Protein AF-A0A4T0JJ24-F1 (afdb_monomer_lite)

pLDDT: mean 75.22, std 18.47, range [22.98, 96.81]

Sequence (1014 aa):
MSVESTKVLVIGPPSTSIHALFDKIAALTSKHNFNLTLVAGDLFESANDDEIDAVINGSLNPPIDVYYTLGRQPPHASLLDKLDNGGGAIAQRVFMLAKSSVLTTRSGLRIGAFGGVHDTSTLVEGDQHDNNSPAITQTTLNSFTEFFDPRRNTSDSSSLAAARAHAKSLSNANLDILLTHSWPSSITLLSNKPLPNLAAHPPAHSWGSSAVTSAVSYSTPKYVFSGGQRVFWEREPFVSPNGLSTRFISLGQFGNTQKQRSFYAFSITPRGHSKEDVPPASTSSPLPALTQVQKRSAEEEGKESGNSYIFAQQASAYDEGSKRGKKNKRHQGEISQDECWFCLSNPRVTKHLIVSIGEECYITLPKGQLIDPATSAVPGGGHVLIIPISHYPNLFSLPADIAQRVQSELLDWRDALARCYAKYNSSLVSYELGRYWSRGGHAHIQAVPIPNELISALGAHLTNEGAAQGVEWESDPQKALDELEDGQSYLRVDLPNGGKFVHLIRPAPFNQQFARLALASFLDIPQRADWRNCTLPDEQETDIANDFRNAFKHFEGGKKEIEIVNAIYGEGTATKDNGNIRLRTSISVDSGITLRTRLDNQSVKLNVGQLPPTSVTFTLDGSSSPTPMLSHIEAVAGTAGNKAELERLIREESEEGEGELLRTMYVLHAYPPASIQVEDTHALATLAATLRAYNRTHAATVFAESSYDCPICLRRRKGVHGAEMPCGCAVCAACLRDMTELHVREGSLDSLICPSPTCTLPIPDATILEVSGERVHQRVVYLRQKKAAEDDPRTVYCPLCHTPVARPPENALVGDSESDEGAQRLRVCPQCSFAFCCYCRRTYHGPVAACPVSTTLHYVRAYAHALEQSNSRDQLALESRYGRKYLQRLLADFLESEASRRTIENTAQACPHCAVRTEKSSGCNHMSCRCGTHFCFLCGGRLVPSNPYPHFNTPGTYCFQKLFDGLLQNQDGAQVEQDNPYNDIAYHNGFDDDDVLGLDLQLAIMQIAHEHMQ

Organism: Wallemia ichthyophaga (NCBI:txid245174)

InterPro domains:
  IPR002867 IBR domain [PF01485] (783-851)
  IPR002867 IBR domain [PF01485] (900-941)
  IPR002867 IBR domain [SM00647] (778-851)
  IPR002867 IBR domain [SM00647] (884-959)
  IPR006767 Cwf19-like protein, C-terminal domain-2 [PF04676] (484-556)
  IPR006768 Cwf19-like, C-terminal domain-1 [PF04677] (329-457)
  IPR013083 Zinc finger, RING/FYVE/PHD-type [G3DSA:3.30.40.10] (704-793)
  IPR036265 HIT-like superfamily [G3DSA:3.30.428.10] (311-464)
  IPR036265 HIT-like superfamily [SSF54197] (337-453)
  IPR040194 Cwf19-like protein [PTHR12072] (11-555)
  IPR044066 TRIAD supradomain [PS51873] (706-963)
  IPR047548 E3 ubiquitin-protein ligase RNF14, Rcat domain [cd20354] (896-962)

Radius of gyration: 50.72 Å; chains: 1; bounding box: 137×88×148 Å

Structure (mmCIF, N/CA/C/O backbone):
data_AF-A0A4T0JJ24-F1
#
_entry.id   AF-A0A4T0JJ24-F1
#
loop_
_atom_site.group_PDB
_atom_site.id
_atom_site.type_symbol
_atom_site.label_atom_id
_atom_site.label_alt_id
_atom_site.label_comp_id
_atom_site.label_asym_id
_atom_site.label_entity_id
_atom_site.label_seq_id
_atom_site.pdbx_PDB_ins_code
_atom_site.Cartn_x
_atom_site.Cartn_y
_atom_site.Cartn_z
_atom_site.occupancy
_atom_site.B_iso_or_equiv
_atom_site.auth_seq_id
_atom_site.auth_comp_id
_atom_site.auth_asym_id
_atom_site.auth_atom_id
_atom_site.pdbx_PDB_model_num
ATOM 1 N N . MET A 1 1 ? 3.044 -45.769 11.714 1.00 37.22 1 MET A N 1
ATOM 2 C CA . MET A 1 1 ? 4.159 -45.231 12.522 1.00 37.22 1 MET A CA 1
ATOM 3 C C . MET A 1 1 ? 3.525 -44.439 13.648 1.00 37.22 1 MET A C 1
ATOM 5 O O . MET A 1 1 ? 2.647 -43.638 13.351 1.00 37.22 1 MET A O 1
ATOM 9 N N . SER A 1 2 ? 3.842 -44.743 14.907 1.00 38.69 2 SER A N 1
ATOM 10 C CA . SER A 1 2 ? 3.343 -43.989 16.064 1.00 38.69 2 SER A CA 1
ATOM 11 C C . SER A 1 2 ? 3.730 -42.519 15.909 1.00 38.69 2 SER A C 1
ATOM 13 O O . SER A 1 2 ? 4.895 -42.223 15.662 1.00 38.69 2 SER A O 1
ATOM 15 N N . VAL A 1 3 ? 2.752 -41.616 15.970 1.00 53.78 3 VAL A N 1
ATOM 16 C CA . VAL A 1 3 ? 2.980 -40.176 15.810 1.00 53.78 3 VAL A CA 1
ATOM 17 C C . VAL A 1 3 ? 3.652 -39.671 17.086 1.00 53.78 3 VAL A C 1
ATOM 19 O O . VAL A 1 3 ? 3.013 -39.586 18.131 1.00 53.78 3 VAL A O 1
ATOM 22 N N . GLU A 1 4 ? 4.954 -39.407 17.024 1.00 64.62 4 GLU A N 1
ATOM 23 C CA . GLU A 1 4 ? 5.710 -38.866 18.153 1.00 64.62 4 GLU A CA 1
ATOM 24 C C . GLU A 1 4 ? 5.451 -37.360 18.289 1.00 64.62 4 GLU A C 1
ATOM 26 O O . GLU A 1 4 ? 5.604 -36.593 17.336 1.00 64.62 4 GLU A O 1
ATOM 31 N N . SER A 1 5 ? 5.063 -36.921 19.490 1.00 81.94 5 SER A N 1
ATOM 32 C CA . SER A 1 5 ? 4.958 -35.499 19.821 1.00 81.94 5 SER A CA 1
ATOM 33 C C . SER A 1 5 ? 6.333 -34.836 19.712 1.00 81.94 5 SER A C 1
ATOM 35 O O . SER A 1 5 ? 7.286 -35.300 20.340 1.00 81.94 5 SER A O 1
ATOM 37 N N . THR A 1 6 ? 6.442 -33.733 18.973 1.00 89.69 6 THR A N 1
ATOM 38 C CA . THR A 1 6 ? 7.700 -32.984 18.829 1.00 89.69 6 THR A CA 1
ATOM 39 C C . THR A 1 6 ? 7.820 -31.952 19.949 1.00 89.69 6 THR A C 1
ATOM 41 O O . THR A 1 6 ? 6.909 -31.149 20.150 1.00 89.69 6 THR A O 1
ATOM 44 N N . LYS A 1 7 ? 8.938 -31.942 20.679 1.00 93.44 7 LYS A N 1
ATOM 45 C CA . LYS A 1 7 ? 9.249 -30.941 21.709 1.00 93.44 7 LYS A CA 1
ATOM 46 C C . LYS A 1 7 ? 9.960 -29.746 21.083 1.00 93.44 7 LYS A C 1
ATOM 48 O O . LYS A 1 7 ? 11.057 -29.895 20.545 1.00 93.44 7 LYS A O 1
ATOM 53 N N . VAL A 1 8 ? 9.360 -28.568 21.198 1.00 95.50 8 VAL A N 1
ATOM 54 C CA . VAL A 1 8 ? 9.841 -27.323 20.590 1.00 95.50 8 VAL A CA 1
ATOM 55 C C . VAL A 1 8 ? 10.181 -26.313 21.682 1.00 95.50 8 VAL A C 1
ATOM 57 O O . VAL A 1 8 ? 9.404 -26.106 22.620 1.00 95.50 8 VAL A O 1
ATOM 60 N N . LEU A 1 9 ? 11.348 -25.684 21.549 1.00 96.62 9 LEU A N 1
ATOM 61 C CA . LEU A 1 9 ? 11.759 -24.527 22.339 1.00 96.62 9 LEU A CA 1
ATOM 62 C C . LEU A 1 9 ? 11.671 -23.278 21.460 1.00 96.62 9 LEU A C 1
ATOM 64 O O . LEU A 1 9 ? 12.249 -23.260 20.383 1.00 96.62 9 LEU A O 1
ATOM 68 N N . VAL A 1 10 ? 10.971 -22.238 21.899 1.00 96.69 10 VAL A N 1
ATOM 69 C CA . VAL A 1 10 ? 10.909 -20.946 21.198 1.00 96.69 10 VAL A CA 1
ATOM 70 C C . VAL A 1 10 ? 11.520 -19.879 22.085 1.00 96.69 10 VAL A C 1
ATOM 72 O O . VAL A 1 10 ? 11.209 -19.830 23.274 1.00 96.69 10 VAL A O 1
ATOM 75 N N . ILE A 1 11 ? 12.388 -19.039 21.537 1.00 95.06 11 ILE A N 1
ATOM 76 C CA . ILE A 1 11 ? 13.093 -17.982 22.266 1.00 95.06 11 ILE A CA 1
ATOM 77 C C . ILE A 1 11 ? 12.857 -16.643 21.554 1.00 95.06 11 ILE A C 1
ATOM 79 O O . ILE A 1 11 ? 12.764 -16.586 20.327 1.00 95.06 11 ILE A O 1
ATOM 83 N N . GLY A 1 12 ? 12.707 -15.566 22.323 1.00 92.00 12 GLY A N 1
ATOM 84 C CA . GLY A 1 12 ? 12.718 -14.204 21.792 1.00 92.00 12 GLY A CA 1
ATOM 85 C C . GLY A 1 12 ? 14.111 -13.794 21.288 1.00 92.00 12 GLY A C 1
ATOM 86 O O . GLY A 1 12 ? 15.093 -14.491 21.554 1.00 92.00 12 GLY A O 1
ATOM 87 N N . PRO A 1 13 ? 14.226 -12.662 20.577 1.00 90.38 13 PRO A N 1
ATOM 88 C CA . PRO A 1 13 ? 15.515 -12.174 20.085 1.00 90.38 13 PRO A CA 1
ATOM 89 C C . PRO A 1 13 ? 16.497 -11.925 21.252 1.00 90.38 13 PRO A C 1
ATOM 91 O O . PRO A 1 13 ? 16.058 -11.481 22.321 1.00 90.38 13 PRO A O 1
ATOM 94 N N . PRO A 1 14 ? 17.800 -12.232 21.110 1.00 89.44 14 PRO A N 1
ATOM 95 C CA . PRO A 1 14 ? 18.796 -12.021 22.157 1.00 89.44 14 PRO A CA 1
ATOM 96 C C . PRO A 1 14 ? 19.181 -10.545 22.330 1.00 89.44 14 PRO A C 1
ATOM 98 O O . PRO A 1 14 ? 19.337 -9.808 21.364 1.00 89.44 14 PRO A O 1
ATOM 101 N N . SER A 1 15 ? 19.356 -10.123 23.586 1.00 81.88 15 SER A N 1
ATOM 102 C CA . SER A 1 15 ? 19.934 -8.831 23.997 1.00 81.88 15 SER A CA 1
ATOM 103 C C . SER A 1 15 ? 21.387 -8.952 24.468 1.00 81.88 15 SER A C 1
ATOM 105 O O . SER A 1 15 ? 21.961 -7.987 24.965 1.00 81.88 15 SER A O 1
ATOM 107 N N . THR A 1 16 ? 21.937 -10.165 24.450 1.00 76.38 16 THR A N 1
ATOM 108 C CA . THR A 1 16 ? 23.265 -10.534 24.962 1.00 76.38 16 THR A CA 1
ATOM 109 C C . THR A 1 16 ? 23.987 -11.389 23.923 1.00 76.38 16 THR A C 1
ATOM 111 O O . THR A 1 16 ? 23.383 -11.750 22.914 1.00 76.38 16 THR A O 1
ATOM 114 N N . SER A 1 17 ? 25.236 -11.774 24.197 1.00 86.31 17 SER A N 1
ATOM 115 C CA . SER A 1 17 ? 26.031 -12.627 23.306 1.00 86.31 17 SER A CA 1
ATOM 116 C C . SER A 1 17 ? 25.329 -13.919 22.885 1.00 86.31 17 SER A C 1
ATOM 118 O O . SER A 1 17 ? 24.562 -14.526 23.649 1.00 86.31 17 SER A O 1
ATOM 120 N N . ILE A 1 18 ? 25.659 -14.390 21.681 1.00 90.00 18 ILE A N 1
ATOM 121 C CA . ILE A 1 18 ? 25.167 -15.667 21.141 1.00 90.00 18 ILE A CA 1
ATOM 122 C C . ILE A 1 18 ? 25.679 -16.837 21.972 1.00 90.00 18 ILE A C 1
ATOM 124 O O . ILE A 1 18 ? 24.953 -17.810 22.183 1.00 90.00 18 ILE A O 1
ATOM 128 N N . HIS A 1 19 ? 26.887 -16.718 22.521 1.00 89.69 19 HIS A N 1
ATOM 129 C CA . HIS A 1 19 ? 27.443 -17.716 23.427 1.00 89.69 19 HIS A CA 1
ATOM 130 C C . HIS A 1 19 ? 26.507 -17.981 24.617 1.00 89.69 19 HIS A C 1
ATOM 132 O O . HIS A 1 19 ? 26.142 -19.125 24.887 1.00 89.69 19 HIS A O 1
ATOM 138 N N . ALA A 1 20 ? 26.028 -16.920 25.277 1.00 90.31 20 ALA A N 1
ATOM 139 C CA . ALA A 1 20 ? 25.113 -17.043 26.411 1.00 90.31 20 ALA A CA 1
ATOM 140 C C . ALA A 1 20 ? 23.760 -17.660 26.011 1.00 90.31 20 ALA A C 1
ATOM 142 O O . ALA A 1 20 ? 23.150 -18.403 26.790 1.00 90.31 20 ALA A O 1
ATOM 143 N N . LEU A 1 21 ? 23.286 -17.376 24.794 1.00 92.75 21 LEU A N 1
ATOM 144 C CA . LEU A 1 21 ? 22.078 -17.988 24.247 1.00 92.75 21 LEU A CA 1
ATOM 145 C C . LEU A 1 21 ? 22.271 -19.496 24.028 1.00 92.75 21 LEU A C 1
ATOM 147 O O . LEU A 1 21 ? 21.438 -20.286 24.478 1.00 92.75 21 LEU A O 1
ATOM 151 N N . PHE A 1 22 ? 23.362 -19.915 23.386 1.00 94.06 22 PHE A N 1
ATOM 152 C CA . PHE A 1 22 ? 23.638 -21.330 23.116 1.00 94.06 22 PHE A CA 1
ATOM 153 C C . PHE A 1 22 ? 23.883 -22.129 24.398 1.00 94.06 22 PHE A C 1
ATOM 155 O O . PHE A 1 22 ? 23.339 -23.229 24.529 1.00 94.06 22 PHE A O 1
ATOM 162 N N . ASP A 1 23 ? 24.562 -21.550 25.391 1.00 93.00 23 ASP A N 1
ATOM 163 C CA . ASP A 1 23 ? 24.699 -22.139 26.728 1.00 93.00 23 ASP A CA 1
ATOM 164 C C . ASP A 1 23 ? 23.334 -22.356 27.386 1.00 93.00 23 ASP A C 1
ATOM 166 O O . ASP A 1 23 ? 23.056 -23.410 27.975 1.00 93.00 23 ASP A O 1
ATOM 170 N N . LYS A 1 24 ? 22.424 -21.382 27.250 1.00 91.94 24 LYS A N 1
ATOM 171 C CA . LYS A 1 24 ? 21.064 -21.523 27.767 1.00 91.94 24 LYS A CA 1
ATOM 172 C C . LYS A 1 24 ? 20.296 -22.622 27.042 1.00 91.94 24 LYS A C 1
ATOM 174 O O . LYS A 1 24 ? 19.626 -23.418 27.708 1.00 91.94 24 LYS A O 1
ATOM 179 N N . ILE A 1 25 ? 20.384 -22.685 25.713 1.00 94.31 25 ILE A N 1
ATOM 180 C CA . ILE A 1 25 ? 19.747 -23.744 24.920 1.00 94.31 25 ILE A CA 1
ATOM 181 C C . ILE A 1 25 ? 20.304 -25.107 25.349 1.00 94.31 25 ILE A C 1
ATOM 183 O O . ILE A 1 25 ? 19.522 -26.039 25.535 1.00 94.31 25 ILE A O 1
ATOM 187 N N . ALA A 1 26 ? 21.608 -25.231 25.609 1.00 94.06 26 ALA A N 1
ATOM 188 C CA . ALA A 1 26 ? 22.232 -26.472 26.076 1.00 94.06 26 ALA A CA 1
ATOM 189 C C . ALA A 1 26 ? 21.733 -26.879 27.467 1.00 94.06 26 ALA A C 1
ATOM 191 O O . ALA A 1 26 ? 21.340 -28.030 27.691 1.00 94.06 26 ALA A O 1
ATOM 192 N N . ALA A 1 27 ? 21.645 -25.922 28.390 1.00 93.25 27 ALA A N 1
ATOM 193 C CA . ALA A 1 27 ? 21.122 -26.152 29.732 1.00 93.25 27 ALA A CA 1
ATOM 194 C C . ALA A 1 27 ? 19.633 -26.546 29.736 1.00 93.25 27 ALA A C 1
ATOM 196 O O . ALA A 1 27 ? 19.208 -27.357 30.558 1.00 93.25 27 ALA A O 1
ATOM 197 N N . LEU A 1 28 ? 18.820 -25.986 28.836 1.00 92.12 28 LEU A N 1
ATOM 198 C CA . LEU A 1 28 ? 17.398 -26.325 28.714 1.00 92.12 28 LEU A CA 1
ATOM 199 C C . LEU A 1 28 ? 17.190 -27.664 28.000 1.00 92.12 28 LEU A C 1
ATOM 201 O O . LEU A 1 28 ? 16.366 -28.476 28.425 1.00 92.12 28 LEU A O 1
ATOM 205 N N . THR A 1 29 ? 17.964 -27.919 26.949 1.00 91.56 29 THR A N 1
ATOM 206 C CA . THR A 1 29 ? 17.871 -29.144 26.148 1.00 91.56 29 THR A CA 1
ATOM 207 C C . THR A 1 29 ? 18.346 -30.360 26.927 1.00 91.56 29 THR A C 1
ATOM 209 O O . THR A 1 29 ? 17.674 -31.384 26.887 1.00 91.56 29 THR A O 1
ATOM 212 N N . SER A 1 30 ? 19.418 -30.248 27.714 1.00 92.06 30 SER A N 1
ATOM 213 C CA . SER A 1 30 ? 19.869 -31.344 28.586 1.00 92.06 30 SER A CA 1
ATOM 214 C C . SER A 1 30 ? 18.815 -31.758 29.622 1.00 92.06 30 SER A C 1
ATOM 216 O O . SER A 1 30 ? 18.739 -32.929 29.982 1.00 92.06 30 SER A O 1
ATOM 218 N N . LYS A 1 31 ? 17.960 -30.825 30.066 1.00 91.19 31 LYS A N 1
ATOM 219 C CA . LYS A 1 31 ? 16.884 -31.094 31.034 1.00 91.19 31 LYS A CA 1
ATOM 220 C C . LYS A 1 31 ? 15.607 -31.645 30.405 1.00 91.19 31 LYS A C 1
ATOM 222 O O . LYS A 1 31 ? 14.959 -32.500 31.000 1.00 91.19 31 LYS A O 1
ATOM 227 N N . HIS A 1 32 ? 15.208 -31.133 29.241 1.00 89.25 32 HIS A N 1
ATOM 228 C CA . HIS A 1 32 ? 13.874 -31.392 28.680 1.00 89.25 32 HIS A CA 1
ATOM 229 C C . HIS A 1 32 ? 13.875 -32.174 27.358 1.00 89.25 32 HIS A C 1
ATOM 231 O O . HIS A 1 32 ? 12.816 -32.671 26.955 1.00 89.25 32 HIS A O 1
ATOM 237 N N . ASN A 1 33 ? 15.047 -32.344 26.739 1.00 91.19 33 ASN A N 1
ATOM 238 C CA . ASN A 1 33 ? 15.284 -33.052 25.482 1.00 91.19 33 ASN A CA 1
ATOM 239 C C . ASN A 1 33 ? 14.443 -32.500 24.313 1.00 91.19 33 ASN A C 1
ATOM 241 O O . ASN A 1 33 ? 13.546 -33.176 23.810 1.00 91.19 33 ASN A O 1
ATOM 245 N N . PHE A 1 34 ? 14.681 -31.237 23.939 1.00 93.50 34 PHE A N 1
ATOM 246 C CA . PHE A 1 34 ? 14.006 -30.580 22.810 1.00 93.50 34 PHE A CA 1
ATOM 247 C C . PHE A 1 34 ? 14.514 -31.101 21.460 1.00 93.50 34 PHE A C 1
ATOM 249 O O . PHE A 1 34 ? 15.695 -31.405 21.315 1.00 93.50 34 PHE A O 1
ATOM 256 N N . ASN A 1 35 ? 13.628 -31.172 20.463 1.00 92.69 35 ASN A N 1
ATOM 257 C CA . ASN A 1 35 ? 13.971 -31.618 19.111 1.00 92.69 35 ASN A CA 1
ATOM 258 C C . ASN A 1 35 ? 14.552 -30.491 18.250 1.00 92.69 35 ASN A C 1
ATOM 260 O O . ASN A 1 35 ? 15.428 -30.744 17.430 1.00 92.69 35 ASN A O 1
ATOM 264 N N . LEU A 1 36 ? 14.046 -29.267 18.415 1.00 94.31 36 LEU A N 1
ATOM 265 C CA . LEU A 1 36 ? 14.481 -28.081 17.679 1.00 94.31 36 LEU A CA 1
ATOM 266 C C . LEU A 1 36 ? 14.232 -26.816 18.503 1.00 94.31 36 LEU A C 1
ATOM 268 O O . LEU A 1 36 ? 13.376 -26.807 19.397 1.00 94.31 36 LEU A O 1
ATOM 272 N N . THR A 1 37 ? 14.959 -25.751 18.173 1.00 96.44 37 THR A N 1
ATOM 273 C CA . THR A 1 37 ? 14.763 -24.410 18.733 1.00 96.44 37 THR A CA 1
ATOM 274 C C . THR A 1 37 ? 14.342 -23.431 17.642 1.00 96.44 37 THR A C 1
ATOM 276 O O . THR A 1 37 ? 14.905 -23.440 16.552 1.00 96.44 37 THR A O 1
ATOM 279 N N . LEU A 1 38 ? 13.365 -22.578 17.941 1.00 96.25 38 LEU A N 1
ATOM 280 C CA . LEU A 1 38 ? 12.910 -21.480 17.094 1.00 96.25 38 LEU A CA 1
ATOM 281 C C . LEU A 1 38 ? 13.255 -20.139 17.748 1.00 96.25 38 LEU A C 1
ATOM 283 O O . LEU A 1 38 ? 13.058 -19.978 18.952 1.00 96.25 38 LEU A O 1
ATOM 287 N N . VAL A 1 39 ? 13.710 -19.163 16.971 1.00 94.31 39 VAL A N 1
ATOM 288 C CA . VAL A 1 39 ? 13.937 -17.789 17.435 1.00 94.31 39 VAL A CA 1
ATOM 289 C C . VAL A 1 39 ? 12.997 -16.843 16.690 1.00 94.31 39 VAL A C 1
ATOM 291 O O . VAL A 1 39 ? 13.004 -16.772 15.461 1.00 94.31 39 VAL A O 1
ATOM 294 N N . ALA A 1 40 ? 12.147 -16.142 17.443 1.00 91.62 40 ALA A N 1
ATOM 295 C CA . ALA A 1 40 ? 11.094 -15.273 16.913 1.00 91.62 40 ALA A CA 1
ATOM 296 C C . ALA A 1 40 ? 11.621 -13.858 16.594 1.00 91.62 40 ALA A C 1
ATOM 298 O O . ALA A 1 40 ? 11.191 -12.872 17.193 1.00 91.62 40 ALA A O 1
ATOM 299 N N . GLY A 1 41 ? 12.586 -13.759 15.677 1.00 88.50 41 GLY A N 1
ATOM 300 C CA . GLY A 1 41 ? 13.215 -12.505 15.253 1.00 88.50 41 GLY A CA 1
ATOM 301 C C . GLY A 1 41 ? 14.711 -12.662 14.984 1.00 88.50 41 GLY A C 1
ATOM 302 O O . GLY A 1 41 ? 15.203 -13.780 14.825 1.00 88.50 41 GLY A O 1
ATOM 303 N N . ASP A 1 42 ? 15.423 -11.535 14.970 1.00 89.44 42 ASP A N 1
ATOM 304 C CA . ASP A 1 42 ? 16.847 -11.470 14.633 1.00 89.44 42 ASP A CA 1
ATOM 305 C C . ASP A 1 42 ? 17.708 -12.237 15.646 1.00 89.44 42 ASP A C 1
ATOM 307 O O . ASP A 1 42 ? 17.763 -11.881 16.820 1.00 89.44 42 ASP A O 1
ATOM 311 N N . LEU A 1 43 ? 18.404 -13.286 15.193 1.00 91.06 43 LEU A N 1
ATOM 312 C CA . LEU A 1 43 ? 19.317 -14.075 16.033 1.00 91.06 43 LEU A CA 1
ATOM 313 C C . LEU A 1 43 ? 20.621 -13.323 16.351 1.00 91.06 43 LEU A C 1
ATOM 315 O O . LEU A 1 43 ? 21.167 -13.482 17.438 1.00 91.06 43 LEU A O 1
ATOM 319 N N . PHE A 1 44 ? 21.111 -12.515 15.408 1.00 88.94 44 PHE A N 1
ATOM 320 C CA . PHE A 1 44 ? 22.425 -11.861 15.470 1.00 88.94 44 PHE A CA 1
ATOM 321 C C . PHE A 1 44 ? 22.361 -10.376 15.876 1.00 88.94 44 PHE A C 1
ATOM 323 O O . PHE A 1 44 ? 23.366 -9.687 15.792 1.00 88.94 44 PHE A O 1
ATOM 330 N N . GLU A 1 45 ? 21.210 -9.878 16.351 1.00 83.38 45 GLU A N 1
ATOM 331 C CA . GLU A 1 45 ? 20.980 -8.446 16.642 1.00 83.38 45 GLU A CA 1
ATOM 332 C C . GLU A 1 45 ? 22.006 -7.823 17.607 1.00 83.38 45 GLU A C 1
ATOM 334 O O . GLU A 1 45 ? 22.331 -6.645 17.495 1.00 83.38 45 GLU A O 1
ATOM 339 N N . SER A 1 46 ? 22.498 -8.603 18.572 1.00 81.31 46 SER A N 1
ATOM 340 C CA . SER A 1 46 ? 23.456 -8.148 19.595 1.00 81.31 46 SER A CA 1
ATOM 341 C C . SER A 1 46 ? 24.818 -8.849 19.502 1.00 81.31 46 SER A C 1
ATOM 343 O O . SER A 1 46 ? 25.602 -8.771 20.448 1.00 81.31 46 SER A O 1
ATOM 345 N N . ALA A 1 47 ? 25.081 -9.580 18.414 1.00 84.31 47 ALA A N 1
ATOM 346 C CA . ALA A 1 47 ? 26.328 -10.316 18.219 1.00 84.31 47 ALA A CA 1
ATOM 347 C C . ALA A 1 47 ? 27.421 -9.398 17.658 1.00 84.31 47 ALA A C 1
ATOM 349 O O . ALA A 1 47 ? 27.137 -8.528 16.838 1.00 84.31 47 ALA A O 1
ATOM 350 N N . ASN A 1 48 ? 28.666 -9.595 18.088 1.00 86.19 48 ASN A N 1
ATOM 351 C CA . ASN A 1 48 ? 29.823 -8.947 17.469 1.00 86.19 48 ASN A CA 1
ATOM 352 C C . ASN A 1 48 ? 30.360 -9.795 16.300 1.00 86.19 48 ASN A C 1
ATOM 354 O O . ASN A 1 48 ? 30.027 -10.976 16.176 1.00 86.19 48 ASN A O 1
ATOM 358 N N . ASP A 1 49 ? 31.206 -9.194 15.462 1.00 86.38 49 ASP A N 1
ATOM 359 C CA . ASP A 1 49 ? 31.769 -9.858 14.278 1.00 86.38 49 ASP A CA 1
ATOM 360 C C . ASP A 1 49 ? 32.527 -11.147 14.639 1.00 86.38 49 ASP A C 1
ATOM 362 O O . ASP A 1 49 ? 32.359 -12.162 13.968 1.00 86.38 49 ASP A O 1
ATOM 366 N N . ASP A 1 50 ? 33.256 -11.154 15.762 1.00 87.12 50 ASP A N 1
ATOM 367 C CA . ASP A 1 50 ? 33.981 -12.333 16.253 1.00 87.12 50 ASP A CA 1
ATOM 368 C C . ASP A 1 50 ? 33.044 -13.515 16.574 1.00 87.12 50 ASP A C 1
ATOM 370 O O . ASP A 1 50 ? 33.350 -14.667 16.256 1.00 87.12 50 ASP A O 1
ATOM 374 N N . GLU A 1 51 ? 31.888 -13.262 17.202 1.00 87.81 51 GLU A N 1
ATOM 375 C CA . GLU A 1 51 ? 30.879 -14.289 17.490 1.00 87.81 51 GLU A CA 1
ATOM 376 C C . GLU A 1 51 ? 30.193 -14.780 16.215 1.00 87.81 51 GLU A C 1
ATOM 378 O O . GLU A 1 51 ? 29.937 -15.979 16.080 1.00 87.81 51 GLU A O 1
ATOM 383 N N . ILE A 1 52 ? 29.905 -13.876 15.275 1.00 88.31 52 ILE A N 1
ATOM 384 C CA . ILE A 1 52 ? 29.322 -14.220 13.975 1.00 88.31 52 ILE A CA 1
ATOM 385 C C . ILE A 1 52 ? 30.283 -15.134 13.209 1.00 88.31 52 ILE A C 1
ATOM 387 O O . ILE A 1 52 ? 29.879 -16.211 12.762 1.00 88.31 52 ILE A O 1
ATOM 391 N N . ASP A 1 53 ? 31.560 -14.766 13.133 1.00 87.75 53 ASP A N 1
ATOM 392 C CA . ASP A 1 53 ? 32.598 -15.560 12.485 1.00 87.75 53 ASP A CA 1
ATOM 393 C C . ASP A 1 53 ? 32.796 -16.906 13.184 1.00 87.75 53 ASP A C 1
ATOM 395 O O . ASP A 1 53 ? 32.916 -17.932 12.510 1.00 87.75 53 ASP A O 1
ATOM 399 N N . ALA A 1 54 ? 32.746 -16.943 14.520 1.00 88.62 54 ALA A N 1
ATOM 400 C CA . ALA A 1 54 ? 32.819 -18.179 15.297 1.00 88.62 54 ALA A CA 1
ATOM 401 C C . ALA A 1 54 ? 31.655 -19.142 15.002 1.00 88.62 54 ALA A C 1
ATOM 403 O O . ALA A 1 54 ? 31.845 -20.361 14.942 1.00 88.62 54 ALA A O 1
ATOM 404 N N . VAL A 1 55 ? 30.445 -18.624 14.777 1.00 90.06 55 VAL A N 1
ATOM 405 C CA . VAL A 1 55 ? 29.301 -19.439 14.340 1.00 90.06 55 VAL A CA 1
ATOM 406 C C . VAL A 1 55 ? 29.495 -19.896 12.893 1.00 90.06 55 VAL A C 1
ATOM 408 O O . VAL A 1 55 ? 29.352 -21.079 12.590 1.00 90.06 55 VAL A O 1
ATOM 411 N N . ILE A 1 56 ? 29.872 -18.989 11.990 1.00 87.94 56 ILE A N 1
ATOM 412 C CA . ILE A 1 56 ? 30.071 -19.261 10.557 1.00 87.94 56 ILE A CA 1
ATOM 413 C C . ILE A 1 56 ? 31.152 -20.324 10.324 1.00 87.94 56 ILE A C 1
ATOM 415 O O . ILE A 1 56 ? 30.970 -21.180 9.450 1.00 87.94 56 ILE A O 1
ATOM 419 N N . ASN A 1 57 ? 32.258 -20.272 11.068 1.00 87.69 57 ASN A N 1
ATOM 420 C CA . ASN A 1 57 ? 33.388 -21.196 10.951 1.00 87.69 57 ASN A CA 1
ATOM 421 C C . ASN A 1 57 ? 33.193 -22.503 11.746 1.00 87.69 57 ASN A C 1
ATOM 423 O O . ASN A 1 57 ? 33.994 -23.428 11.607 1.00 87.69 57 ASN A O 1
ATOM 427 N N . GLY A 1 58 ? 32.121 -22.598 12.541 1.00 86.00 58 GLY A N 1
ATOM 428 C CA . GLY A 1 58 ? 31.763 -23.784 13.315 1.00 86.00 58 GLY A CA 1
ATOM 429 C C . GLY A 1 58 ? 32.539 -23.966 14.622 1.00 86.00 58 GLY A C 1
ATOM 430 O O . GLY A 1 58 ? 32.518 -25.065 15.177 1.00 86.00 58 GLY A O 1
ATOM 431 N N . SER A 1 59 ? 33.219 -22.937 15.133 1.00 88.88 59 SER A N 1
ATOM 432 C CA . SER A 1 59 ? 33.837 -22.963 16.469 1.00 88.88 59 SER A CA 1
ATOM 433 C C . SER A 1 59 ? 32.825 -22.732 17.599 1.00 88.88 59 SER A C 1
ATOM 435 O O . SER A 1 59 ? 33.025 -23.240 18.702 1.00 88.88 59 SER A O 1
ATOM 437 N N . LEU A 1 60 ? 31.701 -22.064 17.315 1.00 90.69 60 LEU A N 1
ATOM 438 C CA . LEU A 1 60 ? 30.569 -21.879 18.225 1.00 90.69 60 LEU A CA 1
ATOM 439 C C . LEU A 1 60 ? 29.287 -22.473 17.616 1.00 90.69 60 LEU A C 1
ATOM 441 O O . LEU A 1 60 ? 28.674 -21.876 16.737 1.00 90.69 60 LEU A O 1
ATOM 445 N N . ASN A 1 61 ? 28.849 -23.636 18.108 1.00 90.94 61 ASN A N 1
ATOM 446 C CA . ASN A 1 61 ? 27.677 -24.343 17.574 1.00 90.94 61 ASN A CA 1
ATOM 447 C C . ASN A 1 61 ? 26.584 -24.543 18.630 1.00 90.94 61 ASN A C 1
ATOM 449 O O . ASN A 1 61 ? 26.894 -24.851 19.786 1.00 90.94 61 ASN A O 1
ATOM 453 N N . PRO A 1 62 ? 25.299 -24.479 18.243 1.00 92.75 62 PRO A N 1
ATOM 454 C CA . PRO A 1 62 ? 24.218 -24.816 19.149 1.00 92.75 62 PRO A CA 1
ATOM 455 C C . PRO A 1 62 ? 24.125 -26.340 19.380 1.00 92.75 62 PRO A C 1
ATOM 457 O O . PRO A 1 62 ? 24.497 -27.162 18.531 1.00 92.75 62 PRO A O 1
ATOM 460 N N . PRO A 1 63 ? 23.567 -26.762 20.528 1.00 92.19 63 PRO A N 1
ATOM 461 C CA . PRO A 1 63 ? 23.443 -28.173 20.902 1.00 92.19 63 PRO A CA 1
ATOM 462 C C . PRO A 1 63 ? 22.332 -28.914 20.138 1.00 92.19 63 PRO A C 1
ATOM 464 O O . PRO A 1 63 ? 22.325 -30.148 20.139 1.00 92.19 63 PRO A O 1
ATOM 467 N N . ILE A 1 64 ? 21.409 -28.182 19.504 1.00 93.75 64 ILE A N 1
ATOM 468 C CA . ILE A 1 64 ? 20.301 -28.646 18.651 1.00 93.75 64 ILE A CA 1
ATOM 469 C C . ILE A 1 64 ? 20.073 -27.663 17.507 1.00 93.75 64 ILE A C 1
ATOM 471 O O . ILE A 1 64 ? 20.607 -26.559 17.541 1.00 93.75 64 ILE A O 1
ATOM 475 N N . ASP A 1 65 ? 19.297 -28.074 16.507 1.00 93.38 65 ASP A N 1
ATOM 476 C CA . ASP A 1 65 ? 19.014 -27.242 15.340 1.00 93.38 65 ASP A CA 1
ATOM 477 C C . ASP A 1 65 ? 18.229 -25.991 15.754 1.00 93.38 65 ASP A C 1
ATOM 479 O O . ASP A 1 65 ? 17.175 -26.087 16.397 1.00 93.38 65 ASP A O 1
ATOM 483 N N . VAL A 1 66 ? 18.764 -24.825 15.398 1.00 94.69 66 VAL A N 1
ATOM 484 C CA . VAL A 1 66 ? 18.187 -23.504 15.657 1.00 94.69 66 VAL A CA 1
ATOM 485 C C . VAL A 1 66 ? 17.688 -22.924 14.341 1.00 94.69 66 VAL A C 1
ATOM 487 O O . VAL A 1 66 ? 18.471 -22.738 13.412 1.00 94.69 66 VAL A O 1
ATOM 490 N N . TYR A 1 67 ? 16.397 -22.612 14.279 1.00 94.00 67 TYR A N 1
ATOM 491 C CA . TYR A 1 67 ? 15.768 -21.911 13.163 1.00 94.00 67 TYR A CA 1
ATOM 492 C C . TYR A 1 67 ? 15.365 -20.509 13.611 1.00 94.00 67 TYR A C 1
ATOM 494 O O . TYR A 1 67 ? 14.766 -20.358 14.674 1.00 94.00 67 TYR A O 1
ATOM 502 N N . TYR A 1 68 ? 15.642 -19.483 12.818 1.00 92.50 68 TYR A N 1
ATOM 503 C CA . TYR A 1 68 ? 15.216 -18.115 13.125 1.00 92.50 68 TYR A CA 1
ATOM 504 C C . TYR A 1 68 ? 14.651 -17.418 11.892 1.00 92.50 68 TYR A C 1
ATOM 506 O O . TYR A 1 68 ? 14.897 -17.854 10.773 1.00 92.50 68 TYR A O 1
ATOM 514 N N . THR A 1 69 ? 13.873 -16.358 12.091 1.00 90.00 69 THR A N 1
ATOM 515 C CA . THR A 1 69 ? 13.289 -15.548 11.009 1.00 90.00 69 THR A CA 1
ATOM 516 C C . THR A 1 69 ? 13.859 -14.133 11.022 1.00 90.00 69 THR A C 1
ATOM 518 O O . THR A 1 69 ? 14.364 -13.677 12.043 1.00 90.00 69 THR A O 1
ATOM 521 N N . LEU A 1 70 ? 13.725 -13.413 9.910 1.00 86.75 70 LEU A N 1
ATOM 522 C CA . LEU A 1 70 ? 14.124 -12.009 9.801 1.00 86.75 70 LEU A CA 1
ATOM 523 C C . LEU A 1 70 ? 13.283 -11.082 10.707 1.00 86.75 70 LEU A C 1
ATOM 525 O O . LEU A 1 70 ? 12.062 -11.255 10.812 1.00 86.75 70 LEU A O 1
ATOM 529 N N . GLY A 1 71 ? 13.930 -10.110 11.354 1.00 86.88 71 GLY A N 1
ATOM 530 C CA . GLY A 1 71 ? 13.336 -9.114 12.246 1.00 86.88 71 GLY A CA 1
ATOM 531 C C . GLY A 1 71 ? 13.423 -7.673 11.728 1.00 86.88 71 GLY A C 1
ATOM 532 O O . GLY A 1 71 ? 12.869 -7.380 10.673 1.00 86.88 71 GLY A O 1
ATOM 533 N N . ARG A 1 72 ? 14.024 -6.750 12.495 1.00 83.44 72 ARG A N 1
ATOM 534 C CA . ARG A 1 72 ? 14.134 -5.316 12.140 1.00 83.44 72 ARG A CA 1
ATOM 535 C C . ARG A 1 72 ? 15.346 -5.003 11.280 1.00 83.44 72 ARG A C 1
ATOM 537 O O . ARG A 1 72 ? 15.324 -4.000 10.573 1.00 83.44 72 ARG A O 1
ATOM 544 N N . GLN A 1 73 ? 16.399 -5.805 11.380 1.00 82.19 73 GLN A N 1
ATOM 545 C CA . GLN A 1 73 ? 17.655 -5.554 10.685 1.00 82.19 73 GLN A CA 1
ATOM 546 C C . GLN A 1 73 ? 17.834 -6.522 9.512 1.00 82.19 73 GLN A C 1
ATOM 548 O O . GLN A 1 73 ? 17.393 -7.669 9.600 1.00 82.19 73 GLN A O 1
ATOM 553 N N . PRO A 1 74 ? 18.462 -6.085 8.406 1.00 83.19 74 PRO A N 1
ATOM 554 C CA . PRO A 1 74 ? 18.896 -7.012 7.368 1.00 83.19 74 PRO A CA 1
ATOM 555 C C . PRO A 1 74 ? 19.941 -7.997 7.933 1.00 83.19 74 PRO A C 1
ATOM 557 O O . PRO A 1 74 ? 20.620 -7.670 8.913 1.00 83.19 74 PRO A O 1
ATOM 560 N N . PRO A 1 75 ? 20.110 -9.191 7.334 1.00 83.19 75 PRO A N 1
ATOM 561 C CA . PRO A 1 75 ? 21.172 -10.114 7.716 1.00 83.19 75 PRO A CA 1
ATOM 562 C C . PRO A 1 75 ? 22.545 -9.445 7.637 1.00 83.19 75 PRO A C 1
ATOM 564 O O . PRO A 1 75 ? 22.806 -8.646 6.737 1.00 83.19 75 PRO A O 1
ATOM 567 N N . HIS A 1 76 ? 23.436 -9.807 8.561 1.00 83.50 76 HIS A N 1
ATOM 568 C CA . HIS A 1 76 ? 24.817 -9.335 8.540 1.00 83.50 76 HIS A CA 1
ATOM 569 C C . HIS A 1 76 ? 25.501 -9.683 7.207 1.00 83.50 76 HIS A C 1
ATOM 571 O O . HIS A 1 76 ? 25.263 -10.761 6.660 1.00 83.50 76 HIS A O 1
ATOM 577 N N . ALA A 1 77 ? 26.380 -8.809 6.703 1.00 82.38 77 ALA A N 1
ATOM 578 C CA . ALA A 1 77 ? 26.994 -8.959 5.380 1.00 82.38 77 ALA A CA 1
ATOM 579 C C . ALA A 1 77 ? 27.700 -10.317 5.196 1.00 82.38 77 ALA A C 1
ATOM 581 O O . ALA A 1 77 ? 27.505 -10.973 4.177 1.00 82.38 77 ALA A O 1
ATOM 582 N N . SER A 1 78 ? 28.411 -10.801 6.223 1.00 80.44 78 SER A N 1
ATOM 583 C CA . SER A 1 78 ? 29.090 -12.112 6.222 1.00 80.44 78 SER A CA 1
ATOM 584 C C . SER A 1 78 ? 28.148 -13.319 6.073 1.00 80.44 78 SER A C 1
ATOM 586 O O . SER A 1 78 ? 28.600 -14.435 5.818 1.00 80.44 78 SER A O 1
ATOM 588 N N . LEU A 1 79 ? 26.838 -13.129 6.268 1.00 79.38 79 LEU A N 1
ATOM 589 C CA . LEU A 1 79 ? 25.816 -14.168 6.124 1.00 79.38 79 LEU A CA 1
ATOM 590 C C . LEU A 1 79 ? 25.220 -14.203 4.711 1.00 79.38 79 LEU A C 1
ATOM 592 O O . LEU A 1 79 ? 24.741 -15.260 4.300 1.00 79.38 79 LEU A O 1
ATOM 596 N N . LEU A 1 80 ? 25.260 -13.088 3.970 1.00 79.31 80 LEU A N 1
ATOM 597 C CA . LEU A 1 80 ? 24.635 -12.957 2.647 1.00 79.31 80 LEU A CA 1
ATOM 598 C C . LEU A 1 80 ? 25.228 -13.960 1.648 1.00 79.31 80 LEU A C 1
ATOM 600 O O . LEU A 1 80 ? 24.482 -14.732 1.049 1.00 79.31 80 LEU A O 1
ATOM 604 N N . ASP A 1 81 ? 26.559 -14.068 1.599 1.00 72.38 81 ASP A N 1
ATOM 605 C CA . ASP A 1 81 ? 27.267 -15.012 0.721 1.00 72.38 81 ASP A CA 1
ATOM 606 C C . ASP A 1 81 ? 26.865 -16.477 0.966 1.00 72.38 81 ASP A C 1
ATOM 608 O O . ASP A 1 81 ? 26.915 -17.313 0.063 1.00 72.38 81 ASP A O 1
ATOM 612 N N . LYS A 1 82 ? 26.468 -16.831 2.194 1.00 72.38 82 LYS A N 1
ATOM 613 C CA . LYS A 1 82 ? 26.019 -18.191 2.526 1.00 72.38 82 LYS A CA 1
ATOM 614 C C . LYS A 1 82 ? 24.546 -18.420 2.211 1.00 72.38 82 LYS A C 1
ATOM 616 O O . LYS A 1 82 ? 24.186 -19.520 1.793 1.00 72.38 82 LYS A O 1
ATOM 621 N N . LEU A 1 83 ? 23.709 -17.402 2.397 1.00 73.31 83 LEU A N 1
ATOM 622 C CA . LEU A 1 83 ? 22.279 -17.463 2.095 1.00 73.31 83 LEU A CA 1
ATOM 623 C C . LEU A 1 83 ? 22.029 -17.640 0.591 1.00 73.31 83 LEU A C 1
ATOM 625 O O . LEU A 1 83 ? 21.161 -18.430 0.217 1.00 73.31 83 LEU A O 1
ATOM 629 N N . ASP A 1 84 ? 22.852 -17.014 -0.253 1.00 64.81 84 ASP A N 1
ATOM 630 C CA . ASP A 1 84 ? 22.768 -17.130 -1.716 1.00 64.81 84 ASP A CA 1
ATOM 631 C C . ASP A 1 84 ? 23.188 -18.520 -2.241 1.00 64.81 84 ASP A C 1
ATOM 633 O O . ASP A 1 84 ? 22.782 -18.931 -3.329 1.00 64.81 84 ASP A O 1
ATOM 637 N N . ASN A 1 85 ? 23.951 -19.287 -1.450 1.00 52.47 85 ASN A N 1
ATOM 638 C CA . ASN A 1 85 ? 24.555 -20.563 -1.851 1.00 52.47 85 ASN A CA 1
ATOM 639 C C . ASN A 1 85 ? 23.806 -21.828 -1.375 1.00 52.47 85 ASN A C 1
ATOM 641 O O . ASN A 1 85 ? 24.209 -22.938 -1.735 1.00 52.47 85 ASN A O 1
ATOM 645 N N . GLY A 1 86 ? 22.702 -21.720 -0.619 1.00 49.75 86 GLY A N 1
ATOM 646 C CA . GLY A 1 86 ? 21.843 -22.885 -0.364 1.00 49.75 86 GLY A CA 1
ATOM 647 C C . GLY A 1 86 ? 20.876 -22.809 0.821 1.00 49.75 86 GLY A C 1
ATOM 648 O O . GLY A 1 86 ? 21.270 -22.573 1.956 1.00 49.75 86 GLY A O 1
ATOM 649 N N . GLY A 1 87 ? 19.603 -23.142 0.563 1.00 59.69 87 GLY A N 1
ATOM 650 C CA . GLY A 1 87 ? 18.642 -23.758 1.500 1.00 59.69 87 GLY A CA 1
ATOM 651 C C . GLY A 1 87 ? 18.338 -23.075 2.845 1.00 59.69 87 GLY A C 1
ATOM 652 O O . GLY A 1 87 ? 17.609 -23.665 3.640 1.00 59.69 87 GLY A O 1
ATOM 653 N N . GLY A 1 88 ? 18.883 -21.887 3.122 1.00 71.88 88 GLY A N 1
ATOM 654 C CA . GLY A 1 88 ? 18.781 -21.199 4.413 1.00 71.88 88 GLY A CA 1
ATOM 655 C C . GLY A 1 88 ? 19.756 -21.696 5.492 1.00 71.88 88 GLY A C 1
ATOM 656 O O . GLY A 1 88 ? 19.613 -21.316 6.649 1.00 71.88 88 GLY A O 1
ATOM 657 N N . ALA A 1 89 ? 20.739 -22.546 5.175 1.00 84.38 89 ALA A N 1
ATOM 658 C CA . ALA A 1 89 ? 21.708 -23.040 6.162 1.00 84.38 89 ALA A CA 1
ATOM 659 C C . ALA A 1 89 ? 22.899 -22.076 6.303 1.00 84.38 89 ALA A C 1
ATOM 661 O O . ALA A 1 89 ? 23.674 -21.897 5.369 1.00 84.38 89 ALA A O 1
ATOM 662 N N . ILE A 1 90 ? 23.073 -21.484 7.485 1.00 82.50 90 ILE A N 1
ATOM 663 C CA . ILE A 1 90 ? 24.130 -20.491 7.747 1.00 82.50 90 ILE A CA 1
ATOM 664 C C . ILE A 1 90 ? 25.390 -21.144 8.313 1.00 82.50 90 ILE A C 1
ATOM 666 O O . ILE A 1 90 ? 26.523 -20.842 7.928 1.00 82.50 90 ILE A O 1
ATOM 670 N N . ALA A 1 91 ? 25.196 -22.043 9.265 1.00 84.94 91 ALA A N 1
ATOM 671 C CA . ALA A 1 91 ? 26.265 -22.743 9.949 1.00 84.94 91 ALA A CA 1
ATOM 672 C C . ALA A 1 91 ? 25.782 -24.132 10.347 1.00 84.94 91 ALA A C 1
ATOM 674 O O . ALA A 1 91 ? 24.625 -24.506 10.126 1.00 84.94 91 ALA A O 1
ATOM 675 N N . GLN A 1 92 ? 26.670 -24.914 10.953 1.00 85.31 92 GLN A N 1
ATOM 676 C CA . GLN A 1 92 ? 26.295 -26.211 11.481 1.00 85.31 92 GLN A CA 1
ATOM 677 C C . GLN A 1 92 ? 25.159 -26.036 12.503 1.00 85.31 92 GLN A C 1
ATOM 679 O O . GLN A 1 92 ? 25.350 -25.477 13.578 1.00 85.31 92 GLN A O 1
ATOM 684 N N . ARG A 1 93 ? 23.968 -26.547 12.153 1.00 89.94 93 ARG A N 1
ATOM 685 C CA . ARG A 1 93 ? 22.753 -26.539 12.993 1.00 89.94 93 ARG A CA 1
ATOM 686 C C . ARG A 1 93 ? 22.146 -25.150 13.237 1.00 89.94 93 ARG A C 1
ATOM 688 O O . ARG A 1 93 ? 21.342 -24.997 14.154 1.00 89.94 93 ARG A O 1
ATOM 695 N N . VAL A 1 94 ? 22.480 -24.159 12.408 1.00 91.94 94 VAL A N 1
ATOM 696 C CA . VAL A 1 94 ? 21.851 -22.828 12.409 1.00 91.94 94 VAL A CA 1
ATOM 697 C C . VAL A 1 94 ? 21.250 -22.560 11.034 1.00 91.94 94 VAL A C 1
ATOM 699 O O . VAL A 1 94 ? 21.966 -22.520 10.030 1.00 91.94 94 VAL A O 1
ATOM 702 N N . PHE A 1 95 ? 19.936 -22.359 11.002 1.00 90.94 95 PHE A N 1
ATOM 703 C CA . PHE A 1 95 ? 19.153 -22.182 9.785 1.00 90.94 95 PHE A CA 1
ATOM 704 C C . PHE A 1 95 ? 18.341 -20.887 9.854 1.00 90.94 95 PHE A C 1
ATOM 706 O O . PHE A 1 95 ? 17.641 -20.621 10.831 1.00 90.94 95 PHE A O 1
ATOM 713 N N . MET A 1 96 ? 18.400 -20.089 8.799 1.00 89.44 96 MET A N 1
ATOM 714 C CA . MET A 1 96 ? 17.550 -18.926 8.616 1.00 89.44 96 MET A CA 1
ATOM 715 C C . MET A 1 96 ? 16.341 -19.300 7.762 1.00 89.44 96 MET A C 1
ATOM 717 O O . MET A 1 96 ? 16.466 -19.812 6.651 1.00 89.44 96 MET A O 1
ATOM 721 N N . LEU A 1 97 ? 15.156 -19.018 8.289 1.00 88.94 97 LEU A N 1
ATOM 722 C CA . LEU A 1 97 ? 13.910 -19.025 7.545 1.00 88.94 97 LEU A CA 1
ATOM 723 C C . LEU A 1 97 ? 13.783 -17.673 6.844 1.00 88.94 97 LEU A C 1
ATOM 725 O O . LEU A 1 97 ? 13.789 -16.625 7.496 1.00 88.94 97 LEU A O 1
ATOM 729 N N . ALA A 1 98 ? 13.679 -17.699 5.514 1.00 82.38 98 ALA A N 1
ATOM 730 C CA . ALA A 1 98 ? 13.452 -16.492 4.729 1.00 82.38 98 ALA A CA 1
ATOM 731 C C . ALA A 1 98 ? 12.171 -15.783 5.193 1.00 82.38 98 ALA A C 1
ATOM 733 O O . ALA A 1 98 ? 11.241 -16.428 5.693 1.00 82.38 98 ALA A O 1
ATOM 734 N N . LYS A 1 99 ? 12.111 -14.461 4.987 1.00 82.31 99 LYS A N 1
ATOM 735 C CA . LYS A 1 99 ? 11.032 -13.605 5.500 1.00 82.31 99 LYS A CA 1
ATOM 736 C C . LYS A 1 99 ? 9.624 -14.043 5.087 1.00 82.31 99 LYS A C 1
ATOM 738 O O . LYS A 1 99 ? 8.685 -13.748 5.809 1.00 82.31 99 LYS A O 1
ATOM 743 N N . SER A 1 100 ? 9.481 -14.747 3.964 1.00 88.75 100 SER A N 1
ATOM 744 C CA . SER A 1 100 ? 8.258 -15.434 3.548 1.00 88.75 100 SER A CA 1
ATOM 745 C C . SER A 1 100 ? 8.611 -16.870 3.170 1.00 88.75 100 SER A C 1
ATOM 747 O O . SER A 1 100 ? 9.173 -17.121 2.105 1.00 88.75 100 SER A O 1
ATOM 749 N N . SER A 1 101 ? 8.366 -17.822 4.071 1.00 88.00 101 SER A N 1
ATOM 750 C CA . SER A 1 101 ? 8.707 -19.228 3.827 1.00 88.00 101 SER A CA 1
ATOM 751 C C . SER A 1 101 ? 7.863 -20.208 4.637 1.00 88.00 101 SER A C 1
ATOM 753 O O . SER A 1 101 ? 7.292 -19.864 5.674 1.00 88.00 101 SER A O 1
ATOM 755 N N . VAL A 1 102 ? 7.796 -21.456 4.162 1.00 89.38 102 VAL A N 1
ATOM 756 C CA . VAL A 1 102 ? 7.184 -22.583 4.876 1.00 89.38 102 VAL A CA 1
ATOM 757 C C . VAL A 1 102 ? 8.123 -23.787 4.832 1.00 89.38 102 VAL A C 1
ATOM 759 O O . VAL A 1 102 ? 8.420 -24.323 3.768 1.00 89.38 102 VAL A O 1
ATOM 762 N N . LEU A 1 103 ? 8.556 -24.244 6.004 1.00 88.50 103 LEU A N 1
ATOM 763 C CA . LEU A 1 103 ? 9.380 -25.431 6.209 1.00 88.50 103 LEU A CA 1
ATOM 764 C C . LEU A 1 103 ? 8.515 -26.582 6.733 1.00 88.50 103 LEU A C 1
ATOM 766 O O . LEU A 1 103 ? 7.690 -26.393 7.621 1.00 88.50 103 LEU A O 1
ATOM 770 N N . THR A 1 104 ? 8.726 -27.799 6.230 1.00 88.31 104 THR A N 1
ATOM 771 C CA . THR A 1 104 ? 8.136 -29.016 6.815 1.00 88.31 104 THR A CA 1
ATOM 772 C C . THR A 1 104 ? 9.247 -29.886 7.390 1.00 88.31 104 THR A C 1
ATOM 774 O O . THR A 1 104 ? 10.147 -30.302 6.662 1.00 88.31 104 THR A O 1
ATOM 777 N N . THR A 1 105 ? 9.209 -30.154 8.695 1.00 84.62 105 THR A N 1
ATOM 778 C CA . THR A 1 105 ? 10.224 -30.974 9.369 1.00 84.62 105 THR A CA 1
ATOM 779 C C . THR A 1 105 ? 10.065 -32.458 9.025 1.00 84.62 105 THR A C 1
ATOM 781 O O . THR A 1 105 ? 9.020 -32.910 8.554 1.00 84.62 105 THR A O 1
ATOM 784 N N . ARG A 1 106 ? 11.078 -33.271 9.357 1.00 79.25 106 ARG A N 1
ATOM 785 C CA . ARG A 1 106 ? 11.002 -34.738 9.231 1.00 79.25 106 ARG A CA 1
ATOM 786 C C . ARG A 1 106 ? 9.878 -35.362 10.071 1.00 79.25 106 ARG A C 1
ATOM 788 O O . ARG A 1 106 ? 9.373 -36.417 9.698 1.00 79.25 106 ARG A O 1
ATOM 795 N N . SER A 1 107 ? 9.485 -34.726 11.178 1.00 78.31 107 SER A N 1
ATOM 796 C CA . SER A 1 107 ? 8.351 -35.167 12.004 1.00 78.31 107 SER A CA 1
ATOM 797 C C . SER A 1 107 ? 6.986 -34.756 11.436 1.00 78.31 107 SER A C 1
ATOM 799 O O . SER A 1 107 ? 5.964 -35.109 12.014 1.00 78.31 107 SER A O 1
ATOM 801 N N . GLY A 1 108 ? 6.955 -34.050 10.300 1.00 82.25 108 GLY A N 1
ATOM 802 C CA . GLY A 1 108 ? 5.733 -33.578 9.648 1.00 82.25 108 GLY A CA 1
ATOM 803 C C . GLY A 1 108 ? 5.236 -32.221 10.147 1.00 82.25 108 GLY A C 1
ATOM 804 O O . GLY A 1 108 ? 4.169 -31.792 9.725 1.00 82.25 108 GLY A O 1
ATOM 805 N N . LEU A 1 109 ? 5.993 -31.543 11.016 1.00 88.12 109 LEU A N 1
ATOM 806 C CA . LEU A 1 109 ? 5.631 -30.234 11.558 1.00 88.12 109 LEU A CA 1
ATOM 807 C C . LEU A 1 109 ? 5.817 -29.146 10.490 1.00 88.12 109 LEU A C 1
ATOM 809 O O . LEU A 1 109 ? 6.922 -28.991 9.967 1.00 88.12 109 LEU A O 1
ATOM 813 N N . ARG A 1 110 ? 4.766 -28.383 10.176 1.00 90.19 110 ARG A N 1
ATOM 814 C CA . ARG A 1 110 ? 4.811 -27.253 9.233 1.00 90.19 110 ARG A CA 1
ATOM 815 C C . ARG A 1 110 ? 5.047 -25.939 9.971 1.00 90.19 110 ARG A C 1
ATOM 817 O O . ARG A 1 110 ? 4.183 -25.465 10.711 1.00 90.19 110 ARG A O 1
ATOM 824 N N . ILE A 1 111 ? 6.210 -25.342 9.746 1.00 92.81 111 ILE A N 1
ATOM 825 C CA . ILE A 1 111 ? 6.655 -24.091 10.359 1.00 92.81 111 ILE A CA 1
ATOM 826 C C . ILE A 1 111 ? 6.702 -23.020 9.270 1.00 92.81 111 ILE A C 1
ATOM 828 O O . ILE A 1 111 ? 7.485 -23.130 8.331 1.00 92.81 111 ILE A O 1
ATOM 832 N N . GLY A 1 112 ? 5.865 -21.995 9.381 1.00 92.88 112 GLY A N 1
ATOM 833 C CA . GLY A 1 112 ? 5.935 -20.805 8.539 1.00 92.88 112 GLY A CA 1
ATOM 834 C C . GLY A 1 112 ? 6.762 -19.702 9.190 1.00 92.88 112 GLY A C 1
ATOM 835 O O . GLY A 1 112 ? 6.769 -19.562 10.415 1.00 92.88 112 GLY A O 1
ATOM 836 N N . ALA A 1 113 ? 7.410 -18.890 8.366 1.00 92.75 113 ALA A N 1
ATOM 837 C CA . ALA A 1 113 ? 8.023 -17.634 8.769 1.00 92.75 113 ALA A CA 1
ATOM 838 C C . ALA A 1 113 ? 7.436 -16.493 7.933 1.00 92.75 113 ALA A C 1
ATOM 840 O O . ALA A 1 113 ? 7.438 -16.553 6.702 1.00 92.75 113 ALA A O 1
ATOM 841 N N . PHE A 1 114 ? 6.923 -15.481 8.630 1.00 92.44 114 PHE A N 1
ATOM 842 C CA . PHE A 1 114 ? 6.489 -14.204 8.071 1.00 92.44 114 PHE A CA 1
ATOM 843 C C . PHE A 1 114 ? 7.186 -13.075 8.848 1.00 92.44 114 PHE A C 1
ATOM 845 O O . PHE A 1 114 ? 6.629 -12.463 9.765 1.00 92.44 114 PHE A O 1
ATOM 852 N N . GLY A 1 115 ? 8.479 -12.922 8.559 1.00 85.31 115 GLY A N 1
ATOM 853 C CA . GLY A 1 115 ? 9.409 -12.019 9.236 1.00 85.31 115 GLY A CA 1
ATOM 854 C C . GLY A 1 115 ? 9.444 -10.618 8.629 1.00 85.31 115 GLY A C 1
ATOM 855 O O . GLY A 1 115 ? 9.018 -10.416 7.494 1.00 85.31 115 GLY A O 1
ATOM 856 N N . GLY A 1 116 ? 9.982 -9.659 9.383 1.00 86.00 116 GLY A N 1
ATOM 857 C CA . GLY A 1 116 ? 10.123 -8.268 8.953 1.00 86.00 116 GLY A CA 1
ATOM 858 C C . GLY A 1 116 ? 9.263 -7.245 9.705 1.00 86.00 116 GLY A C 1
ATOM 859 O O . GLY A 1 116 ? 8.421 -7.568 10.551 1.00 86.00 116 GLY A O 1
ATOM 860 N N . VAL A 1 117 ? 9.476 -5.976 9.371 1.00 79.19 117 VAL A N 1
ATOM 861 C CA . VAL A 1 117 ? 8.757 -4.808 9.879 1.00 79.19 117 VAL A CA 1
ATOM 862 C C . VAL A 1 117 ? 7.876 -4.246 8.769 1.00 79.19 117 VAL A C 1
ATOM 864 O O . VAL A 1 117 ? 8.280 -4.149 7.612 1.00 79.19 117 VAL A O 1
ATOM 867 N N . HIS A 1 118 ? 6.647 -3.898 9.135 1.00 68.75 118 HIS A N 1
ATOM 868 C CA . HIS A 1 118 ? 5.718 -3.209 8.253 1.00 68.75 118 HIS A CA 1
ATOM 869 C C . HIS A 1 118 ? 5.855 -1.711 8.498 1.00 68.75 118 HIS A C 1
ATOM 871 O O . HIS A 1 118 ? 5.559 -1.247 9.598 1.00 68.75 118 HIS A O 1
ATOM 877 N N . ASP A 1 119 ? 6.305 -0.979 7.490 1.00 57.19 119 ASP A N 1
ATOM 878 C CA . ASP A 1 119 ? 6.401 0.471 7.527 1.00 57.19 119 ASP A CA 1
ATOM 879 C C . ASP A 1 119 ? 5.294 1.050 6.636 1.00 57.19 119 ASP A C 1
ATOM 881 O O . ASP A 1 119 ? 5.239 0.816 5.431 1.00 57.19 119 ASP A O 1
ATOM 885 N N . THR A 1 120 ? 4.350 1.755 7.259 1.00 47.25 120 THR A N 1
ATOM 886 C CA . THR A 1 120 ? 3.200 2.378 6.590 1.00 47.25 120 THR A CA 1
ATOM 887 C C . THR A 1 120 ? 3.620 3.463 5.598 1.00 47.25 120 THR A C 1
ATOM 889 O O . THR A 1 120 ? 2.841 3.782 4.705 1.00 47.25 120 THR A O 1
ATOM 892 N N . SER A 1 121 ? 4.844 3.997 5.708 1.00 37.09 121 SER A N 1
ATOM 893 C CA . SER A 1 121 ? 5.389 4.991 4.775 1.00 37.09 121 SER A CA 1
ATOM 894 C C . SER A 1 121 ? 5.984 4.386 3.496 1.00 37.09 121 SER A C 1
ATOM 896 O O . SER A 1 121 ? 6.257 5.110 2.541 1.00 37.09 121 SER A O 1
ATOM 898 N N . THR A 1 122 ? 6.144 3.059 3.438 1.00 38.75 122 THR A N 1
ATOM 899 C CA . THR A 1 122 ? 6.771 2.333 2.324 1.00 38.75 122 THR A CA 1
ATOM 900 C C . THR A 1 122 ? 5.825 1.345 1.642 1.00 38.75 122 THR A C 1
ATOM 902 O O . THR A 1 122 ? 6.248 0.282 1.185 1.00 38.75 122 THR A O 1
ATOM 905 N N . LEU A 1 123 ? 4.562 1.735 1.416 1.00 36.97 123 LEU A N 1
ATOM 906 C CA . LEU A 1 123 ? 3.729 1.140 0.351 1.00 36.97 123 LEU A CA 1
ATOM 907 C C . LEU A 1 123 ? 4.268 1.502 -1.054 1.00 36.97 123 LEU A C 1
ATOM 909 O O . LEU A 1 123 ? 3.536 1.897 -1.955 1.00 36.97 123 LEU A O 1
ATOM 913 N N . VAL A 1 124 ? 5.579 1.365 -1.238 1.00 36.28 124 VAL A N 1
ATOM 914 C CA . VAL A 1 124 ? 6.246 1.311 -2.526 1.00 36.28 124 VAL A CA 1
ATOM 915 C C . VAL A 1 124 ? 6.032 -0.111 -3.032 1.00 36.28 124 VAL A C 1
ATOM 917 O O . VAL A 1 124 ? 6.467 -1.079 -2.400 1.00 36.28 124 VAL A O 1
ATOM 920 N N . GLU A 1 125 ? 5.367 -0.257 -4.175 1.00 38.06 125 GLU A N 1
ATOM 921 C CA . GLU A 1 125 ? 5.442 -1.478 -4.978 1.00 38.06 125 GLU A CA 1
ATOM 922 C C . GLU A 1 125 ? 6.880 -1.613 -5.504 1.00 38.06 125 GLU A C 1
ATOM 924 O O . GLU A 1 125 ? 7.205 -1.260 -6.632 1.00 38.06 125 GLU A O 1
ATOM 929 N N . GLY A 1 126 ? 7.789 -2.050 -4.633 1.00 37.84 126 GLY A N 1
ATOM 930 C CA . GLY A 1 126 ? 9.137 -2.435 -5.013 1.00 37.84 126 GLY A CA 1
ATOM 931 C C . GLY A 1 126 ? 9.071 -3.747 -5.785 1.00 37.84 126 GLY A C 1
ATOM 932 O O . GLY A 1 126 ? 8.747 -4.790 -5.215 1.00 37.84 126 GLY A O 1
ATOM 933 N N . ASP A 1 127 ? 9.406 -3.688 -7.071 1.00 41.84 127 ASP A N 1
ATOM 934 C CA . ASP A 1 127 ? 9.368 -4.785 -8.051 1.00 41.84 127 ASP A CA 1
ATOM 935 C C . ASP A 1 127 ? 10.404 -5.909 -7.810 1.00 41.84 127 ASP A C 1
ATOM 937 O O . ASP A 1 127 ? 10.681 -6.719 -8.696 1.00 41.84 127 ASP A O 1
ATOM 941 N N . GLN A 1 128 ? 10.993 -6.015 -6.614 1.00 49.69 128 GLN A N 1
ATOM 942 C CA . GLN A 1 128 ? 11.953 -7.073 -6.294 1.00 49.69 128 GLN A CA 1
ATOM 943 C C . GLN A 1 128 ? 11.647 -7.727 -4.945 1.00 49.69 128 GLN A C 1
ATOM 945 O O . GLN A 1 128 ? 11.585 -7.080 -3.899 1.00 49.69 128 GLN A O 1
ATOM 950 N N . HIS A 1 129 ? 11.462 -9.050 -4.969 1.00 52.84 129 HIS A N 1
ATOM 951 C CA . HIS A 1 129 ? 11.372 -9.889 -3.778 1.00 52.84 129 HIS A CA 1
ATOM 952 C C . HIS A 1 129 ? 12.758 -9.996 -3.125 1.00 52.84 129 HIS A C 1
ATOM 954 O O . HIS A 1 129 ? 13.449 -11.000 -3.264 1.00 52.84 129 HIS A O 1
ATOM 960 N N . ASP A 1 130 ? 13.187 -8.940 -2.434 1.00 67.69 130 ASP A N 1
ATOM 961 C CA . ASP A 1 130 ? 14.411 -8.984 -1.638 1.00 67.69 130 ASP A CA 1
ATOM 962 C C . ASP A 1 130 ? 14.140 -9.745 -0.333 1.00 67.69 130 ASP A C 1
ATOM 964 O O . ASP A 1 130 ? 13.582 -9.198 0.623 1.00 67.69 130 ASP A O 1
ATOM 968 N N . ASN A 1 131 ? 14.507 -11.026 -0.300 1.00 66.69 131 ASN A N 1
ATOM 969 C CA . ASN A 1 131 ? 14.365 -11.895 0.871 1.00 66.69 131 ASN A CA 1
ATOM 970 C C . ASN A 1 131 ? 15.211 -11.469 2.076 1.00 66.69 131 ASN A C 1
ATOM 972 O O . ASN A 1 131 ? 14.913 -11.899 3.194 1.00 66.69 131 ASN A O 1
ATOM 976 N N . ASN A 1 132 ? 16.214 -10.620 1.858 1.00 71.69 132 ASN A N 1
ATOM 977 C CA . ASN A 1 132 ? 17.150 -10.160 2.874 1.00 71.69 132 ASN A CA 1
ATOM 978 C C . ASN A 1 132 ? 16.746 -8.788 3.443 1.00 71.69 132 ASN A C 1
ATOM 980 O O . ASN A 1 132 ? 17.193 -8.419 4.528 1.00 71.69 132 ASN A O 1
ATOM 984 N N . SER A 1 133 ? 15.852 -8.051 2.776 1.00 81.81 133 SER A N 1
ATOM 985 C CA . SER A 1 133 ? 15.287 -6.810 3.318 1.00 81.81 133 SER A CA 1
ATOM 986 C C . SER A 1 133 ? 14.258 -7.081 4.428 1.00 81.81 133 SER A C 1
ATOM 988 O O . SER A 1 133 ? 13.318 -7.860 4.213 1.00 81.81 133 SER A O 1
ATOM 990 N N . PRO A 1 134 ? 14.358 -6.394 5.588 1.00 81.06 134 PRO A N 1
ATOM 991 C CA . PRO A 1 134 ? 13.406 -6.528 6.688 1.00 81.06 134 PRO A CA 1
ATOM 992 C C . PRO A 1 134 ? 12.037 -5.904 6.382 1.00 81.06 134 PRO A C 1
ATOM 994 O O . PRO A 1 134 ? 11.117 -6.085 7.169 1.00 81.06 134 PRO A O 1
ATOM 997 N N . ALA A 1 135 ? 11.853 -5.193 5.265 1.00 82.75 135 ALA A N 1
ATOM 998 C CA . ALA A 1 135 ? 10.568 -4.588 4.923 1.00 82.75 135 ALA A CA 1
ATOM 999 C C . ALA A 1 135 ? 9.534 -5.635 4.456 1.00 82.75 135 ALA A C 1
ATOM 1001 O O . ALA A 1 135 ? 9.785 -6.446 3.547 1.00 82.75 135 ALA A O 1
ATOM 1002 N N . ILE A 1 136 ? 8.340 -5.592 5.058 1.00 81.19 136 ILE A N 1
ATOM 1003 C CA . ILE A 1 136 ? 7.163 -6.339 4.599 1.00 81.19 136 ILE A CA 1
ATOM 1004 C C . ILE A 1 136 ? 6.477 -5.535 3.491 1.00 81.19 136 ILE A C 1
ATOM 1006 O O . ILE A 1 136 ? 5.909 -4.481 3.755 1.00 81.19 136 ILE A O 1
ATOM 1010 N N . THR A 1 137 ? 6.489 -6.063 2.266 1.00 81.12 137 THR A N 1
ATOM 1011 C CA . THR A 1 137 ? 5.800 -5.487 1.102 1.00 81.12 137 THR A CA 1
ATOM 1012 C C . THR A 1 137 ? 4.577 -6.321 0.717 1.00 81.12 137 THR A C 1
ATOM 1014 O O . THR A 1 137 ? 4.419 -7.464 1.163 1.00 81.12 137 THR A O 1
ATOM 1017 N N . GLN A 1 138 ? 3.732 -5.790 -0.171 1.00 77.25 138 GLN A N 1
ATOM 1018 C CA . GLN A 1 138 ? 2.608 -6.546 -0.728 1.00 77.25 138 GLN A CA 1
ATOM 1019 C C . GLN A 1 138 ? 3.078 -7.814 -1.463 1.00 77.25 138 GLN A C 1
ATOM 1021 O O . GLN A 1 138 ? 2.441 -8.859 -1.351 1.00 77.25 138 GLN A O 1
ATOM 1026 N N . THR A 1 139 ? 4.230 -7.764 -2.140 1.00 78.12 139 THR A N 1
ATOM 1027 C CA . THR A 1 139 ? 4.864 -8.935 -2.767 1.00 78.12 139 THR A CA 1
ATOM 1028 C C . THR A 1 139 ? 5.220 -10.003 -1.734 1.00 78.12 139 THR A C 1
ATOM 1030 O O . THR A 1 139 ? 4.941 -11.175 -1.959 1.00 78.12 139 THR A O 1
ATOM 1033 N N . THR A 1 140 ? 5.760 -9.625 -0.565 1.00 81.69 140 THR A N 1
ATOM 1034 C CA . THR A 1 140 ? 6.030 -10.571 0.537 1.00 81.69 140 THR A CA 1
ATOM 1035 C C . THR A 1 140 ? 4.755 -11.283 0.992 1.00 81.69 140 THR A C 1
ATOM 1037 O O . THR A 1 140 ? 4.774 -12.503 1.185 1.00 81.69 140 THR A O 1
ATOM 1040 N N . LEU A 1 141 ? 3.652 -10.537 1.140 1.00 84.25 141 LEU A N 1
ATOM 1041 C CA . LEU A 1 141 ? 2.348 -11.091 1.509 1.00 84.25 141 LEU A CA 1
ATOM 1042 C C . LEU A 1 141 ? 1.809 -12.025 0.421 1.00 84.25 141 LEU A C 1
ATOM 1044 O O . LEU A 1 141 ? 1.436 -13.147 0.742 1.00 84.25 141 LEU A O 1
ATOM 1048 N N . ASN A 1 142 ? 1.826 -11.609 -0.845 1.00 81.44 142 ASN A N 1
ATOM 1049 C CA . ASN A 1 142 ? 1.360 -12.424 -1.969 1.00 81.44 142 ASN A CA 1
ATOM 1050 C C . ASN A 1 142 ? 2.163 -13.733 -2.087 1.00 81.44 142 ASN A C 1
ATOM 1052 O O . ASN A 1 142 ? 1.573 -14.809 -2.124 1.00 81.44 142 ASN A O 1
ATOM 1056 N N . SER A 1 143 ? 3.499 -13.677 -2.030 1.00 83.38 143 SER A N 1
ATOM 1057 C CA . SER A 1 143 ? 4.346 -14.880 -2.039 1.00 83.38 143 SER A CA 1
ATOM 1058 C C . SER A 1 143 ? 4.050 -15.813 -0.860 1.00 83.38 143 SER A C 1
ATOM 1060 O O . SER A 1 143 ? 4.145 -17.030 -0.994 1.00 83.38 143 SER A O 1
ATOM 1062 N N . PHE A 1 144 ? 3.679 -15.263 0.304 1.00 86.31 144 PHE A N 1
ATOM 1063 C CA . PHE A 1 144 ? 3.300 -16.076 1.460 1.00 86.31 144 PHE A CA 1
ATOM 1064 C C . PHE A 1 144 ? 1.928 -16.733 1.271 1.00 86.31 144 PHE A C 1
ATOM 1066 O O . PHE A 1 144 ? 1.765 -17.922 1.542 1.00 86.31 144 PHE A O 1
ATOM 1073 N N . THR A 1 145 ? 0.928 -15.981 0.804 1.00 83.94 145 THR A N 1
ATOM 1074 C CA . THR A 1 145 ? -0.437 -16.494 0.610 1.00 83.94 145 THR A CA 1
ATOM 1075 C C . THR A 1 145 ? -0.506 -17.535 -0.502 1.00 83.94 145 THR A C 1
ATOM 1077 O O . THR A 1 145 ? -1.309 -18.463 -0.414 1.00 83.94 145 THR A O 1
ATOM 1080 N N . GLU A 1 146 ? 0.391 -17.469 -1.486 1.00 81.50 146 GLU A N 1
ATOM 1081 C CA . GLU A 1 146 ? 0.541 -18.489 -2.523 1.00 81.50 146 GLU A CA 1
ATOM 1082 C C . GLU A 1 146 ? 0.825 -19.902 -1.979 1.00 81.50 146 GLU A C 1
ATOM 1084 O O . GLU A 1 146 ? 0.466 -20.877 -2.640 1.00 81.50 146 GLU A O 1
ATOM 1089 N N . PHE A 1 147 ? 1.425 -20.058 -0.788 1.00 81.06 147 PHE A N 1
ATOM 1090 C CA . PHE A 1 147 ? 1.595 -21.381 -0.155 1.00 81.06 147 PHE A CA 1
ATOM 1091 C C . PHE A 1 147 ? 0.263 -22.020 0.273 1.00 81.06 147 PHE A C 1
ATOM 1093 O O . PHE A 1 147 ? 0.227 -23.213 0.592 1.00 81.06 147 PHE A O 1
ATOM 1100 N N . PHE A 1 148 ? -0.812 -21.231 0.288 1.00 78.94 148 PHE A N 1
ATOM 1101 C CA . PHE A 1 148 ? -2.139 -21.591 0.775 1.00 78.94 148 PHE A CA 1
ATOM 1102 C C . PHE A 1 148 ? -3.225 -21.473 -0.312 1.00 78.94 148 PHE A C 1
ATOM 1104 O O . PHE A 1 148 ? -4.379 -21.795 -0.032 1.00 78.94 148 PHE A O 1
ATOM 1111 N N . ASP A 1 149 ? -2.893 -21.050 -1.545 1.00 67.81 149 ASP A N 1
ATOM 1112 C CA . ASP A 1 149 ? -3.861 -20.970 -2.651 1.00 67.81 149 ASP A CA 1
ATOM 1113 C C . ASP A 1 149 ? -4.096 -22.357 -3.291 1.00 67.81 149 ASP A C 1
ATOM 1115 O O . ASP A 1 149 ? -3.175 -22.940 -3.875 1.00 67.81 149 ASP A O 1
ATOM 1119 N N . PRO A 1 150 ? -5.332 -22.893 -3.257 1.00 53.03 150 PRO A N 1
ATOM 1120 C CA . PRO A 1 150 ? -5.660 -24.172 -3.883 1.00 53.03 150 PRO A CA 1
ATOM 1121 C C . PRO A 1 150 ? -5.557 -24.174 -5.422 1.00 53.03 150 PRO A C 1
ATOM 1123 O O . PRO A 1 150 ? -5.580 -25.248 -6.019 1.00 53.03 150 PRO A O 1
ATOM 1126 N N . ARG A 1 151 ? -5.448 -23.017 -6.092 1.00 49.56 151 ARG A N 1
ATOM 1127 C CA . ARG A 1 151 ? -5.454 -22.903 -7.567 1.00 49.56 151 ARG A CA 1
ATOM 1128 C C . ARG A 1 151 ? -4.092 -23.093 -8.245 1.00 49.56 151 ARG A C 1
ATOM 1130 O O . ARG A 1 151 ? -4.046 -23.199 -9.466 1.00 49.56 151 ARG A O 1
ATOM 1137 N N . ARG A 1 152 ? -2.986 -23.167 -7.497 1.00 44.69 152 ARG A N 1
ATOM 1138 C CA . ARG A 1 152 ? -1.625 -23.153 -8.073 1.00 44.69 152 ARG A CA 1
ATOM 1139 C C . ARG A 1 152 ? -1.202 -24.451 -8.785 1.00 44.69 152 ARG A C 1
ATOM 1141 O O . ARG A 1 152 ? -0.275 -24.414 -9.581 1.00 44.69 152 ARG A O 1
ATOM 1148 N N . ASN A 1 153 ? -1.880 -25.581 -8.572 1.00 42.44 153 ASN A N 1
ATOM 1149 C CA . ASN A 1 153 ? -1.462 -26.880 -9.134 1.00 42.44 153 ASN A CA 1
ATOM 1150 C C . ASN A 1 153 ? -2.317 -27.387 -10.312 1.00 42.44 153 ASN A C 1
ATOM 1152 O O . ASN A 1 153 ? -2.453 -28.595 -10.499 1.00 42.44 153 ASN A O 1
ATOM 1156 N N . THR A 1 154 ? -2.891 -26.495 -11.128 1.00 39.00 154 THR A N 1
ATOM 1157 C CA . THR A 1 154 ? -3.617 -26.895 -12.354 1.00 39.00 154 THR A CA 1
ATOM 1158 C C . THR A 1 154 ? -2.798 -26.809 -13.643 1.00 39.00 154 THR A C 1
ATOM 1160 O O . THR A 1 154 ? -3.344 -27.071 -14.711 1.00 39.00 154 THR A O 1
ATOM 1163 N N . SER A 1 155 ? -1.504 -26.491 -13.585 1.00 43.66 155 SER A N 1
ATOM 1164 C CA . SER A 1 155 ? -0.607 -26.651 -14.734 1.00 43.66 155 SER A CA 1
ATOM 1165 C C . SER A 1 155 ? 0.206 -27.938 -14.577 1.00 43.66 155 SER A C 1
ATOM 1167 O O . SER A 1 155 ? 1.085 -28.019 -13.725 1.00 43.66 155 SER A O 1
ATOM 1169 N N . ASP A 1 156 ? -0.119 -28.922 -15.414 1.00 43.50 156 ASP A N 1
ATOM 1170 C CA . ASP A 1 156 ? 0.627 -30.158 -15.683 1.00 43.50 156 ASP A CA 1
ATOM 1171 C C . ASP A 1 156 ? 0.561 -31.288 -14.637 1.00 43.50 156 ASP A C 1
ATOM 1173 O O . ASP A 1 156 ? 1.463 -31.498 -13.831 1.00 43.50 156 ASP A O 1
ATOM 1177 N N . SER A 1 157 ? -0.484 -32.126 -14.713 1.00 40.66 157 SER A N 1
ATOM 1178 C CA . SER A 1 157 ? -0.335 -33.597 -14.838 1.00 40.66 157 SER A CA 1
ATOM 1179 C C . SER A 1 157 ? -1.668 -34.345 -14.674 1.00 40.66 157 SER A C 1
ATOM 1181 O O . SER A 1 157 ? -2.341 -34.283 -13.650 1.00 40.66 157 SER A O 1
ATOM 1183 N N . SER A 1 158 ? -2.028 -35.158 -15.669 1.00 43.31 158 SER A N 1
ATOM 1184 C CA . SER A 1 158 ? -3.239 -35.994 -15.700 1.00 43.31 158 SER A CA 1
ATOM 1185 C C . SER A 1 158 ? -3.107 -37.310 -14.910 1.00 43.31 158 SER A C 1
ATOM 1187 O O . SER A 1 158 ? -3.646 -38.339 -15.320 1.00 43.31 158 SER A O 1
ATOM 1189 N N . SER A 1 159 ? -2.346 -37.333 -13.809 1.00 60.53 159 SER A N 1
ATOM 1190 C CA . SER A 1 159 ? -2.040 -38.576 -13.085 1.00 60.53 159 SER A CA 1
ATOM 1191 C C . SER A 1 159 ? -2.813 -38.716 -11.768 1.00 60.53 159 SER A C 1
ATOM 1193 O O . SER A 1 159 ? -2.956 -37.777 -10.987 1.00 60.53 159 SER A O 1
ATOM 1195 N N . LEU A 1 160 ? -3.250 -39.941 -11.459 1.00 44.44 160 LEU A N 1
ATOM 1196 C CA . LEU A 1 160 ? -3.858 -40.312 -10.169 1.00 44.44 160 LEU A CA 1
ATOM 1197 C C . LEU A 1 160 ? -2.921 -40.056 -8.967 1.00 44.44 160 LEU A C 1
ATOM 1199 O O . LEU A 1 160 ? -3.386 -39.861 -7.843 1.00 44.44 160 LEU A O 1
ATOM 1203 N N . ALA A 1 161 ? -1.603 -40.032 -9.198 1.00 43.78 161 ALA A N 1
ATOM 1204 C CA . ALA A 1 161 ? -0.601 -39.663 -8.201 1.00 43.78 161 ALA A CA 1
ATOM 1205 C C . ALA A 1 161 ? -0.631 -38.157 -7.887 1.00 43.78 161 ALA A C 1
ATOM 1207 O O . ALA A 1 161 ? -0.583 -37.784 -6.716 1.00 43.78 161 ALA A O 1
ATOM 1208 N N . ALA A 1 162 ? -0.806 -37.310 -8.906 1.00 47.19 162 ALA A N 1
ATOM 1209 C CA . ALA A 1 162 ? -0.990 -35.871 -8.743 1.00 47.19 162 ALA A CA 1
ATOM 1210 C C . ALA A 1 162 ? -2.319 -35.542 -8.050 1.00 47.19 162 ALA A C 1
ATOM 1212 O O . ALA A 1 162 ? -2.339 -34.725 -7.137 1.00 47.19 162 ALA A O 1
ATOM 1213 N N . ALA A 1 163 ? -3.401 -36.263 -8.361 1.00 47.00 163 ALA A N 1
ATOM 1214 C CA . ALA A 1 163 ? -4.681 -36.119 -7.659 1.00 47.00 163 ALA A CA 1
ATOM 1215 C C . ALA A 1 163 ? -4.594 -36.510 -6.167 1.00 47.00 163 ALA A C 1
ATOM 1217 O O . ALA A 1 163 ? -5.174 -35.844 -5.310 1.00 47.00 163 ALA A O 1
ATOM 1218 N N . ARG A 1 164 ? -3.823 -37.555 -5.822 1.00 46.00 164 ARG A N 1
ATOM 1219 C CA . ARG A 1 164 ? -3.538 -37.912 -4.418 1.00 46.00 164 ARG A CA 1
ATOM 1220 C C . ARG A 1 164 ? -2.619 -36.903 -3.728 1.00 46.00 164 ARG A C 1
ATOM 1222 O O . ARG A 1 164 ? -2.838 -36.617 -2.556 1.00 46.00 164 ARG A O 1
ATOM 1229 N N . ALA A 1 165 ? -1.627 -36.349 -4.427 1.00 46.00 165 ALA A N 1
ATOM 1230 C CA . ALA A 1 165 ? -0.787 -35.267 -3.910 1.00 46.00 165 ALA A CA 1
ATOM 1231 C C . ALA A 1 165 ? -1.601 -33.980 -3.674 1.00 46.00 165 ALA A C 1
ATOM 1233 O O . ALA A 1 165 ? -1.428 -33.330 -2.648 1.00 46.00 165 ALA A O 1
ATOM 1234 N N . HIS A 1 166 ? -2.556 -33.681 -4.555 1.00 46.94 166 HIS A N 1
ATOM 1235 C CA . HIS A 1 166 ? -3.509 -32.578 -4.442 1.00 46.94 166 HIS A CA 1
ATOM 1236 C C . HIS A 1 166 ? -4.477 -32.776 -3.262 1.00 46.94 166 HIS A C 1
ATOM 1238 O O . HIS A 1 166 ? -4.641 -31.881 -2.440 1.00 46.94 166 HIS A O 1
ATOM 1244 N N . ALA A 1 167 ? -5.041 -33.977 -3.090 1.00 42.09 167 ALA A N 1
ATOM 1245 C CA . ALA A 1 167 ? -5.875 -34.311 -1.929 1.00 42.09 167 ALA A CA 1
ATOM 1246 C C . ALA A 1 167 ? -5.095 -34.254 -0.597 1.00 42.09 167 ALA A C 1
ATOM 1248 O O . ALA A 1 167 ? -5.642 -33.838 0.421 1.00 42.09 167 ALA A O 1
ATOM 1249 N N . LYS A 1 168 ? -3.803 -34.617 -0.612 1.00 42.28 168 LYS A N 1
ATOM 1250 C CA . LYS A 1 168 ? -2.895 -34.521 0.545 1.00 42.28 168 LYS A CA 1
ATOM 1251 C C . LYS A 1 168 ? -2.431 -33.082 0.826 1.00 42.28 168 LYS A C 1
ATOM 1253 O O . LYS A 1 168 ? -2.135 -32.750 1.967 1.00 42.28 168 LYS A O 1
ATOM 1258 N N . SER A 1 169 ? -2.383 -32.226 -0.196 1.00 46.50 169 SER A N 1
ATOM 1259 C CA . SER A 1 169 ? -2.124 -30.783 -0.084 1.00 46.50 169 SER A CA 1
ATOM 1260 C C . SER A 1 169 ? -3.332 -30.039 0.498 1.00 46.50 169 SER A C 1
ATOM 1262 O O . SER A 1 169 ? -3.156 -29.229 1.404 1.00 46.50 169 SER A O 1
ATOM 1264 N N . LEU A 1 170 ? -4.554 -30.394 0.084 1.00 42.94 170 LEU A N 1
ATOM 1265 C CA . LEU A 1 170 ? -5.809 -29.885 0.657 1.00 42.94 170 LEU A CA 1
ATOM 1266 C C . LEU A 1 170 ? -6.002 -30.290 2.128 1.00 42.94 170 LEU A C 1
ATOM 1268 O O . LEU A 1 170 ? -6.511 -29.495 2.912 1.00 42.94 170 LEU A O 1
ATOM 1272 N N . SER A 1 171 ? -5.565 -31.492 2.532 1.00 44.53 171 SER A N 1
ATOM 1273 C CA . SER A 1 171 ? -5.623 -31.922 3.940 1.00 44.53 171 SER A CA 1
ATOM 1274 C C . SER A 1 171 ? -4.559 -31.274 4.835 1.00 44.53 171 SER A C 1
ATOM 1276 O O . SER A 1 171 ? -4.704 -31.298 6.054 1.00 44.53 171 SER A O 1
ATOM 1278 N N . ASN A 1 172 ? -3.501 -30.704 4.245 1.00 52.53 172 ASN A N 1
ATOM 1279 C CA . ASN A 1 172 ? -2.340 -30.151 4.950 1.00 52.53 172 ASN A CA 1
ATOM 1280 C C . ASN A 1 172 ? -2.168 -28.641 4.732 1.00 52.53 172 ASN A C 1
ATOM 1282 O O . ASN A 1 172 ? -1.068 -28.143 4.944 1.00 52.53 172 ASN A O 1
ATOM 1286 N N . ALA A 1 173 ? -3.202 -27.908 4.308 1.00 63.38 173 ALA A N 1
ATOM 1287 C CA . ALA A 1 173 ? -3.066 -26.500 3.925 1.00 63.38 173 ALA A CA 1
ATOM 1288 C C . ALA A 1 173 ? -2.542 -25.604 5.067 1.00 63.38 173 ALA A C 1
ATOM 1290 O O . ALA A 1 173 ? -1.686 -24.760 4.827 1.00 63.38 173 ALA A O 1
ATOM 1291 N N . ASN A 1 174 ? -2.958 -25.839 6.313 1.00 81.56 174 ASN A N 1
ATOM 1292 C CA . ASN A 1 174 ? -2.671 -24.943 7.442 1.00 81.56 174 ASN A CA 1
ATOM 1293 C C . ASN A 1 174 ? -1.296 -25.183 8.090 1.00 81.56 174 ASN A C 1
ATOM 1295 O O . ASN A 1 174 ? -0.667 -26.227 7.895 1.00 81.56 174 ASN A O 1
ATOM 1299 N N . LEU A 1 175 ? -0.834 -24.209 8.878 1.00 89.75 175 LEU A N 1
ATOM 1300 C CA . LEU A 1 175 ? 0.445 -24.270 9.594 1.00 89.75 175 LEU A CA 1
ATOM 1301 C C . LEU A 1 175 ? 0.307 -24.797 11.030 1.00 89.75 175 LEU A C 1
ATOM 1303 O O . LEU A 1 175 ? -0.703 -24.597 11.708 1.00 89.75 175 LEU A O 1
ATOM 1307 N N . ASP A 1 176 ? 1.370 -25.416 11.539 1.00 93.44 176 ASP A N 1
ATOM 1308 C CA . ASP A 1 176 ? 1.477 -25.761 12.957 1.00 93.44 176 ASP A CA 1
ATOM 1309 C C . ASP A 1 176 ? 2.023 -24.582 13.762 1.00 93.44 176 ASP A C 1
ATOM 1311 O O . ASP A 1 176 ? 1.459 -24.201 14.786 1.00 93.44 176 ASP A O 1
ATOM 1315 N N . ILE A 1 177 ? 3.108 -23.975 13.286 1.00 95.50 177 ILE A N 1
ATOM 1316 C CA . ILE A 1 177 ? 3.759 -22.839 13.940 1.00 95.50 177 ILE A CA 1
ATOM 1317 C C . ILE A 1 177 ? 3.988 -21.747 12.899 1.00 95.50 177 ILE A C 1
ATOM 1319 O O . ILE A 1 177 ? 4.454 -22.037 11.802 1.00 95.50 177 ILE A O 1
ATOM 1323 N N . LEU A 1 178 ? 3.694 -20.499 13.246 1.00 95.88 178 LEU A N 1
ATOM 1324 C CA . LEU A 1 178 ? 4.050 -19.317 12.471 1.00 95.88 178 LEU A CA 1
ATOM 1325 C C . LEU A 1 178 ? 4.943 -18.407 13.318 1.00 95.88 178 LEU A C 1
ATOM 1327 O O . LEU A 1 178 ? 4.554 -17.992 14.411 1.00 95.88 178 LEU A O 1
ATOM 1331 N N . LEU A 1 179 ? 6.140 -18.107 12.819 1.00 95.50 179 LEU A N 1
ATOM 1332 C CA . LEU A 1 179 ? 7.038 -17.117 13.405 1.00 95.50 179 LEU A CA 1
ATOM 1333 C C . LEU A 1 179 ? 6.811 -15.766 12.733 1.00 95.50 179 LEU A C 1
ATOM 1335 O O . LEU A 1 179 ? 6.876 -15.667 11.508 1.00 95.50 179 LEU A O 1
ATOM 1339 N N . THR A 1 180 ? 6.580 -14.731 13.532 1.00 93.75 180 THR A N 1
ATOM 1340 C CA . THR A 1 180 ? 6.454 -13.351 13.057 1.00 93.75 180 THR A CA 1
ATOM 1341 C C . THR A 1 180 ? 7.384 -12.443 13.848 1.00 93.75 180 THR A C 1
ATOM 1343 O O . THR A 1 180 ? 7.704 -12.708 15.006 1.00 93.75 180 THR A O 1
ATOM 1346 N N . HIS A 1 181 ? 7.833 -11.345 13.245 1.00 89.56 181 HIS A N 1
ATOM 1347 C CA . HIS A 1 181 ? 8.530 -10.316 14.015 1.00 89.56 181 HIS A CA 1
ATOM 1348 C C . HIS A 1 181 ? 7.523 -9.365 14.670 1.00 89.56 181 HIS A C 1
ATOM 1350 O O . HIS A 1 181 ? 7.506 -9.234 15.891 1.00 89.56 181 HIS A O 1
ATOM 1356 N N . SER A 1 182 ? 6.631 -8.768 13.879 1.00 88.25 182 SER A N 1
ATOM 1357 C CA . SER A 1 182 ? 5.568 -7.878 14.362 1.00 88.25 182 SER A CA 1
ATOM 1358 C C . SER A 1 182 ? 4.338 -8.643 14.861 1.00 88.25 182 SER A C 1
ATOM 1360 O O . SER A 1 182 ? 4.079 -9.780 14.453 1.00 88.25 182 SER A O 1
ATOM 1362 N N . TRP A 1 183 ? 3.560 -8.008 15.741 1.00 89.19 183 TRP A N 1
ATOM 1363 C CA . TRP A 1 183 ? 2.251 -8.518 16.157 1.00 89.19 183 TRP A CA 1
ATOM 1364 C C . TRP A 1 183 ? 1.248 -8.402 14.998 1.00 89.19 183 TRP A C 1
ATOM 1366 O O . TRP A 1 183 ? 1.379 -7.484 14.189 1.00 89.19 183 TRP A O 1
ATOM 1376 N N . PRO A 1 184 ? 0.238 -9.280 14.896 1.00 87.94 184 PRO A N 1
ATOM 1377 C CA . PRO A 1 184 ? -0.927 -9.021 14.057 1.00 87.94 184 PRO A CA 1
ATOM 1378 C C . PRO A 1 184 ? -1.697 -7.806 14.595 1.00 87.94 184 PRO A C 1
ATOM 1380 O O . PRO A 1 184 ? -1.876 -7.683 15.808 1.00 87.94 184 PRO A O 1
ATOM 1383 N N . SER A 1 185 ? -2.177 -6.933 13.710 1.00 80.62 185 SER A N 1
ATOM 1384 C CA . SER A 1 185 ? -3.182 -5.925 14.066 1.00 80.62 185 SER A CA 1
ATOM 1385 C C . SER A 1 185 ? -4.402 -6.582 14.708 1.00 80.62 185 SER A C 1
ATOM 1387 O O . SER A 1 185 ? -4.802 -7.682 14.314 1.00 80.62 185 SER A O 1
ATOM 1389 N N . SER A 1 186 ? -4.982 -5.901 15.695 1.00 74.44 186 SER A N 1
ATOM 1390 C CA . SER A 1 186 ? -6.161 -6.354 16.444 1.00 74.44 186 SER A CA 1
ATOM 1391 C C . SER A 1 186 ? -5.951 -7.594 17.321 1.00 74.44 186 SER A C 1
ATOM 1393 O O . SER A 1 186 ? -6.891 -8.015 17.982 1.00 74.44 186 SER A O 1
ATOM 1395 N N . ILE A 1 187 ? -4.741 -8.167 17.425 1.00 82.31 187 ILE A N 1
ATOM 1396 C CA . ILE A 1 187 ? -4.510 -9.393 18.220 1.00 82.31 187 ILE A CA 1
ATOM 1397 C C . ILE A 1 187 ? -4.854 -9.240 19.710 1.00 82.31 187 ILE A C 1
ATOM 1399 O O . ILE A 1 187 ? -5.074 -10.229 20.403 1.00 82.31 187 ILE A O 1
ATOM 1403 N N . THR A 1 188 ? -4.892 -8.005 20.203 1.00 80.06 188 THR A N 1
ATOM 1404 C CA . THR A 1 188 ? -5.257 -7.636 21.573 1.00 80.06 188 THR A CA 1
ATOM 1405 C C . THR A 1 188 ? -6.760 -7.576 21.826 1.00 80.06 188 THR A C 1
ATOM 1407 O O . THR A 1 188 ? -7.167 -7.581 22.986 1.00 80.06 188 THR A O 1
ATOM 1410 N N . LEU A 1 189 ? -7.588 -7.538 20.780 1.00 70.69 189 LEU A N 1
ATOM 1411 C CA . LEU A 1 189 ? -9.041 -7.479 20.915 1.00 70.69 189 LEU A CA 1
ATOM 1412 C C . LEU A 1 189 ? -9.600 -8.804 21.446 1.00 70.69 189 LEU A C 1
ATOM 1414 O O . LEU A 1 189 ? -9.001 -9.868 21.272 1.00 70.69 189 LEU A O 1
ATOM 1418 N N . LEU A 1 190 ? -10.759 -8.728 22.109 1.00 76.06 190 LEU A N 1
ATOM 1419 C CA . LEU A 1 190 ? -11.468 -9.874 22.704 1.00 76.06 190 LEU A CA 1
ATOM 1420 C C . LEU A 1 190 ? -10.650 -10.654 23.754 1.00 76.06 190 LEU A C 1
ATOM 1422 O O . LEU A 1 190 ? -11.010 -11.765 24.123 1.00 76.06 190 LEU A O 1
ATOM 1426 N N . SER A 1 191 ? -9.512 -10.116 24.198 1.00 79.19 191 SER A N 1
ATOM 1427 C CA . SER A 1 191 ? -8.632 -10.730 25.189 1.00 79.19 191 SER A CA 1
ATOM 1428 C C . SER A 1 191 ? -8.925 -10.162 26.570 1.00 79.19 191 SER A C 1
ATOM 1430 O O . SER A 1 191 ? -8.840 -8.952 26.765 1.00 79.19 191 SER A O 1
ATOM 1432 N N . ASN A 1 192 ? -9.145 -11.034 27.551 1.00 78.56 192 ASN A N 1
ATOM 1433 C CA . ASN A 1 192 ? -9.319 -10.628 28.949 1.00 78.56 192 ASN A CA 1
ATOM 1434 C C . ASN A 1 192 ? -7.979 -10.467 29.686 1.00 78.56 192 ASN A C 1
ATOM 1436 O O . ASN A 1 192 ? -7.932 -10.047 30.845 1.00 78.56 192 ASN A O 1
ATOM 1440 N N . LYS A 1 193 ? -6.858 -10.788 29.026 1.00 79.69 193 LYS A N 1
ATOM 1441 C CA . LYS A 1 193 ? -5.517 -10.525 29.558 1.00 79.69 193 LYS A CA 1
ATOM 1442 C C . LYS A 1 193 ? -5.198 -9.030 29.579 1.00 79.69 193 LYS A C 1
ATOM 1444 O O . LYS A 1 193 ? -5.390 -8.365 28.561 1.00 79.69 193 LYS A O 1
ATOM 1449 N N . PRO A 1 194 ? -4.619 -8.517 30.682 1.00 78.31 194 PRO A N 1
ATOM 1450 C CA . PRO A 1 194 ? -4.168 -7.135 30.742 1.00 78.31 194 PRO A CA 1
ATOM 1451 C C . PRO A 1 194 ? -3.147 -6.868 29.636 1.00 78.31 194 PRO A C 1
ATOM 1453 O O . PRO A 1 194 ? -2.273 -7.700 29.363 1.00 78.31 194 PRO A O 1
ATOM 1456 N N . LEU A 1 195 ? -3.272 -5.709 28.994 1.00 76.00 195 LEU A N 1
ATOM 1457 C CA . LEU A 1 195 ? -2.345 -5.295 27.951 1.00 76.00 195 LEU A CA 1
ATOM 1458 C C . LEU A 1 195 ? -0.955 -5.036 28.550 1.00 76.00 195 LEU A C 1
ATOM 1460 O O . LEU A 1 195 ? -0.849 -4.505 29.660 1.00 76.00 195 LEU A O 1
ATOM 1464 N N . PRO A 1 196 ? 0.125 -5.391 27.835 1.00 70.25 196 PRO A N 1
ATOM 1465 C CA . PRO A 1 196 ? 1.466 -5.037 28.261 1.00 70.25 196 PRO A CA 1
ATOM 1466 C C . PRO A 1 196 ? 1.641 -3.514 28.250 1.00 70.25 196 PRO A C 1
ATOM 1468 O O . PRO A 1 196 ? 1.202 -2.833 27.326 1.00 70.25 196 PRO A O 1
ATOM 1471 N N . ASN A 1 197 ? 2.322 -2.981 29.266 1.00 64.94 197 ASN A N 1
ATOM 1472 C CA . ASN A 1 197 ? 2.681 -1.567 29.329 1.00 64.94 197 ASN A CA 1
ATOM 1473 C C . ASN A 1 197 ? 3.866 -1.298 28.384 1.00 64.94 197 ASN A C 1
ATOM 1475 O O . ASN A 1 197 ? 5.029 -1.410 28.775 1.00 64.94 197 ASN A O 1
ATOM 1479 N N . LEU A 1 198 ? 3.571 -1.032 27.111 1.00 61.38 198 LEU A N 1
ATOM 1480 C CA . LEU A 1 198 ? 4.559 -0.639 26.111 1.00 61.38 198 LEU A CA 1
ATOM 1481 C C . LEU A 1 198 ? 4.842 0.857 26.301 1.00 61.38 198 LEU A C 1
ATOM 1483 O O . LEU A 1 198 ? 3.987 1.692 26.033 1.00 61.38 198 LEU A O 1
ATOM 1487 N N . ALA A 1 199 ? 6.036 1.204 26.788 1.00 41.78 199 ALA A N 1
ATOM 1488 C CA . ALA A 1 199 ? 6.411 2.571 27.180 1.00 41.78 199 ALA A CA 1
ATOM 1489 C C . ALA A 1 199 ? 6.546 3.585 26.013 1.00 41.78 199 ALA A C 1
ATOM 1491 O O . ALA A 1 199 ? 7.188 4.620 26.171 1.00 41.78 199 ALA A O 1
ATOM 1492 N N . ALA A 1 200 ? 5.957 3.312 24.847 1.00 38.69 200 ALA A N 1
ATOM 1493 C CA . ALA A 1 200 ? 5.918 4.205 23.696 1.00 38.69 200 ALA A CA 1
ATOM 1494 C C . ALA A 1 200 ? 4.740 3.825 22.763 1.00 38.69 200 ALA A C 1
ATOM 1496 O O . ALA A 1 200 ? 4.805 2.801 22.087 1.00 38.69 200 ALA A O 1
ATOM 1497 N N . HIS A 1 201 ? 3.716 4.691 22.687 1.00 42.78 201 HIS A N 1
ATOM 1498 C CA . HIS A 1 201 ? 2.660 4.749 21.647 1.00 42.78 201 HIS A CA 1
ATOM 1499 C C . HIS A 1 201 ? 1.530 3.674 21.677 1.00 42.78 201 HIS A C 1
ATOM 1501 O O . HIS A 1 201 ? 1.549 2.750 22.483 1.00 42.78 201 HIS A O 1
ATOM 1507 N N . PRO A 1 202 ? 0.600 3.690 20.702 1.00 46.53 202 PRO A N 1
ATOM 1508 C CA . PRO A 1 202 ? -0.699 4.379 20.548 1.00 46.53 202 PRO A CA 1
ATOM 1509 C C . PRO A 1 202 ? -1.891 3.499 21.052 1.00 46.53 202 PRO A C 1
ATOM 1511 O O . PRO A 1 202 ? -1.634 2.478 21.689 1.00 46.53 202 PRO A O 1
ATOM 1514 N N . PRO A 1 203 ? -3.192 3.837 20.861 1.00 45.47 203 PRO A N 1
ATOM 1515 C CA . PRO A 1 203 ? -4.313 2.978 21.297 1.00 45.47 203 PRO A CA 1
ATOM 1516 C C . PRO A 1 203 ? -4.253 1.547 20.724 1.00 45.47 203 PRO A C 1
ATOM 1518 O O . PRO A 1 203 ? -3.821 1.348 19.593 1.00 45.47 203 PRO A O 1
ATOM 1521 N N . ALA A 1 204 ? -4.720 0.547 21.483 1.00 42.78 204 ALA A N 1
ATOM 1522 C CA . ALA A 1 204 ? -4.480 -0.891 21.258 1.00 42.78 204 ALA A CA 1
ATOM 1523 C C . ALA A 1 204 ? -4.801 -1.450 19.848 1.00 42.78 204 ALA A C 1
ATOM 1525 O O . ALA A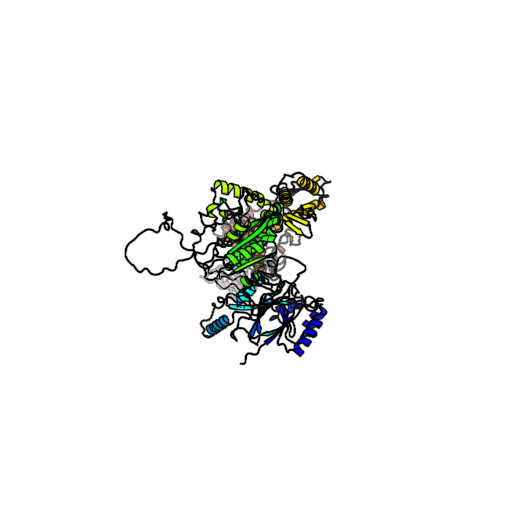 1 204 ? -4.263 -2.492 19.480 1.00 42.78 204 ALA A O 1
ATOM 1526 N N . HIS A 1 205 ? -5.644 -0.778 19.054 1.00 46.03 205 HIS A N 1
ATOM 1527 C CA . HIS A 1 205 ? -5.976 -1.153 17.669 1.00 46.03 205 HIS A CA 1
ATOM 1528 C C . HIS A 1 205 ? -4.878 -0.801 16.648 1.00 46.03 205 HIS A C 1
ATOM 1530 O O . HIS A 1 205 ? -4.819 -1.397 15.578 1.00 46.03 205 HIS A O 1
ATOM 1536 N N . SER A 1 206 ? -3.994 0.141 16.986 1.00 46.88 206 SER A N 1
ATOM 1537 C CA . SER A 1 206 ? -2.817 0.523 16.190 1.00 46.88 206 SER A CA 1
ATOM 1538 C C . SER A 1 206 ? -1.618 -0.410 16.409 1.00 46.88 206 SER A C 1
ATOM 1540 O O . SER A 1 206 ? -0.568 -0.250 15.789 1.00 46.88 206 SER A O 1
ATOM 1542 N N . TRP A 1 207 ? -1.747 -1.382 17.319 1.00 60.22 207 TRP A N 1
ATOM 1543 C CA . TRP A 1 207 ? -0.682 -2.325 17.628 1.00 60.22 207 TRP A CA 1
ATOM 1544 C C . TRP A 1 207 ? -0.668 -3.454 16.608 1.00 60.22 207 TRP A C 1
ATOM 1546 O O . TRP A 1 207 ? -1.615 -4.232 16.521 1.00 60.22 207 TRP A O 1
ATOM 1556 N N . GLY A 1 208 ? 0.445 -3.578 15.890 1.00 71.56 208 GLY A N 1
ATOM 1557 C CA . GLY A 1 208 ? 0.687 -4.678 14.963 1.00 71.56 208 GLY A CA 1
ATOM 1558 C C . GLY A 1 208 ? 0.568 -4.288 13.492 1.00 71.56 208 GLY A C 1
ATOM 1559 O O . GLY A 1 208 ? 0.376 -3.129 13.144 1.00 71.56 208 GLY A O 1
ATOM 1560 N N . SER A 1 209 ? 0.744 -5.275 12.621 1.00 81.19 209 SER A N 1
ATOM 1561 C CA . SER A 1 209 ? 0.782 -5.127 11.169 1.00 81.19 209 SER A CA 1
ATOM 1562 C C . SER A 1 209 ? -0.418 -5.808 10.515 1.00 81.19 209 SER A C 1
ATOM 1564 O O . SER A 1 209 ? -0.681 -6.989 10.762 1.00 81.19 209 SER A O 1
ATOM 1566 N N . SER A 1 210 ? -1.085 -5.089 9.610 1.00 78.50 210 SER A N 1
ATOM 1567 C CA . SER A 1 210 ? -2.198 -5.598 8.799 1.00 78.50 210 SER A CA 1
ATOM 1568 C C . SER A 1 210 ? -1.756 -6.710 7.837 1.00 78.50 210 SER A C 1
ATOM 1570 O O . SER A 1 210 ? -2.493 -7.673 7.605 1.00 78.50 210 SER A O 1
ATOM 1572 N N . ALA A 1 211 ? -0.521 -6.640 7.332 1.00 83.38 211 ALA A N 1
ATOM 1573 C CA . ALA A 1 211 ? 0.082 -7.702 6.530 1.00 83.38 211 ALA A CA 1
ATOM 1574 C C . ALA A 1 211 ? 0.282 -8.987 7.352 1.00 83.38 211 ALA A C 1
ATOM 1576 O O . ALA A 1 211 ? -0.060 -10.076 6.891 1.00 83.38 211 ALA A O 1
ATOM 1577 N N . VAL A 1 212 ? 0.748 -8.867 8.602 1.00 87.56 212 VAL A N 1
ATOM 1578 C CA . VAL A 1 212 ? 0.853 -10.012 9.524 1.00 87.56 212 VAL A CA 1
ATOM 1579 C C . VAL A 1 212 ? -0.538 -10.562 9.865 1.00 87.56 212 VAL A C 1
ATOM 1581 O O . VAL A 1 212 ? -0.727 -11.777 9.856 1.00 87.56 212 VAL A O 1
ATOM 1584 N N . THR A 1 213 ? -1.535 -9.700 10.094 1.00 86.69 213 THR A N 1
ATOM 1585 C CA . THR A 1 213 ? -2.942 -10.106 10.280 1.00 86.69 213 THR A CA 1
ATOM 1586 C C . THR A 1 213 ? -3.459 -10.927 9.111 1.00 86.69 213 THR A C 1
ATOM 1588 O O . THR A 1 213 ? -4.065 -11.981 9.318 1.00 86.69 213 THR A O 1
ATOM 1591 N N . SER A 1 214 ? -3.168 -10.494 7.886 1.00 85.56 214 SER A N 1
ATOM 1592 C CA . SER A 1 214 ? -3.531 -11.224 6.674 1.00 85.56 214 SER A CA 1
ATOM 1593 C C . SER A 1 214 ? -2.830 -12.583 6.624 1.00 85.56 214 SER A C 1
ATOM 1595 O O . SER A 1 214 ? -3.494 -13.602 6.453 1.00 85.56 214 SER A O 1
ATOM 1597 N N . ALA A 1 215 ? -1.517 -12.637 6.867 1.00 88.12 215 ALA A N 1
ATOM 1598 C CA . ALA A 1 215 ? -0.749 -13.883 6.875 1.00 88.12 215 ALA A CA 1
ATOM 1599 C C . ALA A 1 215 ? -1.275 -14.907 7.902 1.00 88.12 215 ALA A C 1
ATOM 1601 O O . ALA A 1 215 ? -1.420 -16.090 7.576 1.00 88.12 215 ALA A O 1
ATOM 1602 N N . VAL A 1 216 ? -1.621 -14.473 9.121 1.00 90.81 216 VAL A N 1
ATOM 1603 C CA . VAL A 1 216 ? -2.221 -15.348 10.148 1.00 90.81 216 VAL A CA 1
ATOM 1604 C C . VAL A 1 216 ? -3.611 -15.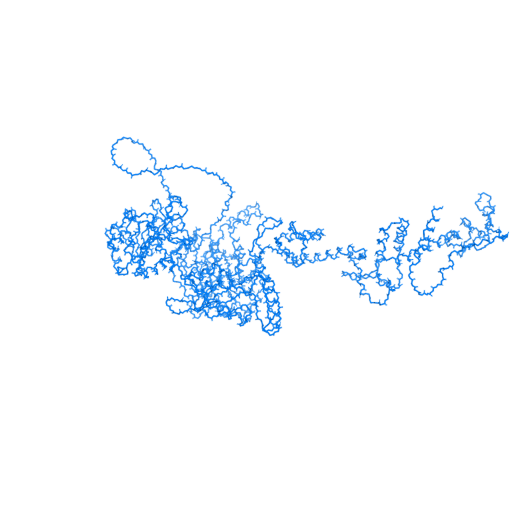824 9.718 1.00 90.81 216 VAL A C 1
ATOM 1606 O O . VAL A 1 216 ? -3.926 -17.003 9.878 1.00 90.81 216 VAL A O 1
ATOM 1609 N N . SER A 1 217 ? -4.421 -14.939 9.134 1.00 86.69 217 SER A N 1
ATOM 1610 C CA . SER A 1 217 ? -5.784 -15.261 8.691 1.00 86.69 217 SER A CA 1
ATOM 1611 C C . SER A 1 217 ? -5.800 -16.244 7.514 1.00 86.69 217 SER A C 1
ATOM 1613 O O . SER A 1 217 ? -6.637 -17.141 7.489 1.00 86.69 217 SER A O 1
ATOM 1615 N N . TYR A 1 218 ? -4.853 -16.135 6.574 1.00 84.50 218 TYR A N 1
ATOM 1616 C CA . TYR A 1 218 ? -4.707 -17.078 5.455 1.00 84.50 218 TYR A CA 1
ATOM 1617 C C . TYR A 1 218 ? -4.176 -18.447 5.899 1.00 84.50 218 TYR A C 1
ATOM 1619 O O . TYR A 1 218 ? -4.640 -19.474 5.410 1.00 84.50 218 TYR A O 1
ATOM 1627 N N . SER A 1 219 ? -3.202 -18.478 6.814 1.00 87.62 219 SER A N 1
ATOM 1628 C CA . SER A 1 219 ? -2.498 -19.717 7.182 1.00 87.62 219 SER A CA 1
ATOM 1629 C C . SER A 1 219 ? -3.115 -20.486 8.359 1.00 87.62 219 SER A C 1
ATOM 1631 O O . SER A 1 219 ? -2.785 -21.659 8.558 1.00 87.62 219 SER A O 1
ATOM 1633 N N . THR A 1 220 ? -3.991 -19.837 9.138 1.00 89.25 220 THR A N 1
ATOM 1634 C CA . THR A 1 220 ? -4.654 -20.340 10.362 1.00 89.25 220 THR A CA 1
ATOM 1635 C C . THR A 1 220 ? -3.774 -21.270 11.226 1.00 89.25 220 THR A C 1
ATOM 1637 O O . THR A 1 220 ? -4.087 -22.448 11.436 1.00 89.25 220 THR A O 1
ATOM 1640 N N . PRO A 1 221 ? -2.619 -20.767 11.708 1.00 92.81 221 PRO A N 1
ATOM 1641 C CA . PRO A 1 221 ? -1.613 -21.572 12.396 1.00 92.81 221 PRO A CA 1
ATOM 1642 C C . PRO A 1 221 ? -2.092 -22.059 13.769 1.00 92.81 221 PRO A C 1
ATOM 1644 O O . PRO A 1 221 ? -2.947 -21.446 14.394 1.00 92.81 221 PRO A O 1
ATOM 1647 N N . LYS A 1 222 ? -1.536 -23.153 14.305 1.00 92.62 222 LYS A N 1
ATOM 1648 C CA . LYS A 1 222 ? -1.852 -23.585 15.688 1.00 92.62 222 LYS A CA 1
ATOM 1649 C C . LYS A 1 222 ? -1.207 -22.679 16.736 1.00 92.62 222 LYS A C 1
ATOM 1651 O O . LYS A 1 222 ? -1.837 -22.351 17.741 1.00 92.62 222 LYS A O 1
ATOM 1656 N N . TYR A 1 223 ? 0.026 -22.253 16.482 1.00 95.50 223 TYR A N 1
ATOM 1657 C CA . TYR A 1 223 ? 0.768 -21.306 17.309 1.00 95.50 223 TYR A CA 1
ATOM 1658 C C . TYR A 1 223 ? 1.328 -20.168 16.459 1.00 95.50 223 TYR A C 1
ATOM 1660 O O . TYR A 1 223 ? 1.906 -20.410 15.404 1.00 95.50 223 TYR A O 1
ATOM 1668 N N . VAL A 1 224 ? 1.217 -18.941 16.956 1.00 96.56 224 VAL A N 1
ATOM 1669 C CA . VAL A 1 224 ? 1.892 -17.754 16.429 1.00 96.56 224 VAL A CA 1
ATOM 1670 C C . VAL A 1 224 ? 2.841 -17.248 17.505 1.00 96.56 224 VAL A C 1
ATOM 1672 O O . VAL A 1 224 ? 2.397 -16.931 18.611 1.00 96.56 224 VAL A O 1
ATOM 1675 N N . PHE A 1 225 ? 4.129 -17.165 17.182 1.00 96.81 225 PHE A N 1
ATOM 1676 C CA . PHE A 1 225 ? 5.138 -16.588 18.066 1.00 96.81 225 PHE A CA 1
ATOM 1677 C C . PHE A 1 225 ? 5.673 -15.287 17.490 1.00 96.81 225 PHE A C 1
ATOM 1679 O O . PHE A 1 225 ? 6.100 -15.254 16.337 1.00 96.81 225 PHE A O 1
ATOM 1686 N N . SER A 1 226 ? 5.690 -14.247 18.320 1.00 93.62 226 SER A N 1
ATOM 1687 C CA . SER A 1 226 ? 6.211 -12.931 17.961 1.00 93.62 226 SER A CA 1
ATOM 1688 C C . SER A 1 226 ? 7.265 -12.453 18.959 1.00 93.62 226 SER A C 1
ATOM 1690 O O . SER A 1 226 ? 7.114 -12.662 20.159 1.00 93.62 226 SER A O 1
ATOM 1692 N N . GLY A 1 227 ? 8.346 -11.828 18.489 1.00 88.81 227 GLY A N 1
ATOM 1693 C CA . GLY A 1 227 ? 9.415 -11.315 19.362 1.00 88.81 227 GLY A CA 1
ATOM 1694 C C . GLY A 1 227 ? 9.760 -9.838 19.171 1.00 88.81 227 GLY A C 1
ATOM 1695 O O . GLY A 1 227 ? 10.564 -9.298 19.929 1.00 88.81 227 GLY A O 1
ATOM 1696 N N . GLY A 1 228 ? 9.148 -9.148 18.205 1.00 85.38 228 GLY A N 1
ATOM 1697 C CA . GLY A 1 228 ? 9.549 -7.794 17.815 1.00 85.38 228 GLY A CA 1
ATOM 1698 C C . GLY A 1 228 ? 9.204 -6.693 18.811 1.00 85.38 228 GLY A C 1
ATOM 1699 O O . GLY A 1 228 ? 9.883 -5.668 18.827 1.00 85.38 228 GLY A O 1
ATOM 1700 N N . GLN A 1 229 ? 8.207 -6.905 19.676 1.00 82.44 229 GLN A N 1
ATOM 1701 C CA . GLN A 1 229 ? 7.875 -5.954 20.747 1.00 82.44 229 GLN A CA 1
ATOM 1702 C C . GLN A 1 229 ? 8.681 -6.162 22.022 1.00 82.44 229 GLN A C 1
ATOM 1704 O O . GLN A 1 229 ? 8.564 -5.362 22.946 1.00 82.44 229 GLN A O 1
ATOM 1709 N N . ARG A 1 230 ? 9.518 -7.210 22.077 1.00 87.44 230 ARG A N 1
ATOM 1710 C CA . ARG A 1 230 ? 10.420 -7.501 23.202 1.00 87.44 230 ARG A CA 1
ATOM 1711 C C . ARG A 1 230 ? 9.717 -7.598 24.562 1.00 87.44 230 ARG A C 1
ATOM 1713 O O . ARG A 1 230 ? 10.382 -7.522 25.595 1.00 87.44 230 ARG A O 1
ATOM 1720 N N . VAL A 1 231 ? 8.403 -7.824 24.563 1.00 88.25 231 VAL A N 1
ATOM 1721 C CA . VAL A 1 231 ? 7.578 -7.962 25.763 1.00 88.25 231 VAL A CA 1
ATOM 1722 C C . VAL A 1 231 ? 6.851 -9.297 25.756 1.00 88.25 231 VAL A C 1
ATOM 1724 O O . VAL A 1 231 ? 6.290 -9.714 24.738 1.00 88.25 231 VAL A O 1
ATOM 1727 N N . PHE A 1 232 ? 6.856 -9.967 26.909 1.00 92.38 232 PHE A N 1
ATOM 1728 C CA . PHE A 1 232 ? 6.081 -11.188 27.086 1.00 92.38 232 PHE A CA 1
ATOM 1729 C C . PHE A 1 232 ? 4.589 -10.877 27.205 1.00 92.38 232 PHE A C 1
ATOM 1731 O O . PHE A 1 232 ? 4.175 -10.137 28.098 1.00 92.38 232 PHE A O 1
ATOM 1738 N N . TRP A 1 233 ? 3.782 -11.495 26.347 1.00 91.75 233 TRP A N 1
ATOM 1739 C CA . TRP A 1 233 ? 2.328 -11.444 26.443 1.00 91.75 233 TRP A CA 1
ATOM 1740 C C . TRP A 1 233 ? 1.710 -12.682 25.795 1.00 91.75 233 TRP A C 1
ATOM 1742 O O . TRP A 1 233 ? 2.052 -13.037 24.672 1.00 91.75 233 TRP A O 1
ATOM 1752 N N . GLU A 1 234 ? 0.806 -13.353 26.499 1.00 93.25 234 GLU A N 1
ATOM 1753 C CA . GLU A 1 234 ? 0.129 -14.567 26.035 1.00 93.25 234 GLU A CA 1
ATOM 1754 C C . GLU A 1 234 ? -1.364 -14.393 26.283 1.00 93.25 234 GLU A C 1
ATOM 1756 O O . GLU A 1 234 ? -1.777 -14.218 27.433 1.00 93.25 234 GLU A O 1
ATOM 1761 N N . ARG A 1 235 ? -2.152 -14.438 25.206 1.00 88.81 235 ARG A N 1
ATOM 1762 C CA . ARG A 1 235 ? -3.614 -14.343 25.270 1.00 88.81 235 ARG A CA 1
ATOM 1763 C C . ARG A 1 235 ? -4.287 -15.705 25.240 1.00 88.81 235 ARG A C 1
ATOM 1765 O O . ARG A 1 235 ? -3.666 -16.717 24.904 1.00 88.81 235 ARG A O 1
ATOM 1772 N N . GLU A 1 236 ? -5.570 -15.721 25.581 1.00 92.06 236 GLU A N 1
ATOM 1773 C CA . GLU A 1 236 ? -6.423 -16.885 25.386 1.00 92.06 236 GLU A CA 1
ATOM 1774 C C . GLU A 1 236 ? -6.391 -17.349 23.915 1.00 92.06 236 GLU A C 1
ATOM 1776 O O . GLU A 1 236 ? -6.266 -16.523 23.003 1.00 92.06 236 GLU A O 1
ATOM 1781 N N . PRO A 1 237 ? -6.504 -18.664 23.643 1.00 92.62 237 PRO A N 1
ATOM 1782 C CA . PRO A 1 237 ? -6.649 -19.152 22.277 1.00 92.62 237 PRO A CA 1
ATOM 1783 C C . PRO A 1 237 ? -7.867 -18.516 21.599 1.00 92.62 237 PRO A C 1
ATOM 1785 O O . PRO A 1 237 ? -8.833 -18.146 22.266 1.00 92.62 237 PRO A O 1
ATOM 1788 N N . PHE A 1 238 ? -7.845 -18.412 20.276 1.00 90.75 238 PHE A N 1
ATOM 1789 C CA . PHE A 1 238 ? -8.988 -17.916 19.514 1.00 90.75 238 PHE A CA 1
ATOM 1790 C C . PHE A 1 238 ? -9.368 -18.849 18.378 1.00 90.75 238 PHE A C 1
ATOM 1792 O O . PHE A 1 238 ? -8.499 -19.497 17.796 1.00 90.75 238 PHE A O 1
ATOM 1799 N N . VAL A 1 239 ? -10.658 -18.916 18.062 1.00 88.56 239 VAL A N 1
ATOM 1800 C CA . VAL A 1 239 ? -11.192 -19.792 17.014 1.00 88.56 239 VAL A CA 1
ATOM 1801 C C . VAL A 1 239 ? -11.432 -18.990 15.741 1.00 88.56 239 VAL A C 1
ATOM 1803 O O . VAL A 1 239 ? -12.189 -18.021 15.732 1.00 88.56 239 VAL A O 1
ATOM 1806 N N . SER A 1 240 ? -10.761 -19.392 14.664 1.00 82.19 240 SER A N 1
ATOM 1807 C CA . SER A 1 240 ? -10.941 -18.820 13.326 1.00 82.19 240 SER A CA 1
ATOM 1808 C C . SER A 1 240 ? -12.272 -19.284 12.707 1.00 82.19 240 SER A C 1
ATOM 1810 O O . SER A 1 240 ? -12.769 -20.345 13.087 1.00 82.19 240 SER A O 1
ATOM 1812 N N . PRO A 1 241 ? -12.841 -18.574 11.711 1.00 74.00 241 PRO A N 1
ATOM 1813 C CA . PRO A 1 241 ? -14.116 -18.954 11.081 1.00 74.00 241 PRO A CA 1
ATOM 1814 C C . PRO A 1 241 ? -14.148 -20.372 10.485 1.00 74.00 241 PRO A C 1
ATOM 1816 O O . PRO A 1 241 ? -15.210 -20.965 10.335 1.00 74.00 241 PRO A O 1
ATOM 1819 N N . ASN A 1 242 ? -12.982 -20.940 10.162 1.00 74.12 242 ASN A N 1
ATOM 1820 C CA . ASN A 1 242 ? -12.837 -22.323 9.701 1.00 74.12 242 ASN A CA 1
ATOM 1821 C C . ASN A 1 242 ? -12.886 -23.374 10.836 1.00 74.12 242 ASN A C 1
ATOM 1823 O O . ASN A 1 242 ? -12.659 -24.555 10.579 1.00 74.12 242 ASN A O 1
ATOM 1827 N N . GLY A 1 243 ? -13.152 -22.960 12.078 1.00 80.75 243 GLY A N 1
ATOM 1828 C CA . GLY A 1 243 ? -13.250 -23.818 13.260 1.00 80.75 243 GLY A CA 1
ATOM 1829 C C . GLY A 1 243 ? -11.910 -24.185 13.906 1.00 80.75 243 GLY A C 1
ATOM 1830 O O . GLY A 1 243 ? -11.897 -24.936 14.879 1.00 80.75 243 GLY A O 1
ATOM 1831 N N . LEU A 1 244 ? -10.778 -23.682 13.398 1.00 85.75 244 LEU A N 1
ATOM 1832 C CA . LEU A 1 244 ? -9.453 -23.992 13.941 1.00 85.75 244 LEU A CA 1
ATOM 1833 C C . LEU A 1 244 ? -9.042 -23.004 15.033 1.00 85.75 244 LEU A C 1
ATOM 1835 O O . LEU A 1 244 ? -9.173 -21.789 14.874 1.00 85.75 244 LEU A O 1
ATOM 1839 N N . SER A 1 245 ? -8.491 -23.530 16.130 1.00 90.25 245 SER A N 1
ATOM 1840 C CA . SER A 1 245 ? -7.960 -22.710 17.222 1.00 90.25 245 SER A CA 1
ATOM 1841 C C . SER A 1 245 ? -6.512 -22.282 16.969 1.00 90.25 245 SER A C 1
ATOM 1843 O O . SER A 1 245 ? -5.684 -23.119 16.591 1.00 90.25 245 SER A O 1
ATOM 1845 N N . THR A 1 246 ? -6.198 -21.030 17.292 1.00 93.50 246 THR A N 1
ATOM 1846 C CA . THR A 1 246 ? -4.867 -20.418 17.198 1.00 93.50 246 THR A CA 1
ATOM 1847 C C . THR A 1 246 ? -4.445 -19.874 18.563 1.00 93.50 246 THR A C 1
ATOM 1849 O O . THR A 1 246 ? -5.232 -19.233 19.259 1.00 93.50 246 THR A O 1
ATOM 1852 N N . ARG A 1 247 ? -3.187 -20.098 18.958 1.00 94.88 247 ARG A N 1
ATOM 1853 C CA . ARG A 1 247 ? -2.574 -19.525 20.170 1.00 94.88 247 ARG A CA 1
ATOM 1854 C C . ARG A 1 247 ? -1.554 -18.462 19.788 1.00 94.88 247 ARG A C 1
ATOM 1856 O O . ARG A 1 247 ? -0.653 -18.756 19.011 1.00 94.88 247 ARG A O 1
ATOM 1863 N N . PHE A 1 248 ? -1.666 -17.262 20.350 1.00 95.25 248 PHE A N 1
ATOM 1864 C CA . PHE A 1 248 ? -0.706 -16.180 20.123 1.00 95.25 248 PHE A CA 1
ATOM 1865 C C . PHE A 1 248 ? 0.147 -15.931 21.368 1.00 95.25 248 PHE A C 1
ATOM 1867 O O . PHE A 1 248 ? -0.390 -15.716 22.457 1.00 95.25 248 PHE A O 1
ATOM 1874 N N . ILE A 1 249 ? 1.470 -15.951 21.193 1.00 96.12 249 ILE A N 1
ATOM 1875 C CA . ILE A 1 249 ? 2.451 -15.726 22.253 1.00 96.12 249 ILE A CA 1
ATOM 1876 C C . ILE A 1 249 ? 3.500 -14.725 21.766 1.00 96.12 249 ILE A C 1
ATOM 1878 O O . ILE A 1 249 ? 4.262 -14.995 20.838 1.00 96.12 249 ILE A O 1
ATOM 1882 N N . SER A 1 250 ? 3.586 -13.586 22.442 1.00 94.00 250 SER A N 1
ATOM 1883 C CA . SER A 1 250 ? 4.704 -12.657 22.338 1.00 94.00 250 SER A CA 1
ATOM 1884 C C . SER A 1 250 ? 5.768 -12.990 23.379 1.00 94.00 250 SER A C 1
ATOM 1886 O O . SER A 1 250 ? 5.448 -13.254 24.540 1.00 94.00 250 SER A O 1
ATOM 1888 N N . LEU A 1 251 ? 7.036 -12.969 22.978 1.00 94.06 251 LEU A N 1
ATOM 1889 C CA . LEU A 1 251 ? 8.181 -13.290 23.825 1.00 94.06 251 LEU A CA 1
ATOM 1890 C C . LEU A 1 251 ? 8.976 -12.034 24.183 1.00 94.06 251 LEU A C 1
ATOM 1892 O O . LEU A 1 251 ? 9.215 -11.162 23.349 1.00 94.06 251 LEU A O 1
ATOM 1896 N N . GLY A 1 252 ? 9.421 -11.971 25.440 1.00 90.62 252 GLY A N 1
ATOM 1897 C CA . GLY A 1 252 ? 10.377 -10.960 25.881 1.00 90.62 252 GLY A CA 1
ATOM 1898 C C . GLY A 1 252 ? 11.762 -11.174 25.266 1.00 90.62 252 GLY A C 1
ATOM 1899 O O . GLY A 1 252 ? 12.107 -12.286 24.861 1.00 90.62 252 GLY A O 1
ATOM 1900 N N . GLN A 1 253 ? 12.589 -10.130 25.249 1.00 90.19 253 GLN A N 1
ATOM 1901 C CA . GLN A 1 253 ? 13.972 -10.241 24.766 1.00 90.19 253 GLN A CA 1
ATOM 1902 C C . GLN A 1 253 ? 14.786 -11.216 25.639 1.00 90.19 253 GLN A C 1
ATOM 1904 O O . GLN A 1 253 ? 14.689 -11.189 26.870 1.00 90.19 253 GLN A O 1
ATOM 1909 N N . PHE A 1 254 ? 15.584 -12.104 25.048 1.00 91.25 254 PHE A N 1
ATOM 1910 C CA . PHE A 1 254 ? 16.459 -12.992 25.818 1.00 91.25 254 PHE A CA 1
ATOM 1911 C C . PHE A 1 254 ? 17.605 -12.195 26.448 1.00 91.25 254 PHE A C 1
ATOM 1913 O O . PHE A 1 254 ? 18.256 -11.432 25.758 1.00 91.25 254 PHE A O 1
ATOM 1920 N N . GLY A 1 255 ? 17.840 -12.364 27.754 1.00 86.00 255 GLY A N 1
ATOM 1921 C CA . GLY A 1 255 ? 18.806 -11.546 28.499 1.00 86.00 255 GLY A CA 1
ATOM 1922 C C . GLY A 1 255 ? 18.235 -10.239 29.069 1.00 86.00 255 GLY A C 1
ATOM 1923 O O . GLY A 1 255 ? 18.981 -9.455 29.650 1.00 86.00 255 GLY A O 1
ATOM 1924 N N . ASN A 1 256 ? 16.915 -10.018 28.965 1.00 84.62 256 ASN A N 1
ATOM 1925 C CA . ASN A 1 256 ? 16.272 -8.820 29.508 1.00 84.62 256 ASN A CA 1
ATOM 1926 C C . ASN A 1 256 ? 16.491 -8.649 31.028 1.00 84.62 256 ASN A C 1
ATOM 1928 O O . ASN A 1 256 ? 16.455 -9.606 31.805 1.00 84.62 256 ASN A O 1
ATOM 1932 N N . THR A 1 257 ? 16.646 -7.396 31.462 1.00 83.38 257 THR A N 1
ATOM 1933 C CA . THR A 1 257 ? 16.845 -7.026 32.876 1.00 83.38 257 THR A CA 1
ATOM 1934 C C . THR A 1 257 ? 15.569 -7.138 33.713 1.00 83.38 257 THR A C 1
ATOM 1936 O O . THR A 1 257 ? 15.634 -7.346 34.923 1.00 83.38 257 THR A O 1
ATOM 1939 N N . GLN A 1 258 ? 14.401 -7.058 33.069 1.00 79.44 258 GLN A N 1
ATOM 1940 C CA . GLN A 1 258 ? 13.082 -7.085 33.711 1.00 79.44 258 GLN A CA 1
ATOM 1941 C C . GLN A 1 258 ? 12.605 -8.500 34.095 1.00 79.44 258 GLN A C 1
ATOM 1943 O O . GLN A 1 258 ? 11.495 -8.657 34.601 1.00 79.44 258 GLN A O 1
ATOM 1948 N N . LYS A 1 259 ? 13.420 -9.540 33.856 1.00 84.25 259 LYS A N 1
ATOM 1949 C CA . LYS A 1 259 ? 13.099 -10.967 34.066 1.00 84.25 259 LYS A CA 1
ATOM 1950 C C . LYS A 1 259 ? 11.776 -11.414 33.423 1.00 84.25 259 LYS A C 1
ATOM 1952 O O . LYS A 1 259 ? 11.155 -12.374 33.882 1.00 84.25 259 LYS A O 1
ATOM 1957 N N . GLN A 1 260 ? 11.354 -10.754 32.347 1.00 87.25 260 GLN A N 1
ATOM 1958 C CA . GLN A 1 260 ? 10.206 -11.182 31.556 1.00 87.25 260 GLN A CA 1
ATOM 1959 C C . GLN A 1 260 ? 10.491 -12.533 30.894 1.00 87.25 260 GLN A C 1
ATOM 1961 O O . GLN A 1 260 ? 11.641 -12.856 30.574 1.00 87.25 260 GLN A O 1
ATOM 1966 N N . ARG A 1 261 ? 9.440 -13.325 30.660 1.00 91.94 261 ARG A N 1
ATOM 1967 C CA . ARG A 1 261 ? 9.564 -14.641 30.025 1.00 91.94 261 ARG A CA 1
ATOM 1968 C C . ARG A 1 261 ? 10.031 -14.482 28.571 1.00 91.94 261 ARG A C 1
ATOM 1970 O O . ARG A 1 261 ? 9.285 -14.042 27.702 1.00 91.94 261 ARG A O 1
ATOM 1977 N N . SER A 1 262 ? 11.276 -14.873 28.321 1.00 91.31 262 SER A N 1
ATOM 1978 C CA . SER A 1 262 ? 11.941 -14.770 27.016 1.00 91.31 262 SER A CA 1
ATOM 1979 C C . SER A 1 262 ? 11.977 -16.073 26.221 1.00 91.31 262 SER A C 1
ATOM 1981 O O . SER A 1 262 ? 12.490 -16.100 25.108 1.00 91.31 262 SER A O 1
ATOM 1983 N N . PHE A 1 263 ? 11.444 -17.163 26.774 1.00 93.69 263 PHE A N 1
ATOM 1984 C CA . PHE A 1 263 ? 11.347 -18.445 26.086 1.00 93.69 263 PHE A CA 1
ATOM 1985 C C . PHE A 1 263 ? 10.054 -19.179 26.446 1.00 93.69 263 PHE A C 1
ATOM 1987 O O . PHE A 1 263 ? 9.491 -18.992 27.529 1.00 93.69 263 PHE A O 1
ATOM 1994 N N . TYR A 1 264 ? 9.607 -20.044 25.542 1.00 96.00 264 TYR A N 1
ATOM 1995 C CA . TYR A 1 264 ? 8.422 -20.879 25.674 1.00 96.00 264 TYR A CA 1
ATOM 1996 C C . TYR A 1 264 ? 8.747 -22.302 25.226 1.00 96.00 264 TYR A C 1
ATOM 1998 O O . TYR A 1 264 ? 9.317 -22.517 24.160 1.00 96.00 264 TYR A O 1
ATOM 2006 N N . ALA A 1 265 ? 8.403 -23.282 26.054 1.00 94.00 265 ALA A N 1
ATOM 2007 C CA . ALA A 1 265 ? 8.710 -24.688 25.829 1.00 94.00 265 ALA A CA 1
ATOM 2008 C C . ALA A 1 265 ? 7.413 -25.492 25.803 1.00 94.00 265 ALA A C 1
ATOM 2010 O O . ALA A 1 265 ? 6.620 -25.404 26.742 1.00 94.00 265 ALA A O 1
ATOM 2011 N N . PHE A 1 266 ? 7.194 -26.280 24.751 1.00 94.38 266 PHE A N 1
ATOM 2012 C CA . PHE A 1 266 ? 5.962 -27.050 24.589 1.00 94.38 266 PHE A CA 1
ATOM 2013 C C . PHE A 1 266 ? 6.162 -28.294 23.718 1.00 94.38 266 PHE A C 1
ATOM 2015 O O . PHE A 1 266 ? 7.186 -28.459 23.057 1.00 94.38 266 PHE A O 1
ATOM 2022 N N . SER A 1 267 ? 5.182 -29.198 23.752 1.00 92.62 267 SER A N 1
ATOM 2023 C CA . SER A 1 267 ? 5.113 -30.356 22.855 1.00 92.62 267 SER A CA 1
ATOM 2024 C C . SER A 1 267 ? 3.957 -30.166 21.881 1.00 92.62 267 SER A C 1
ATOM 2026 O O . SER A 1 267 ? 2.868 -29.770 22.294 1.00 92.62 267 SER A O 1
ATOM 2028 N N . ILE A 1 268 ? 4.182 -30.448 20.602 1.00 90.81 268 ILE A N 1
ATOM 2029 C CA . ILE A 1 268 ? 3.197 -30.276 19.535 1.00 90.81 268 ILE A CA 1
ATOM 2030 C C . ILE A 1 268 ? 3.074 -31.548 18.699 1.00 90.81 268 ILE A C 1
ATOM 2032 O O . ILE A 1 268 ? 4.059 -32.227 18.406 1.00 90.81 268 ILE A O 1
ATOM 2036 N N . THR A 1 269 ? 1.837 -31.854 18.319 1.00 88.31 269 THR A N 1
ATOM 2037 C CA . THR A 1 269 ? 1.510 -32.879 17.326 1.00 88.31 269 THR A CA 1
ATOM 2038 C C . THR A 1 269 ? 1.050 -32.165 16.054 1.00 88.31 269 THR A C 1
ATOM 2040 O O . THR A 1 269 ? 0.194 -31.279 16.183 1.00 88.31 269 THR A O 1
ATOM 2043 N N . PRO A 1 270 ? 1.593 -32.506 14.870 1.00 85.75 270 PRO A N 1
ATOM 2044 C CA . PRO A 1 270 ? 1.219 -31.857 13.615 1.00 85.75 270 PRO A CA 1
ATOM 2045 C C . PRO A 1 270 ? -0.285 -31.940 13.312 1.00 85.75 270 PRO A C 1
ATOM 2047 O O . PRO A 1 270 ? -0.938 -32.951 13.602 1.00 85.75 270 PRO A O 1
ATOM 2050 N N . ARG A 1 271 ? -0.842 -30.883 12.712 1.00 78.44 271 ARG A N 1
ATOM 2051 C CA . ARG A 1 271 ? -2.240 -30.805 12.261 1.00 78.44 271 ARG A CA 1
ATOM 2052 C C . ARG A 1 271 ? -2.566 -31.955 11.296 1.00 78.44 271 ARG A C 1
ATOM 2054 O O . ARG A 1 271 ? -1.731 -32.392 10.511 1.00 78.44 271 ARG A O 1
ATOM 2061 N N . GLY A 1 272 ? -3.796 -32.470 11.376 1.00 69.81 272 GLY A N 1
ATOM 2062 C CA . GLY A 1 272 ? -4.273 -33.589 10.548 1.00 69.81 272 GLY A CA 1
ATOM 2063 C C . GLY A 1 272 ? -3.962 -34.992 11.092 1.00 69.81 272 GLY A C 1
ATOM 2064 O O . GLY A 1 272 ? -4.536 -35.964 10.605 1.00 69.81 272 GLY A O 1
ATOM 2065 N N . HIS A 1 273 ? -3.124 -35.118 12.130 1.00 65.19 273 HIS A N 1
ATOM 2066 C CA . HIS A 1 273 ? -2.814 -36.408 12.768 1.00 65.19 273 HIS A CA 1
ATOM 2067 C C . HIS A 1 273 ? -3.718 -36.773 13.961 1.00 65.19 273 HIS A C 1
ATOM 2069 O O . HIS A 1 273 ? -3.730 -37.930 14.381 1.00 65.19 273 HIS A O 1
ATOM 2075 N N . SER A 1 274 ? -4.497 -35.828 14.492 1.00 65.69 274 SER A N 1
ATOM 2076 C CA . SER A 1 274 ? -5.500 -36.055 15.542 1.00 65.69 274 SER A CA 1
ATOM 2077 C C . SER A 1 274 ? -6.675 -35.088 15.385 1.00 65.69 274 SER A C 1
ATOM 2079 O O . SER A 1 274 ? -6.506 -33.998 14.835 1.00 65.69 274 SER A O 1
ATOM 2081 N N . LYS A 1 275 ? -7.858 -35.465 15.891 1.00 61.81 275 LYS A N 1
ATOM 2082 C CA . LYS A 1 275 ? -8.992 -34.537 16.007 1.00 61.81 275 LYS A CA 1
ATOM 2083 C C . LYS A 1 275 ? -8.594 -33.427 16.982 1.00 61.81 275 LYS A C 1
ATOM 2085 O O . LYS A 1 275 ? -8.063 -33.718 18.051 1.00 61.81 275 LYS A O 1
ATOM 2090 N N . GLU A 1 276 ? -8.740 -32.179 16.563 1.00 68.12 276 GLU A N 1
ATOM 2091 C CA . GLU A 1 276 ? -8.323 -31.032 17.359 1.00 68.12 276 GLU A CA 1
ATOM 2092 C C . GLU A 1 276 ? -9.527 -30.508 18.138 1.00 68.12 276 GLU A C 1
ATOM 2094 O O . GLU A 1 276 ? -10.484 -30.018 17.543 1.00 68.12 276 GLU A O 1
ATOM 2099 N N . ASP A 1 277 ? -9.493 -30.668 19.459 1.00 69.75 277 ASP A N 1
ATOM 2100 C CA . ASP A 1 277 ? -10.521 -30.121 20.338 1.00 69.75 277 ASP A CA 1
ATOM 2101 C C . ASP A 1 277 ? -10.239 -28.638 20.595 1.00 69.75 277 ASP A C 1
ATOM 2103 O O . ASP A 1 277 ? -9.093 -28.236 20.831 1.00 69.75 277 ASP A O 1
ATOM 2107 N N . VAL A 1 278 ? -11.293 -27.822 20.560 1.00 78.44 278 VAL A N 1
ATOM 2108 C CA . VAL A 1 278 ? -11.203 -26.395 20.875 1.00 78.44 278 VAL A CA 1
ATOM 2109 C C . VAL A 1 278 ? -10.813 -26.248 22.352 1.00 78.44 278 VAL A C 1
ATOM 2111 O O . VAL A 1 278 ? -11.515 -26.778 23.218 1.00 78.44 278 VAL A O 1
ATOM 2114 N N . PRO A 1 279 ? -9.704 -25.555 22.678 1.00 82.06 279 PRO A N 1
ATOM 2115 C CA . PRO A 1 279 ? -9.300 -25.368 24.065 1.00 82.06 279 PRO A CA 1
ATOM 2116 C C . PRO A 1 279 ? -10.385 -24.659 24.897 1.00 82.06 279 PRO A C 1
ATOM 2118 O O . PRO A 1 279 ? -11.049 -23.755 24.383 1.00 82.06 279 PRO A O 1
ATOM 2121 N N . PRO A 1 280 ? -10.543 -24.993 26.190 1.00 72.12 280 PRO A N 1
ATOM 2122 C CA . PRO A 1 280 ? -11.453 -24.267 27.073 1.00 72.12 280 PRO A CA 1
ATOM 2123 C C . PRO A 1 280 ? -11.031 -22.794 27.197 1.00 72.12 280 PRO A C 1
ATOM 2125 O O . PRO A 1 280 ? -9.836 -22.493 27.155 1.00 72.12 280 PRO A O 1
ATOM 2128 N N . ALA A 1 281 ? -12.010 -21.896 27.358 1.00 80.25 281 ALA A N 1
ATOM 2129 C CA . ALA A 1 281 ? -11.823 -20.438 27.367 1.00 80.25 281 ALA A CA 1
ATOM 2130 C C . ALA A 1 281 ? -11.238 -19.858 26.060 1.00 80.25 281 ALA A C 1
ATOM 2132 O O . ALA A 1 281 ? -10.549 -18.840 26.087 1.00 80.25 281 ALA A O 1
ATOM 2133 N N . SER A 1 282 ? -11.492 -20.508 24.915 1.00 83.94 282 SER A N 1
ATOM 2134 C CA . SER A 1 282 ? -11.174 -19.914 23.614 1.00 83.94 282 SER A CA 1
ATOM 2135 C C . SER A 1 282 ? -12.127 -18.760 23.299 1.00 83.94 282 SER A C 1
ATOM 2137 O O . SER A 1 282 ? -13.332 -18.873 23.497 1.00 83.94 282 SER A O 1
ATOM 2139 N N . THR A 1 283 ? -11.575 -17.674 22.775 1.00 85.31 283 THR A N 1
ATOM 2140 C CA . THR A 1 283 ? -12.306 -16.481 22.324 1.00 85.31 283 THR A CA 1
ATOM 2141 C C . THR A 1 283 ? -12.662 -16.596 20.837 1.00 85.31 283 THR A C 1
ATOM 2143 O O . THR A 1 283 ? -12.093 -17.419 20.110 1.00 85.31 283 THR A O 1
ATOM 2146 N N . SER A 1 284 ? -13.576 -15.761 20.344 1.00 82.06 284 SER A N 1
ATOM 2147 C CA . SER A 1 284 ? -13.746 -15.575 18.896 1.00 82.06 284 SER A CA 1
ATOM 2148 C C . SER A 1 284 ? -12.473 -14.984 18.277 1.00 82.06 284 SER A C 1
ATOM 2150 O O . SER A 1 284 ? -11.708 -14.287 18.949 1.00 82.06 284 SER A O 1
ATOM 2152 N N . SER A 1 285 ? -12.204 -15.277 16.999 1.00 82.69 285 SER A N 1
ATOM 2153 C CA . SER A 1 285 ? -11.049 -14.699 16.301 1.00 82.69 285 SER A CA 1
ATOM 2154 C C . SER A 1 285 ? -11.089 -13.170 16.337 1.00 82.69 285 SER A C 1
ATOM 2156 O O . SER A 1 285 ? -12.049 -12.593 15.832 1.00 82.69 285 SER A O 1
ATOM 2158 N N . PRO A 1 286 ? -10.041 -12.500 16.855 1.00 77.62 286 PRO A N 1
ATOM 2159 C CA . PRO A 1 286 ? -9.944 -11.045 16.797 1.00 77.62 286 PRO A CA 1
ATOM 2160 C C . PRO A 1 286 ? -9.445 -10.546 15.429 1.00 77.62 286 PRO A C 1
ATOM 2162 O O . PRO A 1 286 ? -9.302 -9.345 15.219 1.00 77.62 286 PRO A O 1
ATOM 2165 N N . LEU A 1 287 ? -9.115 -11.468 14.516 1.00 79.12 287 LEU A N 1
ATOM 2166 C CA . LEU A 1 287 ? -8.641 -11.173 13.167 1.00 79.12 287 LEU A CA 1
ATOM 2167 C C . LEU A 1 287 ? -9.820 -11.202 12.178 1.00 79.12 287 LEU A C 1
ATOM 2169 O O . LEU A 1 287 ? -10.680 -12.082 12.312 1.00 79.12 287 LEU A O 1
ATOM 2173 N N . PRO A 1 288 ? -9.856 -10.292 11.185 1.00 63.50 288 PRO A N 1
ATOM 2174 C CA . PRO A 1 288 ? -10.944 -10.195 10.218 1.00 63.50 288 PRO A CA 1
ATOM 2175 C C . PRO A 1 288 ? -11.080 -11.479 9.392 1.00 63.50 288 PRO A C 1
ATOM 2177 O O . PRO A 1 288 ? -10.091 -12.088 8.977 1.00 63.50 288 PRO A O 1
ATOM 2180 N N . ALA A 1 289 ? -12.321 -11.881 9.121 1.00 57.03 289 ALA A N 1
ATOM 2181 C CA . ALA A 1 289 ? -12.597 -12.999 8.231 1.00 57.03 289 ALA A CA 1
ATOM 2182 C C . ALA A 1 289 ? -12.261 -12.603 6.786 1.00 57.03 289 ALA A C 1
ATOM 2184 O O . ALA A 1 289 ? -12.831 -11.659 6.242 1.00 57.03 289 ALA A O 1
ATOM 2185 N N . LEU A 1 290 ? -11.350 -13.336 6.145 1.00 52.41 290 LEU A N 1
ATOM 2186 C CA . LEU A 1 290 ? -11.040 -13.131 4.733 1.00 52.41 290 LEU A CA 1
ATOM 2187 C C . LEU A 1 290 ? -12.212 -13.641 3.885 1.00 52.41 290 LEU A C 1
ATOM 2189 O O . LEU A 1 290 ? -12.364 -14.845 3.670 1.00 52.41 290 LEU A O 1
ATOM 2193 N N . THR A 1 291 ? -13.054 -12.731 3.397 1.00 36.78 291 THR A N 1
ATOM 2194 C CA . THR A 1 291 ? -14.033 -13.052 2.358 1.00 36.78 291 THR A CA 1
ATOM 2195 C C . THR A 1 291 ? -13.269 -13.351 1.072 1.00 36.78 291 THR A C 1
ATOM 2197 O O . THR A 1 291 ? -12.603 -12.491 0.498 1.00 36.78 291 THR A O 1
ATOM 2200 N N . GLN A 1 292 ? -13.333 -14.598 0.598 1.00 33.34 292 GLN A N 1
ATOM 2201 C CA . GLN A 1 292 ? -12.915 -14.884 -0.769 1.00 33.34 292 GLN A CA 1
ATOM 2202 C C . GLN A 1 292 ? -13.818 -14.066 -1.691 1.00 33.34 292 GLN A C 1
ATOM 2204 O O . GLN A 1 292 ? -15.000 -14.377 -1.840 1.00 33.34 292 GLN A O 1
ATOM 2209 N N . VAL A 1 293 ? -13.269 -13.009 -2.291 1.00 23.97 293 VAL A N 1
ATOM 2210 C CA . VAL A 1 293 ? -13.944 -12.228 -3.325 1.00 23.97 293 VAL A CA 1
ATOM 2211 C C . VAL A 1 293 ? -14.207 -13.154 -4.510 1.00 23.97 293 VAL A C 1
ATOM 2213 O O . VAL A 1 293 ? -13.380 -13.321 -5.407 1.00 23.97 293 VAL A O 1
ATOM 2216 N N . GLN A 1 294 ? -15.372 -13.797 -4.516 1.00 24.31 294 GLN A N 1
ATOM 2217 C CA . GLN A 1 294 ? -15.944 -14.340 -5.733 1.00 24.31 294 GLN A CA 1
ATOM 2218 C C . GLN A 1 294 ? -16.358 -13.142 -6.577 1.00 24.31 294 GLN A C 1
ATOM 2220 O O . GLN A 1 294 ? -17.380 -12.503 -6.334 1.00 24.31 294 GLN A O 1
ATOM 2225 N N . LYS A 1 295 ? -15.506 -12.814 -7.546 1.00 22.98 295 LYS A N 1
ATOM 2226 C CA . LYS A 1 295 ? -15.762 -11.833 -8.594 1.00 22.98 295 LYS A CA 1
ATOM 2227 C C . LYS A 1 295 ? -17.067 -12.220 -9.302 1.00 22.98 295 LYS A C 1
ATOM 2229 O O . LYS A 1 295 ? -17.065 -13.112 -10.146 1.00 22.98 295 LYS A O 1
ATOM 2234 N N . ARG A 1 296 ? -18.187 -11.598 -8.921 1.00 23.28 296 ARG A N 1
ATOM 2235 C CA . ARG A 1 296 ? -19.447 -11.712 -9.662 1.00 23.28 296 ARG A CA 1
ATOM 2236 C C . ARG A 1 296 ? -19.249 -11.017 -11.007 1.00 23.28 296 ARG A C 1
ATOM 2238 O O . ARG A 1 296 ? -18.777 -9.883 -11.059 1.00 23.28 296 ARG A O 1
ATOM 2245 N N . SER A 1 297 ? -19.538 -11.739 -12.080 1.00 25.00 297 SER A N 1
ATOM 2246 C CA . SER A 1 297 ? -19.613 -11.212 -13.438 1.00 25.00 297 SER A CA 1
ATOM 2247 C C . SER A 1 297 ? -20.714 -10.157 -13.510 1.00 25.00 297 SER A C 1
ATOM 2249 O O . SER A 1 297 ? -21.827 -10.394 -13.046 1.00 25.00 297 SER A O 1
ATOM 2251 N N . ALA A 1 298 ? -20.374 -8.995 -14.060 1.00 26.45 298 ALA A N 1
ATOM 2252 C CA . ALA A 1 298 ? -21.316 -7.932 -14.357 1.00 26.45 298 ALA A CA 1
ATOM 2253 C C . ALA A 1 298 ? -22.085 -8.290 -15.632 1.00 26.45 298 ALA A C 1
ATOM 2255 O O . ALA A 1 298 ? -21.472 -8.370 -16.689 1.00 26.45 298 ALA A O 1
ATOM 2256 N N . GLU A 1 299 ? -23.392 -8.503 -15.514 1.00 26.45 299 GLU A N 1
ATOM 2257 C CA . GLU A 1 299 ? -24.366 -8.423 -16.603 1.00 26.45 299 GLU A CA 1
ATOM 2258 C C . GLU A 1 299 ? -25.765 -8.243 -15.984 1.00 26.45 299 GLU A C 1
ATOM 2260 O O . GLU A 1 299 ? -26.054 -8.827 -14.942 1.00 26.45 299 GLU A O 1
ATOM 2265 N N . GLU A 1 300 ? -26.591 -7.428 -16.649 1.00 25.80 300 GLU A N 1
ATOM 2266 C CA . GLU A 1 300 ? -28.002 -7.078 -16.379 1.00 25.80 300 GLU A CA 1
ATOM 2267 C C . GLU A 1 300 ? -28.296 -5.789 -15.579 1.00 25.80 300 GLU A C 1
ATOM 2269 O O . GLU A 1 300 ? -28.645 -5.783 -14.400 1.00 25.80 300 GLU A O 1
ATOM 2274 N N . GLU A 1 301 ? -28.259 -4.669 -16.313 1.00 25.97 301 GLU A N 1
ATOM 2275 C CA . GLU A 1 301 ? -29.118 -3.501 -16.088 1.00 25.97 301 GLU A CA 1
ATOM 2276 C C . GLU A 1 301 ? -30.548 -3.753 -16.611 1.00 25.97 301 GLU A C 1
ATOM 2278 O O . GLU A 1 301 ? -30.737 -4.349 -17.673 1.00 25.97 301 GLU A O 1
ATOM 2283 N N . GLY A 1 302 ? -31.546 -3.168 -15.933 1.00 24.03 302 GLY A N 1
ATOM 2284 C CA . GLY A 1 302 ? -32.764 -2.669 -16.585 1.00 24.03 302 GLY A CA 1
ATOM 2285 C C . GLY A 1 302 ? -34.103 -3.171 -16.036 1.00 24.03 302 GLY A C 1
ATOM 2286 O O . GLY A 1 302 ? -34.559 -4.251 -16.409 1.00 24.03 302 GLY A O 1
ATOM 2287 N N . LYS A 1 303 ? -34.800 -2.318 -15.263 1.00 26.41 303 LYS A N 1
ATOM 2288 C CA . LYS A 1 303 ? -36.195 -1.882 -15.526 1.00 26.41 303 LYS A CA 1
ATOM 2289 C C . LYS A 1 303 ? -36.742 -0.965 -14.426 1.00 26.41 303 LYS A C 1
ATOM 2291 O O . LYS A 1 303 ? -36.847 -1.349 -13.266 1.00 26.41 303 LYS A O 1
ATOM 2296 N N . GLU A 1 304 ? -37.167 0.224 -14.846 1.00 24.48 304 GLU A N 1
ATOM 2297 C CA . GLU A 1 304 ? -38.075 1.105 -14.111 1.00 24.48 304 GLU A CA 1
ATOM 2298 C C . GLU A 1 304 ? -39.515 0.559 -14.090 1.00 24.48 304 GLU A C 1
ATOM 2300 O O . GLU A 1 304 ? -39.974 -0.058 -15.056 1.00 24.48 304 GLU A O 1
ATOM 2305 N N . SER A 1 305 ? -40.246 0.891 -13.018 1.00 25.45 305 SER A N 1
ATOM 2306 C CA . SER A 1 305 ? -41.613 1.465 -12.999 1.00 25.45 305 SER A CA 1
ATOM 2307 C C . SER A 1 305 ? -42.526 0.872 -11.915 1.00 25.45 305 SER A C 1
ATOM 2309 O O . SER A 1 305 ? -42.593 -0.339 -11.725 1.00 25.45 305 SER A O 1
ATOM 2311 N N . GLY A 1 306 ? -43.302 1.751 -11.263 1.00 25.34 306 GLY A N 1
ATOM 2312 C CA . GLY A 1 306 ? -44.629 1.401 -10.739 1.00 25.34 306 GLY A CA 1
ATOM 2313 C C . GLY A 1 306 ? -44.884 1.652 -9.251 1.00 25.34 306 GLY A C 1
ATOM 2314 O O . GLY A 1 306 ? -44.717 0.764 -8.424 1.00 25.34 306 GLY A O 1
ATOM 2315 N N . ASN A 1 307 ? -45.407 2.839 -8.931 1.00 25.19 307 ASN A N 1
ATOM 2316 C CA . ASN A 1 307 ? -46.115 3.145 -7.681 1.00 25.19 307 ASN A CA 1
ATOM 2317 C C . ASN A 1 307 ? -47.307 2.197 -7.426 1.00 25.19 307 ASN A C 1
ATOM 2319 O O . ASN A 1 307 ? -48.126 2.025 -8.324 1.00 25.19 307 ASN A O 1
ATOM 2323 N N . SER A 1 308 ? -47.522 1.777 -6.169 1.00 26.83 308 SER A N 1
ATOM 2324 C CA . SER A 1 308 ? -48.859 1.800 -5.535 1.00 26.83 308 SER A CA 1
ATOM 2325 C C . SER A 1 308 ? -48.816 1.524 -4.023 1.00 26.83 308 SER A C 1
ATOM 2327 O O . SER A 1 308 ? -48.235 0.545 -3.564 1.00 26.83 308 SER A O 1
ATOM 2329 N N . TYR A 1 309 ? -49.483 2.412 -3.283 1.00 24.44 309 TYR A N 1
ATOM 2330 C CA . TYR A 1 309 ? -49.839 2.379 -1.861 1.00 24.44 309 TYR A CA 1
ATOM 2331 C C . TYR A 1 309 ? -50.541 1.078 -1.407 1.00 24.44 309 TYR A C 1
ATOM 2333 O O . TYR A 1 309 ? -51.316 0.514 -2.171 1.00 24.44 309 TYR A O 1
ATOM 2341 N N . ILE A 1 310 ? -50.380 0.699 -0.125 1.00 25.22 310 ILE A N 1
ATOM 2342 C CA . ILE A 1 310 ? -51.465 0.619 0.888 1.00 25.22 310 ILE A CA 1
ATOM 2343 C C . ILE A 1 310 ? -50.878 0.291 2.282 1.00 25.22 310 ILE A C 1
ATOM 2345 O O . ILE A 1 310 ? -50.436 -0.819 2.569 1.00 25.22 310 ILE A O 1
ATOM 2349 N N . PHE A 1 311 ? -50.920 1.300 3.159 1.00 26.70 311 PHE A N 1
ATOM 2350 C CA . PHE A 1 311 ? -51.036 1.178 4.614 1.00 26.70 311 PHE A CA 1
ATOM 2351 C C . PHE A 1 311 ? -52.509 0.873 4.924 1.00 26.70 311 PHE A C 1
ATOM 2353 O O . PHE A 1 311 ? -53.351 1.717 4.634 1.00 26.70 311 PHE A O 1
ATOM 2360 N N . ALA A 1 312 ? -52.824 -0.293 5.499 1.00 25.52 312 ALA A N 1
ATOM 2361 C CA . ALA A 1 312 ? -54.011 -0.527 6.337 1.00 25.52 312 ALA A CA 1
ATOM 2362 C C . ALA A 1 312 ? -54.057 -1.990 6.808 1.00 25.52 312 ALA A C 1
ATOM 2364 O O . ALA A 1 312 ? -54.328 -2.881 6.011 1.00 25.52 312 ALA A O 1
ATOM 2365 N N . GLN A 1 313 ? -53.837 -2.231 8.103 1.00 26.86 313 GLN A N 1
ATOM 2366 C CA . GLN A 1 313 ? -54.762 -2.976 8.973 1.00 26.86 313 GLN A CA 1
ATOM 2367 C C . GLN A 1 313 ? -54.117 -3.214 10.340 1.00 26.86 313 GLN A C 1
ATOM 2369 O O . GLN A 1 313 ? -53.270 -4.087 10.492 1.00 26.86 313 GLN A O 1
ATOM 2374 N N . GLN A 1 314 ? -54.569 -2.450 11.334 1.00 26.19 314 GLN A N 1
ATOM 2375 C CA . GLN A 1 314 ? -55.163 -2.996 12.558 1.00 26.19 314 GLN A CA 1
ATOM 2376 C C . GLN A 1 314 ? -55.754 -1.842 13.376 1.00 26.19 314 GLN A C 1
ATOM 2378 O O . GLN A 1 314 ? -55.117 -1.260 14.245 1.00 26.19 314 GLN A O 1
ATOM 2383 N N . ALA A 1 315 ? -57.007 -1.525 13.060 1.00 25.59 315 ALA A N 1
ATOM 2384 C CA . ALA A 1 315 ? -57.952 -0.943 13.993 1.00 25.59 315 ALA A CA 1
ATOM 2385 C C . ALA A 1 315 ? -59.194 -1.845 13.995 1.00 25.59 315 ALA A C 1
ATOM 2387 O O . ALA A 1 315 ? -59.552 -2.407 12.958 1.00 25.59 315 ALA A O 1
ATOM 2388 N N . SER A 1 316 ? -59.835 -1.925 15.161 1.00 29.17 316 SER A N 1
ATOM 2389 C CA . SER A 1 316 ? -61.165 -2.479 15.461 1.00 29.17 316 SER A CA 1
ATOM 2390 C C . SER A 1 316 ? -61.368 -4.002 15.415 1.00 29.17 316 SER A C 1
ATOM 2392 O O . SER A 1 316 ? -61.530 -4.623 14.369 1.00 29.17 316 SER A O 1
ATOM 2394 N N . ALA A 1 317 ? -61.478 -4.565 16.621 1.00 32.06 317 ALA A N 1
ATOM 2395 C CA . ALA A 1 317 ? -62.376 -5.666 16.931 1.00 32.06 317 ALA A CA 1
ATOM 2396 C C . ALA A 1 317 ? -63.799 -5.104 17.088 1.00 32.06 317 ALA A C 1
ATOM 2398 O O . ALA A 1 317 ? -63.984 -4.235 17.930 1.00 32.06 317 ALA A O 1
ATOM 2399 N N . TYR A 1 318 ? -64.756 -5.577 16.287 1.00 24.64 318 TYR A N 1
ATOM 2400 C CA . TYR A 1 318 ? -66.167 -5.777 16.640 1.00 24.64 318 TYR A CA 1
ATOM 2401 C C . TYR A 1 318 ? -66.820 -6.656 15.558 1.00 24.64 318 TYR A C 1
ATOM 2403 O O . TYR A 1 318 ? -66.796 -6.325 14.377 1.00 24.64 318 TYR A O 1
ATOM 2411 N N . ASP A 1 319 ? -67.418 -7.738 16.045 1.00 25.12 319 ASP A N 1
ATOM 2412 C CA . ASP A 1 319 ? -68.579 -8.454 15.513 1.00 25.12 319 ASP A CA 1
ATOM 2413 C C . ASP A 1 319 ? -68.466 -9.483 14.362 1.00 25.12 319 ASP A C 1
ATOM 2415 O O . ASP A 1 319 ? -67.536 -9.531 13.563 1.00 25.12 319 ASP A O 1
ATOM 2419 N N . GLU A 1 320 ? -69.438 -10.390 14.430 1.00 26.81 320 GLU A N 1
ATOM 2420 C CA . GLU A 1 320 ? -69.514 -11.813 14.109 1.00 26.81 320 GLU A CA 1
ATOM 2421 C C . GLU A 1 320 ? -69.347 -12.289 12.654 1.00 26.81 320 GLU A C 1
ATOM 2423 O O . GLU A 1 320 ? -69.668 -11.621 11.677 1.00 26.81 320 GLU A O 1
ATOM 2428 N N . GLY A 1 321 ? -69.021 -13.588 12.543 1.00 26.11 321 GLY A N 1
ATOM 2429 C CA . GLY A 1 321 ? -69.666 -14.443 11.545 1.00 26.11 321 GLY A CA 1
ATOM 2430 C C . GLY A 1 321 ? -68.770 -15.140 10.518 1.00 26.11 321 GLY A C 1
ATOM 2431 O O . GLY A 1 321 ? -68.466 -14.610 9.459 1.00 26.11 321 GLY A O 1
ATOM 2432 N N . SER A 1 322 ? -68.568 -16.443 10.744 1.00 27.06 322 SER A N 1
ATOM 2433 C CA . SER A 1 322 ? -68.515 -17.492 9.709 1.00 27.06 322 SER A CA 1
ATOM 2434 C C . SER A 1 322 ? -67.216 -17.744 8.898 1.00 27.06 322 SER A C 1
ATOM 2436 O O . SER A 1 322 ? -66.834 -17.016 7.990 1.00 27.06 322 SER A O 1
ATOM 2438 N N . LYS A 1 323 ? -66.749 -18.993 9.094 1.00 28.72 323 LYS A N 1
ATOM 2439 C CA . LYS A 1 323 ? -66.096 -19.946 8.163 1.00 28.72 323 LYS A CA 1
ATOM 2440 C C . LYS A 1 323 ? -64.562 -20.007 8.101 1.00 28.72 323 LYS A C 1
ATOM 2442 O O . LYS A 1 323 ? -63.872 -19.321 7.359 1.00 28.72 323 LYS A O 1
ATOM 2447 N N . ARG A 1 324 ? -64.082 -21.028 8.828 1.00 36.72 324 ARG A N 1
ATOM 2448 C CA . ARG A 1 324 ? -62.823 -21.775 8.683 1.00 36.72 324 ARG A CA 1
ATOM 2449 C C . ARG A 1 324 ? -62.352 -21.914 7.226 1.00 36.72 324 ARG A C 1
ATOM 2451 O O . ARG A 1 324 ? -62.985 -22.604 6.434 1.00 36.72 324 ARG A O 1
ATOM 2458 N N . GLY A 1 325 ? -61.142 -21.426 6.963 1.00 28.86 325 GLY A N 1
ATOM 2459 C CA . GLY A 1 325 ? -60.277 -21.872 5.873 1.00 28.86 325 GLY A CA 1
ATOM 2460 C C . GLY A 1 325 ? -58.845 -22.006 6.391 1.00 28.86 325 GLY A C 1
ATOM 2461 O O . GLY A 1 325 ? -58.230 -21.015 6.773 1.00 28.86 325 GLY A O 1
ATOM 2462 N N . LYS A 1 326 ? -58.327 -23.238 6.455 1.00 37.53 326 LYS A N 1
ATOM 2463 C CA . LYS A 1 326 ? -56.934 -23.539 6.821 1.00 37.53 326 LYS A CA 1
ATOM 2464 C C . LYS A 1 326 ? -55.983 -22.793 5.871 1.00 37.53 326 LYS A C 1
ATOM 2466 O O . LYS A 1 326 ? -55.988 -23.077 4.678 1.00 37.53 326 LYS A O 1
ATOM 2471 N N . LYS A 1 327 ? -55.144 -21.891 6.391 1.00 30.88 327 LYS A N 1
ATOM 2472 C CA . LYS A 1 327 ? -53.973 -21.359 5.675 1.00 30.88 327 LYS A CA 1
ATOM 2473 C C . LYS A 1 327 ? -52.699 -21.681 6.449 1.00 30.88 327 LYS A C 1
ATOM 2475 O O . LYS A 1 327 ? -52.599 -21.419 7.644 1.00 30.88 327 LYS A O 1
ATOM 2480 N N . ASN A 1 328 ? -51.759 -22.281 5.724 1.00 30.64 328 ASN A N 1
ATOM 2481 C CA . ASN A 1 328 ? -50.407 -22.617 6.148 1.00 30.64 328 ASN A CA 1
ATOM 2482 C C . ASN A 1 328 ? -49.712 -21.412 6.799 1.00 30.64 328 ASN A C 1
ATOM 2484 O O . ASN A 1 328 ? -49.754 -20.305 6.257 1.00 30.64 328 ASN A O 1
ATOM 2488 N N . LYS A 1 329 ? -49.041 -21.644 7.934 1.00 33.31 329 LYS A N 1
ATOM 2489 C CA . LYS A 1 329 ? -48.104 -20.690 8.541 1.00 33.31 329 LYS A CA 1
ATOM 2490 C C . LYS A 1 329 ? -46.992 -20.388 7.527 1.00 33.31 329 LYS A C 1
ATOM 2492 O O . LYS A 1 329 ? -46.114 -21.214 7.306 1.00 33.31 329 LYS A O 1
ATOM 2497 N N . ARG A 1 330 ? -47.045 -19.209 6.905 1.00 31.84 330 ARG A N 1
ATOM 2498 C CA . ARG A 1 330 ? -45.883 -18.582 6.265 1.00 31.84 330 ARG A CA 1
ATOM 2499 C C . ARG A 1 330 ? -44.896 -18.199 7.372 1.00 31.84 330 ARG A C 1
ATOM 2501 O O . ARG A 1 330 ? -45.292 -17.505 8.307 1.00 31.84 330 ARG A O 1
ATOM 2508 N N . HIS A 1 331 ? -43.641 -18.630 7.254 1.00 33.62 331 HIS A N 1
ATOM 2509 C CA . HIS A 1 331 ? -42.521 -17.974 7.930 1.00 33.62 331 HIS A CA 1
ATOM 2510 C C . HIS A 1 331 ? -42.548 -16.482 7.548 1.00 33.62 331 HIS A C 1
ATOM 2512 O O . HIS A 1 331 ? -42.576 -16.153 6.362 1.00 33.62 331 HIS A O 1
ATOM 2518 N N . GLN A 1 332 ? -42.637 -15.591 8.537 1.00 38.41 332 GLN A N 1
ATOM 2519 C CA . GLN A 1 332 ? -42.520 -14.141 8.345 1.00 38.41 332 GLN A CA 1
ATOM 2520 C C . GLN A 1 332 ? -41.027 -13.790 8.222 1.00 38.41 332 GLN A C 1
ATOM 2522 O O . GLN A 1 332 ? -40.258 -14.186 9.092 1.00 38.41 332 GLN A O 1
ATOM 2527 N N . GLY A 1 333 ? -40.624 -13.113 7.139 1.00 42.81 333 GLY A N 1
ATOM 2528 C CA . GLY A 1 333 ? -39.233 -12.704 6.873 1.00 42.81 333 GLY A CA 1
ATOM 2529 C C . GLY A 1 333 ? -38.797 -11.418 7.596 1.00 42.81 333 GLY A C 1
ATOM 2530 O O . GLY A 1 333 ? -39.630 -10.722 8.181 1.00 42.81 333 GLY A O 1
ATOM 2531 N N . GLU A 1 334 ? -37.489 -11.138 7.556 1.00 53.69 334 GLU A N 1
ATOM 2532 C CA . GLU A 1 334 ? -36.810 -9.952 8.118 1.00 53.69 334 GLU A CA 1
ATOM 2533 C C . GLU A 1 334 ? -37.185 -8.637 7.398 1.00 53.69 334 GLU A C 1
ATOM 2535 O O . GLU A 1 334 ? -37.646 -8.662 6.257 1.00 53.69 334 GLU A O 1
ATOM 2540 N N . ILE A 1 335 ? -37.013 -7.490 8.079 1.00 58.62 335 ILE A N 1
ATOM 2541 C CA . ILE A 1 335 ? -37.250 -6.141 7.524 1.00 58.62 335 ILE A CA 1
ATOM 2542 C C . ILE A 1 335 ? -36.159 -5.834 6.491 1.00 58.62 335 ILE A C 1
ATOM 2544 O O . ILE A 1 335 ? -34.975 -5.898 6.812 1.00 58.62 335 ILE A O 1
ATOM 2548 N N . SER A 1 336 ? -36.541 -5.468 5.266 1.00 59.50 336 SER A N 1
ATOM 2549 C CA . SER A 1 336 ? -35.579 -5.038 4.247 1.00 59.50 336 SER A CA 1
ATOM 2550 C C . SER A 1 336 ? -35.036 -3.634 4.540 1.00 59.50 336 SER A C 1
ATOM 2552 O O . SER A 1 336 ? -35.658 -2.827 5.235 1.00 59.50 336 SER A O 1
ATOM 2554 N N . GLN A 1 337 ? -33.868 -3.308 3.984 1.00 60.56 337 GLN A N 1
ATOM 2555 C CA . GLN A 1 337 ? -33.216 -2.004 4.166 1.00 60.56 337 GLN A CA 1
ATOM 2556 C C . GLN A 1 337 ? -34.121 -0.820 3.762 1.00 60.56 337 GLN A C 1
ATOM 2558 O O . GLN A 1 337 ? -34.089 0.225 4.411 1.00 60.56 337 GLN A O 1
ATOM 2563 N N . ASP A 1 338 ? -35.000 -1.024 2.777 1.00 63.00 338 ASP A N 1
ATOM 2564 C CA . ASP A 1 338 ? -35.962 -0.033 2.272 1.00 63.00 338 ASP A CA 1
ATOM 2565 C C . ASP A 1 338 ? -37.168 0.192 3.208 1.00 63.00 338 ASP A C 1
ATOM 2567 O O . ASP A 1 338 ? -37.861 1.209 3.130 1.00 63.00 338 ASP A O 1
ATOM 2571 N N . GLU A 1 339 ? -37.428 -0.746 4.122 1.00 67.69 339 GLU A N 1
ATOM 2572 C CA . GLU A 1 339 ? -38.487 -0.667 5.136 1.00 67.69 339 GLU A CA 1
ATOM 2573 C C . GLU A 1 339 ? -37.966 -0.155 6.494 1.00 67.69 339 GLU A C 1
ATOM 2575 O O . GLU A 1 339 ? -38.753 0.182 7.385 1.00 67.69 339 GLU A O 1
ATOM 2580 N N . CYS A 1 340 ? -36.644 -0.047 6.659 1.00 72.44 340 CYS A N 1
ATOM 2581 C CA . CYS A 1 340 ? -35.998 0.337 7.910 1.00 72.44 340 CYS A CA 1
ATOM 2582 C C . CYS A 1 340 ? -35.992 1.855 8.134 1.00 72.44 340 CYS A C 1
ATOM 2584 O O . CYS A 1 340 ? -35.500 2.613 7.302 1.00 72.44 340 CYS A O 1
ATOM 2586 N N . TRP A 1 341 ? -36.476 2.309 9.293 1.00 71.75 341 TRP A N 1
ATOM 2587 C CA . TRP A 1 341 ? -36.601 3.738 9.634 1.00 71.75 341 TRP A CA 1
ATOM 2588 C C . TRP A 1 341 ? -35.271 4.450 9.911 1.00 71.75 341 TRP A C 1
ATOM 2590 O O . TRP A 1 341 ? -35.247 5.675 9.979 1.00 71.75 341 TRP A O 1
ATOM 2600 N N . PHE A 1 342 ? -34.188 3.694 10.081 1.00 80.50 342 PHE A N 1
ATOM 2601 C CA . PHE A 1 342 ? -32.869 4.207 10.455 1.00 80.50 342 PHE A CA 1
ATOM 2602 C C . PHE A 1 342 ? -31.823 4.043 9.340 1.00 80.50 342 PHE A C 1
ATOM 2604 O O . PHE A 1 342 ? -30.707 4.523 9.455 1.00 80.50 342 PHE A O 1
ATOM 2611 N N . CYS A 1 343 ? -32.138 3.355 8.240 1.00 74.62 343 CYS A N 1
ATOM 2612 C CA . CYS A 1 343 ? -31.185 3.232 7.139 1.00 74.62 343 CYS A CA 1
ATOM 2613 C C . CYS A 1 343 ? -31.167 4.519 6.309 1.00 74.62 343 CYS A C 1
ATOM 2615 O O . CYS A 1 343 ? -32.195 4.903 5.760 1.00 74.62 343 CYS A O 1
ATOM 2617 N N . LEU A 1 344 ? -29.995 5.144 6.150 1.00 70.94 344 LEU A N 1
ATOM 2618 C CA . LEU A 1 344 ? -29.835 6.363 5.339 1.00 70.94 344 LEU A CA 1
ATOM 2619 C C . LEU A 1 344 ? -30.215 6.159 3.861 1.00 70.94 344 LEU A C 1
ATOM 2621 O O . LEU A 1 344 ? -30.630 7.103 3.190 1.00 70.94 344 LEU A O 1
ATOM 2625 N N . SER A 1 345 ? -30.118 4.921 3.370 1.00 66.69 345 SER A N 1
ATOM 2626 C CA . SER A 1 345 ? -30.567 4.514 2.034 1.00 66.69 345 SER A CA 1
ATOM 2627 C C . SER A 1 345 ? -32.093 4.528 1.875 1.00 66.69 345 SER A C 1
ATOM 2629 O O . SER A 1 345 ? -32.580 4.580 0.749 1.00 66.69 345 SER A O 1
ATOM 2631 N N . ASN A 1 346 ? -32.860 4.511 2.973 1.00 70.38 346 ASN A N 1
ATOM 2632 C CA . ASN A 1 346 ? -34.313 4.615 2.917 1.00 70.38 346 ASN A CA 1
ATOM 2633 C C . ASN A 1 346 ? -34.716 6.071 2.612 1.00 70.38 346 ASN A C 1
ATOM 2635 O O . ASN A 1 346 ? -34.466 6.957 3.432 1.00 70.38 346 ASN A O 1
ATOM 2639 N N . PRO A 1 347 ? -35.412 6.355 1.495 1.00 63.94 347 PRO A N 1
ATOM 2640 C CA . PRO A 1 347 ? -35.831 7.715 1.154 1.00 63.94 347 PRO A CA 1
ATOM 2641 C C . PRO A 1 347 ? -36.802 8.338 2.172 1.00 63.94 347 PRO A C 1
ATOM 2643 O O . PRO A 1 347 ? -36.977 9.554 2.168 1.00 63.94 347 PRO A O 1
ATOM 2646 N N . ARG A 1 348 ? -37.426 7.531 3.045 1.00 63.78 348 ARG A N 1
ATOM 2647 C CA . ARG A 1 348 ? -38.347 7.977 4.105 1.00 63.78 348 ARG A CA 1
ATOM 2648 C C . ARG A 1 348 ? -37.670 8.247 5.455 1.00 63.78 348 ARG A C 1
ATOM 2650 O O . ARG A 1 348 ? -38.372 8.551 6.419 1.00 63.78 348 ARG A O 1
ATOM 2657 N N . VAL A 1 349 ? -36.344 8.122 5.551 1.00 73.12 349 VAL A N 1
ATOM 2658 C CA . VAL A 1 349 ? -35.595 8.470 6.768 1.00 73.12 349 VAL A CA 1
ATOM 2659 C C . VAL A 1 349 ? -35.735 9.966 7.071 1.00 73.12 349 VAL A C 1
ATOM 2661 O O . VAL A 1 349 ? -35.697 10.804 6.168 1.00 73.12 349 VAL A O 1
ATOM 2664 N N . THR A 1 350 ? -35.900 10.332 8.341 1.00 72.50 350 THR A N 1
ATOM 2665 C CA . THR A 1 350 ? -36.076 11.734 8.751 1.00 72.50 350 THR A CA 1
ATOM 2666 C C . THR A 1 350 ? -34.755 12.466 8.875 1.00 72.50 350 THR A C 1
ATOM 2668 O O . THR A 1 350 ? -34.163 12.556 9.948 1.00 72.50 350 THR A O 1
ATOM 2671 N N . LYS A 1 351 ? -34.299 12.983 7.734 1.00 75.69 351 LYS A N 1
ATOM 2672 C CA . LYS A 1 351 ? -32.992 13.627 7.569 1.00 75.69 351 LYS A CA 1
ATOM 2673 C C . LYS A 1 351 ? -32.828 14.910 8.387 1.00 75.69 351 LYS A C 1
ATOM 2675 O O . LYS A 1 351 ? -31.708 15.215 8.778 1.00 75.69 351 LYS A O 1
ATOM 2680 N N . HIS A 1 352 ? -33.908 15.643 8.670 1.00 76.81 352 HIS A N 1
ATOM 2681 C CA . HIS A 1 352 ? -33.847 16.912 9.414 1.00 76.81 352 HIS A CA 1
ATOM 2682 C C . HIS A 1 352 ? -33.404 16.742 10.873 1.00 76.81 352 HIS A C 1
ATOM 2684 O O . HIS A 1 352 ? -32.831 17.662 11.448 1.00 76.81 352 HIS A O 1
ATOM 2690 N N . LEU A 1 353 ? -33.587 15.547 11.442 1.00 82.88 353 LEU A N 1
ATOM 2691 C CA . LEU A 1 353 ? -33.151 15.197 12.795 1.00 82.88 353 LEU A CA 1
ATOM 2692 C C . LEU A 1 353 ? -31.689 14.733 12.870 1.00 82.88 353 LEU A C 1
ATOM 2694 O O . LEU A 1 353 ? -31.196 14.436 13.961 1.00 82.88 353 LEU A O 1
ATOM 2698 N N . ILE A 1 354 ? -30.990 14.589 11.741 1.00 83.69 354 ILE A N 1
ATOM 2699 C CA . ILE A 1 354 ? -29.584 14.171 11.732 1.00 83.69 354 ILE A CA 1
ATOM 2700 C C . ILE A 1 354 ? -28.728 15.334 12.236 1.00 83.69 354 ILE A C 1
ATOM 2702 O O . ILE A 1 354 ? -28.779 16.443 11.705 1.00 83.69 354 ILE A O 1
ATOM 2706 N N . VAL A 1 355 ? -27.937 15.079 13.273 1.00 84.38 355 VAL A N 1
ATOM 2707 C CA . VAL A 1 355 ? -27.063 16.074 13.901 1.00 84.38 355 VAL A CA 1
ATOM 2708 C C . VAL A 1 355 ? -25.698 16.053 13.228 1.00 84.38 355 VAL A C 1
ATOM 2710 O O . VAL A 1 355 ? -25.241 17.095 12.765 1.00 84.38 355 VAL A O 1
ATOM 2713 N N . SER A 1 356 ? -25.087 14.869 13.146 1.00 82.62 356 SER A N 1
ATOM 2714 C CA . SER A 1 356 ? -23.736 14.657 12.623 1.00 82.62 356 SER A CA 1
ATOM 2715 C C . SER A 1 356 ? -23.628 13.270 11.991 1.00 82.62 356 SER A C 1
ATOM 2717 O O . SER A 1 356 ? -24.317 12.344 12.423 1.00 82.62 356 SER A O 1
ATOM 2719 N N . ILE A 1 357 ? -22.793 13.125 10.965 1.00 79.12 357 ILE A N 1
ATOM 2720 C CA . ILE A 1 357 ? -22.554 11.862 10.253 1.00 79.12 357 ILE A CA 1
ATOM 2721 C C . ILE A 1 357 ? -21.052 11.586 10.309 1.00 79.12 357 ILE A C 1
ATOM 2723 O O . ILE A 1 357 ? -20.265 12.453 9.934 1.00 79.12 357 ILE A O 1
ATOM 2727 N N . GLY A 1 358 ? -20.682 10.407 10.800 1.00 73.44 358 GLY A N 1
ATOM 2728 C CA . GLY A 1 358 ? -19.316 9.899 10.805 1.00 73.44 358 GLY A CA 1
ATOM 2729 C C . GLY A 1 358 ? -19.078 8.847 9.716 1.00 73.44 358 GLY A C 1
ATOM 2730 O O . GLY A 1 358 ? -19.819 8.783 8.733 1.00 73.44 358 GLY A O 1
ATOM 2731 N N . GLU A 1 359 ? -18.034 8.039 9.880 1.00 77.88 359 GLU A N 1
ATOM 2732 C CA . GLU A 1 359 ? -17.608 7.033 8.896 1.00 77.88 359 GLU A CA 1
ATOM 2733 C C . GLU A 1 359 ? -18.444 5.750 8.961 1.00 77.88 359 GLU A C 1
ATOM 2735 O O . GLU A 1 359 ? -18.814 5.203 7.922 1.00 77.88 359 GLU A O 1
ATOM 2740 N N . GLU A 1 360 ? -18.778 5.277 10.163 1.00 82.38 360 GLU A N 1
ATOM 2741 C CA . GLU A 1 360 ? -19.527 4.035 10.395 1.00 82.38 360 GLU A CA 1
ATOM 2742 C C . GLU A 1 360 ? -20.829 4.262 11.175 1.00 82.38 360 GLU A C 1
ATOM 2744 O O . GLU A 1 360 ? -21.722 3.416 11.130 1.00 82.38 360 GLU A O 1
ATOM 2749 N N . CYS A 1 361 ? -20.967 5.389 11.875 1.00 84.94 361 CYS A N 1
ATOM 2750 C CA . CYS A 1 361 ? -22.106 5.769 12.702 1.00 84.94 361 CYS A CA 1
ATOM 2751 C C . CYS A 1 361 ? -22.551 7.204 12.415 1.00 84.94 361 CYS A C 1
ATOM 2753 O O . CYS A 1 361 ? -21.768 8.069 12.031 1.00 84.94 361 CYS A O 1
ATOM 2755 N N . TYR A 1 362 ? -23.816 7.498 12.689 1.00 83.62 362 TYR A N 1
ATOM 2756 C CA . TYR A 1 362 ? -24.337 8.859 12.679 1.00 83.62 362 TYR A CA 1
ATOM 2757 C C . TYR A 1 362 ? -25.137 9.151 13.951 1.00 83.62 362 TYR A C 1
ATOM 2759 O O . TYR A 1 362 ? -25.691 8.249 14.588 1.00 83.62 362 TYR A O 1
ATOM 2767 N N . ILE A 1 363 ? -25.183 10.429 14.328 1.00 91.12 363 ILE A N 1
ATOM 2768 C CA . ILE A 1 363 ? -25.945 10.932 15.470 1.00 91.12 363 ILE A CA 1
ATOM 2769 C C . ILE A 1 363 ? -27.211 11.609 14.960 1.00 91.12 363 ILE A C 1
ATOM 2771 O O . ILE A 1 363 ? -27.169 12.483 14.091 1.00 91.12 363 ILE A O 1
ATOM 2775 N N . THR A 1 364 ? -28.351 11.248 15.536 1.00 92.50 364 THR A N 1
ATOM 2776 C CA . THR A 1 364 ? -29.644 11.855 15.212 1.00 92.50 364 THR A CA 1
ATOM 2777 C C . THR A 1 364 ? -30.510 12.010 16.452 1.00 92.50 364 THR A C 1
ATOM 2779 O O . THR A 1 364 ? -30.416 11.224 17.390 1.00 92.50 364 THR A O 1
ATOM 2782 N N . LEU A 1 365 ? -31.369 13.023 16.478 1.00 92.12 365 LEU A N 1
ATOM 2783 C CA . LEU A 1 365 ? -32.379 13.160 17.520 1.00 92.12 365 LEU A CA 1
ATOM 2784 C C . LEU A 1 365 ? -33.564 12.220 17.218 1.00 92.12 365 LEU A C 1
ATOM 2786 O O . LEU A 1 365 ? -33.962 12.064 16.064 1.00 92.12 365 LEU A O 1
ATOM 2790 N N . PRO A 1 366 ? -34.168 11.576 18.225 1.00 91.56 366 PRO A N 1
ATOM 2791 C CA . PRO A 1 366 ? -35.407 10.834 18.049 1.00 91.56 366 PRO A CA 1
ATOM 2792 C C . PRO A 1 366 ? -36.602 11.790 17.913 1.00 91.56 366 PRO A C 1
ATOM 2794 O O . PRO A 1 366 ? -36.714 12.746 18.677 1.00 91.56 366 PRO A O 1
ATOM 2797 N N . LYS A 1 367 ? -37.563 11.455 17.037 1.00 85.88 367 LYS A N 1
ATOM 2798 C CA . LYS A 1 367 ? -38.837 12.192 16.844 1.00 85.88 367 LYS A CA 1
ATOM 2799 C C . LYS A 1 367 ? -39.607 12.508 18.129 1.00 85.88 367 LYS A C 1
ATOM 2801 O O . LYS A 1 367 ? -40.318 13.493 18.231 1.00 85.88 367 LYS A O 1
ATOM 2806 N N . GLY A 1 368 ? -39.498 11.634 19.124 1.00 88.25 368 GLY A N 1
ATOM 2807 C CA . GLY A 1 368 ? -40.071 11.842 20.449 1.00 88.25 368 GLY A CA 1
ATOM 2808 C C . GLY A 1 368 ? -38.969 11.821 21.489 1.00 88.25 368 GLY A C 1
ATOM 2809 O O . GLY A 1 368 ? -38.759 10.793 22.139 1.00 88.25 368 GLY A O 1
ATOM 2810 N N . GLN A 1 369 ? -38.228 12.918 21.637 1.00 91.31 369 GLN A N 1
ATOM 2811 C CA . GLN A 1 369 ? -37.173 13.010 22.648 1.00 91.31 369 GLN A CA 1
ATOM 2812 C C . GLN A 1 369 ? -37.713 12.719 24.053 1.00 91.31 369 GLN A C 1
ATOM 2814 O O . GLN A 1 369 ? -38.878 12.980 24.332 1.00 91.31 369 GLN A O 1
ATOM 2819 N N . LEU A 1 370 ? -36.897 12.109 24.919 1.00 93.19 370 LEU A N 1
ATOM 2820 C CA . LEU A 1 370 ? -37.269 11.830 26.308 1.00 93.19 370 LEU A CA 1
ATOM 2821 C C . LEU A 1 370 ? -37.098 13.071 27.182 1.00 93.19 370 LEU A C 1
ATOM 2823 O O . LEU A 1 370 ? -37.946 13.337 28.028 1.00 93.19 370 LEU A O 1
ATOM 2827 N N . ILE A 1 371 ? -36.048 13.853 26.931 1.00 91.19 371 ILE A N 1
ATOM 2828 C CA . ILE A 1 371 ? -35.836 15.158 27.558 1.00 91.19 371 ILE A CA 1
ATOM 2829 C C . ILE A 1 371 ? -36.654 16.203 26.809 1.00 91.19 371 ILE A C 1
ATOM 2831 O O . ILE A 1 371 ? -36.762 16.140 25.581 1.00 91.19 371 ILE A O 1
ATOM 2835 N N . ASP A 1 372 ? -37.332 17.081 27.541 1.00 88.00 372 ASP A N 1
ATOM 2836 C CA . ASP A 1 372 ? -38.066 18.191 26.943 1.00 88.00 372 ASP A CA 1
ATOM 2837 C C . ASP A 1 372 ? -37.058 19.303 26.606 1.00 88.00 372 ASP A C 1
ATOM 2839 O O . ASP A 1 372 ? -36.386 19.803 27.515 1.00 88.00 372 ASP A O 1
ATOM 2843 N N . PRO A 1 373 ? -36.896 19.679 25.322 1.00 86.31 373 PRO A N 1
ATOM 2844 C CA . PRO A 1 373 ? -35.979 20.743 24.927 1.00 86.31 373 PRO A CA 1
ATOM 2845 C C . PRO A 1 373 ? -36.252 22.074 25.633 1.00 86.31 373 PRO A C 1
ATOM 2847 O O . PRO A 1 373 ? -35.313 22.834 25.842 1.00 86.31 373 PRO A O 1
ATOM 2850 N N . ALA A 1 374 ? -37.498 22.337 26.042 1.00 84.19 374 ALA A N 1
ATOM 2851 C CA . ALA A 1 374 ? -37.868 23.569 26.734 1.00 84.19 374 ALA A CA 1
ATOM 2852 C C . ALA A 1 374 ? -37.365 23.628 28.187 1.00 84.19 374 ALA A C 1
ATOM 2854 O O . ALA A 1 374 ? -37.201 24.718 28.732 1.00 84.19 374 ALA A O 1
ATOM 2855 N N . THR A 1 375 ? -37.130 22.478 28.826 1.00 83.81 375 THR A N 1
ATOM 2856 C CA . THR A 1 375 ? -36.708 22.399 30.236 1.00 83.81 375 THR A CA 1
ATOM 2857 C C . THR A 1 375 ? -35.268 21.921 30.408 1.00 83.81 375 THR A C 1
ATOM 2859 O O . THR A 1 375 ? -34.750 21.918 31.522 1.00 83.81 375 THR A O 1
ATOM 2862 N N . SER A 1 376 ? -34.622 21.472 29.332 1.00 87.00 376 SER A N 1
ATOM 2863 C CA . SER A 1 376 ? -33.249 20.973 29.359 1.00 87.00 376 SER A CA 1
ATOM 2864 C C . SER A 1 376 ? -32.228 22.098 29.499 1.00 87.00 376 SER A C 1
ATOM 2866 O O . SER A 1 376 ? -32.320 23.121 28.825 1.00 87.00 376 SER A O 1
ATOM 2868 N N . ALA A 1 377 ? -31.181 21.865 30.292 1.00 89.50 377 ALA A N 1
ATOM 2869 C CA . ALA A 1 377 ? -29.991 22.716 30.282 1.00 89.50 377 ALA A CA 1
ATOM 2870 C C . ALA A 1 377 ? -29.151 22.536 29.002 1.00 89.50 377 ALA A C 1
ATOM 2872 O O . ALA A 1 377 ? -28.399 23.433 28.624 1.00 89.50 377 ALA A O 1
ATOM 2873 N N . VAL A 1 378 ? -29.266 21.379 28.338 1.00 93.06 378 VAL A N 1
ATOM 2874 C CA . VAL A 1 378 ? -28.592 21.087 27.066 1.00 93.06 378 VAL A CA 1
ATOM 2875 C C . VAL A 1 378 ? -29.445 21.645 25.917 1.00 93.06 378 VAL A C 1
ATOM 2877 O O . VAL A 1 378 ? -30.589 21.199 25.768 1.00 93.06 378 VAL A O 1
ATOM 2880 N N . PRO A 1 379 ? -28.917 22.563 25.079 1.00 92.69 379 PRO A N 1
ATOM 2881 C CA . PRO A 1 379 ? -29.653 23.123 23.945 1.00 92.69 379 PRO A CA 1
ATOM 2882 C C . PRO A 1 379 ? -30.203 22.032 23.022 1.00 92.69 379 PRO A C 1
ATOM 2884 O O . PRO A 1 379 ? -29.511 21.060 22.736 1.00 92.69 379 PRO A O 1
ATOM 2887 N N . GLY A 1 380 ? -31.457 22.161 22.586 1.00 90.81 380 GLY A N 1
ATOM 2888 C CA . GLY A 1 380 ? -32.137 21.144 21.774 1.00 90.81 380 GLY A CA 1
ATOM 2889 C C . GLY A 1 380 ? -32.512 19.850 22.522 1.00 90.81 380 GLY A C 1
ATOM 2890 O O . GLY A 1 380 ? -32.883 18.855 21.897 1.00 90.81 380 GLY A O 1
ATOM 2891 N N . GLY A 1 381 ? -32.425 19.826 23.858 1.00 91.81 381 GLY A N 1
ATOM 2892 C CA . GLY A 1 381 ? -32.808 18.689 24.707 1.00 91.81 381 GLY A CA 1
ATOM 2893 C C . GLY A 1 381 ? -31.704 17.647 24.876 1.00 91.81 381 GLY A C 1
ATOM 2894 O O . GLY A 1 381 ? -31.512 17.122 25.970 1.00 91.81 381 GLY A O 1
ATOM 2895 N N . GLY A 1 382 ? -30.940 17.387 23.817 1.00 91.38 382 GLY A N 1
ATOM 2896 C CA . GLY A 1 382 ? -29.736 16.562 23.849 1.00 91.38 382 GLY A CA 1
ATOM 2897 C C . GLY A 1 382 ? -29.965 15.058 23.967 1.00 91.38 382 GLY A C 1
ATOM 2898 O O . GLY A 1 382 ? -28.981 14.339 24.067 1.00 91.38 382 GLY A O 1
ATOM 2899 N N . HIS A 1 383 ? -31.202 14.549 23.926 1.00 95.50 383 HIS A N 1
ATOM 2900 C CA . HIS A 1 383 ? -31.446 13.106 23.848 1.00 95.50 383 HIS A CA 1
ATOM 2901 C C . HIS A 1 383 ? -31.186 12.620 22.423 1.00 95.50 383 HIS A C 1
ATOM 2903 O O . HIS A 1 383 ? -31.987 12.893 21.537 1.00 95.50 383 HIS A O 1
ATOM 2909 N N . VAL A 1 384 ? -30.105 11.881 22.191 1.00 95.75 384 VAL A N 1
ATOM 2910 C CA . VAL A 1 384 ? -29.695 11.472 20.840 1.00 95.75 384 VAL A CA 1
ATOM 2911 C C . VAL A 1 384 ? -29.631 9.961 20.673 1.00 95.75 384 VAL A C 1
ATOM 2913 O O . VAL A 1 384 ? -29.517 9.205 21.634 1.00 95.75 384 VAL A O 1
ATOM 2916 N N . LEU A 1 385 ? -29.696 9.523 19.423 1.00 94.12 385 LEU A N 1
ATOM 2917 C CA . LEU A 1 385 ? -29.454 8.163 18.978 1.00 94.12 385 LEU A CA 1
ATOM 2918 C C . LEU A 1 385 ? -28.108 8.127 18.255 1.00 94.12 385 LEU A C 1
ATOM 2920 O O . LEU A 1 385 ? -27.880 8.934 17.353 1.00 94.12 385 LEU A O 1
ATOM 2924 N N . ILE A 1 386 ? -27.253 7.179 18.622 1.00 93.44 386 ILE A N 1
ATOM 2925 C CA . ILE A 1 386 ? -26.049 6.824 17.872 1.00 93.44 386 ILE A CA 1
ATOM 2926 C C . ILE A 1 386 ? -26.365 5.541 17.111 1.00 93.44 386 ILE A C 1
ATOM 2928 O O . ILE A 1 386 ? -26.704 4.522 17.722 1.00 93.44 386 ILE A O 1
ATOM 2932 N N . ILE A 1 387 ? -26.316 5.609 15.785 1.00 88.31 387 ILE A N 1
ATOM 2933 C CA . ILE A 1 387 ? -26.828 4.561 14.902 1.00 88.31 387 ILE A CA 1
ATOM 2934 C C . ILE A 1 387 ? -25.732 4.181 13.904 1.00 88.31 387 ILE A C 1
ATOM 2936 O O . ILE A 1 387 ? -25.228 5.074 13.219 1.00 88.31 387 ILE A O 1
ATOM 2940 N N . PRO A 1 388 ? -25.359 2.895 13.789 1.00 86.38 388 PRO A N 1
ATOM 2941 C CA . PRO A 1 388 ? -24.508 2.431 12.702 1.00 86.38 388 PRO A CA 1
ATOM 2942 C C . PRO A 1 388 ? -25.132 2.745 11.334 1.00 86.38 388 PRO A C 1
ATOM 2944 O O . PRO A 1 388 ? -26.345 2.756 11.159 1.00 86.38 388 PRO A O 1
ATOM 2947 N N . ILE A 1 389 ? -24.312 3.002 10.325 1.00 81.12 389 ILE A N 1
ATOM 2948 C CA . ILE A 1 389 ? -24.788 3.224 8.956 1.00 81.12 389 ILE A CA 1
ATOM 2949 C C . ILE A 1 389 ? -25.243 1.889 8.345 1.00 81.12 389 ILE A C 1
ATOM 2951 O O . ILE A 1 389 ? -26.254 1.826 7.637 1.00 81.12 389 ILE A O 1
ATOM 2955 N N . SER A 1 390 ? -24.524 0.807 8.655 1.00 78.31 390 SER A N 1
ATOM 2956 C CA . SER A 1 390 ? -24.826 -0.542 8.176 1.00 78.31 390 SER A CA 1
ATOM 2957 C C . SER A 1 390 ? -25.969 -1.192 8.964 1.00 78.31 390 SER A C 1
ATOM 2959 O O . SER A 1 390 ? -25.946 -1.216 10.191 1.00 78.31 390 SER A O 1
ATOM 2961 N N . HIS A 1 391 ? -26.952 -1.772 8.262 1.00 79.38 391 HIS A N 1
ATOM 2962 C CA . HIS A 1 391 ? -28.132 -2.379 8.887 1.00 79.38 391 HIS A CA 1
ATOM 2963 C C . HIS A 1 391 ? -27.779 -3.685 9.605 1.00 79.38 391 HIS A C 1
ATOM 2965 O O . HIS A 1 391 ? -27.607 -4.723 8.966 1.00 79.38 391 HIS A O 1
ATOM 2971 N N . TYR A 1 392 ? -27.802 -3.651 10.936 1.00 78.25 392 TYR A N 1
ATOM 2972 C CA . TYR A 1 392 ? -27.704 -4.839 11.783 1.00 78.25 392 TYR A CA 1
ATOM 2973 C C . TYR A 1 392 ? -28.725 -4.788 12.925 1.00 78.25 392 TYR A C 1
ATOM 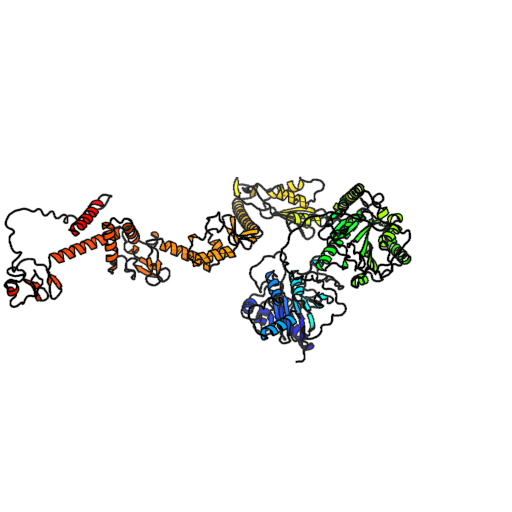2975 O O . TYR A 1 392 ? -29.012 -3.698 13.422 1.00 78.25 392 TYR A O 1
ATOM 2983 N N . PRO A 1 393 ? -29.285 -5.932 13.360 1.00 71.19 393 PRO A N 1
ATOM 2984 C CA . PRO A 1 393 ? -30.324 -5.966 14.390 1.00 71.19 393 PRO A CA 1
ATOM 2985 C C . PRO A 1 393 ? -29.840 -5.559 15.791 1.00 71.19 393 PRO A C 1
ATOM 2987 O O . PRO A 1 393 ? -30.619 -5.074 16.612 1.00 71.19 393 PRO A O 1
ATOM 2990 N N . ASN A 1 394 ? -28.557 -5.767 16.086 1.00 78.31 394 ASN A N 1
ATOM 2991 C CA . ASN A 1 394 ? -27.906 -5.357 17.332 1.00 78.31 394 ASN A CA 1
ATOM 2992 C C . ASN A 1 394 ? -26.381 -5.250 17.138 1.00 78.31 394 ASN A C 1
ATOM 2994 O O . ASN A 1 394 ? -25.842 -5.756 16.152 1.00 78.31 394 ASN A O 1
ATOM 2998 N N . LEU A 1 395 ? -25.676 -4.618 18.081 1.00 79.25 395 LEU A N 1
ATOM 2999 C CA . LEU A 1 395 ? -24.228 -4.395 17.968 1.00 79.25 395 LEU A CA 1
ATOM 3000 C C . LEU A 1 395 ? -23.390 -5.685 18.053 1.00 79.25 395 LEU A C 1
ATOM 3002 O O . LEU A 1 395 ? -22.271 -5.711 17.554 1.00 79.25 395 LEU A O 1
ATOM 3006 N N . PHE A 1 396 ? -23.925 -6.764 18.627 1.00 76.12 396 PHE A N 1
ATOM 3007 C CA . PHE A 1 396 ? -23.232 -8.058 18.725 1.00 76.12 396 PHE A CA 1
ATOM 3008 C C . PHE A 1 396 ? -23.397 -8.923 17.467 1.00 76.12 396 PHE A C 1
ATOM 3010 O O . PHE A 1 396 ? -22.630 -9.852 17.252 1.00 76.12 396 PHE A O 1
ATOM 3017 N N . SER A 1 397 ? -24.357 -8.588 16.599 1.00 71.62 397 SER A N 1
ATOM 3018 C CA . SER A 1 397 ? -24.545 -9.227 15.288 1.00 71.62 397 SER A CA 1
ATOM 3019 C C . SER A 1 397 ? -23.653 -8.650 14.181 1.00 71.62 397 SER A C 1
ATOM 3021 O O . SER A 1 397 ? -23.688 -9.132 13.048 1.00 71.62 397 SER A O 1
ATOM 3023 N N . LEU A 1 398 ? -22.872 -7.609 14.491 1.00 69.56 398 LEU A N 1
ATOM 3024 C CA . LEU A 1 398 ? -21.945 -6.989 13.552 1.00 69.56 398 LEU A CA 1
ATOM 3025 C C . LEU A 1 398 ? -20.809 -7.970 13.192 1.00 69.56 398 LEU A C 1
ATOM 3027 O O . LEU A 1 398 ? -20.189 -8.539 14.094 1.00 69.56 398 LEU A O 1
ATOM 3031 N N . PRO A 1 399 ? -20.473 -8.144 11.899 1.00 68.19 399 PRO A N 1
ATOM 3032 C CA . PRO A 1 399 ? -19.254 -8.832 11.480 1.00 68.19 399 PRO A CA 1
ATOM 3033 C C . PRO A 1 399 ? -18.021 -8.191 12.120 1.00 68.19 399 PRO A C 1
ATOM 3035 O O . PRO A 1 399 ? -17.979 -6.974 12.265 1.00 68.19 399 PRO A O 1
ATOM 3038 N N . ALA A 1 400 ? -17.011 -8.982 12.489 1.00 64.19 400 ALA A N 1
ATOM 3039 C CA . ALA A 1 400 ? -15.884 -8.512 13.305 1.00 64.19 400 ALA A CA 1
ATOM 3040 C C . ALA A 1 400 ? -15.133 -7.292 12.725 1.00 64.19 400 ALA A C 1
ATOM 3042 O O . ALA A 1 400 ? -14.684 -6.427 13.475 1.00 64.19 400 ALA A O 1
ATOM 3043 N N . ASP A 1 401 ? -15.020 -7.201 11.399 1.00 56.62 401 ASP A N 1
ATOM 3044 C CA . ASP A 1 401 ? -14.369 -6.097 10.692 1.00 56.62 401 ASP A CA 1
ATOM 3045 C C . ASP A 1 401 ? -15.161 -4.782 10.779 1.00 56.62 401 ASP A C 1
ATOM 3047 O O . ASP A 1 401 ? -14.565 -3.718 10.941 1.00 56.62 401 ASP A O 1
ATOM 3051 N N . ILE A 1 402 ? -16.493 -4.855 10.718 1.00 65.25 402 ILE A N 1
ATOM 3052 C CA . ILE A 1 402 ? -17.393 -3.703 10.875 1.00 65.25 402 ILE A CA 1
ATOM 3053 C C . ILE A 1 402 ? -17.563 -3.373 12.361 1.00 65.25 402 ILE A C 1
ATOM 3055 O O . ILE A 1 402 ? -17.488 -2.211 12.752 1.00 65.25 402 ILE A O 1
ATOM 3059 N N . ALA A 1 403 ? -17.718 -4.394 13.208 1.00 68.69 403 ALA A N 1
ATOM 3060 C CA . ALA A 1 403 ? -17.874 -4.270 14.652 1.00 68.69 403 ALA A CA 1
ATOM 3061 C C . ALA A 1 403 ? -16.732 -3.463 15.272 1.00 68.69 403 ALA A C 1
ATOM 3063 O O . ALA A 1 403 ? -16.985 -2.601 16.106 1.00 68.69 403 ALA A O 1
ATOM 3064 N N . GLN A 1 404 ? -15.489 -3.695 14.838 1.00 63.06 404 GLN A N 1
ATOM 3065 C CA . GLN A 1 404 ? -14.329 -2.964 15.341 1.00 63.06 404 GLN A CA 1
ATOM 3066 C C . GLN A 1 404 ? -14.404 -1.462 15.025 1.00 63.06 404 GLN A C 1
ATOM 3068 O O . GLN A 1 404 ? -14.176 -0.641 15.916 1.00 63.06 404 GLN A O 1
ATOM 3073 N N . ARG A 1 405 ? -14.715 -1.096 13.776 1.00 69.19 405 ARG A N 1
ATOM 3074 C CA . ARG A 1 405 ? -14.771 0.312 13.356 1.00 69.19 405 ARG A CA 1
ATOM 3075 C C . ARG A 1 405 ? -15.960 1.028 13.998 1.00 69.19 405 ARG A C 1
ATOM 3077 O O . ARG A 1 405 ? -15.772 2.073 14.615 1.00 69.19 405 ARG A O 1
ATOM 3084 N N . VAL A 1 406 ? -17.131 0.384 13.997 1.00 73.25 406 VAL A N 1
ATOM 3085 C CA . VAL A 1 406 ? -18.337 0.856 14.695 1.00 73.25 406 VAL A CA 1
ATOM 3086 C C . VAL A 1 406 ? -18.064 1.055 16.188 1.00 73.25 406 VAL A C 1
ATOM 3088 O O . VAL A 1 406 ? -18.358 2.116 16.718 1.00 73.25 406 VAL A O 1
ATOM 3091 N N . GLN A 1 407 ? -17.466 0.088 16.890 1.00 77.12 407 GLN A N 1
ATOM 3092 C CA . GLN A 1 407 ? -17.183 0.222 18.327 1.00 77.12 407 GLN A CA 1
ATOM 3093 C C . GLN A 1 407 ? -16.200 1.353 18.641 1.00 77.12 407 GLN A C 1
ATOM 3095 O O . GLN A 1 407 ? -16.411 2.075 19.615 1.00 77.12 407 GLN A O 1
ATOM 3100 N N . SER A 1 408 ? -15.144 1.516 17.837 1.00 73.56 408 SER A N 1
ATOM 3101 C CA . SER A 1 408 ? -14.186 2.614 18.011 1.00 73.56 408 SER A CA 1
ATOM 3102 C C . SER A 1 408 ? -14.881 3.966 17.883 1.00 73.56 408 SER A C 1
ATOM 3104 O O . SER A 1 408 ? -14.744 4.827 18.750 1.00 73.56 408 SER A O 1
ATOM 3106 N N . GLU A 1 409 ? -15.682 4.126 16.836 1.00 80.50 409 GLU A N 1
ATOM 3107 C CA . GLU A 1 409 ? -16.387 5.372 16.576 1.00 80.50 409 GLU A CA 1
ATOM 3108 C C . GLU A 1 409 ? -17.495 5.641 17.608 1.00 80.50 409 GLU A C 1
ATOM 3110 O O . GLU A 1 409 ? -17.682 6.771 18.057 1.00 80.50 409 GLU A O 1
ATOM 3115 N N . LEU A 1 410 ? -18.188 4.598 18.078 1.00 81.81 410 LEU A N 1
ATOM 3116 C CA . LEU A 1 410 ? -19.150 4.694 19.178 1.00 81.81 410 LEU A CA 1
ATOM 3117 C C . LEU A 1 410 ? -18.511 5.248 20.459 1.00 81.81 410 LEU A C 1
ATOM 3119 O O . LEU A 1 410 ? -19.149 6.037 21.156 1.00 81.81 410 LEU A O 1
ATOM 3123 N N . LEU A 1 411 ? -17.281 4.844 20.793 1.00 79.44 411 LEU A N 1
ATOM 3124 C CA . LEU A 1 411 ? -16.567 5.371 21.962 1.00 79.44 411 LEU A CA 1
ATOM 3125 C C . LEU A 1 411 ? -16.240 6.857 21.790 1.00 79.44 411 LEU A C 1
ATOM 3127 O O . LEU A 1 411 ? -16.520 7.644 22.694 1.00 79.44 411 LEU A O 1
ATOM 3131 N N . ASP A 1 412 ? -15.746 7.252 20.615 1.00 79.12 412 ASP A N 1
ATOM 3132 C CA . ASP A 1 412 ? -15.454 8.654 20.303 1.00 79.12 412 ASP A CA 1
ATOM 3133 C C . ASP A 1 412 ? -16.715 9.534 20.397 1.00 79.12 412 ASP A C 1
ATOM 3135 O O . ASP A 1 412 ? -16.688 10.609 21.013 1.00 79.12 412 ASP A O 1
ATOM 3139 N N . TRP A 1 413 ? -17.850 9.054 19.875 1.00 84.19 413 TRP A N 1
ATOM 3140 C CA . TRP A 1 413 ? -19.136 9.746 19.979 1.00 84.19 413 TRP A CA 1
ATOM 3141 C C . TRP A 1 413 ? -19.630 9.863 21.421 1.00 84.19 413 TRP A C 1
ATOM 3143 O O . TRP A 1 413 ? -20.098 10.929 21.829 1.00 84.19 413 TRP A O 1
ATOM 3153 N N . ARG A 1 414 ? -19.504 8.801 22.223 1.00 84.81 414 ARG A N 1
ATOM 3154 C CA . ARG A 1 414 ? -19.875 8.827 23.646 1.00 84.81 414 ARG A CA 1
ATOM 3155 C C . ARG A 1 414 ? -19.027 9.816 24.435 1.00 84.81 414 ARG A C 1
ATOM 3157 O O . ARG A 1 414 ? -19.581 10.569 25.233 1.00 84.81 414 ARG A O 1
ATOM 3164 N N . ASP A 1 415 ? -17.724 9.865 24.187 1.00 83.06 415 ASP A N 1
ATOM 3165 C CA . ASP A 1 415 ? -16.825 10.806 24.853 1.00 83.06 415 ASP A CA 1
ATOM 3166 C C . ASP A 1 415 ? -17.129 12.256 24.455 1.00 83.06 415 ASP A C 1
ATOM 3168 O O . ASP A 1 415 ? -17.136 13.151 25.304 1.00 83.06 415 ASP A O 1
ATOM 3172 N N . ALA A 1 416 ? -17.425 12.510 23.176 1.00 84.38 416 ALA A N 1
ATOM 3173 C CA . ALA A 1 416 ? -17.846 13.828 22.703 1.00 84.38 416 ALA A CA 1
ATOM 3174 C C . ALA A 1 416 ? -19.162 14.280 23.351 1.00 84.38 416 ALA A C 1
ATOM 3176 O O . ALA A 1 416 ? -19.254 15.414 23.831 1.00 84.38 416 ALA A O 1
ATOM 3177 N N . LEU A 1 417 ? -20.157 13.392 23.424 1.00 90.38 417 LEU A N 1
ATOM 3178 C CA . LEU A 1 417 ? -21.437 13.663 24.082 1.00 90.38 417 LEU A CA 1
ATOM 3179 C C . LEU A 1 417 ? -21.262 13.888 25.585 1.00 90.38 417 LEU A C 1
ATOM 3181 O O . LEU A 1 417 ? -21.832 14.833 26.123 1.00 90.38 417 LEU A O 1
ATOM 3185 N N . ALA A 1 418 ? -20.422 13.098 26.256 1.00 88.88 418 ALA A N 1
ATOM 3186 C CA . ALA A 1 418 ? -20.122 13.280 27.673 1.00 88.88 418 ALA A CA 1
ATOM 3187 C C . ALA A 1 418 ? -19.498 14.657 27.955 1.00 88.88 418 ALA A C 1
ATOM 3189 O O . ALA A 1 418 ? -19.932 15.344 28.880 1.00 88.88 418 ALA A O 1
ATOM 3190 N N . ARG A 1 419 ? -18.538 15.109 27.132 1.00 86.81 419 ARG A N 1
ATOM 3191 C CA . ARG A 1 419 ? -17.960 16.464 27.241 1.00 86.81 419 ARG A CA 1
ATOM 3192 C C . ARG A 1 419 ? -18.992 17.556 26.970 1.00 86.81 419 ARG A C 1
ATOM 3194 O O . ARG A 1 419 ? -19.017 18.557 27.685 1.00 86.81 419 ARG A O 1
ATOM 3201 N N . CYS A 1 420 ? -19.839 17.362 25.960 1.00 90.62 420 CYS A N 1
ATOM 3202 C CA . CYS A 1 420 ? -20.909 18.299 25.637 1.00 90.62 420 CYS A CA 1
ATOM 3203 C C . CYS A 1 420 ? -21.878 18.445 26.816 1.00 90.62 420 CYS A C 1
ATOM 3205 O O . CYS A 1 420 ? -22.109 19.557 27.282 1.00 90.62 420 CYS A O 1
ATOM 3207 N N . TYR A 1 421 ? -22.381 17.339 27.365 1.00 94.19 421 TYR A N 1
ATOM 3208 C CA . TYR A 1 421 ? -23.316 17.365 28.490 1.00 94.19 421 TYR A CA 1
ATOM 3209 C C . TYR A 1 421 ? -22.681 17.931 29.762 1.00 94.19 421 TYR A C 1
ATOM 3211 O O . TYR A 1 421 ? -23.339 18.689 30.478 1.00 94.19 421 TYR A O 1
ATOM 3219 N N . ALA A 1 422 ? -21.394 17.656 30.005 1.00 91.62 422 ALA A N 1
ATOM 3220 C CA . ALA A 1 422 ? -20.669 18.194 31.152 1.00 91.62 422 ALA A CA 1
ATOM 3221 C C . ALA A 1 422 ? -20.635 19.734 31.156 1.00 91.62 422 ALA A C 1
ATOM 3223 O O . ALA A 1 422 ? -20.779 20.338 32.220 1.00 91.62 422 ALA A O 1
ATOM 3224 N N . LYS A 1 423 ? -20.537 20.382 29.981 1.00 91.62 423 LYS A N 1
ATOM 3225 C CA . LYS A 1 423 ? -20.642 21.853 29.857 1.00 91.62 423 LYS A CA 1
ATOM 3226 C C . LYS A 1 423 ? -21.987 22.392 30.359 1.00 91.62 423 LYS A C 1
ATOM 3228 O O . LYS A 1 423 ? -22.043 23.519 30.841 1.00 91.62 423 LYS A O 1
ATOM 3233 N N . TYR A 1 424 ? -23.046 21.593 30.281 1.00 93.44 424 TYR A N 1
ATOM 3234 C CA . TYR A 1 424 ? -24.406 21.949 30.693 1.00 93.44 424 TYR A CA 1
ATOM 3235 C C . TYR A 1 424 ? -24.823 21.250 32.000 1.00 93.44 424 TYR A C 1
ATOM 3237 O O . TYR A 1 424 ? -25.999 20.953 32.210 1.00 93.44 424 TYR A O 1
ATOM 3245 N N . ASN A 1 425 ? -23.855 20.961 32.880 1.00 93.19 425 ASN A N 1
ATOM 3246 C CA . ASN A 1 425 ? -24.060 20.348 34.200 1.00 93.19 425 ASN A CA 1
ATOM 3247 C C . ASN A 1 425 ? -24.878 19.036 34.179 1.00 93.19 425 ASN A C 1
ATOM 3249 O O . ASN A 1 425 ? -25.629 18.723 35.106 1.00 93.19 425 ASN A O 1
ATOM 3253 N N . SER A 1 426 ? -24.728 18.267 33.104 1.00 94.25 426 SER A N 1
ATOM 3254 C CA . SER A 1 426 ? -25.396 16.986 32.902 1.00 94.25 426 SER A CA 1
ATOM 3255 C C . SER A 1 426 ? -24.371 15.890 32.619 1.00 94.25 426 SER A C 1
ATOM 3257 O O . SER A 1 426 ? -23.279 16.149 32.115 1.00 94.25 426 SER A O 1
ATOM 3259 N N . SER A 1 427 ? -24.730 14.649 32.918 1.00 94.50 427 SER A N 1
ATOM 3260 C CA . SER A 1 427 ? -23.919 13.464 32.650 1.00 94.50 427 SER A CA 1
ATOM 3261 C C . SER A 1 427 ? -24.602 12.553 31.633 1.00 94.50 427 SER A C 1
ATOM 3263 O O . SER A 1 427 ? -25.829 12.466 31.576 1.00 94.50 427 SER A O 1
ATOM 3265 N N . LEU A 1 428 ? -23.794 11.856 30.833 1.00 95.25 428 LEU A N 1
ATOM 3266 C CA . LEU A 1 428 ? -24.263 10.915 29.818 1.00 95.25 428 LEU A CA 1
ATOM 3267 C C . LEU A 1 428 ? -24.714 9.598 30.458 1.00 95.25 428 LEU A C 1
ATOM 3269 O O . LEU A 1 428 ? -23.899 8.861 31.010 1.00 95.25 428 LEU A O 1
ATOM 3273 N N . VAL A 1 429 ? -25.994 9.268 30.300 1.00 96.12 429 VAL A N 1
ATOM 3274 C CA . VAL A 1 429 ? -26.526 7.919 30.522 1.00 96.12 429 VAL A CA 1
ATOM 3275 C C . VAL A 1 429 ? -26.920 7.349 29.174 1.00 96.12 429 VAL A C 1
ATOM 3277 O O . VAL A 1 429 ? -27.600 8.012 28.395 1.00 96.12 429 VAL A O 1
ATOM 3280 N N . SER A 1 430 ? -26.505 6.122 28.882 1.00 95.94 430 SER A N 1
ATOM 3281 C CA . SER A 1 430 ? -26.812 5.501 27.595 1.00 95.94 430 SER A CA 1
ATOM 3282 C C . SER A 1 430 ? -27.428 4.129 27.763 1.00 95.94 430 SER A C 1
ATOM 3284 O O . SER A 1 430 ? -27.010 3.381 28.643 1.00 95.94 430 SER A O 1
ATOM 3286 N N . TYR A 1 431 ? -28.346 3.760 26.882 1.00 94.75 431 TYR A N 1
ATOM 3287 C CA . TYR A 1 431 ? -28.921 2.423 26.870 1.00 94.75 431 TYR A CA 1
ATOM 3288 C C . TYR A 1 431 ? -29.082 1.878 25.455 1.00 94.75 431 TYR A C 1
ATOM 3290 O O . TYR A 1 431 ? -29.256 2.624 24.492 1.00 94.75 431 TYR A O 1
ATOM 3298 N N . GLU A 1 432 ? -29.042 0.556 25.343 1.00 92.06 432 GLU A N 1
ATOM 3299 C CA . GLU A 1 432 ? -29.285 -0.180 24.107 1.00 92.06 432 GLU A CA 1
ATOM 3300 C C . GLU A 1 432 ? -30.163 -1.407 24.376 1.00 92.06 432 GLU A C 1
ATOM 3302 O O . GLU A 1 432 ? -30.120 -2.009 25.452 1.00 92.06 432 GLU A O 1
ATOM 3307 N N . LEU A 1 433 ? -30.971 -1.774 23.383 1.00 88.31 433 LEU A N 1
ATOM 3308 C CA . LEU A 1 433 ? -31.846 -2.941 23.421 1.00 88.31 433 LEU A CA 1
ATOM 3309 C C . LEU A 1 433 ? -31.554 -3.814 22.199 1.00 88.31 433 LEU A C 1
ATOM 3311 O O . LEU A 1 433 ? -32.079 -3.561 21.113 1.00 88.31 433 LEU A O 1
ATOM 3315 N N . GLY A 1 434 ? -30.726 -4.841 22.379 1.00 83.50 434 GLY A N 1
ATOM 3316 C CA . GLY A 1 434 ? -30.387 -5.789 21.324 1.00 83.50 434 GLY A CA 1
ATOM 3317 C C . GLY A 1 434 ? -31.482 -6.836 21.156 1.00 83.50 434 GLY A C 1
ATOM 3318 O O . GLY A 1 434 ? -31.830 -7.537 22.107 1.00 83.50 434 GLY A O 1
ATOM 3319 N N . ARG A 1 435 ? -32.047 -6.947 19.949 1.00 73.44 435 ARG A N 1
ATOM 3320 C CA . ARG A 1 435 ? -33.143 -7.880 19.645 1.00 73.44 435 ARG A CA 1
ATOM 3321 C C . ARG A 1 435 ? -32.740 -8.883 18.579 1.00 73.44 435 ARG A C 1
ATOM 3323 O O . ARG A 1 435 ? -32.043 -8.534 17.632 1.00 73.44 435 ARG A O 1
ATOM 3330 N N . TYR A 1 436 ? -33.251 -10.102 18.716 1.00 63.66 436 TYR A N 1
ATOM 3331 C CA . TYR A 1 436 ? -33.052 -11.174 17.739 1.00 63.66 436 TYR A CA 1
ATOM 3332 C C . TYR A 1 436 ? -34.362 -11.811 17.243 1.00 63.66 436 TYR A C 1
ATOM 3334 O O . TYR A 1 436 ? -34.432 -12.304 16.123 1.00 63.66 436 TYR A O 1
ATOM 3342 N N . TRP A 1 437 ? -35.442 -11.753 18.032 1.00 53.59 437 TRP A N 1
ATOM 3343 C CA . TRP A 1 437 ? -36.728 -12.375 17.696 1.00 53.59 437 TRP A CA 1
ATOM 3344 C C . TRP A 1 437 ? -37.748 -11.292 17.312 1.00 53.59 437 TRP A C 1
ATOM 3346 O O . TRP A 1 437 ? -38.000 -10.376 18.095 1.00 53.59 437 TRP A O 1
ATOM 3356 N N . SER A 1 438 ? -38.378 -11.442 16.138 1.00 46.75 438 SER A N 1
ATOM 3357 C CA . SER A 1 438 ? -39.345 -10.536 15.474 1.00 46.75 438 SER A CA 1
ATOM 3358 C C . SER A 1 438 ? -38.737 -9.324 14.753 1.00 46.75 438 SER A C 1
ATOM 3360 O O . SER A 1 438 ? -37.928 -8.618 15.341 1.00 46.75 438 SER A O 1
ATOM 3362 N N . ARG A 1 439 ? -39.158 -9.103 13.486 1.00 53.22 439 ARG A N 1
ATOM 3363 C CA . ARG A 1 439 ? -38.992 -7.871 12.673 1.00 53.22 439 ARG A CA 1
ATOM 3364 C C . ARG A 1 439 ? -37.840 -6.972 13.161 1.00 53.22 439 ARG A C 1
ATOM 3366 O O . ARG A 1 439 ? -38.095 -5.895 13.700 1.00 53.22 439 ARG A O 1
ATOM 3373 N N . GLY A 1 440 ? -36.606 -7.477 13.056 1.00 51.75 440 GLY A N 1
ATOM 3374 C CA . GLY A 1 440 ? -35.422 -6.860 13.659 1.00 51.75 440 GLY A CA 1
ATOM 3375 C C . GLY A 1 440 ? -35.316 -5.388 13.270 1.00 51.75 440 GLY A C 1
ATOM 3376 O O . GLY A 1 440 ? -35.333 -5.061 12.087 1.00 51.75 440 GLY A O 1
ATOM 3377 N N . GLY A 1 441 ? -35.307 -4.501 14.267 1.00 66.12 441 GLY A N 1
ATOM 3378 C CA . GLY A 1 441 ? -35.035 -3.079 14.060 1.00 66.12 441 GLY A CA 1
ATOM 3379 C C . GLY A 1 441 ? -33.537 -2.836 13.879 1.00 66.12 441 GLY A C 1
ATOM 3380 O O . GLY A 1 441 ? -32.743 -3.729 14.128 1.00 66.12 441 GLY A O 1
ATOM 3381 N N . HIS A 1 442 ? -33.143 -1.627 13.487 1.00 79.75 442 HIS A N 1
ATOM 3382 C CA . HIS A 1 442 ? -31.731 -1.246 13.399 1.00 79.75 442 HIS A CA 1
ATOM 3383 C C . HIS A 1 442 ? -31.134 -1.069 14.805 1.00 79.75 442 HIS A C 1
ATOM 3385 O O . HIS A 1 442 ? -31.746 -0.408 15.655 1.00 79.75 442 HIS A O 1
ATOM 3391 N N . ALA A 1 443 ? -29.940 -1.615 15.032 1.00 85.69 443 ALA A N 1
ATOM 3392 C CA . ALA A 1 443 ? -29.104 -1.335 16.191 1.00 85.69 443 ALA A CA 1
ATOM 3393 C C . ALA A 1 443 ? -28.972 0.177 16.426 1.00 85.69 443 ALA A C 1
ATOM 3395 O O . ALA A 1 443 ? -28.683 0.940 15.511 1.00 85.69 443 ALA A O 1
ATOM 3396 N N . HIS A 1 444 ? -29.186 0.615 17.658 1.00 89.56 444 HIS A N 1
ATOM 3397 C CA . HIS A 1 444 ? -28.957 1.998 18.050 1.00 89.56 444 HIS A CA 1
ATOM 3398 C C . HIS A 1 444 ? -28.691 2.071 19.549 1.00 89.56 444 HIS A C 1
ATOM 3400 O O . HIS A 1 444 ? -29.280 1.325 20.336 1.00 89.56 444 HIS A O 1
ATOM 3406 N N . ILE A 1 445 ? -27.832 3.006 19.941 1.00 93.06 445 ILE A N 1
ATOM 3407 C CA . ILE A 1 445 ? -27.618 3.389 21.335 1.00 93.06 445 ILE A CA 1
ATOM 3408 C C . ILE A 1 445 ? -28.347 4.707 21.563 1.00 93.06 445 ILE A C 1
ATOM 3410 O O . ILE A 1 445 ? -28.153 5.657 20.809 1.00 93.06 445 ILE A O 1
ATOM 3414 N N . GLN A 1 446 ? -29.167 4.785 22.606 1.00 94.75 446 GLN A N 1
ATOM 3415 C CA . GLN A 1 446 ? -29.770 6.046 23.031 1.00 94.75 446 GLN A CA 1
ATOM 3416 C C . GLN A 1 446 ? -28.893 6.678 24.104 1.00 94.75 446 GLN A C 1
ATOM 3418 O O . GLN A 1 446 ? -28.505 6.004 25.055 1.00 94.75 446 GLN A O 1
ATOM 3423 N N . ALA A 1 447 ? -28.587 7.959 23.953 1.00 96.25 447 ALA A N 1
ATOM 3424 C CA . ALA A 1 447 ? -27.779 8.765 24.854 1.00 96.25 447 ALA A CA 1
ATOM 3425 C C . ALA A 1 447 ? -28.645 9.895 25.420 1.00 96.25 447 ALA A C 1
ATOM 3427 O O . ALA A 1 447 ? -29.162 10.729 24.679 1.00 96.25 447 ALA A O 1
ATOM 3428 N N . VAL A 1 448 ? -28.828 9.898 26.738 1.00 96.50 448 VAL A N 1
ATOM 3429 C CA . VAL A 1 448 ? -29.715 10.807 27.466 1.00 96.50 448 VAL A CA 1
ATOM 3430 C C . VAL A 1 448 ? -28.875 11.656 28.426 1.00 96.50 448 VAL A C 1
ATOM 3432 O O . VAL A 1 448 ? -28.134 11.089 29.237 1.00 96.50 448 VAL A O 1
ATOM 3435 N N . PRO A 1 449 ? -28.980 12.996 28.379 1.00 96.19 449 PRO A N 1
ATOM 3436 C CA . PRO A 1 449 ? -28.376 13.854 29.385 1.00 96.19 449 PRO A CA 1
ATOM 3437 C C . PRO A 1 449 ? -29.214 13.812 30.665 1.00 96.19 449 PRO A C 1
ATOM 3439 O O . PRO A 1 449 ? -30.413 14.086 30.640 1.00 96.19 449 PRO A O 1
ATOM 3442 N N . ILE A 1 450 ? -28.581 13.474 31.787 1.00 95.12 450 ILE A N 1
ATOM 3443 C CA . ILE A 1 450 ? -29.212 13.464 33.111 1.00 95.12 450 ILE A CA 1
ATOM 3444 C C . ILE A 1 450 ? -28.511 14.498 34.003 1.00 95.12 450 ILE A C 1
ATOM 3446 O O . ILE A 1 450 ? -27.278 14.476 34.073 1.00 95.12 450 ILE A O 1
ATOM 3450 N N . PRO A 1 451 ? -29.244 15.384 34.703 1.00 94.44 451 PRO A N 1
ATOM 3451 C CA . PRO A 1 451 ? -28.649 16.365 35.607 1.00 94.44 451 PRO A CA 1
ATOM 3452 C C . PRO A 1 451 ? -27.730 15.719 36.648 1.00 94.44 451 PRO A C 1
ATOM 3454 O O . PRO A 1 451 ? -28.091 14.718 37.274 1.00 94.44 451 PRO A O 1
ATOM 3457 N N . ASN A 1 452 ? -26.549 16.307 36.863 1.00 93.62 452 ASN A N 1
ATOM 3458 C CA . ASN A 1 452 ? -25.520 15.747 37.750 1.00 93.62 452 ASN A CA 1
ATOM 3459 C C . ASN A 1 452 ? -26.016 15.503 39.186 1.00 93.62 452 ASN A C 1
ATOM 3461 O O . ASN A 1 452 ? -25.584 14.551 39.833 1.00 93.62 452 ASN A O 1
ATOM 3465 N N . GLU A 1 453 ? -26.945 16.331 39.667 1.00 93.19 453 GLU A N 1
ATOM 3466 C CA . GLU A 1 453 ? -27.542 16.221 41.004 1.00 93.19 453 GLU A CA 1
ATOM 3467 C C . GLU A 1 453 ? -28.370 14.942 41.206 1.00 93.19 453 GLU A C 1
ATOM 3469 O O . GLU A 1 453 ? -28.457 14.439 42.326 1.00 93.19 453 GLU A O 1
ATOM 3474 N N . LEU A 1 454 ? -28.922 14.374 40.129 1.00 92.56 454 LEU A N 1
ATOM 3475 C CA . LEU A 1 454 ? -29.755 13.173 40.189 1.00 92.56 454 LEU A CA 1
ATOM 3476 C C . LEU A 1 454 ? -28.929 11.886 40.032 1.00 92.56 454 LEU A C 1
ATOM 3478 O O . LEU A 1 454 ? -29.303 10.847 40.567 1.00 92.56 454 LEU A O 1
ATOM 3482 N N . ILE A 1 455 ? -27.775 11.928 39.359 1.00 91.94 455 ILE A N 1
ATOM 3483 C CA . ILE A 1 455 ? -26.996 10.736 38.960 1.00 91.94 455 ILE A CA 1
ATOM 3484 C C . ILE A 1 455 ? -26.738 9.735 40.096 1.00 91.94 455 ILE A C 1
ATOM 3486 O O . ILE A 1 455 ? -26.803 8.526 39.871 1.00 91.94 455 ILE A O 1
ATOM 3490 N N . SER A 1 456 ? -26.468 10.210 41.313 1.00 90.88 456 SER A N 1
ATOM 3491 C CA . SER A 1 456 ? -26.171 9.343 42.462 1.00 90.88 456 SER A CA 1
ATOM 3492 C C . SER A 1 456 ? -27.340 8.421 42.848 1.00 90.88 456 SER A C 1
ATOM 3494 O O . SER A 1 456 ? -27.108 7.306 43.314 1.00 90.88 456 SER A O 1
ATOM 3496 N N . ALA A 1 457 ? -28.585 8.843 42.604 1.00 94.12 457 ALA A N 1
ATOM 3497 C CA . ALA A 1 457 ? -29.796 8.086 42.918 1.00 94.12 457 ALA A CA 1
ATOM 3498 C C . ALA A 1 457 ? -30.229 7.120 41.797 1.00 94.12 457 ALA A C 1
ATOM 3500 O O . ALA A 1 457 ? -31.012 6.198 42.044 1.00 94.12 457 ALA A O 1
ATOM 3501 N N . LEU A 1 458 ? -29.710 7.289 40.574 1.00 94.44 458 LEU A N 1
ATOM 3502 C CA . LEU A 1 458 ? -30.171 6.558 39.390 1.00 94.44 458 LEU A CA 1
ATOM 3503 C C . LEU A 1 458 ? -29.970 5.040 39.503 1.00 94.44 458 LEU A C 1
ATOM 3505 O O . LEU A 1 458 ? -30.870 4.273 39.169 1.00 94.44 458 LEU A O 1
ATOM 3509 N N . GLY A 1 459 ? -28.820 4.586 40.010 1.00 92.81 459 GLY A N 1
ATOM 3510 C CA . GLY A 1 459 ? -28.544 3.150 40.153 1.00 92.81 459 GLY A CA 1
ATOM 3511 C C . GLY A 1 459 ? -29.517 2.443 41.108 1.00 92.81 459 GLY A C 1
ATOM 3512 O O . GLY A 1 459 ? -29.997 1.346 40.815 1.00 92.81 459 GLY A O 1
ATOM 3513 N N . ALA A 1 460 ? -29.868 3.096 42.222 1.00 93.44 460 ALA A N 1
ATOM 3514 C CA . ALA A 1 460 ? -30.855 2.574 43.166 1.00 93.44 460 ALA A CA 1
ATOM 3515 C C . ALA A 1 460 ? -32.263 2.549 42.548 1.00 93.44 460 ALA A C 1
ATOM 3517 O O . ALA A 1 460 ? -32.990 1.569 42.706 1.00 93.44 460 ALA A O 1
ATOM 3518 N N . HIS A 1 461 ? -32.624 3.586 41.788 1.00 94.88 461 HIS A N 1
ATOM 3519 C CA . HIS A 1 461 ? -33.902 3.645 41.085 1.00 94.88 461 HIS A CA 1
ATOM 3520 C C . HIS A 1 461 ? -34.042 2.536 40.029 1.00 94.88 461 HIS A C 1
ATOM 3522 O O . HIS A 1 461 ? -35.040 1.823 40.043 1.00 94.88 461 HIS A O 1
ATOM 3528 N N . LEU A 1 462 ? -33.027 2.317 39.182 1.00 94.94 462 LEU A N 1
ATOM 3529 C CA . LEU A 1 462 ? -33.021 1.233 38.184 1.00 94.94 462 LEU A CA 1
ATOM 3530 C C . LEU A 1 462 ? -33.159 -0.155 38.823 1.00 94.94 462 LEU A C 1
ATOM 3532 O O . LEU A 1 462 ? -33.826 -1.033 38.277 1.00 94.94 462 LEU A O 1
ATOM 3536 N N . THR A 1 463 ? -32.557 -0.350 39.996 1.00 93.56 463 THR A N 1
ATOM 3537 C CA . THR A 1 463 ? -32.683 -1.602 40.753 1.00 93.56 463 THR A CA 1
ATOM 3538 C C . THR A 1 463 ? -34.124 -1.820 41.227 1.00 93.56 463 THR A C 1
ATOM 3540 O O . THR A 1 463 ? -34.681 -2.898 41.022 1.00 93.56 463 THR A O 1
ATOM 3543 N N . ASN A 1 464 ? -34.748 -0.788 41.802 1.00 93.12 464 ASN A N 1
ATOM 3544 C CA . ASN A 1 464 ? -36.117 -0.857 42.318 1.00 93.12 464 ASN A CA 1
ATOM 3545 C C . ASN A 1 464 ? -37.162 -1.010 41.201 1.00 93.12 464 ASN A C 1
ATOM 3547 O O . ASN A 1 464 ? -38.026 -1.882 41.291 1.00 93.12 464 ASN A O 1
ATOM 3551 N N . GLU A 1 465 ? -37.065 -0.208 40.136 1.00 91.75 465 GLU A N 1
ATOM 3552 C CA . GLU A 1 465 ? -37.948 -0.310 38.965 1.00 91.75 465 GLU A CA 1
ATOM 3553 C C . GLU A 1 465 ? -37.777 -1.646 38.243 1.00 91.75 465 GLU A C 1
ATOM 3555 O O . GLU A 1 465 ? -38.757 -2.255 37.813 1.00 91.75 465 GLU A O 1
ATOM 3560 N N . GLY A 1 466 ? -36.540 -2.144 38.155 1.00 90.62 466 GLY A N 1
ATOM 3561 C CA . GLY A 1 466 ? -36.277 -3.459 37.587 1.00 90.62 466 GLY A CA 1
ATOM 3562 C C . GLY A 1 466 ? -36.991 -4.562 38.365 1.00 90.62 466 GLY A C 1
ATOM 3563 O O . GLY A 1 466 ? -37.735 -5.345 37.776 1.00 90.62 466 GLY A O 1
ATOM 3564 N N . ALA A 1 467 ? -36.877 -4.557 39.696 1.00 88.88 467 ALA A N 1
ATOM 3565 C CA . ALA A 1 467 ? -37.588 -5.504 40.552 1.00 88.88 467 ALA A CA 1
ATOM 3566 C C . ALA A 1 467 ? -39.121 -5.393 40.426 1.00 88.88 467 ALA A C 1
ATOM 3568 O O . ALA A 1 467 ? -39.808 -6.414 40.407 1.00 88.88 467 ALA A O 1
ATOM 3569 N N . ALA A 1 468 ? -39.661 -4.176 40.295 1.00 87.81 468 ALA A N 1
ATOM 3570 C CA . ALA A 1 468 ? -41.098 -3.944 40.143 1.00 87.81 468 ALA A CA 1
ATOM 3571 C C . ALA A 1 468 ? -41.659 -4.450 38.800 1.00 87.81 468 ALA A C 1
ATOM 3573 O O . ALA A 1 468 ? -42.801 -4.909 38.748 1.00 87.81 468 ALA A O 1
ATOM 3574 N N . GLN A 1 469 ? -40.869 -4.389 37.722 1.00 84.69 469 GLN A N 1
ATOM 3575 C CA . GLN A 1 469 ? -41.295 -4.757 36.363 1.00 84.69 469 GLN A CA 1
ATOM 3576 C C . GLN A 1 469 ? -40.771 -6.119 35.884 1.00 84.69 469 GLN A C 1
ATOM 3578 O O . GLN A 1 469 ? -40.964 -6.477 34.722 1.00 84.69 469 GLN A O 1
ATOM 3583 N N . GLY A 1 470 ? -40.134 -6.894 36.767 1.00 84.19 470 GLY A N 1
ATOM 3584 C CA . GLY A 1 470 ? -39.625 -8.231 36.450 1.00 84.19 470 GLY A CA 1
ATOM 3585 C C . GLY A 1 470 ? -38.353 -8.236 35.594 1.00 84.19 470 GLY A C 1
ATOM 3586 O O . GLY A 1 470 ? -38.114 -9.195 34.862 1.00 84.19 470 GLY A O 1
ATOM 3587 N N . VAL A 1 471 ? -37.546 -7.176 35.665 1.00 89.69 471 VAL A N 1
ATOM 3588 C CA . VAL A 1 471 ? -36.215 -7.093 35.051 1.00 89.69 471 VAL A CA 1
ATOM 3589 C C . VAL A 1 471 ? -35.175 -7.582 36.055 1.00 89.69 471 VAL A C 1
ATOM 3591 O O . VAL A 1 471 ? -34.961 -6.975 37.103 1.00 89.69 471 VAL A O 1
ATOM 3594 N N . GLU A 1 472 ? -34.520 -8.689 35.722 1.00 90.00 472 GLU A N 1
ATOM 3595 C CA . GLU A 1 472 ? -33.452 -9.282 36.530 1.00 90.00 472 GLU A CA 1
ATOM 3596 C C . GLU A 1 472 ? -32.081 -8.786 36.059 1.00 90.00 472 GLU A C 1
ATOM 3598 O O . GLU A 1 472 ? -31.668 -9.068 34.935 1.00 90.00 472 GLU A O 1
ATOM 3603 N N . TRP A 1 473 ? -31.372 -8.050 36.912 1.00 93.25 473 TRP A N 1
ATOM 3604 C CA . TRP A 1 473 ? -30.039 -7.539 36.596 1.00 93.25 473 TRP A CA 1
ATOM 3605 C C . TRP A 1 473 ? -28.958 -8.602 36.816 1.00 93.25 473 TRP A C 1
ATOM 3607 O O . TRP A 1 473 ? -28.908 -9.233 37.872 1.00 93.25 473 TRP A O 1
ATOM 3617 N N . GLU A 1 474 ? -28.072 -8.770 35.835 1.00 93.50 474 GLU A N 1
ATOM 3618 C CA . GLU A 1 474 ? -26.951 -9.708 35.902 1.00 93.50 474 GLU A CA 1
ATOM 3619 C C . GLU A 1 474 ? -25.907 -9.256 36.931 1.00 93.50 474 GLU A C 1
ATOM 3621 O O . GLU A 1 474 ? -25.516 -8.087 36.974 1.00 93.50 474 GLU A O 1
ATOM 3626 N N . SER A 1 475 ? -25.420 -10.193 37.750 1.00 88.50 475 SER A N 1
ATOM 3627 C CA . SER A 1 475 ? -24.421 -9.902 38.790 1.00 88.50 475 SER A CA 1
ATOM 3628 C C . SER A 1 475 ? -23.051 -9.530 38.221 1.00 88.50 475 SER A C 1
ATOM 3630 O O . SER A 1 475 ? -22.296 -8.807 38.866 1.00 88.50 475 SER A O 1
ATOM 3632 N N . ASP A 1 476 ? -22.733 -10.036 37.026 1.00 88.81 476 ASP A N 1
ATOM 3633 C CA . ASP A 1 476 ? -21.550 -9.670 36.244 1.00 88.81 476 ASP A CA 1
ATOM 3634 C C . ASP A 1 476 ? -21.992 -9.233 34.835 1.00 88.81 476 ASP A C 1
ATOM 3636 O O . ASP A 1 476 ? -22.117 -10.063 33.928 1.00 88.81 476 ASP A O 1
ATOM 3640 N N . PRO A 1 477 ? -22.278 -7.931 34.649 1.00 86.81 477 PRO A N 1
ATOM 3641 C CA . PRO A 1 477 ? -22.818 -7.409 33.399 1.00 86.81 477 PRO A CA 1
ATOM 3642 C C . PRO A 1 477 ? -21.904 -7.630 32.193 1.00 86.81 477 PRO A C 1
ATOM 3644 O O . PRO A 1 477 ? -22.398 -7.842 31.091 1.00 86.81 477 PRO A O 1
ATOM 3647 N N . GLN A 1 478 ? -20.580 -7.563 32.379 1.00 82.44 478 GLN A N 1
ATOM 3648 C CA . GLN A 1 478 ? -19.640 -7.699 31.266 1.00 82.44 478 GLN A CA 1
ATOM 3649 C C . GLN A 1 478 ? -19.545 -9.157 30.826 1.00 82.44 478 GLN A C 1
ATOM 3651 O O . GLN A 1 478 ? -19.693 -9.444 29.642 1.00 82.44 478 GLN A O 1
ATOM 3656 N N . LYS A 1 479 ? -19.413 -10.080 31.783 1.00 83.19 479 LYS A N 1
ATOM 3657 C CA . LYS A 1 479 ? -19.401 -11.513 31.489 1.00 83.19 479 LYS A CA 1
ATOM 3658 C C . LYS A 1 479 ? -20.681 -11.969 30.783 1.00 83.19 479 LYS A C 1
ATOM 3660 O O . LYS A 1 479 ? -20.606 -12.748 29.842 1.00 83.19 479 LYS A O 1
ATOM 3665 N N . ALA A 1 480 ? -21.842 -11.453 31.192 1.00 82.75 480 ALA A N 1
ATOM 3666 C CA . ALA A 1 480 ? -23.117 -11.773 30.551 1.00 82.75 480 ALA A CA 1
ATOM 3667 C C . ALA A 1 480 ? -23.196 -11.319 29.079 1.00 82.75 480 ALA A C 1
ATOM 3669 O O . ALA A 1 480 ? -23.868 -11.963 28.279 1.00 82.75 480 ALA A O 1
ATOM 3670 N N . LEU A 1 481 ? -22.519 -10.224 28.716 1.00 80.69 481 LEU A N 1
ATOM 3671 C CA . LEU A 1 481 ? -22.418 -9.768 27.325 1.00 80.69 481 LEU A CA 1
ATOM 3672 C C . LEU A 1 481 ? -21.378 -10.567 26.527 1.00 80.69 481 LEU A C 1
ATOM 3674 O O . LEU A 1 481 ? -21.571 -10.786 25.336 1.00 80.69 481 LEU A O 1
ATOM 3678 N N . ASP A 1 482 ? -20.291 -11.001 27.167 1.00 77.50 482 ASP A N 1
ATOM 3679 C CA . ASP A 1 482 ? -19.235 -11.791 26.522 1.00 77.50 482 ASP A CA 1
ATOM 3680 C C . ASP A 1 482 ? -19.685 -13.241 26.241 1.00 77.50 482 ASP A C 1
ATOM 3682 O O . ASP A 1 482 ? -19.256 -13.849 25.262 1.00 77.50 482 ASP A O 1
ATOM 3686 N N . GLU A 1 483 ? -20.554 -13.794 27.093 1.00 79.81 483 GLU A N 1
ATOM 3687 C CA . GLU A 1 483 ? -21.111 -15.155 26.998 1.00 79.81 483 GLU A CA 1
ATOM 3688 C C . GLU A 1 483 ? -22.494 -15.195 26.319 1.00 79.81 483 GLU A C 1
ATOM 3690 O O . GLU A 1 483 ? -23.216 -16.186 26.438 1.00 79.81 483 GLU A O 1
ATOM 3695 N N . LEU A 1 484 ? -22.880 -14.121 25.623 1.00 73.88 484 LEU A N 1
ATOM 3696 C CA . LEU A 1 484 ? -24.200 -13.985 25.012 1.00 73.88 484 LEU A CA 1
ATOM 3697 C C . LEU A 1 484 ? -24.428 -15.084 23.963 1.00 73.88 484 LEU A C 1
ATOM 3699 O O . LEU A 1 484 ? -23.658 -15.219 23.011 1.00 73.88 484 LEU A O 1
ATOM 3703 N N . GLU A 1 485 ? -25.485 -15.881 24.134 1.00 69.44 485 GLU A N 1
ATOM 3704 C CA . GLU A 1 485 ? -25.788 -16.969 23.201 1.00 69.44 485 GLU A CA 1
ATOM 3705 C C . GLU A 1 485 ? -26.230 -16.417 21.838 1.00 69.44 485 GLU A C 1
ATOM 3707 O O . GLU A 1 485 ? -26.889 -15.373 21.757 1.00 69.44 485 GLU A O 1
ATOM 3712 N N . ASP A 1 486 ? -25.921 -17.146 20.759 1.00 62.78 486 ASP A N 1
ATOM 3713 C CA . ASP A 1 486 ? -26.361 -16.794 19.408 1.00 62.78 486 ASP A CA 1
ATOM 3714 C C . ASP A 1 486 ? -27.883 -16.634 19.373 1.00 62.78 486 ASP A C 1
ATOM 3716 O O . ASP A 1 486 ? -28.665 -17.580 19.500 1.00 62.78 486 ASP A O 1
ATOM 3720 N N . GLY A 1 487 ? -28.302 -15.389 19.192 1.00 63.44 487 GLY A N 1
ATOM 3721 C CA . GLY A 1 487 ? -29.698 -15.019 19.124 1.00 63.44 487 GLY A CA 1
ATOM 3722 C C . GLY A 1 487 ? -30.383 -14.683 20.441 1.00 63.44 487 GLY A C 1
ATOM 3723 O O . GLY A 1 487 ? -31.604 -14.509 20.486 1.00 63.44 487 GLY A O 1
ATOM 3724 N N . GLN A 1 488 ? -29.632 -14.519 21.521 1.00 76.38 488 GLN A N 1
ATOM 3725 C CA . GLN A 1 488 ? -30.157 -13.980 22.765 1.00 76.38 488 GLN A CA 1
ATOM 3726 C C . GLN A 1 488 ? -30.394 -12.465 22.647 1.00 76.38 488 GLN A C 1
ATOM 3728 O O . GLN A 1 488 ? -29.630 -11.731 22.028 1.00 76.38 488 GLN A O 1
ATOM 3733 N N . SER A 1 489 ? -31.509 -11.981 23.196 1.00 85.38 489 SER A N 1
ATOM 3734 C CA . SER A 1 489 ? -31.816 -10.544 23.254 1.00 85.38 489 SER A CA 1
ATOM 3735 C C . SER A 1 489 ? -31.426 -9.991 24.622 1.00 85.38 489 SER A C 1
ATOM 3737 O O . SER A 1 489 ? -31.491 -10.711 25.616 1.00 85.38 489 SER A O 1
ATOM 3739 N N . TYR A 1 490 ? -31.029 -8.725 24.694 1.00 89.94 490 TYR A N 1
ATOM 3740 C CA . TYR A 1 490 ? -30.522 -8.118 25.924 1.00 89.94 490 TYR A CA 1
ATOM 3741 C C . TYR A 1 490 ? -30.922 -6.647 26.041 1.00 89.94 490 TYR A C 1
ATOM 3743 O O . TYR A 1 490 ? -31.114 -5.951 25.042 1.00 89.94 490 TYR A O 1
ATOM 3751 N N . LEU A 1 491 ? -31.016 -6.170 27.278 1.00 91.88 491 LEU A N 1
ATOM 3752 C CA . LEU A 1 491 ? -31.042 -4.753 27.620 1.00 91.88 491 LEU A CA 1
ATOM 3753 C C . LEU A 1 491 ? -29.726 -4.400 28.314 1.00 91.88 491 LEU A C 1
ATOM 3755 O O . LEU A 1 491 ? -29.337 -5.082 29.261 1.00 91.88 491 LEU A O 1
ATOM 3759 N N . ARG A 1 492 ? -29.089 -3.305 27.898 1.00 93.62 492 ARG A N 1
ATOM 3760 C CA . ARG A 1 492 ? -27.918 -2.740 28.574 1.00 93.62 492 ARG A CA 1
ATOM 3761 C C . ARG A 1 492 ? -28.126 -1.259 28.867 1.00 93.62 492 ARG A C 1
ATOM 3763 O O . ARG A 1 492 ? -28.570 -0.513 27.999 1.00 93.62 492 ARG A O 1
ATOM 3770 N N . VAL A 1 493 ? -27.751 -0.835 30.071 1.00 95.50 493 VAL A N 1
ATOM 3771 C CA . VAL A 1 493 ? -27.703 0.568 30.502 1.00 95.50 493 VAL A CA 1
ATOM 3772 C C . VAL A 1 493 ? -26.311 0.857 31.070 1.00 95.50 493 VAL A C 1
ATOM 3774 O O . VAL A 1 493 ? -25.872 0.187 32.003 1.00 95.50 493 VAL A O 1
ATOM 3777 N N . ASP A 1 494 ? -25.608 1.841 30.512 1.00 93.69 494 ASP A N 1
ATOM 3778 C CA . ASP A 1 494 ? -24.317 2.323 31.013 1.00 93.69 494 ASP A CA 1
ATOM 3779 C C . ASP A 1 494 ? -24.501 3.631 31.798 1.00 93.69 494 ASP A C 1
ATOM 3781 O O . ASP A 1 494 ? -25.179 4.558 31.341 1.00 93.69 494 ASP A O 1
ATOM 3785 N N . LEU A 1 495 ? -23.843 3.714 32.955 1.00 92.31 495 LEU A N 1
ATOM 3786 C CA . LEU A 1 495 ? -23.816 4.882 33.831 1.00 92.31 495 LEU A CA 1
ATOM 3787 C C . LEU A 1 495 ? -22.513 5.694 33.675 1.00 92.31 495 LEU A C 1
ATOM 3789 O O . LEU A 1 495 ? -21.483 5.140 33.277 1.00 92.31 495 LEU A O 1
ATOM 3793 N N . PRO A 1 496 ? -22.504 6.987 34.063 1.00 84.94 496 PRO A N 1
ATOM 3794 C CA . PRO A 1 496 ? -21.336 7.862 33.902 1.00 84.94 496 PRO A CA 1
ATOM 3795 C C . PRO A 1 496 ? -20.137 7.450 34.767 1.00 84.94 496 PRO A C 1
ATOM 3797 O O . PRO A 1 496 ? -18.996 7.754 34.442 1.00 84.94 496 PRO A O 1
ATOM 3800 N N . ASN A 1 497 ? -20.386 6.750 35.876 1.00 81.00 497 ASN A N 1
ATOM 3801 C CA . ASN A 1 497 ? -19.359 6.269 36.803 1.00 81.00 497 ASN A CA 1
ATOM 3802 C C . ASN A 1 497 ? -18.700 4.947 36.357 1.00 81.00 497 ASN A C 1
ATOM 3804 O O . ASN A 1 497 ? -17.985 4.329 37.144 1.00 81.00 497 ASN A O 1
ATOM 3808 N N . GLY A 1 498 ? -18.978 4.482 35.135 1.00 80.62 498 GLY A N 1
ATOM 3809 C CA . GLY A 1 498 ? -18.512 3.196 34.611 1.00 80.62 498 GLY A CA 1
ATOM 3810 C C . GLY A 1 498 ? -19.363 1.993 35.033 1.00 80.62 498 GLY A C 1
ATOM 3811 O O . GLY A 1 498 ? -19.118 0.887 34.553 1.00 80.62 498 GLY A O 1
ATOM 3812 N N . GLY A 1 499 ? -20.375 2.189 35.887 1.00 86.25 499 GLY A N 1
ATOM 3813 C CA . GLY A 1 499 ? -21.341 1.154 36.249 1.00 86.25 499 GLY A CA 1
ATOM 3814 C C . GLY A 1 499 ? -22.188 0.720 35.051 1.00 86.25 499 GLY A C 1
ATOM 3815 O O . GLY A 1 499 ? -22.512 1.526 34.177 1.00 86.25 499 GLY A O 1
ATOM 3816 N N . LYS A 1 500 ? -22.559 -0.561 35.012 1.00 92.12 500 LYS A N 1
ATOM 3817 C CA . LYS A 1 500 ? -23.362 -1.149 33.934 1.00 92.12 500 LYS A CA 1
ATOM 3818 C C . LYS A 1 500 ? -24.473 -2.006 34.516 1.00 92.12 500 LYS A C 1
ATOM 3820 O O . LYS A 1 500 ? -24.257 -2.718 35.489 1.00 92.12 500 LYS A O 1
ATOM 3825 N N . PHE A 1 501 ? -25.634 -1.957 33.883 1.00 94.50 501 PHE A N 1
ATOM 3826 C CA . PHE A 1 501 ? -26.764 -2.834 34.153 1.00 94.50 501 PHE A CA 1
ATOM 3827 C C . PHE A 1 501 ? -27.065 -3.620 32.883 1.00 94.50 501 PHE A C 1
ATOM 3829 O O . PHE A 1 501 ? -27.267 -3.022 31.826 1.00 94.50 501 PHE A O 1
ATOM 3836 N N . VAL A 1 502 ? -27.072 -4.947 32.978 1.00 94.31 502 VAL A N 1
ATOM 3837 C CA . VAL A 1 502 ? -27.388 -5.846 31.862 1.00 94.31 502 VAL A CA 1
ATOM 3838 C C . VAL A 1 502 ? -28.501 -6.784 32.299 1.00 94.31 502 VAL A C 1
ATOM 3840 O O . VAL A 1 502 ? -28.476 -7.292 33.416 1.00 94.31 502 VAL A O 1
ATOM 3843 N N . HIS A 1 503 ? -29.485 -6.979 31.428 1.00 92.31 503 HIS A N 1
ATOM 3844 C CA . HIS A 1 503 ? -30.562 -7.946 31.597 1.00 92.31 503 HIS A CA 1
ATOM 3845 C C . HIS A 1 503 ? -30.663 -8.805 30.338 1.00 92.31 503 HIS A C 1
ATOM 3847 O O . HIS A 1 503 ? -30.907 -8.284 29.244 1.00 92.31 503 HIS A O 1
ATOM 3853 N N . LEU A 1 504 ? -30.500 -10.119 30.492 1.00 90.06 504 LEU A N 1
ATOM 3854 C CA . LEU A 1 504 ? -30.713 -11.079 29.415 1.00 90.06 504 LEU A CA 1
ATOM 3855 C C . LEU A 1 504 ? -32.216 -11.348 29.264 1.00 90.06 504 LEU A C 1
ATOM 3857 O O . LEU A 1 504 ? -32.870 -11.889 30.158 1.00 90.06 504 LEU A O 1
ATOM 3861 N N . ILE A 1 505 ? -32.776 -10.974 28.115 1.00 86.38 505 ILE A N 1
ATOM 3862 C CA . ILE A 1 505 ? -34.210 -11.078 27.845 1.00 86.38 505 ILE A CA 1
ATOM 3863 C C . ILE A 1 505 ? -34.540 -12.533 27.513 1.00 86.38 505 ILE A C 1
ATOM 3865 O O . ILE A 1 505 ? -34.200 -13.051 26.447 1.00 86.38 505 ILE A O 1
ATOM 3869 N N .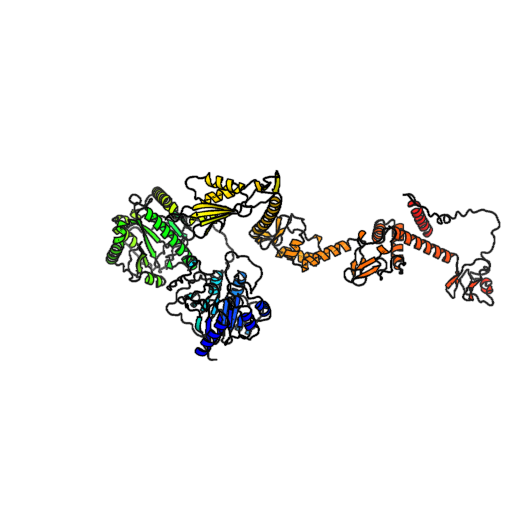 ARG A 1 506 ? -35.227 -13.195 28.444 1.00 79.56 506 ARG A N 1
ATOM 3870 C CA . ARG A 1 506 ? -35.714 -14.576 28.300 1.00 79.56 506 ARG A CA 1
ATOM 3871 C C . ARG A 1 506 ? -37.043 -14.606 27.514 1.00 79.56 506 ARG A C 1
ATOM 3873 O O . ARG A 1 506 ? -37.642 -13.551 27.321 1.00 79.56 506 ARG A O 1
ATOM 3880 N N . PRO A 1 507 ? -37.559 -15.780 27.088 1.00 66.12 507 PRO A N 1
ATOM 3881 C CA . PRO A 1 507 ? -38.805 -15.923 26.307 1.00 66.12 507 PRO A CA 1
ATOM 3882 C C . PRO A 1 507 ? -40.125 -15.522 27.015 1.00 66.12 507 PRO A C 1
ATOM 3884 O O . PRO A 1 507 ? -41.178 -16.096 26.736 1.00 66.12 507 PRO A O 1
ATOM 3887 N N . ALA A 1 508 ? -40.088 -14.563 27.939 1.00 67.75 508 ALA A N 1
ATOM 3888 C CA . ALA A 1 508 ? -41.233 -13.981 28.628 1.00 67.75 508 ALA A CA 1
ATOM 3889 C C . ALA A 1 508 ? -41.625 -12.625 27.997 1.00 67.75 508 ALA A C 1
ATOM 3891 O O . ALA A 1 508 ? -40.819 -12.014 27.290 1.00 67.75 508 ALA A O 1
ATOM 3892 N N . PRO A 1 509 ? -42.852 -12.120 28.232 1.00 72.88 509 PRO A N 1
ATOM 3893 C CA . PRO A 1 509 ? -43.234 -10.779 27.800 1.00 72.88 509 PRO A CA 1
ATOM 3894 C C . PRO A 1 509 ? -42.336 -9.731 28.470 1.00 72.88 509 PRO A C 1
ATOM 3896 O O . PRO A 1 509 ? -42.421 -9.520 29.675 1.00 72.88 509 PRO A O 1
ATOM 3899 N N . PHE A 1 510 ? -41.486 -9.071 27.685 1.00 83.44 510 PHE A N 1
ATOM 3900 C CA . PHE A 1 510 ? -40.619 -7.991 28.151 1.00 83.44 510 PHE A CA 1
ATOM 3901 C C . PHE A 1 510 ? -41.113 -6.645 27.618 1.00 83.44 510 PHE A C 1
ATOM 3903 O O . PHE A 1 510 ? -41.381 -6.498 26.418 1.00 83.44 510 PHE A O 1
ATOM 3910 N N . ASN A 1 511 ? -41.213 -5.643 28.495 1.00 85.25 511 ASN A N 1
ATOM 3911 C CA . ASN A 1 511 ? -41.546 -4.288 28.078 1.00 85.25 511 ASN A CA 1
ATOM 3912 C C . ASN A 1 511 ? -40.352 -3.652 27.356 1.00 85.25 511 ASN A C 1
ATOM 3914 O O . ASN A 1 511 ? -39.405 -3.159 27.957 1.00 85.25 511 ASN A O 1
ATOM 3918 N N . GLN A 1 512 ? -40.444 -3.602 26.035 1.00 82.56 512 GLN A N 1
ATOM 3919 C CA . GLN A 1 512 ? -39.435 -3.029 25.152 1.00 82.56 512 GLN A CA 1
ATOM 3920 C C . GLN A 1 512 ? -39.118 -1.543 25.394 1.00 82.56 512 GLN A C 1
ATOM 3922 O O . GLN A 1 512 ? -38.097 -1.065 24.909 1.00 82.56 512 GLN A O 1
ATOM 3927 N N . GLN A 1 513 ? -39.988 -0.811 26.094 1.00 86.69 513 GLN A N 1
ATOM 3928 C CA . GLN A 1 513 ? -39.779 0.590 26.469 1.00 86.69 513 GLN A CA 1
ATOM 3929 C C . GLN A 1 513 ? -39.251 0.740 27.902 1.00 86.69 513 GLN A C 1
ATOM 3931 O O . GLN A 1 513 ? -39.164 1.863 28.385 1.00 86.69 513 GLN A O 1
ATOM 3936 N N . PHE A 1 514 ? -38.887 -0.354 28.588 1.00 91.81 514 PHE A N 1
ATOM 3937 C CA . PHE A 1 514 ? -38.502 -0.334 30.002 1.00 91.81 514 PHE A CA 1
ATOM 3938 C C . PHE A 1 514 ? -37.428 0.713 30.321 1.00 91.81 514 PHE A C 1
ATOM 3940 O O . PHE A 1 514 ? -37.635 1.524 31.214 1.00 91.81 514 PHE A O 1
ATOM 3947 N N . ALA A 1 515 ? -36.320 0.758 29.571 1.00 92.50 515 ALA A N 1
ATOM 3948 C CA . ALA A 1 515 ? -35.240 1.711 29.847 1.00 92.50 515 ALA A CA 1
ATOM 3949 C C . ALA A 1 515 ? -35.707 3.171 29.745 1.00 92.50 515 ALA A C 1
ATOM 3951 O O . ALA A 1 515 ? -35.399 3.989 30.609 1.00 92.50 515 ALA A O 1
ATOM 3952 N N . ARG A 1 516 ? -36.520 3.483 28.728 1.00 93.31 516 ARG A N 1
ATOM 3953 C CA . ARG A 1 516 ? -37.130 4.806 28.572 1.00 93.31 516 ARG A CA 1
ATOM 3954 C C . ARG A 1 516 ? -38.119 5.106 29.699 1.00 93.31 516 ARG A C 1
ATOM 3956 O O . ARG A 1 516 ? -38.116 6.218 30.208 1.00 93.31 516 ARG A O 1
ATOM 3963 N N . LEU A 1 517 ? -38.946 4.136 30.086 1.00 93.38 517 LEU A N 1
ATOM 3964 C CA . LEU A 1 517 ? -39.930 4.266 31.162 1.00 93.38 517 LEU A CA 1
ATOM 3965 C C . LEU A 1 517 ? -39.243 4.518 32.508 1.00 93.38 517 LEU A C 1
ATOM 3967 O O . LEU A 1 517 ? -39.618 5.458 33.202 1.00 93.38 517 LEU A O 1
ATOM 3971 N N . ALA A 1 518 ? -38.209 3.744 32.835 1.00 94.50 518 ALA A N 1
ATOM 3972 C CA . ALA A 1 518 ? -37.432 3.914 34.057 1.00 94.50 518 ALA A CA 1
ATOM 3973 C C . ALA A 1 518 ? -36.778 5.305 34.107 1.00 94.50 518 ALA A C 1
ATOM 3975 O O . ALA A 1 518 ? -36.882 5.998 35.112 1.00 94.50 518 ALA A O 1
ATOM 3976 N N . LEU A 1 519 ? -36.186 5.773 33.002 1.00 95.12 519 LEU A N 1
ATOM 3977 C CA . LEU A 1 519 ? -35.630 7.129 32.935 1.00 95.12 519 LEU A CA 1
ATOM 3978 C C . LEU A 1 519 ? -36.711 8.223 32.988 1.00 95.12 519 LEU A C 1
ATOM 3980 O O . LEU A 1 519 ? -36.490 9.257 33.611 1.00 95.12 519 LEU A O 1
ATOM 3984 N N . ALA A 1 520 ? -37.882 8.009 32.384 1.00 94.31 520 ALA A N 1
ATOM 3985 C CA . ALA A 1 520 ? -39.003 8.948 32.447 1.00 94.31 520 ALA A CA 1
ATOM 3986 C C . ALA A 1 520 ? -39.552 9.088 33.873 1.00 94.31 520 ALA A C 1
ATOM 3988 O O . ALA A 1 520 ? -39.814 10.200 34.323 1.00 94.31 520 ALA A O 1
ATOM 3989 N N . SER A 1 521 ? -39.698 7.970 34.590 1.00 93.94 521 SER A N 1
ATOM 3990 C CA . SER A 1 521 ? -40.105 7.972 35.997 1.00 93.94 521 SER A CA 1
ATOM 3991 C C . SER A 1 521 ? -39.046 8.616 36.886 1.00 93.94 521 SER A C 1
ATOM 3993 O O . SER A 1 521 ? -39.389 9.332 37.820 1.00 93.94 521 SER A O 1
ATOM 3995 N N . PHE A 1 522 ? -37.766 8.379 36.597 1.00 94.88 522 PHE A N 1
ATOM 3996 C CA . PHE A 1 522 ? -36.654 8.947 37.349 1.00 94.88 522 PHE A CA 1
ATOM 3997 C C . PHE A 1 522 ? -36.565 10.474 37.233 1.00 94.88 522 PHE A C 1
ATOM 3999 O O . PHE A 1 522 ? -36.248 11.157 38.201 1.00 94.88 522 PHE A O 1
ATOM 4006 N N . LEU A 1 523 ? -36.854 11.000 36.043 1.00 93.19 523 LEU A N 1
ATOM 4007 C CA . LEU A 1 523 ? -36.842 12.429 35.733 1.00 93.19 523 LEU A CA 1
ATOM 4008 C C . LEU A 1 523 ? -38.172 13.137 36.056 1.00 93.19 523 LEU A C 1
ATOM 4010 O O . LEU A 1 523 ? -38.342 14.288 35.667 1.00 93.19 523 LEU A O 1
ATOM 4014 N N . ASP A 1 524 ? -39.111 12.456 36.723 1.00 92.81 524 ASP A N 1
ATOM 4015 C CA . ASP A 1 524 ? -40.451 12.964 37.058 1.00 92.81 524 ASP A CA 1
ATOM 4016 C C . ASP A 1 524 ? -41.265 13.448 35.835 1.00 92.81 524 ASP A C 1
ATOM 4018 O O . ASP A 1 524 ? -41.991 14.440 35.860 1.00 92.81 524 ASP A O 1
ATOM 4022 N N . ILE A 1 525 ? -41.140 12.723 34.717 1.00 92.62 525 ILE A N 1
ATOM 4023 C CA . ILE A 1 525 ? -41.834 12.988 33.444 1.00 92.62 525 ILE A CA 1
ATOM 4024 C C . ILE A 1 525 ? -42.535 11.731 32.883 1.00 92.62 525 ILE A C 1
ATOM 4026 O O . ILE A 1 525 ? -42.362 11.391 31.704 1.00 92.62 525 ILE A O 1
ATOM 4030 N N . PRO A 1 526 ? -43.358 11.014 33.676 1.00 90.50 526 PRO A N 1
ATOM 4031 C CA . PRO A 1 526 ? -43.955 9.730 33.283 1.00 90.50 526 PRO A CA 1
ATOM 4032 C C . PRO A 1 526 ? -44.805 9.800 32.002 1.00 90.50 526 PRO A C 1
ATOM 4034 O O . PRO A 1 526 ? -44.874 8.834 31.241 1.00 90.50 526 PRO A O 1
ATOM 4037 N N . GLN A 1 527 ? -45.397 10.956 31.696 1.00 90.00 527 GLN A N 1
ATOM 4038 C CA . GLN A 1 527 ? -46.149 11.215 30.465 1.00 90.00 527 GLN A CA 1
ATOM 4039 C C . GLN A 1 527 ? -45.309 11.065 29.185 1.00 90.00 527 GLN A C 1
ATOM 4041 O O . GLN A 1 527 ? -45.866 10.799 28.118 1.00 90.00 527 GLN A O 1
ATOM 4046 N N . ARG A 1 528 ? -43.977 11.206 29.284 1.00 91.56 528 ARG A N 1
ATOM 4047 C CA . ARG A 1 528 ? -43.025 11.108 28.160 1.00 91.56 528 ARG A CA 1
ATOM 4048 C C . ARG A 1 528 ? -42.433 9.704 27.978 1.00 91.56 528 ARG A C 1
ATOM 4050 O O . ARG A 1 528 ? -41.599 9.493 27.087 1.00 91.56 528 ARG A O 1
ATOM 4057 N N . ALA A 1 529 ? -42.878 8.736 28.789 1.00 88.00 529 ALA A N 1
ATOM 4058 C CA . ALA A 1 529 ? -42.489 7.332 28.669 1.00 88.00 529 ALA A CA 1
ATOM 4059 C C . ALA A 1 529 ? -42.895 6.736 27.308 1.00 88.00 529 ALA A C 1
ATOM 4061 O O . ALA A 1 529 ? -42.098 6.023 26.701 1.00 88.00 529 ALA A O 1
ATOM 4062 N N . ASP A 1 530 ? -44.080 7.080 26.781 1.00 86.94 530 ASP A N 1
ATOM 4063 C CA . ASP A 1 530 ? -44.439 6.792 25.386 1.00 86.94 530 ASP A CA 1
ATOM 4064 C C . ASP A 1 530 ? -43.960 7.929 24.479 1.00 86.94 530 ASP A C 1
ATOM 4066 O O . ASP A 1 530 ? -44.455 9.055 24.539 1.00 86.94 530 ASP A O 1
ATOM 4070 N N . TRP A 1 531 ? -43.002 7.624 23.605 1.00 85.62 531 TRP A N 1
ATOM 4071 C CA . TRP A 1 531 ? -42.428 8.590 22.671 1.00 85.62 531 TRP A CA 1
ATOM 4072 C C . TRP A 1 531 ? -43.462 9.194 21.712 1.00 85.62 531 TRP A C 1
ATOM 4074 O O . TRP A 1 531 ? -43.251 10.308 21.234 1.00 85.62 531 TRP A O 1
ATOM 4084 N N . ARG A 1 532 ? -44.583 8.505 21.443 1.00 85.44 532 ARG A N 1
ATOM 4085 C CA . ARG A 1 532 ? -45.660 9.021 20.576 1.00 85.44 532 ARG A CA 1
ATOM 4086 C C . ARG A 1 532 ? -46.348 10.246 21.160 1.00 85.44 532 ARG A C 1
ATOM 4088 O O . ARG A 1 532 ? -46.841 11.074 20.408 1.00 85.44 532 ARG A O 1
ATOM 4095 N N . ASN A 1 533 ? -46.335 10.387 22.482 1.00 87.38 533 ASN A N 1
ATOM 4096 C CA . ASN A 1 533 ? -46.864 11.569 23.159 1.00 87.38 533 ASN A CA 1
ATOM 4097 C C . ASN A 1 533 ? -45.904 12.766 23.070 1.00 87.38 533 ASN A C 1
ATOM 4099 O O . ASN A 1 533 ? -46.229 13.851 23.541 1.00 87.38 533 ASN A O 1
ATOM 4103 N N . CYS A 1 534 ? -44.703 12.564 22.521 1.00 87.12 534 CYS A N 1
ATOM 4104 C CA . CYS A 1 534 ? -43.631 13.554 22.469 1.00 87.12 534 CYS A CA 1
ATOM 4105 C C . CYS A 1 534 ? -43.295 14.009 21.044 1.00 87.12 534 CYS A C 1
ATOM 4107 O O . CYS A 1 534 ? -42.320 14.736 20.884 1.00 87.12 534 CYS A O 1
ATOM 4109 N N . THR A 1 535 ? -44.036 13.560 20.025 1.00 85.38 535 THR A N 1
ATOM 4110 C CA . THR A 1 535 ? -43.784 13.943 18.629 1.00 85.38 535 THR A CA 1
ATOM 4111 C C . THR A 1 535 ? -44.177 15.390 18.379 1.00 85.38 535 THR A C 1
ATOM 4113 O O . THR A 1 535 ? -45.262 15.809 18.789 1.00 85.38 535 THR A O 1
ATOM 4116 N N . LEU A 1 536 ? -43.329 16.121 17.663 1.00 87.44 536 LEU A N 1
ATOM 4117 C CA . LEU A 1 536 ? -43.547 17.516 17.293 1.00 87.44 536 LEU A CA 1
ATOM 4118 C C . LEU A 1 536 ? -43.679 17.652 15.766 1.00 87.44 536 LEU A C 1
ATOM 4120 O O . LEU A 1 536 ? -43.346 16.718 15.037 1.00 87.44 536 LEU A O 1
ATOM 4124 N N . PRO A 1 537 ? -44.194 18.784 15.257 1.00 90.31 537 PRO A N 1
ATOM 4125 C CA . PRO A 1 537 ? -44.130 19.089 13.831 1.00 90.31 537 PRO A CA 1
ATOM 4126 C C . PRO A 1 537 ? -42.677 19.167 13.335 1.00 90.31 537 PRO A C 1
ATOM 4128 O O . PRO A 1 537 ? -41.819 19.692 14.045 1.00 90.31 537 PRO A O 1
ATOM 4131 N N . ASP A 1 538 ? -42.426 18.726 12.098 1.00 83.69 538 ASP A N 1
ATOM 4132 C CA . ASP A 1 538 ? -41.084 18.665 11.489 1.00 83.69 538 ASP A CA 1
ATOM 4133 C C . ASP A 1 538 ? -40.310 20.003 11.557 1.00 83.69 538 ASP A C 1
ATOM 4135 O O . ASP A 1 538 ? -39.090 20.003 11.704 1.00 83.69 538 ASP A O 1
ATOM 4139 N N . GLU A 1 539 ? -41.000 21.148 11.488 1.00 86.06 539 GLU A N 1
ATOM 4140 C CA . GLU A 1 539 ? -40.389 22.483 11.610 1.00 86.06 539 GLU A CA 1
ATOM 4141 C C . GLU A 1 539 ? -39.778 22.703 13.004 1.00 86.06 539 GLU A C 1
ATOM 4143 O O . GLU A 1 539 ? -38.598 23.022 13.122 1.00 86.06 539 GLU A O 1
ATOM 4148 N N . GLN A 1 540 ? -40.532 22.403 14.067 1.00 88.31 540 GLN A N 1
ATOM 4149 C CA . GLN A 1 540 ? -40.040 22.508 15.445 1.00 88.31 540 GLN A CA 1
ATOM 4150 C C . GLN A 1 540 ? -38.933 21.489 15.722 1.00 88.31 540 GLN A C 1
ATOM 4152 O O . GLN A 1 540 ? -37.942 21.803 16.377 1.00 88.31 540 GLN A O 1
ATOM 4157 N N . GLU A 1 541 ? -39.074 20.267 15.202 1.00 88.06 541 GLU A N 1
ATOM 4158 C CA . GLU A 1 541 ? -38.025 19.246 15.266 1.00 88.06 541 GLU A CA 1
ATOM 4159 C C . GLU A 1 541 ? -36.721 19.717 14.603 1.00 88.06 541 GLU A C 1
ATOM 4161 O O . GLU A 1 541 ? -35.635 19.435 15.110 1.00 88.06 541 GLU A O 1
ATOM 4166 N N . THR A 1 542 ? -36.825 20.447 13.489 1.00 81.62 542 THR A N 1
ATOM 4167 C CA . THR A 1 542 ? -35.677 21.001 12.762 1.00 81.62 542 THR A CA 1
ATOM 4168 C C . THR A 1 542 ? -34.967 22.073 13.582 1.00 81.62 542 THR A C 1
ATOM 4170 O O . THR A 1 542 ? -33.742 22.031 13.690 1.00 81.62 542 THR A O 1
ATOM 4173 N N . ASP A 1 543 ? -35.707 22.987 14.209 1.00 88.31 543 ASP A N 1
ATOM 4174 C CA . ASP A 1 543 ? -35.133 24.027 15.073 1.00 88.31 543 ASP A CA 1
ATOM 4175 C C . ASP A 1 543 ? -34.418 23.419 16.282 1.00 88.31 543 ASP A C 1
ATOM 4177 O O . ASP A 1 543 ? -33.250 23.713 16.539 1.00 88.31 543 ASP A O 1
ATOM 4181 N N . ILE A 1 544 ? -35.067 22.463 16.949 1.00 89.50 544 ILE A N 1
ATOM 4182 C CA . ILE A 1 544 ? -34.485 21.708 18.064 1.00 89.50 544 ILE A CA 1
ATOM 4183 C C . ILE A 1 544 ? -33.203 20.979 17.625 1.00 89.50 544 ILE A C 1
ATOM 4185 O O . ILE A 1 544 ? -32.212 20.949 18.362 1.00 89.50 544 ILE A O 1
ATOM 4189 N N . ALA A 1 545 ? -33.195 20.404 16.419 1.00 83.19 545 ALA A N 1
ATOM 4190 C CA . ALA A 1 545 ? -32.012 19.757 15.865 1.00 83.19 545 ALA A CA 1
ATOM 4191 C C . ALA A 1 545 ? -30.886 20.739 15.537 1.00 83.19 545 ALA A C 1
ATOM 4193 O O . ALA A 1 545 ? -29.719 20.422 15.775 1.00 83.19 545 ALA A O 1
ATOM 4194 N N . ASN A 1 546 ? -31.214 21.932 15.043 1.00 83.19 546 ASN A N 1
ATOM 4195 C CA . ASN A 1 546 ? -30.251 23.000 14.794 1.00 83.19 546 ASN A CA 1
ATOM 4196 C C . ASN A 1 546 ? -29.611 23.495 16.099 1.00 83.19 546 ASN A C 1
ATOM 4198 O O . ASN A 1 546 ? -28.387 23.631 16.155 1.00 83.19 546 ASN A O 1
ATOM 4202 N N . ASP A 1 547 ? -30.403 23.688 17.154 1.00 91.38 547 ASP A N 1
ATOM 4203 C CA . ASP A 1 547 ? -29.919 24.124 18.467 1.00 91.38 547 ASP A CA 1
ATOM 4204 C C . ASP A 1 547 ? -28.908 23.139 19.054 1.00 91.38 547 ASP A C 1
ATOM 4206 O O . ASP A 1 547 ? -27.807 23.531 19.461 1.00 91.38 547 ASP A O 1
ATOM 4210 N N . PHE A 1 548 ? -29.239 21.843 19.042 1.00 92.44 548 PHE A N 1
ATOM 4211 C CA . PHE A 1 548 ? -28.305 20.825 19.514 1.00 92.44 548 PHE A CA 1
ATOM 4212 C C . PHE A 1 548 ? -27.076 20.719 18.605 1.00 92.44 548 PHE A C 1
ATOM 4214 O O . PHE A 1 548 ? -25.959 20.621 19.110 1.00 92.44 548 PHE A O 1
ATOM 4221 N N . ARG A 1 549 ? -27.236 20.799 17.274 1.00 84.94 549 ARG A N 1
ATOM 4222 C CA . ARG A 1 549 ? -26.105 20.769 16.328 1.00 84.94 549 ARG A CA 1
ATOM 4223 C C . ARG A 1 549 ? -25.117 21.899 16.604 1.00 84.94 549 ARG A C 1
ATOM 4225 O O . ARG A 1 549 ? -23.915 21.655 16.663 1.00 84.94 549 ARG A O 1
ATOM 4232 N N . ASN A 1 550 ? -25.610 23.110 16.850 1.00 85.25 550 ASN A N 1
ATOM 4233 C CA . ASN A 1 550 ? -24.780 24.268 17.183 1.00 85.25 550 ASN A CA 1
ATOM 4234 C C . ASN A 1 550 ? -24.058 24.099 18.529 1.00 85.25 550 ASN A C 1
ATOM 4236 O O . ASN A 1 550 ? -22.869 24.409 18.644 1.00 85.25 550 ASN A O 1
ATOM 4240 N N . ALA A 1 551 ? -24.746 23.561 19.539 1.00 86.25 551 ALA A N 1
ATOM 4241 C CA . ALA A 1 551 ? -24.145 23.273 20.838 1.00 86.25 551 ALA A CA 1
ATOM 4242 C C . ALA A 1 551 ? -23.070 22.175 20.753 1.00 86.25 551 ALA A C 1
ATOM 4244 O O . ALA A 1 551 ? -22.004 22.302 21.361 1.00 86.25 551 ALA A O 1
ATOM 4245 N N . PHE A 1 552 ? -23.325 21.126 19.970 1.00 86.75 552 PHE A N 1
ATOM 4246 C CA . PHE A 1 552 ? -22.463 19.955 19.850 1.00 86.75 552 PHE A CA 1
ATOM 4247 C C . PHE A 1 552 ? -21.244 20.180 18.943 1.00 86.75 552 PHE A C 1
ATOM 4249 O O . PHE A 1 552 ? -20.190 19.614 19.225 1.00 86.75 552 PHE A O 1
ATOM 4256 N N . LYS A 1 553 ? -21.331 21.065 17.936 1.00 80.88 553 LYS A N 1
ATOM 4257 C CA . LYS A 1 553 ? -20.279 21.349 16.932 1.00 80.88 553 LYS A CA 1
ATOM 4258 C C . LYS A 1 553 ? -18.867 21.519 17.516 1.00 80.88 553 LYS A C 1
ATOM 4260 O O . LYS A 1 553 ? -17.895 21.023 16.957 1.00 80.88 553 LYS A O 1
ATOM 4265 N N . HIS A 1 554 ? -18.754 22.176 18.670 1.00 70.44 554 HIS A N 1
ATOM 4266 C CA . HIS A 1 554 ? -17.482 22.451 19.354 1.00 70.44 554 HIS A CA 1
ATOM 4267 C C . HIS A 1 554 ? -16.846 21.208 20.000 1.00 70.44 554 HIS A C 1
ATOM 4269 O O . HIS A 1 554 ? -15.642 21.162 20.239 1.00 70.44 554 HIS A O 1
ATOM 4275 N N . PHE A 1 555 ? -17.654 20.195 20.308 1.00 73.88 555 PHE A N 1
ATOM 4276 C CA . PHE A 1 555 ? -17.241 18.978 21.013 1.00 73.88 555 PHE A CA 1
ATOM 4277 C C . PHE A 1 555 ? -16.896 17.833 20.083 1.00 73.88 555 PHE A C 1
ATOM 4279 O O . PHE A 1 555 ? -16.211 16.891 20.499 1.00 73.88 555 PHE A O 1
ATOM 4286 N N . GLU A 1 556 ? -17.298 17.964 18.822 1.00 65.56 556 GLU A N 1
ATOM 4287 C CA . GLU A 1 556 ? -16.888 17.067 17.759 1.00 65.56 556 GLU A CA 1
ATOM 4288 C C . GLU A 1 556 ? -15.363 17.137 17.503 1.00 65.56 556 GLU A C 1
ATOM 4290 O O . GLU A 1 556 ? -14.846 16.279 16.802 1.00 65.56 556 GLU A O 1
ATOM 4295 N N . GLY A 1 557 ? -14.634 18.137 18.045 1.00 52.53 557 GLY A N 1
ATOM 4296 C CA . GLY A 1 557 ? -13.398 18.649 17.433 1.00 52.53 557 GLY A CA 1
ATOM 4297 C C . GLY A 1 557 ? -12.053 18.625 18.173 1.00 52.53 557 GLY A C 1
ATOM 4298 O O . GLY A 1 557 ? -11.130 19.273 17.699 1.00 52.53 557 GLY A O 1
ATOM 4299 N N . GLY A 1 558 ? -11.857 17.878 19.264 1.00 45.72 558 GLY A N 1
ATOM 4300 C CA . GLY A 1 558 ? -10.527 17.809 19.917 1.00 45.72 558 GLY A CA 1
ATOM 4301 C C . GLY A 1 558 ? -9.437 17.084 19.103 1.00 45.72 558 GLY A C 1
ATOM 4302 O O . GLY A 1 558 ? -8.246 17.278 19.340 1.00 45.72 558 GLY A O 1
ATOM 4303 N N . LYS A 1 559 ? -9.850 16.259 18.137 1.00 49.81 559 LYS A N 1
ATOM 4304 C CA . LYS A 1 559 ? -8.993 15.591 17.147 1.00 49.81 559 LYS A CA 1
ATOM 4305 C C . LYS A 1 559 ? -9.053 16.274 15.765 1.00 49.81 559 LYS A C 1
ATOM 4307 O O . LYS A 1 559 ? -8.133 16.138 14.963 1.00 49.81 559 LYS A O 1
ATOM 4312 N N . LYS A 1 560 ? -10.077 17.113 15.545 1.00 56.22 560 LYS A N 1
ATOM 4313 C CA . LYS A 1 560 ? -10.449 17.606 14.220 1.00 56.22 560 LYS A CA 1
ATOM 4314 C C . LYS A 1 560 ? -9.461 18.580 13.606 1.00 56.22 560 LYS A C 1
ATOM 4316 O O . LYS A 1 560 ? -9.338 18.514 12.412 1.00 56.22 560 LYS A O 1
ATOM 4321 N N . GLU A 1 561 ? -8.758 19.479 14.296 1.00 60.06 561 GLU A N 1
ATOM 4322 C CA . GLU A 1 561 ? -7.975 20.481 13.537 1.00 60.06 561 GLU A CA 1
ATOM 4323 C C . GLU A 1 561 ? -6.731 19.889 12.851 1.00 60.06 561 GLU A C 1
ATOM 4325 O O . GLU A 1 561 ? -6.475 20.167 11.683 1.00 60.06 561 GLU A O 1
ATOM 4330 N N . ILE A 1 562 ? -6.006 19.004 13.543 1.00 63.34 562 ILE A N 1
ATOM 4331 C CA . ILE A 1 562 ? -4.897 18.239 12.951 1.00 63.34 562 ILE A CA 1
ATOM 4332 C C . ILE A 1 562 ? -5.435 17.292 11.874 1.00 63.34 562 ILE A C 1
ATOM 4334 O O . ILE A 1 562 ? -4.862 17.221 10.792 1.00 63.34 562 ILE A O 1
ATOM 4338 N N . GLU A 1 563 ? -6.545 16.598 12.142 1.00 60.62 563 GLU A N 1
ATOM 4339 C CA . GLU A 1 563 ? -7.196 15.714 11.167 1.00 60.62 563 GLU A CA 1
ATOM 4340 C C . GLU A 1 563 ? -7.766 16.482 9.966 1.00 60.62 563 GLU A C 1
ATOM 4342 O O . GLU A 1 563 ? -7.666 15.994 8.856 1.00 60.62 563 GLU A O 1
ATOM 4347 N N . ILE A 1 564 ? -8.290 17.695 10.146 1.00 61.16 564 ILE A N 1
ATOM 4348 C CA . ILE A 1 564 ? -8.822 18.583 9.102 1.00 61.16 564 ILE A CA 1
ATOM 4349 C C . ILE A 1 564 ? -7.669 19.111 8.262 1.00 61.16 564 ILE A C 1
ATOM 4351 O O . ILE A 1 564 ? -7.753 19.076 7.041 1.00 61.16 564 ILE A O 1
ATOM 4355 N N . VAL A 1 565 ? -6.581 19.575 8.880 1.00 65.75 565 VAL A N 1
ATOM 4356 C CA . VAL A 1 565 ? -5.388 19.990 8.136 1.00 65.75 565 VAL A CA 1
ATOM 4357 C C . VAL A 1 565 ? -4.825 18.805 7.354 1.00 65.75 565 VAL A C 1
ATOM 4359 O O . VAL A 1 565 ? -4.547 18.948 6.168 1.00 65.75 565 VAL A O 1
ATOM 4362 N N . ASN A 1 566 ? -4.738 17.626 7.968 1.00 69.25 566 ASN A N 1
ATOM 4363 C CA . ASN A 1 566 ? -4.304 16.413 7.280 1.00 69.25 566 ASN A CA 1
ATOM 4364 C C . ASN A 1 566 ? -5.300 15.953 6.197 1.00 69.25 566 ASN A C 1
ATOM 4366 O O . ASN A 1 566 ? -4.889 15.434 5.167 1.00 69.25 566 ASN A O 1
ATOM 4370 N N . ALA A 1 567 ? -6.600 16.180 6.369 1.00 59.00 567 ALA A N 1
ATOM 4371 C CA . ALA A 1 567 ? -7.617 15.842 5.377 1.00 59.00 567 ALA A CA 1
ATOM 4372 C C . ALA A 1 567 ? -7.628 16.820 4.191 1.00 59.00 567 ALA A C 1
ATOM 4374 O O . ALA A 1 567 ? -7.856 16.403 3.060 1.00 59.00 567 ALA A O 1
ATOM 4375 N N . ILE A 1 568 ? -7.383 18.113 4.432 1.00 57.69 568 ILE A N 1
ATOM 4376 C CA . ILE A 1 568 ? -7.363 19.151 3.390 1.00 57.69 568 ILE A CA 1
ATOM 4377 C C . ILE A 1 568 ? -6.032 19.137 2.630 1.00 57.69 568 ILE A C 1
ATOM 4379 O O . ILE A 1 568 ? -6.026 19.298 1.412 1.00 57.69 568 ILE A O 1
ATOM 4383 N N . TYR A 1 569 ? -4.911 18.953 3.331 1.00 64.62 569 TYR A N 1
ATOM 4384 C CA . TYR A 1 569 ? -3.566 19.156 2.780 1.00 64.62 569 TYR A CA 1
ATOM 4385 C C . TYR A 1 569 ? -2.708 17.881 2.696 1.00 64.62 569 TYR A C 1
ATOM 4387 O O . TYR A 1 569 ? -1.621 17.930 2.119 1.00 64.62 569 TYR A O 1
ATOM 4395 N N . GLY A 1 570 ? -3.204 16.743 3.193 1.00 61.03 570 GLY A N 1
ATOM 4396 C CA . GLY A 1 570 ? -2.551 15.431 3.126 1.00 61.03 570 GLY A CA 1
ATOM 4397 C C . GLY A 1 570 ? -2.106 14.890 4.491 1.00 61.03 570 GLY A C 1
ATOM 4398 O O . GLY A 1 570 ? -1.752 15.637 5.403 1.00 61.03 570 GLY A O 1
ATOM 4399 N N . GLU A 1 571 ? -2.119 13.564 4.657 1.00 64.81 571 GLU A N 1
ATOM 4400 C CA . GLU A 1 571 ? -1.678 12.944 5.911 1.00 64.81 571 GLU A CA 1
ATOM 4401 C C . GLU A 1 571 ? -0.218 13.291 6.238 1.00 64.81 571 GLU A C 1
ATOM 4403 O O . GLU A 1 571 ? 0.671 13.236 5.388 1.00 64.81 571 GLU A O 1
ATOM 4408 N N . GLY A 1 572 ? 0.037 13.647 7.500 1.00 70.00 572 GLY A N 1
ATOM 4409 C CA . GLY A 1 572 ? 1.366 14.042 7.969 1.00 70.00 572 GLY A CA 1
ATOM 4410 C C . GLY A 1 572 ? 1.712 15.516 7.739 1.00 70.00 572 GLY A C 1
ATOM 4411 O O . GLY A 1 572 ? 2.798 15.941 8.137 1.00 70.00 572 GLY A O 1
ATOM 4412 N N . THR A 1 573 ? 0.805 16.318 7.166 1.00 78.62 573 THR A N 1
ATOM 4413 C CA . THR A 1 573 ? 0.954 17.778 7.102 1.00 78.62 573 THR A CA 1
ATOM 4414 C C . THR A 1 573 ? 0.975 18.410 8.489 1.00 78.62 573 THR A C 1
ATOM 4416 O O . THR A 1 573 ? 1.747 19.331 8.718 1.00 78.62 573 THR A O 1
ATOM 4419 N N . ALA A 1 574 ? 0.178 17.921 9.431 1.00 80.44 574 ALA A N 1
ATOM 4420 C CA . ALA A 1 574 ? 0.173 18.325 10.827 1.00 80.44 574 ALA A CA 1
ATOM 4421 C C . ALA A 1 574 ? 0.538 17.127 11.714 1.00 80.44 574 ALA A C 1
ATOM 4423 O O . ALA A 1 574 ? -0.164 16.112 11.730 1.00 80.44 574 ALA A O 1
ATOM 4424 N N . THR A 1 575 ? 1.622 17.247 12.481 1.00 79.06 575 THR A N 1
ATOM 4425 C CA . THR A 1 575 ? 2.084 16.228 13.434 1.00 79.06 575 THR A CA 1
ATOM 4426 C C . THR A 1 575 ? 2.182 16.803 14.843 1.00 79.06 575 THR A C 1
ATOM 4428 O O . THR A 1 575 ? 2.443 17.991 15.030 1.00 79.06 575 THR A O 1
ATOM 4431 N N . LYS A 1 576 ? 1.957 15.969 15.864 1.00 73.75 576 LYS A N 1
ATOM 4432 C CA . LYS A 1 576 ? 2.036 16.370 17.275 1.00 73.75 576 LYS A CA 1
ATOM 4433 C C . LYS A 1 576 ? 3.161 15.610 17.971 1.00 73.75 576 LYS A C 1
ATOM 4435 O O . LYS A 1 576 ? 3.033 14.411 18.189 1.00 73.75 576 LYS A O 1
ATOM 4440 N N . ASP A 1 577 ? 4.201 16.328 18.386 1.00 65.81 577 ASP A N 1
ATOM 4441 C CA . ASP A 1 577 ? 5.400 15.777 19.023 1.00 65.81 577 ASP A CA 1
ATOM 4442 C C . ASP A 1 577 ? 5.672 16.489 20.357 1.00 65.81 577 ASP A C 1
ATOM 4444 O O . ASP A 1 577 ? 5.874 17.701 20.394 1.00 65.81 577 ASP A O 1
ATOM 4448 N N . ASN A 1 578 ? 5.701 15.743 21.469 1.00 56.72 578 ASN A N 1
ATOM 4449 C CA . ASN A 1 578 ? 6.148 16.216 22.793 1.00 56.72 578 ASN A CA 1
ATOM 4450 C C . ASN A 1 578 ? 5.557 17.566 23.268 1.00 56.72 578 ASN A C 1
ATOM 4452 O O . ASN A 1 578 ? 6.261 18.376 23.865 1.00 56.72 578 ASN A O 1
ATOM 4456 N N . GLY A 1 579 ? 4.266 17.815 23.020 1.00 62.69 579 GLY A N 1
ATOM 4457 C CA . GLY A 1 579 ? 3.594 19.063 23.423 1.00 62.69 579 GLY A CA 1
ATOM 4458 C C . GLY A 1 579 ? 3.669 20.198 22.395 1.00 62.69 579 GLY A C 1
ATOM 4459 O O . GLY A 1 579 ? 3.091 21.255 22.627 1.00 62.69 579 GLY A O 1
ATOM 4460 N N . ASN A 1 580 ? 4.291 19.962 21.240 1.00 74.62 580 ASN A N 1
ATOM 4461 C CA . ASN A 1 580 ? 4.304 20.879 20.106 1.00 74.62 580 ASN A CA 1
ATOM 4462 C C . ASN A 1 580 ? 3.500 20.307 18.932 1.00 74.62 580 ASN A C 1
ATOM 4464 O O . ASN A 1 580 ? 3.403 19.090 18.766 1.00 74.62 580 ASN A O 1
ATOM 4468 N N . ILE A 1 581 ? 2.943 21.186 18.102 1.00 80.00 581 ILE A N 1
ATOM 4469 C CA . ILE A 1 581 ? 2.310 20.834 16.827 1.00 80.00 581 ILE A CA 1
ATOM 4470 C C . ILE A 1 581 ? 3.194 21.370 15.707 1.00 80.00 581 ILE A C 1
ATOM 4472 O O . ILE A 1 581 ? 3.538 22.548 15.705 1.00 80.00 581 ILE A O 1
ATOM 4476 N N . ARG A 1 582 ? 3.581 20.525 14.755 1.00 84.44 582 ARG A N 1
ATOM 4477 C CA . ARG A 1 582 ? 4.369 20.909 13.586 1.00 84.44 582 ARG A CA 1
ATOM 4478 C C . ARG A 1 582 ? 3.512 20.782 12.332 1.00 84.44 582 ARG A C 1
ATOM 4480 O O . ARG A 1 582 ? 3.017 19.704 12.032 1.00 84.44 582 ARG A O 1
ATOM 4487 N N . LEU A 1 583 ? 3.372 21.881 11.603 1.00 85.31 583 LEU A N 1
ATOM 4488 C CA . LEU A 1 583 ? 2.832 21.934 10.252 1.00 85.31 583 LEU A CA 1
ATOM 4489 C C . LEU A 1 583 ? 3.977 21.829 9.247 1.00 85.31 583 LEU A C 1
ATOM 4491 O O . LEU A 1 583 ? 5.006 22.478 9.424 1.00 85.31 583 LEU A O 1
ATOM 4495 N N . ARG A 1 584 ? 3.815 21.036 8.194 1.00 84.69 584 ARG A N 1
ATOM 4496 C CA . ARG A 1 584 ? 4.783 20.859 7.114 1.00 84.69 584 ARG A CA 1
ATOM 4497 C C . ARG A 1 584 ? 4.044 20.735 5.790 1.00 84.69 584 ARG A C 1
ATOM 4499 O O . ARG A 1 584 ? 3.376 19.737 5.549 1.00 84.69 584 ARG A O 1
ATOM 4506 N N . THR A 1 585 ? 4.205 21.720 4.911 1.00 79.00 585 THR A N 1
ATOM 4507 C CA . THR A 1 585 ? 3.522 21.731 3.611 1.00 79.00 585 THR A CA 1
ATOM 4508 C C . THR A 1 585 ? 4.418 22.214 2.490 1.00 79.00 585 THR A C 1
ATOM 4510 O O . THR A 1 585 ? 5.211 23.139 2.668 1.00 79.00 585 THR A O 1
ATOM 4513 N N . SER A 1 586 ? 4.273 21.596 1.322 1.00 75.62 586 SER A N 1
ATOM 4514 C CA . SER A 1 586 ? 4.837 22.104 0.070 1.00 75.62 586 SER A CA 1
ATOM 4515 C C . SER A 1 586 ? 4.002 23.281 -0.433 1.00 75.62 586 SER A C 1
ATOM 4517 O O . SER A 1 586 ? 2.802 23.331 -0.168 1.00 75.62 586 SER A O 1
ATOM 4519 N N . ILE A 1 587 ? 4.633 24.222 -1.138 1.00 75.94 587 ILE A N 1
ATOM 4520 C CA . ILE A 1 587 ? 3.982 25.441 -1.643 1.00 75.94 587 ILE A CA 1
ATOM 4521 C C . ILE A 1 587 ? 4.028 25.420 -3.172 1.00 75.94 587 ILE A C 1
ATOM 4523 O O . ILE A 1 587 ? 5.116 25.363 -3.755 1.00 75.94 587 ILE A O 1
ATOM 4527 N N . SER A 1 588 ? 2.859 25.462 -3.810 1.00 73.31 588 SER A N 1
ATOM 4528 C CA . SER A 1 588 ? 2.717 25.550 -5.269 1.00 73.31 588 SER A CA 1
ATOM 4529 C C . SER A 1 588 ? 2.988 26.971 -5.767 1.00 73.31 588 SER A C 1
ATOM 4531 O O . SER A 1 588 ? 2.690 27.947 -5.079 1.00 73.31 588 SER A O 1
ATOM 4533 N N . VAL A 1 589 ? 3.577 27.104 -6.958 1.00 74.75 589 VAL A N 1
ATOM 4534 C CA . VAL A 1 589 ? 3.913 28.405 -7.556 1.00 74.75 589 VAL A CA 1
ATOM 4535 C C . VAL A 1 589 ? 3.477 28.451 -9.018 1.00 74.75 589 VAL A C 1
ATOM 4537 O O . VAL A 1 589 ? 4.047 27.766 -9.863 1.00 74.75 589 VAL A O 1
ATOM 4540 N N . ASP A 1 590 ? 2.528 29.332 -9.332 1.00 67.81 590 ASP A N 1
ATOM 4541 C CA . ASP A 1 590 ? 1.916 29.390 -10.669 1.00 67.81 590 ASP A CA 1
ATOM 4542 C C . ASP A 1 590 ? 2.732 30.196 -11.696 1.00 67.81 590 ASP A C 1
ATOM 4544 O O . ASP A 1 590 ? 2.680 29.937 -12.897 1.00 67.81 590 ASP A O 1
ATOM 4548 N N . SER A 1 591 ? 3.510 31.188 -11.248 1.00 65.94 591 SER A N 1
ATOM 4549 C CA . SER A 1 591 ? 4.183 32.169 -12.124 1.00 65.94 591 SER A CA 1
ATOM 4550 C C . SER A 1 591 ? 5.720 32.138 -12.070 1.00 65.94 591 SER A C 1
ATOM 4552 O O . SER A 1 591 ? 6.391 33.058 -12.560 1.00 65.94 591 SER A O 1
ATOM 4554 N N . GLY A 1 592 ? 6.286 31.066 -11.506 1.00 71.69 592 GLY A N 1
ATOM 4555 C CA . GLY A 1 592 ? 7.715 30.934 -11.218 1.00 71.69 592 GLY A CA 1
ATOM 4556 C C . GLY A 1 592 ? 8.197 31.889 -10.117 1.00 71.69 592 GLY A C 1
ATOM 4557 O O . GLY A 1 592 ? 7.473 32.779 -9.673 1.00 71.69 592 GLY A O 1
ATOM 4558 N N . ILE A 1 593 ? 9.444 31.721 -9.677 1.00 82.69 593 ILE A N 1
ATOM 4559 C CA . ILE A 1 593 ? 10.043 32.527 -8.600 1.00 82.69 593 ILE A CA 1
ATOM 4560 C C . ILE A 1 593 ? 11.237 33.338 -9.102 1.00 82.69 593 ILE A C 1
ATOM 4562 O O . ILE A 1 593 ? 11.949 32.930 -10.025 1.00 82.69 593 ILE A O 1
ATOM 4566 N N . THR A 1 594 ? 11.503 34.469 -8.452 1.00 84.62 594 THR A N 1
ATOM 4567 C CA . THR A 1 594 ? 12.733 35.244 -8.675 1.00 84.62 594 THR A CA 1
ATOM 4568 C C . THR A 1 594 ? 13.627 35.164 -7.441 1.00 84.62 594 THR A C 1
ATOM 4570 O O . THR A 1 594 ? 13.253 35.640 -6.371 1.00 84.62 594 THR A O 1
ATOM 4573 N N . LEU A 1 595 ? 14.828 34.609 -7.584 1.00 84.12 595 LEU A N 1
ATOM 4574 C CA . LEU A 1 595 ? 15.862 34.682 -6.551 1.00 84.12 595 LEU A CA 1
ATOM 4575 C C . LEU A 1 595 ? 16.664 35.977 -6.735 1.00 84.12 595 LEU A C 1
ATOM 4577 O O . LEU A 1 595 ? 17.021 36.295 -7.870 1.00 84.12 595 LEU A O 1
ATOM 4581 N N . ARG A 1 596 ? 16.935 36.726 -5.659 1.00 80.88 596 ARG A N 1
ATOM 4582 C CA . ARG A 1 596 ? 17.674 38.004 -5.685 1.00 80.88 596 ARG A CA 1
ATOM 4583 C C . ARG A 1 596 ? 18.738 38.059 -4.593 1.00 80.88 596 ARG A C 1
ATOM 4585 O O . ARG A 1 596 ? 18.475 37.629 -3.478 1.00 80.88 596 ARG A O 1
ATOM 4592 N N . THR A 1 597 ? 19.914 38.606 -4.882 1.00 80.44 597 THR A N 1
ATOM 4593 C CA . THR A 1 597 ? 20.969 38.823 -3.872 1.00 80.44 597 THR A CA 1
ATOM 4594 C C . THR A 1 597 ? 20.746 40.128 -3.104 1.00 80.44 597 THR A C 1
ATOM 4596 O O . THR A 1 597 ? 20.479 41.151 -3.737 1.00 80.44 597 THR A O 1
ATOM 4599 N N . ARG A 1 598 ? 20.943 40.134 -1.778 1.00 69.69 598 ARG A N 1
ATOM 4600 C CA . ARG A 1 598 ? 20.779 41.326 -0.920 1.00 69.69 598 ARG A CA 1
ATOM 4601 C C . ARG A 1 598 ? 21.762 42.460 -1.227 1.00 69.69 598 ARG A C 1
ATOM 4603 O O . ARG A 1 598 ? 21.392 43.618 -1.071 1.00 69.69 598 ARG A O 1
ATOM 4610 N N . LEU A 1 599 ? 22.994 42.130 -1.619 1.00 63.00 599 LEU A N 1
ATOM 4611 C CA . LEU A 1 599 ? 24.087 43.101 -1.773 1.00 63.00 599 LEU A CA 1
ATOM 4612 C C . LEU A 1 599 ? 24.389 43.445 -3.242 1.00 63.00 599 LEU A C 1
ATOM 4614 O O . LEU A 1 599 ? 24.591 44.613 -3.559 1.00 63.00 599 LEU A O 1
ATOM 4618 N N . ASP A 1 600 ? 24.335 42.461 -4.146 1.00 66.12 600 ASP A N 1
ATOM 4619 C CA . ASP A 1 600 ? 24.875 42.600 -5.513 1.00 66.12 600 ASP A CA 1
ATOM 4620 C C . ASP A 1 600 ? 23.814 42.819 -6.609 1.00 66.12 600 ASP A C 1
ATOM 4622 O O . ASP A 1 600 ? 24.131 42.834 -7.799 1.00 66.12 600 ASP A O 1
ATOM 4626 N N . ASN A 1 601 ? 22.538 42.972 -6.229 1.00 70.75 601 ASN A N 1
ATOM 4627 C CA . ASN A 1 601 ? 21.388 43.187 -7.123 1.00 70.75 601 ASN A CA 1
ATOM 4628 C C . ASN A 1 601 ? 21.261 42.185 -8.303 1.00 70.75 601 ASN A C 1
ATOM 4630 O O . ASN A 1 601 ? 20.588 42.466 -9.298 1.00 70.75 601 ASN A O 1
ATOM 4634 N N . GLN A 1 602 ? 21.886 41.006 -8.213 1.00 78.38 602 GLN A N 1
ATOM 4635 C CA . GLN A 1 602 ? 21.745 39.935 -9.197 1.00 78.38 602 GLN A CA 1
ATOM 4636 C C . GLN A 1 602 ? 20.420 39.202 -9.001 1.00 78.38 602 GLN A C 1
ATOM 4638 O O . GLN A 1 602 ? 19.949 39.034 -7.873 1.00 78.38 602 GLN A O 1
ATOM 4643 N N . SER A 1 603 ? 19.820 38.737 -10.102 1.00 84.19 603 SER A N 1
ATOM 4644 C CA . SER A 1 603 ? 18.575 37.975 -10.048 1.00 84.19 603 SER A CA 1
ATOM 4645 C C . SER A 1 603 ? 18.542 36.804 -11.024 1.00 84.19 603 SER A C 1
ATOM 4647 O O . SER A 1 603 ? 19.052 36.894 -12.139 1.00 84.19 603 SER A O 1
ATOM 4649 N N . VAL A 1 604 ? 17.925 35.702 -10.597 1.00 85.50 604 VAL A N 1
ATOM 4650 C CA . VAL A 1 604 ? 17.693 34.505 -11.415 1.00 85.50 604 VAL A CA 1
ATOM 4651 C C . VAL A 1 604 ? 16.211 34.162 -11.351 1.00 85.50 604 VAL A C 1
ATOM 4653 O O . VAL A 1 604 ? 15.669 33.918 -10.272 1.00 85.50 604 VAL A O 1
ATOM 4656 N N . LYS A 1 605 ? 15.553 34.127 -12.514 1.00 85.81 605 LYS A N 1
ATOM 4657 C CA . LYS A 1 605 ? 14.163 33.677 -12.639 1.00 85.81 605 LYS A CA 1
ATOM 4658 C C . LYS A 1 605 ? 14.130 32.165 -12.851 1.00 85.81 605 LYS A C 1
ATOM 4660 O O . LYS A 1 605 ? 14.819 31.644 -13.729 1.00 85.81 605 LYS A O 1
ATOM 4665 N N . LEU A 1 606 ? 13.336 31.463 -12.051 1.00 82.94 606 LEU A N 1
ATOM 4666 C CA . LEU A 1 606 ? 13.171 30.014 -12.110 1.00 82.94 606 LEU A CA 1
ATOM 4667 C C . LEU A 1 606 ? 11.720 29.671 -12.432 1.00 82.94 606 LEU A C 1
ATOM 4669 O O . LEU A 1 606 ? 10.803 30.174 -11.787 1.00 82.94 606 LEU A O 1
ATOM 4673 N N . ASN A 1 607 ? 11.531 28.793 -13.415 1.00 81.00 607 ASN A N 1
ATOM 4674 C CA . ASN A 1 607 ? 10.241 28.179 -13.698 1.00 81.00 607 ASN A CA 1
ATOM 4675 C C . ASN A 1 607 ? 10.161 26.862 -12.912 1.00 81.00 607 ASN A C 1
ATOM 4677 O O . ASN A 1 607 ? 10.666 25.834 -13.361 1.00 81.00 607 ASN A O 1
ATOM 4681 N N . VAL A 1 608 ? 9.649 26.947 -11.686 1.00 78.44 608 VAL A N 1
ATOM 4682 C CA . VAL A 1 608 ? 9.404 25.817 -10.782 1.00 78.44 608 VAL A CA 1
ATOM 4683 C C . VAL A 1 608 ? 7.934 25.866 -10.397 1.00 78.44 608 VAL A C 1
ATOM 4685 O O . VAL A 1 608 ? 7.441 26.942 -10.068 1.00 78.44 608 VAL A O 1
ATOM 4688 N N . GLY A 1 609 ? 7.249 24.727 -10.480 1.00 72.56 609 GLY A N 1
ATOM 4689 C CA . GLY A 1 609 ? 5.835 24.616 -10.119 1.00 72.56 609 GLY A CA 1
ATOM 4690 C C . GLY A 1 609 ? 5.631 24.381 -8.625 1.00 72.56 609 GLY A C 1
ATOM 4691 O O . GLY A 1 609 ? 4.548 24.630 -8.109 1.00 72.56 609 GLY A O 1
ATOM 4692 N N . GLN A 1 610 ? 6.675 23.932 -7.918 1.00 79.06 610 GLN A N 1
ATOM 4693 C CA . GLN A 1 610 ? 6.587 23.624 -6.495 1.00 79.06 610 GLN A CA 1
ATOM 4694 C C . GLN A 1 610 ? 7.882 23.920 -5.740 1.00 79.06 610 GLN A C 1
ATOM 4696 O O . GLN A 1 610 ? 8.988 23.648 -6.220 1.00 79.06 610 GLN A O 1
ATOM 4701 N N . LEU A 1 611 ? 7.734 24.464 -4.533 1.00 76.44 611 LEU A N 1
ATOM 4702 C CA . LEU A 1 611 ? 8.821 24.697 -3.588 1.00 76.44 611 LEU A CA 1
ATOM 4703 C C . LEU A 1 611 ? 8.945 23.534 -2.591 1.00 76.44 611 LEU A C 1
ATOM 4705 O O . LEU A 1 611 ? 7.947 22.870 -2.298 1.00 76.44 611 LEU A O 1
ATOM 4709 N N . PRO A 1 612 ? 10.151 23.313 -2.029 1.00 75.25 612 PRO A N 1
ATOM 4710 C CA . PRO A 1 612 ? 10.347 22.433 -0.883 1.00 75.25 612 PRO A CA 1
ATOM 4711 C C . PRO A 1 612 ? 9.363 22.725 0.264 1.00 75.25 612 PRO A C 1
ATOM 4713 O O . PRO A 1 612 ? 8.836 23.833 0.362 1.00 75.25 612 PRO A O 1
ATOM 4716 N N . PRO A 1 613 ? 9.116 21.764 1.165 1.00 76.50 613 PRO A N 1
ATOM 4717 C CA . PRO A 1 613 ? 8.170 21.966 2.249 1.00 76.50 613 PRO A CA 1
ATOM 4718 C C . PRO A 1 613 ? 8.651 23.022 3.255 1.00 76.50 613 PRO A C 1
ATOM 4720 O O . PRO A 1 613 ? 9.785 22.966 3.731 1.00 76.50 613 PRO A O 1
ATOM 4723 N N . THR A 1 614 ? 7.763 23.953 3.606 1.00 77.50 614 THR A N 1
ATOM 4724 C CA . THR A 1 614 ? 7.926 24.902 4.718 1.00 77.50 614 THR A CA 1
ATOM 4725 C C . THR A 1 614 ? 7.401 24.259 5.993 1.00 77.50 614 THR A C 1
ATOM 4727 O O . THR A 1 614 ? 6.324 23.660 5.966 1.00 77.50 614 THR A O 1
ATOM 4730 N N . SER A 1 615 ? 8.141 24.380 7.100 1.00 82.44 615 SER A N 1
ATOM 4731 C CA . SER A 1 615 ? 7.705 23.850 8.398 1.00 82.44 615 SER A CA 1
ATOM 4732 C C . SER A 1 615 ? 7.400 24.975 9.387 1.00 82.44 615 SER A C 1
ATOM 4734 O O . SER A 1 615 ? 8.194 25.896 9.555 1.00 82.44 615 SER A O 1
ATOM 4736 N N . VAL A 1 616 ? 6.266 24.894 10.077 1.00 84.31 616 VAL A N 1
ATOM 4737 C CA . VAL A 1 616 ? 5.846 25.829 11.129 1.00 84.31 616 VAL A CA 1
ATOM 4738 C C . VAL A 1 616 ? 5.573 25.037 12.402 1.00 84.31 616 VAL A C 1
ATOM 4740 O O . VAL A 1 616 ? 4.948 23.989 12.354 1.00 84.31 616 VAL A O 1
ATOM 4743 N N . THR A 1 617 ? 6.066 25.491 13.548 1.00 83.81 617 THR A N 1
ATOM 4744 C CA . THR A 1 617 ? 5.901 24.817 14.841 1.00 83.81 617 THR A CA 1
ATOM 4745 C C . THR A 1 617 ? 5.104 25.699 15.796 1.00 83.81 617 THR A C 1
ATOM 4747 O O . THR A 1 617 ? 5.339 26.904 15.873 1.00 83.81 617 THR A O 1
ATOM 4750 N N . PHE A 1 618 ? 4.197 25.072 16.538 1.00 81.69 618 PHE A N 1
ATOM 4751 C CA . PHE A 1 618 ? 3.363 25.645 17.586 1.00 81.69 618 PHE A CA 1
ATOM 4752 C C . PHE A 1 618 ? 3.638 24.941 18.914 1.00 81.69 618 PHE A C 1
ATOM 4754 O O . PHE A 1 618 ? 3.886 23.736 18.932 1.00 81.69 618 PHE A O 1
ATOM 4761 N N . THR A 1 619 ? 3.576 25.669 20.022 1.00 78.81 619 THR A N 1
ATOM 4762 C CA . THR A 1 619 ? 3.649 25.140 21.393 1.00 78.81 619 THR A CA 1
ATOM 4763 C C . THR A 1 619 ? 2.254 25.090 22.010 1.00 78.81 619 THR A C 1
ATOM 4765 O O . THR A 1 619 ? 1.480 26.026 21.826 1.00 78.81 619 THR A O 1
ATOM 4768 N N . LEU A 1 620 ? 1.924 24.017 22.735 1.00 68.12 620 LEU A N 1
ATOM 4769 C CA . LEU A 1 620 ? 0.658 23.889 23.463 1.00 68.12 620 LEU A CA 1
ATOM 4770 C C . LEU A 1 620 ? 0.838 24.245 24.940 1.00 68.12 620 LEU A C 1
ATOM 4772 O O . LEU A 1 620 ? 1.661 23.639 25.628 1.00 68.12 620 LEU A O 1
ATOM 4776 N N . ASP A 1 621 ? 0.021 25.162 25.451 1.00 56.59 621 ASP A N 1
ATOM 4777 C CA . ASP A 1 621 ? 0.035 25.512 26.872 1.00 56.59 621 ASP A CA 1
ATOM 4778 C C . ASP A 1 621 ? -0.571 24.383 27.721 1.00 56.59 621 ASP A C 1
ATOM 4780 O O . ASP A 1 621 ? -1.640 23.858 27.414 1.00 56.59 621 ASP A O 1
ATOM 4784 N N . GLY A 1 622 ? 0.089 24.014 28.825 1.00 49.25 622 GLY A N 1
ATOM 4785 C CA . GLY A 1 622 ? -0.274 22.880 29.695 1.00 49.25 622 GLY A CA 1
ATOM 4786 C C . GLY A 1 622 ? -1.557 23.036 30.531 1.00 49.25 622 GLY A C 1
ATOM 4787 O O . GLY A 1 622 ? -1.659 22.434 31.599 1.00 49.25 622 GLY A O 1
ATOM 4788 N N . SER A 1 623 ? -2.514 23.856 30.095 1.00 45.16 623 SER A N 1
ATOM 4789 C CA . SER A 1 623 ? -3.820 24.018 30.743 1.00 45.16 623 SER A CA 1
ATOM 4790 C C . SER A 1 623 ? -4.834 22.974 30.246 1.00 45.16 623 SER A C 1
ATOM 4792 O O . SER A 1 623 ? -4.603 22.272 29.262 1.00 45.16 623 SER A O 1
ATOM 4794 N N . SER A 1 624 ? -5.983 22.855 30.918 1.00 42.06 624 SER A N 1
ATOM 4795 C CA . SER A 1 624 ? -7.051 21.900 30.578 1.00 42.06 624 SER A CA 1
ATOM 4796 C C . SER A 1 624 ? -7.714 22.131 29.204 1.00 42.06 624 SER A C 1
ATOM 4798 O O . SER A 1 624 ? -8.525 21.302 28.793 1.00 42.06 624 SER A O 1
ATOM 4800 N N . SER A 1 625 ? -7.348 23.199 28.475 1.00 44.78 625 SER A N 1
ATOM 4801 C CA . SER A 1 625 ? -7.607 23.386 27.038 1.00 44.78 625 SER A CA 1
ATOM 4802 C C . SER A 1 625 ? -6.384 24.024 26.340 1.00 44.78 625 SER A C 1
ATOM 4804 O O . SER A 1 625 ? -6.169 25.228 26.490 1.00 44.78 625 SER A O 1
ATOM 4806 N N . PRO A 1 626 ? -5.561 23.274 25.588 1.00 54.81 626 PRO A N 1
ATOM 4807 C CA . PRO A 1 626 ? -4.352 23.829 24.984 1.00 54.81 626 PRO A CA 1
ATOM 4808 C C . PRO A 1 626 ? -4.657 24.566 23.669 1.00 54.81 626 PRO A C 1
ATOM 4810 O O . PRO A 1 626 ? -5.026 23.932 22.681 1.00 54.81 626 PRO A O 1
ATOM 4813 N N . THR A 1 627 ? -4.467 25.886 23.634 1.00 57.28 627 THR A N 1
ATOM 4814 C CA . THR A 1 627 ? -4.421 26.679 22.393 1.00 57.28 627 THR A CA 1
ATOM 4815 C C . THR A 1 627 ? -3.004 26.646 21.797 1.00 57.28 627 THR A C 1
ATOM 4817 O O . THR A 1 627 ? -2.044 26.860 22.541 1.00 57.28 627 THR A O 1
ATOM 4820 N N . PRO A 1 628 ? -2.830 26.341 20.496 1.00 66.75 628 PRO A N 1
ATOM 4821 C CA . PRO A 1 628 ? -1.514 26.291 19.855 1.00 66.75 628 PRO A CA 1
ATOM 4822 C C . PRO A 1 628 ? -0.946 27.695 19.611 1.00 66.75 628 PRO A C 1
ATOM 4824 O O . PRO A 1 628 ? -1.491 28.442 18.817 1.00 66.75 628 PRO A O 1
ATOM 4827 N N . MET A 1 629 ? 0.195 28.033 20.215 1.00 71.44 629 MET A N 1
ATOM 4828 C CA . MET A 1 629 ? 0.880 29.313 19.983 1.00 71.44 629 MET A CA 1
ATOM 4829 C C . MET A 1 629 ? 2.051 29.166 19.008 1.00 71.44 629 MET A C 1
ATOM 4831 O O . MET A 1 629 ? 2.894 28.287 19.189 1.00 71.44 629 MET A O 1
ATOM 4835 N N . LEU A 1 630 ? 2.149 30.038 17.998 1.00 77.44 630 LEU A N 1
ATOM 4836 C CA . LEU A 1 630 ? 3.246 30.031 17.020 1.00 77.44 630 LEU A CA 1
ATOM 4837 C C . LEU A 1 630 ? 4.619 30.198 17.701 1.00 77.44 630 LEU A C 1
ATOM 4839 O O . LEU A 1 630 ? 4.886 31.225 18.324 1.00 77.44 630 LEU A O 1
ATOM 4843 N N . SER A 1 631 ? 5.517 29.223 17.530 1.00 77.56 631 SER A N 1
ATOM 4844 C CA . SER A 1 631 ? 6.841 29.210 18.169 1.00 77.56 631 SER A CA 1
ATOM 4845 C C . SER A 1 631 ? 8.007 29.331 17.186 1.00 77.56 631 SER A C 1
ATOM 4847 O O . SER A 1 631 ? 8.986 30.023 17.472 1.00 77.56 631 SER A O 1
ATOM 4849 N N . HIS A 1 632 ? 7.934 28.679 16.020 1.00 79.50 632 HIS A N 1
ATOM 4850 C CA . HIS A 1 632 ? 9.043 28.658 15.062 1.00 79.50 632 HIS A CA 1
ATOM 4851 C C . HIS A 1 632 ? 8.586 28.493 13.608 1.00 79.50 632 HIS A C 1
ATOM 4853 O O . HIS A 1 632 ? 7.720 27.672 13.329 1.00 79.50 632 HIS A O 1
ATOM 4859 N N . ILE A 1 633 ? 9.225 29.204 12.670 1.00 75.69 633 ILE A N 1
ATOM 4860 C CA . ILE A 1 633 ? 9.041 29.026 11.219 1.00 75.69 633 ILE A CA 1
ATOM 4861 C C . ILE A 1 633 ? 10.382 28.669 10.577 1.00 75.69 633 ILE A C 1
ATOM 4863 O O . ILE A 1 633 ? 11.339 29.446 10.635 1.00 75.69 633 ILE A O 1
ATOM 4867 N N . GLU A 1 634 ? 10.413 27.518 9.918 1.00 72.19 634 GLU A N 1
ATOM 4868 C CA . GLU A 1 634 ? 11.487 27.040 9.057 1.00 72.19 634 GLU A CA 1
ATOM 4869 C C . GLU A 1 634 ? 11.052 27.214 7.593 1.00 72.19 634 GLU A C 1
ATOM 4871 O O . GLU A 1 634 ? 10.400 26.354 6.995 1.00 72.19 634 GLU A O 1
ATOM 4876 N N . ALA A 1 635 ? 11.365 28.386 7.034 1.00 64.25 635 ALA A N 1
ATOM 4877 C CA . ALA A 1 635 ? 11.040 28.736 5.655 1.00 64.25 635 ALA A CA 1
ATOM 4878 C C . ALA A 1 635 ? 12.016 28.094 4.659 1.00 64.25 635 ALA A C 1
ATOM 4880 O O . ALA A 1 635 ? 13.217 27.975 4.928 1.00 64.25 635 ALA A O 1
ATOM 4881 N N . VAL A 1 636 ? 11.511 27.762 3.467 1.00 57.34 636 VAL A N 1
ATOM 4882 C CA . VAL A 1 636 ? 12.332 27.318 2.334 1.00 57.34 636 VAL A CA 1
ATOM 4883 C C . VAL A 1 636 ? 13.452 28.330 2.095 1.00 57.34 636 VAL A C 1
ATOM 4885 O O . VAL A 1 636 ? 13.199 29.498 1.802 1.00 57.34 636 VAL A O 1
ATOM 4888 N N . ALA A 1 637 ? 14.691 27.849 2.210 1.00 51.44 637 ALA A N 1
ATOM 4889 C CA . ALA A 1 637 ? 15.936 28.588 2.008 1.00 51.44 637 ALA A CA 1
ATOM 4890 C C . ALA A 1 637 ? 16.379 29.576 3.106 1.00 51.44 637 ALA A C 1
ATOM 4892 O O . ALA A 1 637 ? 17.165 30.465 2.804 1.00 51.44 637 ALA A O 1
ATOM 4893 N N . GLY A 1 638 ? 15.955 29.431 4.368 1.00 50.88 638 GLY A N 1
ATOM 4894 C CA . GLY A 1 638 ? 16.712 29.926 5.538 1.00 50.88 638 GLY A CA 1
ATOM 4895 C C . GLY A 1 638 ? 17.015 31.435 5.647 1.00 50.88 638 GLY A C 1
ATOM 4896 O O . GLY A 1 638 ? 17.710 31.849 6.570 1.00 50.88 638 GLY A O 1
ATOM 4897 N N . THR A 1 639 ? 16.516 32.291 4.756 1.00 52.44 639 THR A N 1
ATOM 4898 C CA . THR A 1 639 ? 16.890 33.712 4.728 1.00 52.44 639 THR A CA 1
ATOM 4899 C C . THR A 1 639 ? 15.948 34.552 5.586 1.00 52.44 639 THR A C 1
ATOM 4901 O O . THR A 1 639 ? 14.736 34.559 5.367 1.00 52.44 639 THR A O 1
ATOM 4904 N N . ALA A 1 640 ? 16.509 35.319 6.528 1.00 52.91 640 ALA A N 1
ATOM 4905 C CA . ALA A 1 640 ? 15.791 36.082 7.560 1.00 52.91 640 ALA A CA 1
ATOM 4906 C C . ALA A 1 640 ? 14.668 37.023 7.057 1.00 52.91 640 ALA A C 1
ATOM 4908 O O . ALA A 1 640 ? 13.800 37.402 7.836 1.00 52.91 640 ALA A O 1
ATOM 4909 N N . GLY A 1 641 ? 14.673 37.404 5.772 1.00 56.94 641 GLY A N 1
ATOM 4910 C CA . GLY A 1 641 ? 13.674 38.308 5.184 1.00 56.94 641 GLY A CA 1
ATOM 4911 C C . GLY A 1 641 ? 12.298 37.668 4.980 1.00 56.94 641 GLY A C 1
ATOM 4912 O O . GLY A 1 641 ? 11.294 38.255 5.363 1.00 56.94 641 GLY A O 1
ATOM 4913 N N . ASN A 1 642 ? 12.247 36.445 4.445 1.00 62.34 642 ASN A N 1
ATOM 4914 C CA . ASN A 1 642 ? 10.978 35.748 4.192 1.00 62.34 642 ASN A CA 1
ATOM 4915 C C . ASN A 1 642 ? 10.313 35.281 5.488 1.00 62.34 642 ASN A C 1
ATOM 4917 O O . ASN A 1 642 ? 9.092 35.277 5.597 1.00 62.34 642 ASN A O 1
ATOM 4921 N N . LYS A 1 643 ? 11.129 34.928 6.487 1.00 69.38 643 LYS A N 1
ATOM 4922 C CA . LYS A 1 643 ? 10.651 34.568 7.821 1.00 69.38 643 LYS A CA 1
ATOM 4923 C C . LYS A 1 643 ? 9.870 35.718 8.465 1.00 69.38 643 LYS A C 1
ATOM 4925 O O . LYS A 1 643 ? 8.768 35.495 8.945 1.00 69.38 643 LYS A O 1
ATOM 4930 N N . ALA A 1 644 ? 10.417 36.935 8.440 1.00 67.44 644 ALA A N 1
ATOM 4931 C CA . ALA A 1 644 ? 9.779 38.099 9.057 1.00 67.44 644 ALA A CA 1
ATOM 4932 C C . ALA A 1 644 ? 8.425 38.446 8.412 1.00 67.44 644 ALA A C 1
ATOM 4934 O O . ALA A 1 644 ? 7.486 38.800 9.120 1.00 67.44 644 ALA A O 1
ATOM 4935 N N . GLU A 1 645 ? 8.312 38.304 7.090 1.00 69.69 645 GLU A N 1
ATOM 4936 C CA . GLU A 1 645 ? 7.066 38.581 6.369 1.00 69.69 645 GLU A CA 1
ATOM 4937 C C . GLU A 1 645 ? 5.997 37.505 6.608 1.00 69.69 645 GLU A C 1
ATOM 4939 O O . GLU A 1 645 ? 4.846 37.836 6.883 1.00 69.69 645 GLU A O 1
ATOM 4944 N N . LEU A 1 646 ? 6.375 36.221 6.600 1.00 72.38 646 LEU A N 1
ATOM 4945 C CA . LEU A 1 646 ? 5.455 35.128 6.938 1.00 72.38 646 LEU A CA 1
ATOM 4946 C C . LEU A 1 646 ? 4.941 35.250 8.376 1.00 72.38 646 LEU A C 1
ATOM 4948 O O . LEU A 1 646 ? 3.747 35.110 8.620 1.00 72.38 646 LEU A O 1
ATOM 4952 N N . GLU A 1 647 ? 5.817 35.568 9.330 1.00 74.44 647 GLU A N 1
ATOM 4953 C CA . GLU A 1 647 ? 5.404 35.797 10.715 1.00 74.44 647 GLU A CA 1
ATOM 4954 C C . GLU A 1 647 ? 4.456 37.001 10.872 1.00 74.44 647 GLU A C 1
ATOM 4956 O O . GLU A 1 647 ? 3.640 37.021 11.794 1.00 74.44 647 GLU A O 1
ATOM 4961 N N . ARG A 1 648 ? 4.569 38.019 10.011 1.00 77.56 648 ARG A N 1
ATOM 4962 C CA . ARG A 1 648 ? 3.671 39.178 9.994 1.00 77.56 648 ARG A CA 1
ATOM 4963 C C . ARG A 1 648 ? 2.284 38.786 9.478 1.00 77.56 648 ARG A C 1
ATOM 4965 O O . ARG A 1 648 ? 1.298 39.027 10.169 1.00 77.56 648 ARG A O 1
ATOM 4972 N N . LEU A 1 649 ? 2.211 38.108 8.332 1.00 72.94 649 LEU A N 1
ATOM 4973 C CA . LEU A 1 649 ? 0.952 37.640 7.733 1.00 72.94 649 LEU A CA 1
ATOM 4974 C C . LEU A 1 649 ? 0.207 36.654 8.652 1.00 72.94 649 LEU A C 1
ATOM 4976 O O . LEU A 1 649 ? -0.985 36.821 8.906 1.00 72.94 649 LEU A O 1
ATOM 4980 N N . ILE A 1 650 ? 0.933 35.711 9.268 1.00 74.31 650 ILE A N 1
ATOM 4981 C CA . ILE A 1 650 ? 0.387 34.768 10.263 1.00 74.31 650 ILE A CA 1
ATOM 4982 C C . ILE A 1 650 ? 0.000 35.471 11.580 1.00 74.31 650 ILE A C 1
ATOM 4984 O O . ILE A 1 650 ? -0.645 34.862 12.426 1.00 74.31 650 ILE A O 1
ATOM 4988 N N . ARG A 1 651 ? 0.285 36.757 11.797 1.00 72.50 651 ARG A N 1
ATOM 4989 C CA . ARG A 1 651 ? -0.222 37.501 12.968 1.00 72.50 651 ARG A CA 1
ATOM 4990 C C . ARG A 1 651 ? -1.359 38.473 12.648 1.00 72.50 651 ARG A C 1
ATOM 4992 O O . ARG A 1 651 ? -2.146 38.762 13.540 1.00 72.50 651 ARG A O 1
ATOM 4999 N N . GLU A 1 652 ? -1.475 38.941 11.408 1.00 69.00 652 GLU A N 1
ATOM 5000 C CA . GLU A 1 652 ? -2.458 39.962 11.017 1.00 69.00 652 GLU A CA 1
ATOM 5001 C C . GLU A 1 652 ? -3.832 39.403 10.586 1.00 69.00 652 GLU A C 1
ATOM 5003 O O . GLU A 1 652 ? -4.839 40.033 10.890 1.00 69.00 652 GLU A O 1
ATOM 5008 N N . GLU A 1 653 ? -3.922 38.221 9.953 1.00 57.91 653 GLU A N 1
ATOM 5009 C CA . GLU A 1 653 ? -5.208 37.637 9.480 1.00 57.91 653 GLU A CA 1
ATOM 5010 C C . GLU A 1 653 ? -6.063 36.974 10.595 1.00 57.91 653 GLU A C 1
ATOM 5012 O O . GLU A 1 653 ? -6.553 35.863 10.429 1.00 57.91 653 GLU A O 1
ATOM 5017 N N . SER A 1 654 ? -6.190 37.569 11.783 1.00 52.25 654 SER A N 1
ATOM 5018 C CA . SER A 1 654 ? -6.972 36.976 12.886 1.00 52.25 654 SER A CA 1
ATOM 5019 C C . SER A 1 654 ? -8.469 37.319 12.775 1.00 52.25 654 SER A C 1
ATOM 5021 O O . SER A 1 654 ? -8.885 38.364 13.271 1.00 52.25 654 SER A O 1
ATOM 5023 N N . GLU A 1 655 ? -9.287 36.441 12.186 1.00 48.81 655 GLU A N 1
ATOM 5024 C CA . GLU A 1 655 ? -10.761 36.509 12.272 1.00 48.81 655 GLU A CA 1
ATOM 5025 C C . GLU A 1 655 ? -11.304 35.589 13.387 1.00 48.81 655 GLU A C 1
ATOM 5027 O O . GLU A 1 655 ? -10.770 34.510 13.649 1.00 48.81 655 GLU A O 1
ATOM 5032 N N . GLU A 1 656 ? -12.363 36.019 14.086 1.00 42.25 656 GLU A N 1
ATOM 5033 C CA . GLU A 1 656 ? -12.977 35.264 15.188 1.00 42.25 656 GLU A CA 1
ATOM 5034 C C . GLU A 1 656 ? -13.650 33.973 14.679 1.00 42.25 656 GLU A C 1
ATOM 5036 O O . GLU A 1 656 ? -14.719 34.018 14.075 1.00 42.25 656 GLU A O 1
ATOM 5041 N N . GLY A 1 657 ? -13.062 32.808 14.978 1.00 50.38 657 GLY A N 1
ATOM 5042 C CA . GLY A 1 657 ? -13.721 31.503 14.811 1.00 50.38 657 GLY A CA 1
ATOM 5043 C C . GLY A 1 657 ? -13.009 30.472 13.928 1.00 50.38 657 GLY A C 1
ATOM 5044 O O . GLY A 1 657 ? -13.484 29.337 13.867 1.00 50.38 657 GLY A O 1
ATOM 5045 N N . GLU A 1 658 ? -11.882 30.806 13.292 1.00 55.41 658 GLU A N 1
ATOM 5046 C CA . GLU A 1 658 ? -11.036 29.825 12.594 1.00 55.41 658 GLU A CA 1
ATOM 5047 C C . GLU A 1 658 ? -9.927 29.273 13.501 1.00 55.41 658 GLU A C 1
ATOM 5049 O O . GLU A 1 658 ? -9.347 29.987 14.319 1.00 55.41 658 GLU A O 1
ATOM 5054 N N . GLY A 1 659 ? -9.641 27.975 13.372 1.00 65.81 659 GLY A N 1
ATOM 5055 C CA . GLY A 1 659 ? -8.546 27.331 14.092 1.00 65.81 659 GLY A CA 1
ATOM 5056 C C . GLY A 1 659 ? -7.174 27.824 13.610 1.00 65.81 659 GLY A C 1
ATOM 5057 O O . GLY A 1 659 ? -6.954 28.073 12.420 1.00 65.81 659 GLY A O 1
ATOM 5058 N N . GLU A 1 660 ? -6.233 27.972 14.542 1.00 73.12 660 GLU A N 1
ATOM 5059 C CA . GLU A 1 660 ? -4.936 28.614 14.309 1.00 73.12 660 GLU A CA 1
ATOM 5060 C C . GLU A 1 660 ? -3.996 27.808 13.384 1.00 73.12 660 GLU A C 1
ATOM 5062 O O . GLU A 1 660 ? -3.178 28.392 12.660 1.00 73.12 660 GLU A O 1
ATOM 5067 N N . LEU A 1 661 ? -4.150 26.479 13.318 1.00 75.75 661 LEU A N 1
ATOM 5068 C CA . LEU A 1 661 ? -3.407 25.615 12.395 1.00 75.75 661 LEU A CA 1
ATOM 5069 C C . LEU A 1 661 ? -3.945 25.729 10.966 1.00 75.75 661 LEU A C 1
ATOM 5071 O O . LEU A 1 661 ? -3.162 25.877 10.025 1.00 75.75 661 LEU A O 1
ATOM 5075 N N . LEU A 1 662 ? -5.270 25.678 10.800 1.00 72.19 662 LEU A N 1
ATOM 5076 C CA . LEU A 1 662 ? -5.916 25.750 9.486 1.00 72.19 662 LEU A CA 1
ATOM 5077 C C . LEU A 1 662 ? -5.658 27.101 8.808 1.00 72.19 662 LEU A C 1
ATOM 5079 O O . LEU A 1 662 ? -5.311 27.158 7.628 1.00 72.19 662 LEU A O 1
ATOM 5083 N N . ARG A 1 663 ? -5.733 28.176 9.587 1.00 77.94 663 ARG A N 1
ATOM 5084 C CA . ARG A 1 663 ? -5.399 29.530 9.154 1.00 77.94 663 ARG A CA 1
ATOM 5085 C C . ARG A 1 663 ? -3.948 29.662 8.693 1.00 77.94 663 ARG A C 1
ATOM 5087 O O . ARG A 1 663 ? -3.668 30.225 7.640 1.00 77.94 663 ARG A O 1
ATOM 5094 N N . THR A 1 664 ? -3.007 29.114 9.461 1.00 79.38 664 THR A N 1
ATOM 5095 C CA . THR A 1 664 ? -1.585 29.144 9.087 1.00 79.38 664 THR A CA 1
ATOM 5096 C C . THR A 1 664 ? -1.349 28.418 7.765 1.00 79.38 664 THR A C 1
ATOM 5098 O O . THR A 1 664 ? -0.576 28.887 6.931 1.00 79.38 664 THR A O 1
ATOM 5101 N N . MET A 1 665 ? -2.052 27.308 7.537 1.00 80.00 665 MET A N 1
ATOM 5102 C CA . MET A 1 665 ? -2.020 26.606 6.257 1.00 80.00 665 MET A CA 1
ATOM 5103 C C . MET A 1 665 ? -2.590 27.451 5.116 1.00 80.00 665 MET A C 1
ATOM 5105 O O . MET A 1 665 ? -1.971 27.512 4.057 1.00 80.00 665 MET A O 1
ATOM 5109 N N . TYR A 1 666 ? -3.706 28.150 5.336 1.00 78.12 666 TYR A N 1
ATOM 5110 C CA . TYR A 1 666 ? -4.266 29.065 4.342 1.00 78.12 666 TYR A CA 1
ATOM 5111 C C . TYR A 1 666 ? -3.260 30.151 3.935 1.00 78.12 666 TYR A C 1
ATOM 5113 O O . TYR A 1 666 ? -2.997 30.313 2.746 1.00 78.12 666 TYR A O 1
ATOM 5121 N N . VAL A 1 667 ? -2.604 30.814 4.895 1.00 76.88 667 VAL A N 1
ATOM 5122 C CA . VAL A 1 667 ? -1.589 31.850 4.615 1.00 76.88 667 VAL A CA 1
ATOM 5123 C C . VAL A 1 667 ? -0.432 31.305 3.770 1.00 76.88 667 VAL A C 1
ATOM 5125 O O . VAL A 1 667 ? 0.003 31.960 2.821 1.00 76.88 667 VAL A O 1
ATOM 5128 N N . LEU A 1 668 ? 0.064 30.101 4.085 1.00 76.19 668 LEU A N 1
ATOM 5129 C CA . LEU A 1 668 ? 1.183 29.485 3.359 1.00 76.19 668 LEU A CA 1
ATOM 5130 C C . LEU A 1 668 ? 0.849 29.171 1.892 1.00 76.19 668 LEU A C 1
ATOM 5132 O O . LEU A 1 668 ? 1.745 29.225 1.050 1.00 76.19 668 LEU A O 1
ATOM 5136 N N . HIS A 1 669 ? -0.412 28.851 1.588 1.00 74.56 669 HIS A N 1
ATOM 5137 C CA . HIS A 1 669 ? -0.868 28.508 0.234 1.00 74.56 669 HIS A CA 1
ATOM 5138 C C . HIS A 1 669 ? -1.430 29.703 -0.545 1.00 74.56 669 HIS A C 1
ATOM 5140 O O . HIS A 1 669 ? -1.277 29.754 -1.762 1.00 74.56 669 HIS A O 1
ATOM 5146 N N . ALA A 1 670 ? -2.037 30.682 0.130 1.00 72.81 670 ALA A N 1
ATOM 5147 C CA . ALA A 1 670 ? -2.614 31.872 -0.497 1.00 72.81 670 ALA A CA 1
ATOM 5148 C C . ALA A 1 670 ? -1.557 32.919 -0.889 1.00 72.81 670 ALA A C 1
ATOM 5150 O O . ALA A 1 670 ? -1.759 33.669 -1.846 1.00 72.81 670 ALA A O 1
ATOM 5151 N N . TYR A 1 671 ? -0.415 32.958 -0.191 1.00 69.25 671 TYR A N 1
ATOM 5152 C CA . TYR A 1 671 ? 0.636 33.959 -0.407 1.00 69.25 671 TYR A CA 1
ATOM 5153 C C . TYR A 1 671 ? 2.016 33.325 -0.669 1.00 69.25 671 TYR A C 1
ATOM 5155 O O . TYR A 1 671 ? 2.950 33.507 0.120 1.00 69.25 671 TYR A O 1
ATOM 5163 N N . PRO A 1 672 ? 2.198 32.592 -1.787 1.00 67.31 672 PRO A N 1
ATOM 5164 C CA . PRO A 1 672 ? 3.501 32.047 -2.145 1.00 67.31 672 PRO A CA 1
ATOM 5165 C C . PRO A 1 672 ? 4.520 33.177 -2.400 1.00 67.31 672 PRO A C 1
ATOM 5167 O O . PRO A 1 672 ? 4.182 34.224 -2.962 1.00 67.31 672 PRO A O 1
ATOM 5170 N N . PRO A 1 673 ? 5.802 32.997 -2.029 1.00 68.88 673 PRO A N 1
ATOM 5171 C CA . PRO A 1 673 ? 6.798 34.052 -2.155 1.00 68.88 673 PRO A CA 1
ATOM 5172 C C . PRO A 1 673 ? 7.122 34.342 -3.628 1.00 68.88 673 PRO A C 1
ATOM 5174 O O . PRO A 1 673 ? 7.787 33.558 -4.304 1.00 68.88 673 PRO A O 1
ATOM 5177 N N . ALA A 1 674 ? 6.731 35.523 -4.115 1.00 68.62 674 ALA A N 1
ATOM 5178 C CA . ALA A 1 674 ? 7.053 35.975 -5.474 1.00 68.62 674 ALA A CA 1
ATOM 5179 C C . ALA A 1 674 ? 8.566 36.213 -5.690 1.00 68.62 674 ALA A C 1
ATOM 5181 O O . ALA A 1 674 ? 9.081 36.112 -6.812 1.00 68.62 674 ALA A O 1
ATOM 5182 N N . SER A 1 675 ? 9.306 36.523 -4.618 1.00 74.50 675 SER A N 1
ATOM 5183 C CA . SER A 1 675 ? 10.763 36.674 -4.652 1.00 74.50 675 SER A CA 1
ATOM 5184 C C . SER A 1 675 ? 11.432 36.205 -3.362 1.00 74.50 675 SER A C 1
ATOM 5186 O O . SER A 1 675 ? 10.890 36.422 -2.282 1.00 74.50 675 SER A O 1
ATOM 5188 N N . ILE A 1 676 ? 12.624 35.610 -3.468 1.00 76.69 676 ILE A N 1
ATOM 5189 C CA . ILE A 1 676 ? 13.430 35.138 -2.329 1.00 76.69 676 ILE A CA 1
ATOM 5190 C C . ILE A 1 676 ? 14.761 35.895 -2.311 1.00 76.69 676 ILE A C 1
ATOM 5192 O O . ILE A 1 676 ? 15.446 35.974 -3.332 1.00 76.69 676 ILE A O 1
ATOM 5196 N N . GLN A 1 677 ? 15.121 36.445 -1.152 1.00 75.94 677 GLN A N 1
ATOM 5197 C CA . GLN A 1 677 ? 16.342 37.232 -0.954 1.00 75.94 677 GLN A CA 1
ATOM 5198 C C . GLN A 1 677 ? 17.461 36.363 -0.374 1.00 75.94 677 GLN A C 1
ATOM 5200 O O . GLN A 1 677 ? 17.331 35.916 0.757 1.00 75.94 677 GLN A O 1
ATOM 5205 N N . VAL A 1 678 ? 18.567 36.181 -1.093 1.00 73.06 678 VAL A N 1
ATOM 5206 C CA . VAL A 1 678 ? 19.753 35.418 -0.656 1.00 73.06 678 VAL A CA 1
ATOM 5207 C C . VAL A 1 678 ? 20.928 36.337 -0.315 1.00 73.06 678 VAL A C 1
ATOM 5209 O O . VAL A 1 678 ? 20.976 37.487 -0.751 1.00 73.06 678 VAL A O 1
ATOM 5212 N N . GLU A 1 679 ? 21.864 35.849 0.497 1.00 73.06 679 GLU A N 1
ATOM 5213 C CA . GLU A 1 679 ? 22.972 36.657 1.028 1.00 73.06 679 GLU A CA 1
ATOM 5214 C C . GLU A 1 679 ? 23.994 37.035 -0.053 1.00 73.06 679 GLU A C 1
ATOM 5216 O O . GLU A 1 679 ? 24.305 38.218 -0.198 1.00 73.06 679 GLU A O 1
ATOM 5221 N N . ASP A 1 680 ? 24.435 36.061 -0.855 1.00 78.00 680 ASP A N 1
ATOM 5222 C CA . ASP A 1 680 ? 25.463 36.230 -1.886 1.00 78.00 680 ASP A CA 1
ATOM 5223 C C . ASP A 1 680 ? 25.175 35.430 -3.179 1.00 78.00 680 ASP A C 1
ATOM 5225 O O . ASP A 1 680 ? 24.182 34.702 -3.306 1.00 78.00 680 ASP A O 1
ATOM 5229 N N . THR A 1 681 ? 26.050 35.593 -4.174 1.00 80.56 681 THR A N 1
ATOM 5230 C CA . THR A 1 681 ? 25.951 34.958 -5.500 1.00 80.56 681 THR A CA 1
ATOM 5231 C C . THR A 1 681 ? 26.207 33.446 -5.492 1.00 80.56 681 THR A C 1
ATOM 5233 O O . THR A 1 681 ? 25.670 32.729 -6.340 1.00 80.56 681 THR A O 1
ATOM 5236 N N . HIS A 1 682 ? 26.967 32.923 -4.528 1.00 81.19 682 HIS A N 1
ATOM 5237 C CA . HIS A 1 682 ? 27.190 31.485 -4.383 1.00 81.19 682 HIS A CA 1
ATOM 5238 C C . HIS A 1 682 ? 25.936 30.796 -3.824 1.00 81.19 682 HIS A C 1
ATOM 5240 O O . HIS A 1 682 ? 25.481 29.788 -4.371 1.00 81.19 682 HIS A O 1
ATOM 5246 N N . ALA A 1 683 ? 25.311 31.391 -2.806 1.00 76.50 683 ALA A N 1
ATOM 5247 C CA . ALA A 1 683 ? 24.026 30.967 -2.264 1.00 76.50 683 ALA A CA 1
ATOM 5248 C C . ALA A 1 683 ? 22.918 31.005 -3.332 1.00 76.50 683 ALA A C 1
ATOM 5250 O O . ALA A 1 683 ? 22.094 30.091 -3.395 1.00 76.50 683 ALA A O 1
ATOM 5251 N N . LEU A 1 684 ? 22.937 32.005 -4.224 1.00 81.50 684 LEU A N 1
ATOM 5252 C CA . LEU A 1 684 ? 22.027 32.107 -5.371 1.00 81.50 684 LEU A CA 1
ATOM 5253 C C . LEU A 1 684 ? 22.134 30.893 -6.310 1.00 81.50 684 LEU A C 1
ATOM 5255 O O . LEU A 1 684 ? 21.117 30.291 -6.662 1.00 81.50 684 LEU A O 1
ATOM 5259 N N . ALA A 1 685 ? 23.355 30.526 -6.713 1.00 80.12 685 ALA A N 1
ATOM 5260 C CA . ALA A 1 685 ? 23.600 29.409 -7.625 1.00 80.12 685 ALA A CA 1
ATOM 5261 C C . ALA A 1 685 ? 23.228 28.058 -6.993 1.00 80.12 685 ALA A C 1
ATOM 5263 O O . ALA A 1 685 ? 22.541 27.247 -7.621 1.00 80.12 685 ALA A O 1
ATOM 5264 N N . THR A 1 686 ? 23.624 27.848 -5.737 1.00 81.25 686 THR A N 1
ATOM 5265 C CA . THR A 1 686 ? 23.328 26.629 -4.976 1.00 81.25 686 THR A CA 1
ATOM 5266 C C . THR A 1 686 ? 21.825 26.455 -4.780 1.00 81.25 686 THR A C 1
ATOM 5268 O O . THR A 1 686 ? 21.281 25.398 -5.101 1.00 81.25 686 THR A O 1
ATOM 5271 N N . LEU A 1 687 ? 21.115 27.504 -4.353 1.00 80.00 687 LEU A N 1
ATOM 5272 C CA . LEU A 1 687 ? 19.666 27.448 -4.174 1.00 80.00 687 LEU A CA 1
ATOM 5273 C C . LEU A 1 687 ? 18.937 27.194 -5.500 1.00 80.00 687 LEU A C 1
ATOM 5275 O O . LEU A 1 687 ? 18.022 26.372 -5.556 1.00 80.00 687 LEU A O 1
ATOM 5279 N N . ALA A 1 688 ? 19.365 27.837 -6.590 1.00 81.25 688 ALA A N 1
ATOM 5280 C CA . ALA A 1 688 ? 18.779 27.613 -7.907 1.00 81.25 688 ALA A CA 1
ATOM 5281 C C . ALA A 1 688 ? 18.945 26.165 -8.398 1.00 81.25 688 ALA A C 1
ATOM 5283 O O . ALA A 1 688 ? 18.034 25.619 -9.025 1.00 81.25 688 ALA A O 1
ATOM 5284 N N . ALA A 1 689 ? 20.089 25.531 -8.131 1.00 79.19 689 ALA A N 1
ATOM 5285 C CA . ALA A 1 689 ? 20.313 24.124 -8.456 1.00 79.19 689 ALA A CA 1
ATOM 5286 C C . ALA A 1 689 ? 19.410 23.201 -7.621 1.00 79.19 689 ALA A C 1
ATOM 5288 O O . ALA A 1 689 ? 18.742 22.331 -8.186 1.00 79.19 689 ALA A O 1
ATOM 5289 N N . THR A 1 690 ? 19.323 23.444 -6.311 1.00 79.88 690 THR A N 1
ATOM 5290 C CA . THR A 1 690 ? 18.488 22.673 -5.380 1.00 79.88 690 THR A CA 1
ATOM 5291 C C . THR A 1 690 ? 17.007 22.740 -5.747 1.00 79.88 690 THR A C 1
ATOM 5293 O O . THR A 1 690 ? 16.350 21.704 -5.820 1.00 79.88 690 THR A O 1
ATOM 5296 N N . LEU A 1 691 ? 16.479 23.928 -6.058 1.00 80.69 691 LEU A N 1
ATOM 5297 C CA . LEU A 1 691 ? 15.067 24.093 -6.422 1.00 80.69 691 LEU A CA 1
ATOM 5298 C C . LEU A 1 691 ? 14.724 23.415 -7.755 1.00 80.69 691 LEU A C 1
ATOM 5300 O O . LEU A 1 691 ? 13.674 22.789 -7.873 1.00 80.69 691 LEU A O 1
ATOM 5304 N N . ARG A 1 692 ? 15.624 23.460 -8.748 1.00 80.94 692 ARG A N 1
ATOM 5305 C CA . ARG A 1 692 ? 15.438 22.716 -10.008 1.00 80.94 692 ARG A CA 1
ATOM 5306 C C . ARG A 1 692 ? 15.466 21.205 -9.796 1.00 80.94 692 ARG A C 1
ATOM 5308 O O . ARG A 1 692 ? 14.695 20.497 -10.437 1.00 80.94 692 ARG A O 1
ATOM 5315 N N . ALA A 1 693 ? 16.362 20.709 -8.942 1.00 78.31 693 ALA A N 1
ATOM 5316 C CA . ALA A 1 693 ? 16.437 19.290 -8.614 1.00 78.31 693 ALA A CA 1
ATOM 5317 C C . ALA A 1 693 ? 15.161 18.821 -7.905 1.00 78.31 693 ALA A C 1
ATOM 5319 O O . ALA A 1 693 ? 14.551 17.856 -8.354 1.00 78.31 693 ALA A O 1
ATOM 5320 N N . TYR A 1 694 ? 14.711 19.563 -6.890 1.00 79.69 694 TYR A N 1
ATOM 5321 C CA . TYR A 1 694 ? 13.471 19.272 -6.175 1.00 79.69 694 TYR A CA 1
ATOM 5322 C C . TYR A 1 694 ? 12.256 19.262 -7.108 1.00 79.69 694 TYR A C 1
ATOM 5324 O O . TYR A 1 694 ? 11.490 18.306 -7.091 1.00 79.69 694 TYR A O 1
ATOM 5332 N N . ASN A 1 695 ? 12.114 20.268 -7.980 1.00 81.62 695 ASN A N 1
ATOM 5333 C CA . ASN A 1 695 ? 10.999 20.341 -8.926 1.00 81.62 695 ASN A CA 1
ATOM 5334 C C . ASN A 1 695 ? 10.954 19.133 -9.879 1.00 81.62 695 ASN A C 1
ATOM 5336 O O . ASN A 1 695 ? 9.873 18.642 -10.186 1.00 81.62 695 ASN A O 1
ATOM 5340 N N . ARG A 1 696 ? 12.115 18.623 -10.323 1.00 78.25 696 ARG A N 1
ATOM 5341 C CA . ARG A 1 696 ? 12.181 17.393 -11.134 1.00 78.25 696 ARG A CA 1
ATOM 5342 C C . ARG A 1 696 ? 11.748 16.161 -10.344 1.00 78.25 696 ARG A C 1
ATOM 5344 O O . ARG A 1 696 ? 10.942 15.389 -10.846 1.00 78.25 696 ARG A O 1
ATOM 5351 N N . THR A 1 697 ? 12.262 15.987 -9.127 1.00 78.19 697 THR A N 1
ATOM 5352 C CA . THR A 1 697 ? 11.889 14.857 -8.264 1.00 78.19 697 THR A CA 1
ATOM 5353 C C . THR A 1 697 ? 10.398 14.883 -7.945 1.00 78.19 697 THR A C 1
ATOM 5355 O O . THR A 1 697 ? 9.732 13.864 -8.059 1.00 78.19 697 THR A O 1
ATOM 5358 N N . HIS A 1 698 ? 9.861 16.058 -7.620 1.00 78.62 698 HIS A N 1
ATOM 5359 C CA . HIS A 1 698 ? 8.447 16.230 -7.329 1.00 78.62 698 HIS A CA 1
ATOM 5360 C C . HIS A 1 698 ? 7.561 15.915 -8.542 1.00 78.62 698 HIS A C 1
ATOM 5362 O O . HIS A 1 698 ? 6.590 15.178 -8.408 1.00 78.62 698 HIS A O 1
ATOM 5368 N N . ALA A 1 699 ? 7.906 16.420 -9.733 1.00 75.44 699 ALA A N 1
ATOM 5369 C CA . ALA A 1 699 ? 7.175 16.102 -10.959 1.00 75.44 699 ALA A CA 1
ATOM 5370 C C . ALA A 1 699 ? 7.147 14.587 -11.233 1.00 75.44 699 ALA A C 1
ATOM 5372 O O . ALA A 1 699 ? 6.090 14.048 -11.549 1.00 75.44 699 ALA A O 1
ATOM 5373 N N . ALA A 1 700 ? 8.270 13.892 -11.018 1.00 77.25 700 ALA A N 1
ATOM 5374 C CA . ALA A 1 700 ? 8.336 12.437 -11.140 1.00 77.25 700 ALA A CA 1
ATOM 5375 C C . ALA A 1 700 ? 7.439 11.715 -10.113 1.00 77.25 700 ALA A C 1
ATOM 5377 O O . ALA A 1 700 ? 6.755 10.761 -10.477 1.00 77.25 700 ALA A O 1
ATOM 5378 N N . THR A 1 701 ? 7.386 12.179 -8.857 1.00 79.81 701 THR A N 1
ATOM 5379 C CA . THR A 1 701 ? 6.483 11.629 -7.827 1.00 79.81 701 THR A CA 1
ATOM 5380 C C . THR A 1 701 ? 5.010 11.845 -8.184 1.00 79.81 701 THR A C 1
ATOM 5382 O O . THR A 1 701 ? 4.222 10.903 -8.130 1.00 79.81 701 THR A O 1
ATOM 5385 N N . VAL A 1 702 ? 4.634 13.053 -8.618 1.00 80.31 702 VAL A N 1
ATOM 5386 C CA . VAL A 1 702 ? 3.258 13.355 -9.055 1.00 80.31 702 VAL A CA 1
ATOM 5387 C C . VAL A 1 702 ? 2.864 12.481 -10.233 1.00 80.31 702 VAL A C 1
ATOM 5389 O O . VAL A 1 702 ? 1.777 11.902 -10.236 1.00 80.31 702 VAL A O 1
ATOM 5392 N N . PHE A 1 703 ? 3.749 12.351 -11.225 1.00 80.62 703 PHE A N 1
ATOM 5393 C CA . PHE A 1 703 ? 3.515 11.456 -12.344 1.00 80.62 703 PHE A CA 1
ATOM 5394 C C . PHE A 1 703 ? 3.284 10.031 -11.840 1.00 80.62 703 PHE A C 1
ATOM 5396 O O . PHE A 1 703 ? 2.256 9.447 -12.177 1.00 80.62 703 PHE A O 1
ATOM 5403 N N . ALA A 1 704 ? 4.159 9.514 -10.973 1.00 79.81 704 ALA A N 1
ATOM 5404 C CA . ALA A 1 704 ? 4.078 8.169 -10.412 1.00 79.81 704 ALA A CA 1
ATOM 5405 C C . ALA A 1 704 ? 2.714 7.861 -9.753 1.00 79.81 704 ALA A C 1
ATOM 5407 O O . ALA A 1 704 ? 2.132 6.795 -9.986 1.00 79.81 704 ALA A O 1
ATOM 5408 N N . GLU A 1 705 ? 2.169 8.810 -8.991 1.00 79.88 705 GLU A N 1
ATOM 5409 C CA . GLU A 1 705 ? 0.869 8.695 -8.314 1.00 79.88 705 GLU A CA 1
ATOM 5410 C C . GLU A 1 705 ? -0.332 8.899 -9.251 1.00 79.88 705 GLU A C 1
ATOM 5412 O O . GLU A 1 705 ? -1.422 8.343 -9.024 1.00 79.88 705 GLU A O 1
ATOM 5417 N N . SER A 1 706 ? -0.144 9.668 -10.325 1.00 81.19 706 SER A N 1
ATOM 5418 C CA . SER A 1 706 ? -1.169 9.934 -11.330 1.00 81.19 706 SER A CA 1
ATOM 5419 C C . SER A 1 706 ? -1.557 8.671 -12.106 1.00 81.19 706 SER A C 1
ATOM 5421 O O . SER A 1 706 ? -0.851 7.661 -12.130 1.00 81.19 706 SER A O 1
ATOM 5423 N N . SER A 1 707 ? -2.737 8.701 -12.727 1.00 89.38 707 SER A N 1
ATOM 5424 C CA . SER A 1 707 ? -3.172 7.650 -13.650 1.00 89.38 707 SER A CA 1
ATOM 5425 C C . SER A 1 707 ? -3.196 8.189 -15.070 1.00 89.38 707 SER A C 1
ATOM 5427 O O . SER A 1 707 ? -3.678 9.294 -15.302 1.00 89.38 707 SER A O 1
ATOM 5429 N N . TYR A 1 708 ? -2.728 7.387 -16.016 1.00 88.06 708 TYR A N 1
ATOM 5430 C CA . TYR A 1 708 ? -2.724 7.706 -17.438 1.00 88.06 708 TYR A CA 1
ATOM 5431 C C . TYR A 1 708 ? -3.287 6.531 -18.240 1.00 88.06 708 TYR A C 1
ATOM 5433 O O . TYR A 1 708 ? -3.271 5.379 -17.792 1.00 88.06 708 TYR A O 1
ATOM 5441 N N . ASP A 1 709 ? -3.774 6.816 -19.443 1.00 90.75 709 ASP A N 1
ATOM 5442 C CA . ASP A 1 709 ? -4.253 5.799 -20.374 1.00 90.75 709 ASP A CA 1
ATOM 5443 C C . ASP A 1 709 ? -3.143 5.498 -21.389 1.00 90.75 709 ASP A C 1
ATOM 5445 O O . ASP A 1 709 ? -2.665 6.376 -22.106 1.00 90.75 709 ASP A O 1
ATOM 5449 N N . CYS A 1 710 ? -2.672 4.249 -21.420 1.00 93.31 710 CYS A N 1
ATOM 5450 C CA . CYS A 1 710 ? -1.556 3.880 -22.286 1.00 93.31 710 CYS A CA 1
ATOM 5451 C C . CYS A 1 710 ? -2.003 3.794 -23.760 1.00 93.31 710 CYS A C 1
ATOM 5453 O O . CYS A 1 710 ? -2.919 3.022 -24.050 1.00 93.31 710 CYS A O 1
ATOM 5455 N N . PRO A 1 711 ? -1.315 4.458 -24.713 1.00 91.12 711 PRO A N 1
ATOM 5456 C CA . PRO A 1 711 ? -1.723 4.469 -26.123 1.00 91.12 711 PRO A CA 1
ATOM 5457 C C . PRO A 1 711 ? -1.576 3.111 -26.830 1.00 91.12 711 PRO A C 1
ATOM 5459 O O . PRO A 1 711 ? -2.228 2.882 -27.841 1.00 91.12 711 PRO A O 1
ATOM 5462 N N . ILE A 1 712 ? -0.748 2.201 -26.303 1.00 92.12 712 ILE A N 1
ATOM 5463 C CA . ILE A 1 712 ? -0.500 0.881 -26.907 1.00 92.12 712 ILE A CA 1
ATOM 5464 C C . ILE A 1 712 ? -1.525 -0.148 -26.418 1.00 92.12 712 ILE A C 1
ATOM 5466 O O . ILE A 1 712 ? -2.198 -0.794 -27.214 1.00 92.12 712 ILE A O 1
ATOM 5470 N N . CYS A 1 713 ? -1.640 -0.328 -25.098 1.00 92.75 713 CYS A N 1
ATOM 5471 C CA . CYS A 1 713 ? -2.517 -1.360 -24.533 1.00 92.75 713 CYS A CA 1
ATOM 5472 C C . CYS A 1 713 ? -3.934 -0.867 -24.211 1.00 92.75 713 CYS A C 1
ATOM 5474 O O . CYS A 1 713 ? -4.772 -1.683 -23.828 1.00 92.75 713 CYS A O 1
ATOM 5476 N N . LEU A 1 714 ? -4.190 0.444 -24.327 1.00 91.00 714 LEU A N 1
ATOM 5477 C CA . LEU A 1 714 ? -5.468 1.111 -24.037 1.00 91.00 714 LEU A CA 1
ATOM 5478 C C . LEU A 1 714 ? -5.994 0.867 -22.614 1.00 91.00 714 LEU A C 1
ATOM 5480 O O . LEU A 1 714 ? -7.189 0.974 -22.348 1.00 91.00 714 LEU A O 1
ATOM 5484 N N . ARG A 1 715 ? -5.101 0.518 -21.680 1.00 90.81 715 ARG A N 1
ATOM 5485 C CA . ARG A 1 715 ? -5.434 0.335 -20.264 1.00 90.81 715 ARG A CA 1
ATOM 5486 C C . ARG A 1 715 ? -5.026 1.561 -19.467 1.00 90.81 715 ARG A C 1
ATOM 5488 O O . ARG A 1 715 ? -3.929 2.089 -19.663 1.00 90.81 715 ARG A O 1
ATOM 5495 N N . ARG A 1 716 ? -5.867 1.909 -18.495 1.00 90.75 716 ARG A N 1
ATOM 5496 C CA . ARG A 1 716 ? -5.528 2.844 -17.427 1.00 90.75 716 ARG A CA 1
ATOM 5497 C C . ARG A 1 716 ? -4.478 2.228 -16.508 1.00 90.75 716 ARG A C 1
ATOM 5499 O O . ARG A 1 716 ? -4.660 1.109 -16.021 1.00 90.75 716 ARG A O 1
ATOM 5506 N N . ARG A 1 717 ? -3.371 2.931 -16.291 1.00 86.88 717 ARG A N 1
ATOM 5507 C CA . ARG A 1 717 ? -2.243 2.508 -15.448 1.00 86.88 717 ARG A CA 1
ATOM 5508 C C . ARG A 1 717 ? -1.814 3.658 -14.542 1.00 86.88 717 ARG A C 1
ATOM 5510 O O . ARG A 1 717 ? -2.037 4.819 -14.869 1.00 86.88 717 ARG A O 1
ATOM 5517 N N . LYS A 1 718 ? -1.193 3.324 -13.413 1.00 88.00 718 LYS A N 1
ATOM 5518 C CA . LYS A 1 718 ? -0.520 4.296 -12.546 1.00 88.00 718 LYS A CA 1
ATOM 5519 C C . LYS A 1 718 ? 0.841 4.675 -13.131 1.00 88.00 718 LYS A C 1
ATOM 5521 O O . LYS A 1 718 ? 1.496 3.814 -13.728 1.00 88.00 718 LYS A O 1
ATOM 5526 N N . GLY A 1 719 ? 1.254 5.930 -12.961 1.00 83.81 719 GLY A N 1
ATOM 5527 C CA . GLY A 1 719 ? 2.531 6.464 -13.445 1.00 83.81 719 GLY A CA 1
ATOM 5528 C C . GLY A 1 719 ? 3.748 5.677 -12.987 1.00 83.81 719 GLY A C 1
ATOM 5529 O O . GLY A 1 719 ? 4.688 5.558 -13.756 1.00 83.81 719 GLY A O 1
ATOM 5530 N N . VAL A 1 720 ? 3.698 5.041 -11.808 1.00 83.81 720 VAL A N 1
ATOM 5531 C CA . VAL A 1 720 ? 4.760 4.136 -11.317 1.00 83.81 720 VAL A CA 1
ATOM 5532 C C . VAL A 1 720 ? 5.108 3.015 -12.301 1.00 83.81 720 VAL A C 1
ATOM 5534 O O . VAL A 1 720 ? 6.238 2.547 -12.327 1.00 83.81 720 VAL A O 1
ATOM 5537 N N . HIS A 1 721 ? 4.158 2.587 -13.137 1.00 85.56 721 HIS A N 1
ATOM 5538 C CA . HIS A 1 721 ? 4.381 1.568 -14.169 1.00 85.56 721 HIS A CA 1
ATOM 5539 C C . HIS A 1 721 ? 4.510 2.168 -15.573 1.00 85.56 721 HIS A C 1
ATOM 5541 O O . HIS A 1 721 ? 4.367 1.455 -16.573 1.00 85.56 721 HIS A O 1
ATOM 5547 N N . GLY A 1 722 ? 4.660 3.486 -15.674 1.00 84.50 722 GLY A N 1
ATOM 5548 C CA . GLY A 1 722 ? 4.781 4.231 -16.915 1.00 84.50 722 GLY A CA 1
ATOM 5549 C C . GLY A 1 722 ? 6.105 4.963 -17.018 1.00 84.50 722 GLY A C 1
ATOM 5550 O O . GLY A 1 722 ? 6.738 5.272 -16.020 1.00 84.50 722 GLY A O 1
ATOM 5551 N N . ALA A 1 723 ? 6.503 5.259 -18.246 1.00 85.38 723 ALA A N 1
ATOM 5552 C CA . ALA A 1 723 ? 7.555 6.217 -18.530 1.00 85.38 723 ALA A CA 1
ATOM 5553 C C . ALA A 1 723 ? 6.906 7.509 -19.035 1.00 85.38 723 ALA A C 1
ATOM 5555 O O . ALA A 1 723 ? 6.100 7.472 -19.975 1.00 85.38 723 ALA A O 1
ATOM 5556 N N . GLU A 1 724 ? 7.250 8.635 -18.410 1.00 86.69 724 GLU A N 1
ATOM 5557 C CA . GLU A 1 724 ? 6.911 9.961 -18.919 1.00 86.69 724 GLU A CA 1
ATOM 5558 C C . GLU A 1 724 ? 7.980 10.399 -19.919 1.00 86.69 724 GLU A C 1
ATOM 5560 O O . GLU A 1 724 ? 9.171 10.498 -19.617 1.00 86.69 724 GLU A O 1
ATOM 5565 N N . MET A 1 725 ? 7.551 10.638 -21.150 1.00 84.38 725 MET A N 1
ATOM 5566 C CA . MET A 1 725 ? 8.426 11.100 -22.214 1.00 84.38 725 MET A CA 1
ATOM 5567 C C . MET A 1 725 ? 8.661 12.613 -22.077 1.00 84.38 725 MET A C 1
ATOM 5569 O O . MET A 1 725 ? 7.764 13.322 -21.629 1.00 84.38 725 MET A O 1
ATOM 5573 N N . PRO A 1 726 ? 9.778 13.175 -22.584 1.00 78.94 726 PRO A N 1
ATOM 5574 C CA . PRO A 1 726 ? 10.002 14.629 -22.589 1.00 78.94 726 PRO A CA 1
ATOM 5575 C C . PRO A 1 726 ? 8.914 15.444 -23.307 1.00 78.94 726 PRO A C 1
ATOM 5577 O O . PRO A 1 726 ? 8.837 16.658 -23.155 1.00 78.94 726 PRO A O 1
ATOM 5580 N N . CYS A 1 727 ? 8.083 14.780 -24.113 1.00 83.69 727 CYS A N 1
ATOM 5581 C CA . CYS A 1 727 ? 6.915 15.355 -24.768 1.00 83.69 727 CYS A CA 1
ATOM 5582 C C . CYS A 1 727 ? 5.652 15.411 -23.888 1.00 83.69 727 CYS A C 1
ATOM 5584 O O . CYS A 1 727 ? 4.599 15.802 -24.386 1.00 83.69 727 CYS A O 1
ATOM 5586 N N . GLY A 1 728 ? 5.729 14.976 -22.627 1.00 82.50 728 GLY A N 1
ATOM 5587 C CA . GLY A 1 728 ? 4.607 14.866 -21.688 1.00 82.50 728 GLY A CA 1
ATOM 5588 C C . GLY A 1 728 ? 3.679 13.672 -21.942 1.00 82.50 728 GLY A C 1
ATOM 5589 O O . GLY A 1 728 ? 2.691 13.493 -21.238 1.00 82.50 728 GLY A O 1
ATOM 5590 N N . CYS A 1 729 ? 3.954 12.844 -22.956 1.00 88.62 729 CYS A N 1
ATOM 5591 C CA . CYS A 1 729 ? 3.173 11.630 -23.198 1.00 88.62 729 CYS A CA 1
ATOM 5592 C C . CYS A 1 729 ? 3.597 10.516 -22.236 1.00 88.62 729 CYS A C 1
ATOM 5594 O O . CYS A 1 729 ? 4.788 10.287 -22.030 1.00 88.62 729 CYS A O 1
ATOM 5596 N N . ALA A 1 730 ? 2.617 9.771 -21.729 1.00 90.81 730 ALA A N 1
ATOM 5597 C CA . ALA A 1 730 ? 2.827 8.664 -20.806 1.00 90.81 730 ALA A CA 1
ATOM 5598 C C . ALA A 1 730 ? 2.563 7.313 -21.481 1.00 90.81 730 ALA A C 1
ATOM 5600 O O . ALA A 1 730 ? 1.558 7.129 -22.175 1.00 90.81 730 ALA A O 1
ATOM 5601 N N . VAL A 1 731 ? 3.455 6.343 -21.276 1.00 92.12 731 VAL A N 1
ATOM 5602 C CA . VAL A 1 731 ? 3.352 5.003 -21.876 1.00 92.12 731 VAL A CA 1
ATOM 5603 C C . VAL A 1 731 ? 3.713 3.946 -20.844 1.00 92.12 731 VAL A C 1
ATOM 5605 O O . VAL A 1 731 ? 4.658 4.125 -20.087 1.00 92.12 731 VAL A O 1
ATOM 5608 N N . CYS A 1 732 ? 2.992 2.821 -20.830 1.00 93.81 732 CYS A N 1
ATOM 5609 C CA . CYS A 1 732 ? 3.292 1.720 -19.918 1.00 93.81 732 CYS A CA 1
ATOM 5610 C C . CYS A 1 732 ? 4.686 1.143 -20.179 1.00 93.81 732 CYS A C 1
ATOM 5612 O O . CYS A 1 732 ? 5.016 0.850 -21.327 1.00 93.81 732 CYS A O 1
ATOM 5614 N N . ALA A 1 733 ? 5.489 0.959 -19.128 1.00 91.56 733 ALA A N 1
ATOM 5615 C CA . ALA A 1 733 ? 6.876 0.510 -19.239 1.00 91.56 733 ALA A CA 1
ATOM 5616 C C . ALA A 1 733 ? 6.971 -0.856 -19.934 1.00 91.56 733 ALA A C 1
ATOM 5618 O O . ALA A 1 733 ? 7.819 -1.053 -20.794 1.00 91.56 733 ALA A O 1
ATOM 5619 N N . ALA A 1 734 ? 6.041 -1.774 -19.647 1.00 92.62 734 ALA A N 1
ATOM 5620 C CA . ALA A 1 734 ? 5.955 -3.053 -20.356 1.00 92.62 734 ALA A CA 1
ATOM 5621 C C . ALA A 1 734 ? 5.711 -2.867 -21.864 1.00 92.62 734 ALA A C 1
ATOM 5623 O O . ALA A 1 734 ? 6.419 -3.437 -22.681 1.00 92.62 734 ALA A O 1
ATOM 5624 N N . CYS A 1 735 ? 4.768 -2.001 -22.231 1.00 94.81 735 CYS A N 1
ATOM 5625 C CA . CYS A 1 735 ? 4.407 -1.720 -23.616 1.00 94.81 735 CYS A CA 1
ATOM 5626 C C . CYS A 1 735 ? 5.569 -1.067 -24.375 1.00 94.81 735 CYS A C 1
ATOM 5628 O O . CYS A 1 735 ? 5.848 -1.410 -25.521 1.00 94.81 735 CYS A O 1
ATOM 5630 N N . LEU A 1 736 ? 6.240 -0.112 -23.725 1.00 93.50 736 LEU A N 1
ATOM 5631 C CA . LEU A 1 736 ? 7.377 0.606 -24.284 1.00 93.50 736 LEU A CA 1
ATOM 5632 C C . LEU A 1 736 ? 8.591 -0.320 -24.443 1.00 93.50 736 LEU A C 1
ATOM 5634 O O . LEU A 1 736 ? 9.271 -0.242 -25.465 1.00 93.50 736 LEU A O 1
ATOM 5638 N N . ARG A 1 737 ? 8.822 -1.233 -23.490 1.00 94.25 737 ARG A N 1
ATOM 5639 C CA . ARG A 1 737 ? 9.833 -2.295 -23.582 1.00 94.25 737 ARG A CA 1
ATOM 5640 C C . ARG A 1 737 ? 9.547 -3.239 -24.742 1.00 94.25 737 ARG A C 1
ATOM 5642 O O . ARG A 1 737 ? 10.409 -3.389 -25.599 1.00 94.25 737 ARG A O 1
ATOM 5649 N N . ASP A 1 738 ? 8.343 -3.799 -24.821 1.00 94.50 738 ASP A N 1
ATOM 5650 C CA . ASP A 1 738 ? 7.968 -4.749 -25.876 1.00 94.50 738 ASP A CA 1
ATOM 5651 C C . ASP A 1 738 ? 8.104 -4.121 -27.271 1.00 94.50 738 ASP A C 1
ATOM 5653 O O . ASP A 1 738 ? 8.664 -4.728 -28.185 1.00 94.50 738 ASP A O 1
ATOM 5657 N N . MET A 1 739 ? 7.654 -2.871 -27.427 1.00 94.12 739 MET A N 1
ATOM 5658 C CA . MET A 1 739 ? 7.798 -2.112 -28.671 1.00 94.12 739 MET A CA 1
ATOM 5659 C C . MET A 1 739 ? 9.271 -1.841 -29.010 1.00 94.12 739 MET A C 1
ATOM 5661 O O . MET A 1 739 ? 9.689 -2.020 -30.156 1.00 94.12 739 MET A O 1
ATOM 5665 N N . THR A 1 740 ? 10.072 -1.433 -28.022 1.00 93.81 740 THR A N 1
ATOM 5666 C CA . THR A 1 740 ? 11.505 -1.175 -28.218 1.00 93.81 740 THR A CA 1
ATOM 5667 C C . THR A 1 740 ? 12.234 -2.458 -28.608 1.00 93.81 740 THR A C 1
ATOM 5669 O O . THR A 1 740 ? 12.977 -2.470 -29.587 1.00 93.81 740 THR A O 1
ATOM 5672 N N . GLU A 1 741 ? 11.994 -3.563 -27.905 1.00 94.19 741 GLU A N 1
ATOM 5673 C CA . GLU A 1 741 ? 12.587 -4.866 -28.206 1.00 94.19 741 GLU A CA 1
ATOM 5674 C C . GLU A 1 741 ? 12.189 -5.388 -29.589 1.00 94.19 741 GLU A C 1
ATOM 5676 O O . GLU A 1 741 ? 13.038 -5.941 -30.294 1.00 94.19 741 GLU A O 1
ATOM 5681 N N . LEU A 1 742 ? 10.932 -5.190 -30.001 1.00 93.94 742 LEU A N 1
ATOM 5682 C CA . LEU A 1 742 ? 10.445 -5.547 -31.332 1.00 93.94 742 LEU A CA 1
ATOM 5683 C C . LEU A 1 742 ? 11.217 -4.791 -32.420 1.00 93.94 742 LEU A C 1
ATOM 5685 O O . LEU A 1 742 ? 11.837 -5.419 -33.278 1.00 93.94 742 LEU A O 1
ATOM 5689 N N . HIS A 1 743 ? 11.267 -3.460 -32.347 1.00 92.94 743 HIS A N 1
ATOM 5690 C CA . HIS A 1 743 ? 11.962 -2.647 -33.350 1.00 92.94 743 HIS A CA 1
ATOM 5691 C C . HIS A 1 743 ? 13.478 -2.865 -33.347 1.00 92.94 743 HIS A C 1
ATOM 5693 O O . HIS A 1 743 ? 14.120 -2.831 -34.398 1.00 92.94 743 HIS A O 1
ATOM 5699 N N . VAL A 1 744 ? 14.070 -3.163 -32.189 1.00 93.38 744 VAL A N 1
ATOM 5700 C CA . VAL A 1 744 ? 15.482 -3.554 -32.084 1.00 93.38 744 VAL A CA 1
ATOM 5701 C C . VAL A 1 744 ? 15.740 -4.923 -32.716 1.00 93.38 744 VAL A C 1
ATOM 5703 O O . VAL A 1 744 ? 16.789 -5.125 -33.334 1.00 93.38 744 VAL A O 1
ATOM 5706 N N . ARG A 1 745 ? 14.802 -5.870 -32.591 1.00 91.12 745 ARG A N 1
ATOM 5707 C CA . ARG A 1 745 ? 14.884 -7.192 -33.229 1.00 91.12 745 ARG A CA 1
ATOM 5708 C C . ARG A 1 745 ? 14.750 -7.093 -34.748 1.00 91.12 745 ARG A C 1
ATOM 5710 O O . ARG A 1 745 ? 15.498 -7.762 -35.454 1.00 91.12 745 ARG A O 1
ATOM 5717 N N . GLU A 1 746 ? 13.835 -6.260 -35.230 1.00 90.25 746 GLU A N 1
ATOM 5718 C CA . GLU A 1 746 ? 13.574 -6.042 -36.659 1.00 90.25 746 GLU A CA 1
ATOM 5719 C C . GLU A 1 746 ? 14.593 -5.099 -37.323 1.00 90.25 746 GLU A C 1
ATOM 5721 O O . GLU A 1 746 ? 14.735 -5.100 -38.543 1.00 90.25 746 GLU A O 1
ATOM 5726 N N . GLY A 1 747 ? 15.344 -4.323 -36.534 1.00 86.44 747 GLY A N 1
ATOM 5727 C CA . GLY A 1 747 ? 16.314 -3.343 -37.033 1.00 86.44 747 GLY A CA 1
ATOM 5728 C C . GLY A 1 747 ? 15.686 -2.027 -37.510 1.00 86.44 747 GLY A C 1
ATOM 5729 O O . GLY A 1 747 ? 16.373 -1.205 -38.114 1.00 86.44 747 GLY A O 1
ATOM 5730 N N . SER A 1 748 ? 14.403 -1.796 -37.229 1.00 89.25 748 SER A N 1
ATOM 5731 C CA . SER A 1 748 ? 13.630 -0.623 -37.650 1.00 89.25 748 SER A CA 1
ATOM 5732 C C . SER A 1 748 ? 13.778 0.544 -36.662 1.00 89.25 748 SER A C 1
ATOM 5734 O O . SER A 1 748 ? 12.835 0.922 -35.967 1.00 89.25 748 SER A O 1
ATOM 5736 N N . LEU A 1 749 ? 14.979 1.118 -36.566 1.00 87.12 749 LEU A N 1
ATOM 5737 C CA . LEU A 1 749 ? 15.281 2.168 -35.579 1.00 87.12 749 LEU A CA 1
ATOM 5738 C C . LEU A 1 749 ? 14.509 3.479 -35.783 1.00 87.12 749 LEU A C 1
ATOM 5740 O O . LEU A 1 749 ? 14.284 4.194 -34.811 1.00 87.12 749 LEU A O 1
ATOM 5744 N N . ASP A 1 750 ? 14.082 3.785 -37.011 1.00 86.31 750 ASP A N 1
ATOM 5745 C CA . ASP A 1 750 ? 13.313 5.006 -37.311 1.00 86.31 750 ASP A CA 1
ATOM 5746 C C . ASP A 1 750 ? 11.923 4.991 -36.656 1.00 86.31 750 ASP A C 1
ATOM 5748 O O . ASP A 1 750 ? 11.300 6.035 -36.481 1.00 86.31 750 ASP A O 1
ATOM 5752 N N . SER A 1 751 ? 11.448 3.806 -36.264 1.00 89.06 751 SER A N 1
ATOM 5753 C CA . SER A 1 751 ? 10.176 3.605 -35.570 1.00 89.06 751 SER A CA 1
ATOM 5754 C C . SER A 1 751 ? 10.288 3.744 -34.047 1.00 89.06 751 SER A C 1
ATOM 5756 O O . SER A 1 751 ? 9.273 3.652 -33.363 1.00 89.06 751 SER A O 1
ATOM 5758 N N . LEU A 1 752 ? 11.483 4.001 -33.494 1.00 91.81 752 LEU A N 1
ATOM 5759 C CA . LEU A 1 752 ? 11.682 4.289 -32.064 1.00 91.81 752 LEU A CA 1
ATOM 5760 C C . LEU A 1 752 ? 11.267 5.730 -31.715 1.00 91.81 752 LEU A C 1
ATOM 5762 O O . LEU A 1 752 ? 12.060 6.544 -31.231 1.00 91.81 752 LEU A O 1
ATOM 5766 N N . ILE A 1 753 ? 9.998 6.034 -31.967 1.00 92.44 753 ILE A N 1
ATOM 5767 C CA . ILE A 1 753 ? 9.334 7.298 -31.652 1.00 92.44 753 ILE A CA 1
ATOM 5768 C C . ILE A 1 753 ? 8.263 7.087 -30.580 1.00 92.44 753 ILE A C 1
ATOM 5770 O O . ILE A 1 753 ? 7.877 5.961 -30.268 1.00 92.44 753 ILE A O 1
ATOM 5774 N N . CYS A 1 754 ? 7.789 8.183 -29.993 1.00 92.25 754 CYS A N 1
ATOM 5775 C CA . CYS A 1 754 ? 6.691 8.156 -29.040 1.00 92.25 754 CYS A CA 1
ATOM 5776 C C . CYS A 1 754 ? 5.457 7.462 -29.658 1.00 92.25 754 CYS A C 1
ATOM 5778 O O . CYS A 1 754 ? 5.004 7.877 -30.721 1.00 92.25 754 CYS A O 1
ATOM 5780 N N . PRO A 1 755 ? 4.867 6.454 -28.992 1.00 90.00 755 PRO A N 1
ATOM 5781 C CA . PRO A 1 755 ? 3.722 5.706 -29.516 1.00 90.00 755 PRO A CA 1
ATOM 5782 C C . PRO A 1 755 ? 2.384 6.449 -29.383 1.00 90.00 755 PRO A C 1
ATOM 5784 O O . PRO A 1 755 ? 1.338 5.907 -29.732 1.00 90.00 755 PRO A O 1
ATOM 5787 N N . SER A 1 756 ? 2.386 7.669 -28.841 1.00 88.50 756 SER A N 1
ATOM 5788 C CA . SER A 1 756 ? 1.190 8.509 -28.814 1.00 88.50 756 SER A CA 1
ATOM 5789 C C . SER A 1 756 ? 0.832 8.948 -30.243 1.00 88.50 756 SER A C 1
ATOM 5791 O O . SER A 1 756 ? 1.707 9.448 -30.949 1.00 88.50 756 SER A O 1
ATOM 5793 N N . PRO A 1 757 ? -0.434 8.820 -30.683 1.00 81.69 757 PRO A N 1
ATOM 5794 C CA . PRO A 1 757 ? -0.831 8.988 -32.087 1.00 81.69 757 PRO A CA 1
ATOM 5795 C C . PRO A 1 757 ? -0.566 10.385 -32.666 1.00 81.69 757 PRO A C 1
ATOM 5797 O O . PRO A 1 757 ? -0.490 10.542 -33.881 1.00 81.69 757 PRO A O 1
ATOM 5800 N N . THR A 1 758 ? -0.423 11.403 -31.817 1.00 85.44 758 THR A N 1
ATOM 5801 C CA . THR A 1 758 ? -0.155 12.791 -32.222 1.00 85.44 758 THR A CA 1
ATOM 5802 C C . THR A 1 758 ? 1.295 13.219 -31.988 1.00 85.44 758 THR A C 1
ATOM 5804 O O . THR A 1 758 ? 1.607 14.400 -32.122 1.00 85.44 758 THR A O 1
ATOM 5807 N N . CYS A 1 759 ? 2.186 12.301 -31.601 1.00 88.94 759 CYS A N 1
ATOM 5808 C CA . CYS A 1 759 ? 3.564 12.613 -31.236 1.00 88.94 759 CYS A CA 1
ATOM 5809 C C . CYS A 1 759 ? 4.566 11.931 -32.173 1.00 88.94 759 CYS A C 1
ATOM 5811 O O . CYS A 1 759 ? 4.441 10.755 -32.486 1.00 88.94 759 CYS A O 1
ATOM 5813 N N . THR A 1 760 ? 5.603 12.665 -32.574 1.00 88.81 760 THR A N 1
ATOM 5814 C CA . THR A 1 760 ? 6.690 12.159 -33.433 1.00 88.81 760 THR A CA 1
ATOM 5815 C C . THR A 1 760 ? 8.063 12.277 -32.772 1.00 88.81 760 THR A C 1
ATOM 5817 O O . THR A 1 760 ? 9.086 12.128 -33.437 1.00 88.81 760 THR A O 1
ATOM 5820 N N . LEU A 1 761 ? 8.110 12.603 -31.476 1.00 89.81 761 LEU A N 1
ATOM 5821 C CA . LEU A 1 761 ? 9.374 12.799 -30.771 1.00 89.81 761 LEU A CA 1
ATOM 5822 C C . LEU A 1 761 ? 10.078 11.453 -30.530 1.00 89.81 761 LEU A C 1
ATOM 5824 O O . LEU A 1 761 ? 9.407 10.475 -30.188 1.00 89.81 761 LEU A O 1
ATOM 5828 N N . PRO A 1 762 ? 11.411 11.387 -30.707 1.00 91.06 762 PRO A N 1
ATOM 5829 C CA . PRO A 1 762 ? 12.174 10.157 -30.531 1.00 91.06 762 PRO A CA 1
ATOM 5830 C C . PRO A 1 762 ? 12.207 9.729 -29.064 1.00 91.06 762 PRO A C 1
ATOM 5832 O O . PRO A 1 762 ? 12.144 10.563 -28.156 1.00 91.06 762 PRO A O 1
ATOM 5835 N N . ILE A 1 763 ? 12.350 8.424 -28.829 1.00 91.12 763 ILE A N 1
ATOM 5836 C CA . ILE A 1 763 ? 12.508 7.897 -27.472 1.00 91.12 763 ILE A CA 1
ATOM 5837 C C . ILE A 1 763 ? 13.936 8.199 -26.974 1.00 91.12 763 ILE A C 1
ATOM 5839 O O . ILE A 1 763 ? 14.893 7.799 -27.644 1.00 91.12 763 ILE A O 1
ATOM 5843 N N . PRO A 1 764 ? 14.118 8.884 -25.824 1.00 90.19 764 PRO A N 1
ATOM 5844 C CA . PRO A 1 764 ? 15.443 9.169 -25.279 1.00 90.19 764 PRO A CA 1
ATOM 5845 C C . PRO A 1 764 ? 16.196 7.904 -24.864 1.00 90.19 764 PRO A C 1
ATOM 5847 O O . PRO A 1 764 ? 15.609 6.973 -24.314 1.00 90.19 764 PRO A O 1
ATOM 5850 N N . ASP A 1 765 ? 17.520 7.919 -25.019 1.00 88.81 765 ASP A N 1
ATOM 5851 C CA . ASP A 1 765 ? 18.377 6.784 -24.647 1.00 88.81 765 ASP A CA 1
ATOM 5852 C C . ASP A 1 765 ? 18.314 6.464 -23.148 1.00 88.81 765 ASP A C 1
ATOM 5854 O O . ASP A 1 765 ? 18.315 5.294 -22.774 1.00 88.81 765 ASP A O 1
ATOM 5858 N N . ALA A 1 766 ? 18.158 7.486 -22.298 1.00 86.44 766 ALA A N 1
ATOM 5859 C CA . ALA A 1 766 ? 17.941 7.306 -20.863 1.00 86.44 766 ALA A CA 1
ATOM 5860 C C . ALA A 1 766 ? 16.674 6.481 -20.573 1.00 86.44 766 ALA A C 1
ATOM 5862 O O . ALA A 1 766 ? 16.719 5.546 -19.780 1.00 86.44 766 ALA A O 1
ATOM 5863 N N . THR A 1 767 ? 15.574 6.765 -21.276 1.00 89.06 767 THR A N 1
ATOM 5864 C CA . THR A 1 767 ? 14.308 6.029 -21.142 1.00 89.06 767 THR A CA 1
ATOM 5865 C C . THR A 1 767 ? 14.422 4.606 -21.693 1.00 89.06 767 THR A C 1
ATOM 5867 O O . THR A 1 767 ? 13.894 3.668 -21.101 1.00 89.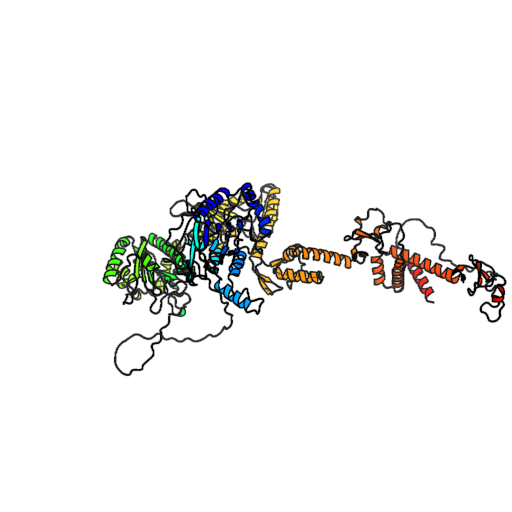06 767 THR A O 1
ATOM 5870 N N . ILE A 1 768 ? 15.136 4.412 -22.808 1.00 91.25 768 ILE A N 1
ATOM 5871 C CA . ILE A 1 768 ? 15.401 3.075 -23.369 1.00 91.25 768 ILE A CA 1
ATOM 5872 C C . ILE A 1 768 ? 16.193 2.226 -22.371 1.00 91.25 768 ILE A C 1
ATOM 5874 O O . ILE A 1 768 ? 15.853 1.061 -22.157 1.00 91.25 768 ILE A O 1
ATOM 5878 N N . LEU A 1 769 ? 17.228 2.807 -21.760 1.00 91.19 769 LEU A N 1
ATOM 5879 C CA . LEU A 1 769 ? 18.053 2.151 -20.752 1.00 91.19 769 LEU A CA 1
ATOM 5880 C C . LEU A 1 769 ? 17.239 1.785 -19.507 1.00 91.19 769 LEU A C 1
ATOM 5882 O O . LEU A 1 769 ? 17.313 0.647 -19.049 1.00 91.19 769 LEU A O 1
ATOM 5886 N N . GLU A 1 770 ? 16.437 2.719 -19.000 1.00 87.12 770 GLU A N 1
ATOM 5887 C CA . GLU A 1 770 ? 15.582 2.521 -17.826 1.00 87.12 770 GLU A CA 1
ATOM 5888 C C . GLU A 1 770 ? 14.546 1.408 -18.045 1.00 87.12 770 GLU A C 1
ATOM 5890 O O . GLU A 1 770 ? 14.371 0.531 -17.202 1.00 87.12 770 GLU A O 1
ATOM 5895 N N . VAL A 1 771 ? 13.884 1.401 -19.204 1.00 90.94 771 VAL A N 1
ATOM 5896 C CA . VAL A 1 771 ? 12.749 0.508 -19.469 1.00 90.94 771 VAL A CA 1
ATOM 5897 C C . VAL A 1 771 ? 13.179 -0.852 -20.023 1.00 90.94 771 VAL A C 1
ATOM 5899 O O . VAL A 1 771 ? 12.593 -1.874 -19.665 1.00 90.94 771 VAL A O 1
ATOM 5902 N N . SER A 1 772 ? 14.184 -0.899 -20.897 1.00 92.25 772 SER A N 1
ATOM 5903 C CA . SER A 1 772 ? 14.588 -2.126 -21.613 1.00 92.25 772 SER A CA 1
ATOM 5904 C C . SER A 1 772 ? 15.923 -2.708 -21.131 1.00 92.25 772 SER A C 1
ATOM 5906 O O . SER A 1 772 ? 16.309 -3.803 -21.542 1.00 92.25 772 SER A O 1
ATOM 5908 N N . GLY A 1 773 ? 16.632 -2.000 -20.248 1.00 91.62 773 GLY A N 1
ATOM 5909 C CA . GLY A 1 773 ? 17.899 -2.432 -19.671 1.00 91.62 773 GLY A CA 1
ATOM 5910 C C . GLY A 1 773 ? 19.104 -2.313 -20.610 1.00 91.62 773 GLY A C 1
ATOM 5911 O O . GLY A 1 773 ? 19.003 -2.068 -21.817 1.00 91.62 773 GLY A O 1
ATOM 5912 N N . GLU A 1 774 ? 20.285 -2.543 -20.033 1.00 91.69 774 GLU A N 1
ATOM 5913 C CA . GLU A 1 774 ? 21.588 -2.312 -20.674 1.00 91.69 774 GLU A CA 1
ATOM 5914 C C . GLU A 1 774 ? 21.768 -3.099 -21.982 1.00 91.69 774 GLU A C 1
ATOM 5916 O O . GLU A 1 774 ? 22.258 -2.573 -22.980 1.00 91.69 774 GLU A O 1
ATOM 5921 N N . ARG A 1 775 ? 21.318 -4.360 -22.023 1.00 91.81 775 ARG A N 1
ATOM 5922 C CA . ARG A 1 775 ? 21.485 -5.234 -23.195 1.00 91.81 775 ARG A CA 1
ATOM 5923 C C . ARG A 1 775 ? 20.777 -4.690 -24.441 1.00 91.81 775 ARG A C 1
ATOM 5925 O O . ARG A 1 775 ? 21.329 -4.764 -25.540 1.00 91.81 775 ARG A O 1
ATOM 5932 N N . VAL A 1 776 ? 19.550 -4.187 -24.289 1.00 91.81 776 VAL A N 1
ATOM 5933 C CA . VAL A 1 776 ? 18.764 -3.636 -25.405 1.00 91.81 776 VAL A CA 1
ATOM 5934 C C . VAL A 1 776 ? 19.323 -2.277 -25.808 1.00 91.81 776 VAL A C 1
ATOM 5936 O O . VAL A 1 776 ? 19.527 -2.034 -26.997 1.00 91.81 776 VAL A O 1
ATOM 5939 N N . HIS A 1 777 ? 19.666 -1.436 -24.830 1.00 93.31 777 HIS A N 1
ATOM 5940 C CA . HIS A 1 777 ? 20.299 -0.141 -25.062 1.00 93.31 777 HIS A CA 1
ATOM 5941 C C . HIS A 1 777 ? 21.606 -0.267 -25.872 1.00 93.31 777 HIS A C 1
ATOM 5943 O O . HIS A 1 777 ? 21.742 0.358 -26.926 1.00 93.31 777 HIS A O 1
ATOM 5949 N N . GLN A 1 778 ? 22.522 -1.162 -25.485 1.00 88.56 778 GLN A N 1
ATOM 5950 C CA . GLN A 1 778 ? 23.755 -1.425 -26.242 1.00 88.56 778 GLN A CA 1
ATOM 5951 C C . GLN A 1 778 ? 23.476 -1.893 -27.673 1.00 88.56 778 GLN A C 1
ATOM 5953 O O . GLN A 1 778 ? 24.192 -1.529 -28.611 1.00 88.56 778 GLN A O 1
ATOM 5958 N N . ARG A 1 779 ? 22.413 -2.681 -27.871 1.00 91.56 779 ARG A N 1
ATOM 5959 C CA . ARG A 1 779 ? 22.007 -3.121 -29.205 1.00 91.56 779 ARG A CA 1
ATOM 5960 C C . ARG A 1 779 ? 21.482 -1.963 -30.054 1.00 91.56 779 ARG A C 1
ATOM 5962 O O . ARG A 1 779 ? 21.831 -1.913 -31.231 1.00 91.56 779 ARG A O 1
ATOM 5969 N N . VAL A 1 780 ? 20.702 -1.039 -29.487 1.00 91.06 780 VAL A N 1
ATOM 5970 C CA . VAL A 1 780 ? 20.254 0.194 -30.167 1.00 91.06 780 VAL A CA 1
ATOM 5971 C C . VAL A 1 780 ? 21.457 1.025 -30.603 1.00 91.06 780 VAL A C 1
ATOM 5973 O O . VAL A 1 780 ? 21.540 1.401 -31.771 1.00 91.06 780 VAL A O 1
ATOM 5976 N N . VAL A 1 781 ? 22.418 1.252 -29.701 1.00 87.19 781 VAL A N 1
ATOM 5977 C CA . VAL A 1 781 ? 23.654 1.994 -30.000 1.00 87.19 781 VAL A CA 1
ATOM 5978 C C . VAL A 1 781 ? 24.411 1.338 -31.156 1.00 87.19 781 VAL A C 1
ATOM 5980 O O . VAL A 1 781 ? 24.738 2.008 -32.136 1.00 87.19 781 VAL A O 1
ATOM 5983 N N . TYR A 1 782 ? 24.614 0.019 -31.098 1.00 85.50 782 TYR A N 1
ATOM 5984 C CA . TYR A 1 782 ? 25.248 -0.737 -32.179 1.00 85.50 782 TYR A CA 1
ATOM 5985 C C . TYR A 1 782 ? 24.487 -0.617 -33.506 1.00 85.50 782 TYR A C 1
ATOM 5987 O O . TYR A 1 782 ? 25.103 -0.414 -34.548 1.00 85.50 782 TYR A O 1
ATOM 5995 N N . LEU A 1 783 ? 23.157 -0.740 -33.498 1.00 86.75 783 LEU A N 1
ATOM 5996 C CA . LEU A 1 783 ? 22.348 -0.662 -34.716 1.00 86.75 783 LEU A CA 1
ATOM 5997 C C . LEU A 1 783 ? 22.360 0.747 -35.322 1.00 86.75 783 LEU A C 1
ATOM 5999 O O . LEU A 1 783 ? 22.409 0.862 -36.542 1.00 86.75 783 LEU A O 1
ATOM 6003 N N . ARG A 1 784 ? 22.378 1.808 -34.503 1.00 86.81 784 ARG A N 1
ATOM 6004 C CA . ARG A 1 784 ? 22.523 3.193 -34.983 1.00 86.81 784 ARG A CA 1
ATOM 6005 C C . ARG A 1 784 ? 23.886 3.401 -35.633 1.00 86.81 784 ARG A C 1
ATOM 6007 O O . ARG A 1 784 ? 23.957 3.949 -36.726 1.00 86.81 784 ARG A O 1
ATOM 6014 N N . GLN A 1 785 ? 24.952 2.904 -35.003 1.00 80.19 785 GLN A N 1
ATOM 6015 C CA . GLN A 1 785 ? 26.303 2.935 -35.572 1.00 80.19 785 GLN A CA 1
ATOM 6016 C C . GLN A 1 785 ? 26.393 2.126 -36.869 1.00 80.19 785 GLN A C 1
ATOM 6018 O O . GLN A 1 785 ? 26.982 2.586 -37.842 1.00 80.19 785 GLN A O 1
ATOM 6023 N N . LYS A 1 786 ? 25.779 0.939 -36.905 1.00 79.88 786 LYS A N 1
ATOM 6024 C CA . LYS A 1 786 ? 25.719 0.087 -38.092 1.00 79.88 786 LYS A CA 1
ATOM 6025 C C . LYS A 1 786 ? 24.975 0.781 -39.233 1.00 79.88 786 LYS A C 1
ATOM 6027 O O . LYS A 1 786 ? 25.507 0.815 -40.333 1.00 79.88 786 LYS A O 1
ATOM 6032 N N . LYS A 1 787 ? 23.798 1.357 -38.967 1.00 82.31 787 LYS A N 1
ATOM 6033 C CA . LYS A 1 787 ? 23.004 2.089 -39.961 1.00 82.31 787 LYS A CA 1
ATOM 6034 C C . LYS A 1 787 ? 23.756 3.311 -40.487 1.00 82.31 787 LYS A C 1
ATOM 6036 O O . LYS A 1 787 ? 23.901 3.446 -41.691 1.00 82.31 787 LYS A O 1
ATOM 6041 N N . ALA A 1 788 ? 24.334 4.124 -39.601 1.00 78.94 788 ALA A N 1
ATOM 6042 C CA . ALA A 1 788 ? 25.164 5.261 -39.999 1.00 78.94 788 ALA A CA 1
ATOM 6043 C C . ALA A 1 788 ? 26.365 4.835 -40.864 1.00 78.94 788 ALA A C 1
ATOM 6045 O O . ALA A 1 788 ? 26.737 5.538 -41.799 1.00 78.94 788 ALA A O 1
ATOM 6046 N N . ALA A 1 789 ? 26.957 3.671 -40.580 1.00 74.50 789 ALA A N 1
ATOM 6047 C CA . ALA A 1 789 ? 28.018 3.114 -41.404 1.00 74.50 789 ALA A CA 1
ATOM 6048 C C . ALA A 1 789 ? 27.494 2.585 -42.754 1.00 74.50 789 ALA A C 1
ATOM 6050 O O . ALA A 1 789 ? 28.153 2.778 -43.767 1.00 74.50 789 ALA A O 1
ATOM 6051 N N . GLU A 1 790 ? 26.329 1.937 -42.805 1.00 74.38 790 GLU A N 1
ATOM 6052 C CA . GLU A 1 790 ? 25.708 1.455 -44.052 1.00 74.38 790 GLU A CA 1
ATOM 6053 C C . GLU A 1 790 ? 25.238 2.601 -44.964 1.00 74.38 790 GLU A C 1
ATOM 6055 O O . GLU A 1 790 ? 25.341 2.479 -46.186 1.00 74.38 790 GLU A O 1
ATOM 6060 N N . ASP A 1 791 ? 24.784 3.710 -44.377 1.00 73.69 791 ASP A N 1
ATOM 6061 C CA . ASP A 1 791 ? 24.369 4.921 -45.087 1.00 73.69 791 ASP A CA 1
ATOM 6062 C C . ASP A 1 791 ? 25.570 5.692 -45.671 1.00 73.69 791 ASP A C 1
ATOM 6064 O O . ASP A 1 791 ? 25.423 6.382 -46.683 1.00 73.69 791 ASP A O 1
ATOM 6068 N N . ASP A 1 792 ? 26.770 5.562 -45.086 1.00 71.44 792 ASP A N 1
ATOM 6069 C CA . ASP A 1 792 ? 27.991 6.166 -45.626 1.00 71.44 792 ASP A CA 1
ATOM 6070 C C . ASP A 1 792 ? 28.543 5.328 -46.800 1.00 71.44 792 ASP A C 1
ATOM 6072 O O . ASP A 1 792 ? 29.087 4.234 -46.592 1.00 71.44 792 ASP A O 1
ATOM 6076 N N . PRO A 1 793 ? 28.506 5.837 -48.050 1.00 65.00 793 PRO A N 1
ATOM 6077 C CA . PRO A 1 793 ? 29.046 5.124 -49.204 1.00 65.00 793 PRO A CA 1
ATOM 6078 C C . PRO A 1 793 ? 30.545 4.811 -49.076 1.00 65.00 793 PRO A C 1
ATOM 6080 O O . PRO A 1 793 ? 31.030 3.940 -49.794 1.00 65.00 793 PRO A O 1
ATOM 6083 N N . ARG A 1 794 ? 31.287 5.481 -48.185 1.00 68.94 794 ARG A N 1
ATOM 6084 C CA . ARG A 1 794 ? 32.732 5.298 -47.954 1.00 68.94 794 ARG A CA 1
ATOM 6085 C C . ARG A 1 794 ? 33.057 4.191 -46.944 1.00 68.94 794 ARG A C 1
ATOM 6087 O O . ARG A 1 794 ? 34.243 3.889 -46.741 1.00 68.94 794 ARG A O 1
ATOM 6094 N N . THR A 1 795 ? 32.048 3.582 -46.324 1.00 80.69 795 THR A N 1
ATOM 6095 C CA . THR A 1 795 ? 32.213 2.446 -45.412 1.00 80.69 795 THR A CA 1
ATOM 6096 C C . THR A 1 795 ? 32.617 1.190 -46.169 1.00 80.69 795 THR A C 1
ATOM 6098 O O . THR A 1 795 ? 32.056 0.835 -47.206 1.00 80.69 795 THR A O 1
ATOM 6101 N N . VAL A 1 796 ? 33.591 0.465 -45.620 1.00 81.25 796 VAL A N 1
ATOM 6102 C CA . VAL A 1 796 ? 34.030 -0.826 -46.157 1.00 81.25 796 VAL A CA 1
ATOM 6103 C C . VAL A 1 796 ? 33.953 -1.913 -45.098 1.00 81.25 796 VAL A C 1
ATOM 6105 O O . VAL A 1 796 ? 34.235 -1.689 -43.925 1.00 81.25 796 VAL A O 1
ATOM 6108 N N . TYR A 1 797 ? 33.590 -3.119 -45.517 1.00 84.19 797 TYR A N 1
ATOM 6109 C CA . TYR A 1 797 ? 33.494 -4.266 -44.622 1.00 84.19 797 TYR A CA 1
ATOM 6110 C C . TYR A 1 797 ? 34.864 -4.896 -44.385 1.00 84.19 797 TYR A C 1
ATOM 6112 O O . TYR A 1 797 ? 35.620 -5.137 -45.332 1.00 84.19 797 TYR A O 1
ATOM 6120 N N . CYS A 1 798 ? 35.165 -5.200 -43.122 1.00 86.44 798 CYS A N 1
ATOM 6121 C CA . CYS A 1 798 ? 36.365 -5.937 -42.755 1.00 86.44 798 CYS A CA 1
ATOM 6122 C C . CYS A 1 798 ? 36.385 -7.306 -43.465 1.00 86.44 798 CYS A C 1
ATOM 6124 O O . CYS A 1 798 ? 35.406 -8.047 -43.374 1.00 86.44 798 CYS A O 1
ATOM 6126 N N . PRO A 1 799 ? 37.484 -7.688 -44.134 1.00 84.50 799 PRO A N 1
ATOM 6127 C CA . PRO A 1 799 ? 37.571 -8.958 -44.857 1.00 84.50 799 PRO A CA 1
ATOM 6128 C C . PRO A 1 799 ? 37.640 -10.194 -43.947 1.00 84.50 799 PRO A C 1
ATOM 6130 O O . PRO A 1 799 ? 37.452 -11.299 -44.440 1.00 84.50 799 PRO A O 1
ATOM 6133 N N . LEU A 1 800 ? 37.925 -10.028 -42.650 1.00 85.25 800 LEU A N 1
ATOM 6134 C CA . LEU A 1 800 ? 38.005 -11.144 -41.701 1.00 85.25 800 LEU A CA 1
ATOM 6135 C C . LEU A 1 800 ? 36.686 -11.377 -40.963 1.00 85.25 800 LEU A C 1
ATOM 6137 O O . LEU A 1 800 ? 36.202 -12.500 -40.906 1.00 85.25 800 LEU A O 1
ATOM 6141 N N . CYS A 1 801 ? 36.108 -10.321 -40.387 1.00 85.50 801 CYS A N 1
ATOM 6142 C CA . CYS A 1 801 ? 34.936 -10.434 -39.513 1.00 85.50 801 CYS A CA 1
ATOM 6143 C C . CYS A 1 801 ? 33.686 -9.723 -40.044 1.00 85.50 801 CYS A C 1
ATOM 6145 O O . CYS A 1 801 ? 32.670 -9.701 -39.357 1.00 85.50 801 CYS A O 1
ATOM 6147 N N . HIS A 1 802 ? 33.746 -9.129 -41.241 1.00 83.06 802 HIS A N 1
ATOM 6148 C CA . HIS A 1 802 ? 32.629 -8.424 -41.880 1.00 83.06 802 HIS A CA 1
ATOM 6149 C C . HIS A 1 802 ? 32.024 -7.274 -41.058 1.00 83.06 802 HIS A C 1
ATOM 6151 O O . HIS A 1 802 ? 30.907 -6.843 -41.324 1.00 83.06 802 HIS A O 1
ATOM 6157 N N . THR A 1 803 ? 32.755 -6.721 -40.088 1.00 82.75 803 THR A N 1
ATOM 6158 C CA . THR A 1 803 ? 32.349 -5.492 -39.392 1.00 82.75 803 THR A CA 1
ATOM 6159 C C . THR A 1 803 ? 32.434 -4.308 -40.361 1.00 82.75 803 THR A C 1
ATOM 6161 O O . THR A 1 803 ? 33.455 -4.190 -41.049 1.00 82.75 803 THR A O 1
ATOM 6164 N N . PRO A 1 804 ? 31.419 -3.430 -40.440 1.00 82.25 804 PRO A N 1
ATOM 6165 C CA . PRO A 1 804 ? 31.518 -2.194 -41.211 1.00 82.25 804 PRO A CA 1
ATOM 6166 C C . PRO A 1 804 ? 32.565 -1.266 -40.577 1.00 82.25 804 PRO A C 1
ATOM 6168 O O . PRO A 1 804 ? 32.569 -1.055 -39.365 1.00 82.25 804 PRO A O 1
ATOM 6171 N N . VAL A 1 805 ? 33.483 -0.743 -41.388 1.00 84.00 805 VAL A N 1
ATOM 6172 C CA . VAL A 1 805 ? 34.566 0.152 -40.960 1.00 84.00 805 VAL A CA 1
ATOM 6173 C C . VAL A 1 805 ? 34.464 1.459 -41.743 1.00 84.00 805 VAL A C 1
ATOM 6175 O O . VAL A 1 805 ? 34.712 1.491 -42.953 1.00 84.00 805 VAL A O 1
ATOM 6178 N N . ALA A 1 806 ? 34.092 2.530 -41.040 1.00 75.38 806 ALA A N 1
ATOM 6179 C CA . ALA A 1 806 ? 34.030 3.883 -41.586 1.00 75.38 806 ALA A CA 1
ATOM 6180 C C . ALA A 1 806 ? 35.438 4.440 -41.881 1.00 75.38 806 ALA A C 1
ATOM 6182 O O . ALA A 1 806 ? 36.456 3.911 -41.418 1.00 75.38 806 ALA A O 1
ATOM 6183 N N . ARG A 1 807 ? 35.514 5.516 -42.674 1.00 72.94 807 ARG A N 1
ATOM 6184 C CA . ARG A 1 807 ? 36.770 6.255 -42.883 1.00 72.94 807 ARG A CA 1
ATOM 6185 C C . ARG A 1 807 ? 37.216 6.896 -41.552 1.00 72.94 807 ARG A C 1
ATOM 6187 O O . ARG A 1 807 ? 36.363 7.413 -40.835 1.00 72.94 807 ARG A O 1
ATOM 6194 N N . PRO A 1 808 ? 38.521 6.897 -41.216 1.00 65.69 808 PRO A N 1
ATOM 6195 C CA . PRO A 1 808 ? 39.019 7.668 -40.078 1.00 65.69 808 PRO A CA 1
ATOM 6196 C C . PRO A 1 808 ? 38.641 9.157 -40.213 1.00 65.69 808 PRO A C 1
ATOM 6198 O O . PRO A 1 808 ? 38.678 9.667 -41.338 1.00 65.69 808 PRO A O 1
ATOM 6201 N N . PRO A 1 809 ? 38.290 9.859 -39.118 1.00 61.31 809 PRO A N 1
ATOM 6202 C CA . PRO A 1 809 ? 38.038 11.300 -39.159 1.00 61.31 809 PRO A CA 1
ATOM 6203 C C . PRO A 1 809 ? 39.288 12.042 -39.656 1.00 61.31 809 PRO A C 1
ATOM 6205 O O . PRO A 1 809 ? 40.405 11.637 -39.333 1.00 61.31 809 PRO A O 1
ATOM 6208 N N . GLU A 1 810 ? 39.106 13.115 -40.435 1.00 54.38 810 GLU A N 1
ATOM 6209 C CA . GLU A 1 810 ? 40.200 13.853 -41.103 1.00 54.38 810 GLU A CA 1
ATOM 6210 C C . GLU A 1 810 ? 41.318 14.270 -40.134 1.00 54.38 810 GLU A C 1
ATOM 6212 O O . GLU A 1 810 ? 42.493 14.190 -40.475 1.00 54.38 810 GLU A O 1
ATOM 6217 N N . ASN A 1 811 ? 40.962 14.563 -38.882 1.00 52.62 811 ASN A N 1
ATOM 6218 C CA . ASN A 1 811 ? 41.880 15.031 -37.842 1.00 52.62 811 ASN A CA 1
ATOM 6219 C C . ASN A 1 811 ? 42.735 13.919 -37.192 1.00 52.62 811 ASN A C 1
ATOM 6221 O O . ASN A 1 811 ? 43.573 14.218 -36.345 1.00 52.62 811 ASN A O 1
ATOM 6225 N N . ALA A 1 812 ? 42.511 12.640 -37.521 1.00 49.78 812 ALA A N 1
ATOM 6226 C CA . ALA A 1 812 ? 43.275 11.507 -36.978 1.00 49.78 812 ALA A CA 1
ATOM 6227 C C . ALA A 1 812 ? 44.454 11.077 -37.873 1.00 49.78 812 ALA A C 1
ATOM 6229 O O . ALA A 1 812 ? 45.222 10.188 -37.497 1.00 49.78 812 ALA A O 1
ATOM 6230 N N . LEU A 1 813 ? 44.602 11.682 -39.055 1.00 52.44 813 LEU A N 1
ATOM 6231 C CA . LEU A 1 813 ? 45.741 11.469 -39.942 1.00 52.44 813 LEU A CA 1
ATOM 6232 C C . LEU A 1 813 ? 46.833 12.478 -39.568 1.00 52.44 813 LEU A C 1
ATOM 6234 O O . LEU A 1 813 ? 46.737 13.659 -39.876 1.00 52.44 813 LEU A O 1
ATOM 6238 N N . VAL A 1 814 ? 47.859 12.018 -38.851 1.00 45.72 814 VAL A N 1
ATOM 6239 C CA . VAL A 1 814 ? 49.035 12.839 -38.534 1.00 45.72 814 VAL A CA 1
ATOM 6240 C C . VAL A 1 814 ? 49.829 13.055 -39.825 1.00 45.72 814 VAL A C 1
ATOM 6242 O O . VAL A 1 814 ? 50.533 12.150 -40.267 1.00 45.72 814 VAL A O 1
ATOM 6245 N N . GLY A 1 815 ? 49.699 14.237 -40.429 1.00 45.31 815 GLY A N 1
ATOM 6246 C CA . GLY A 1 815 ? 50.489 14.656 -41.585 1.00 45.31 815 GLY A CA 1
ATOM 6247 C C . GLY A 1 815 ? 49.915 15.899 -42.260 1.00 45.31 815 GLY A C 1
ATOM 6248 O O . GLY A 1 815 ? 48.959 15.801 -43.022 1.00 45.31 815 GLY A O 1
ATOM 6249 N N . ASP A 1 816 ? 50.520 17.059 -42.001 1.00 40.94 816 ASP A N 1
ATOM 6250 C CA . ASP A 1 816 ? 50.259 18.307 -42.723 1.00 40.94 816 ASP A CA 1
ATOM 6251 C C . ASP A 1 816 ? 50.733 18.167 -44.178 1.00 40.94 816 ASP A C 1
ATOM 6253 O O . ASP A 1 816 ? 51.901 18.394 -44.488 1.00 40.94 816 ASP A O 1
ATOM 6257 N N . SER A 1 817 ? 49.869 17.701 -45.078 1.00 44.81 817 SER A N 1
ATOM 6258 C CA . SER A 1 817 ? 49.907 17.998 -46.520 1.00 44.81 817 SER A CA 1
ATOM 6259 C C . SER A 1 817 ? 48.805 17.235 -47.253 1.00 44.81 817 SER A C 1
ATOM 6261 O O . SER A 1 817 ? 48.567 16.053 -47.015 1.00 44.81 817 SER A O 1
ATOM 6263 N N . GLU A 1 818 ? 48.166 17.894 -48.218 1.00 47.62 818 GLU A N 1
ATOM 6264 C CA . GLU A 1 818 ? 47.161 17.325 -49.131 1.00 47.62 818 GLU A CA 1
ATOM 6265 C C . GLU A 1 818 ? 47.689 16.187 -50.044 1.00 47.62 818 GLU A C 1
ATOM 6267 O O . GLU A 1 818 ? 47.023 15.790 -50.999 1.00 47.62 818 GLU A O 1
ATOM 6272 N N . SER A 1 819 ? 48.880 15.642 -49.777 1.00 47.81 819 SER A N 1
ATOM 6273 C CA . SER A 1 819 ? 49.614 14.722 -50.650 1.00 47.81 819 SER A CA 1
ATOM 6274 C C . SER A 1 819 ? 49.640 13.261 -50.183 1.00 47.81 819 SER A C 1
ATOM 6276 O O . SER A 1 819 ? 50.059 12.400 -50.958 1.00 47.81 819 SER A O 1
ATOM 6278 N N . ASP A 1 820 ? 49.158 12.919 -48.981 1.00 53.38 820 ASP A N 1
ATOM 6279 C CA . ASP A 1 820 ? 49.223 11.530 -48.496 1.00 53.38 820 ASP A CA 1
ATOM 6280 C C . ASP A 1 820 ? 47.971 10.698 -48.867 1.00 53.38 820 ASP A C 1
ATOM 6282 O O . ASP A 1 820 ? 47.190 10.246 -48.022 1.00 53.38 820 ASP A O 1
ATOM 6286 N N . GLU A 1 821 ? 47.766 10.470 -50.176 1.00 57.16 821 GLU A N 1
ATOM 6287 C CA . GLU A 1 821 ? 46.740 9.553 -50.729 1.00 57.16 821 GLU A CA 1
ATOM 6288 C C . GLU A 1 821 ? 46.815 8.142 -50.120 1.00 57.16 821 GLU A C 1
ATOM 6290 O O . GLU A 1 821 ? 45.850 7.373 -50.158 1.00 57.16 821 GLU A O 1
ATOM 6295 N N . GLY A 1 822 ? 47.983 7.766 -49.606 1.00 60.91 822 GLY A N 1
ATOM 6296 C CA . GLY A 1 822 ? 48.273 6.451 -49.077 1.00 60.91 822 GLY A CA 1
ATOM 6297 C C . GLY A 1 822 ? 47.648 6.192 -47.707 1.00 60.91 822 GLY A C 1
ATOM 6298 O O . GLY A 1 822 ? 47.049 5.133 -47.495 1.00 60.91 822 GLY A O 1
ATOM 6299 N N . ALA A 1 823 ? 47.696 7.181 -46.812 1.00 65.62 823 ALA A N 1
ATOM 6300 C CA . ALA A 1 823 ? 47.088 7.106 -45.484 1.00 65.62 823 ALA A CA 1
ATOM 6301 C C . ALA A 1 823 ? 45.550 7.007 -45.544 1.00 65.62 823 ALA A C 1
ATOM 6303 O O . ALA A 1 823 ? 44.920 6.342 -44.719 1.00 65.62 823 ALA A O 1
ATOM 6304 N N . GLN A 1 824 ? 44.935 7.563 -46.594 1.00 68.44 824 GLN A N 1
ATOM 6305 C CA . GLN A 1 824 ? 43.485 7.501 -46.828 1.00 68.44 824 GLN A CA 1
ATOM 6306 C C . GLN A 1 824 ? 42.968 6.076 -47.109 1.00 68.44 824 GLN A C 1
ATOM 6308 O O . GLN A 1 824 ? 41.769 5.797 -46.960 1.00 68.44 824 GLN A O 1
ATOM 6313 N N . ARG A 1 825 ? 43.869 5.156 -47.482 1.00 76.06 825 ARG A N 1
ATOM 6314 C CA . ARG A 1 825 ? 43.559 3.755 -47.812 1.00 76.06 825 ARG A CA 1
ATOM 6315 C C . ARG A 1 825 ? 43.471 2.859 -46.582 1.00 76.06 825 ARG A C 1
ATOM 6317 O O . ARG A 1 825 ? 42.933 1.757 -46.681 1.00 76.06 825 ARG A O 1
ATOM 6324 N N . LEU A 1 826 ? 43.988 3.304 -45.437 1.00 82.62 826 LEU A N 1
ATOM 6325 C CA . LEU A 1 826 ? 44.017 2.518 -44.210 1.00 82.62 826 LEU A CA 1
ATOM 6326 C C . LEU A 1 826 ? 42.619 2.392 -43.594 1.00 82.62 826 LEU A C 1
ATOM 6328 O O . LEU A 1 826 ? 41.876 3.366 -43.446 1.00 82.62 826 LEU A O 1
ATOM 6332 N N . ARG A 1 827 ? 42.271 1.172 -43.192 1.00 84.88 827 ARG A N 1
ATOM 6333 C CA . ARG A 1 827 ? 41.125 0.859 -42.339 1.00 84.88 827 ARG A CA 1
ATOM 6334 C C . ARG A 1 827 ? 41.585 -0.070 -41.231 1.00 84.88 827 ARG A C 1
ATOM 6336 O O . ARG A 1 827 ? 42.203 -1.091 -41.512 1.00 84.88 827 ARG A O 1
ATOM 6343 N N . VAL A 1 828 ? 41.269 0.273 -39.988 1.00 86.50 828 VAL A N 1
ATOM 6344 C CA . VAL A 1 828 ? 41.526 -0.581 -38.824 1.00 86.50 828 VAL A CA 1
ATOM 6345 C C . VAL A 1 828 ? 40.181 -1.025 -38.279 1.00 86.50 828 VAL A C 1
ATOM 6347 O O . VAL A 1 828 ? 39.339 -0.196 -37.941 1.00 86.50 828 VAL A O 1
ATOM 6350 N N . CYS A 1 829 ? 39.944 -2.334 -38.246 1.00 85.69 829 CYS A N 1
ATOM 6351 C CA . CYS A 1 829 ? 38.688 -2.866 -37.735 1.00 85.69 829 CYS A CA 1
ATOM 6352 C C . CYS A 1 829 ? 38.602 -2.674 -36.209 1.00 85.69 829 CYS A C 1
ATOM 6354 O O . CYS A 1 829 ? 39.469 -3.193 -35.512 1.00 85.69 829 CYS A O 1
ATOM 6356 N N . PRO A 1 830 ? 37.555 -2.033 -35.659 1.00 79.50 830 PRO A N 1
ATOM 6357 C CA . PRO A 1 830 ? 37.421 -1.861 -34.209 1.00 79.50 830 PRO A CA 1
ATOM 6358 C C . PRO A 1 830 ? 37.128 -3.175 -33.464 1.00 79.50 830 PRO A C 1
ATOM 6360 O O . PRO A 1 830 ? 37.320 -3.248 -32.258 1.00 79.50 830 PRO A O 1
ATOM 6363 N N . GLN A 1 831 ? 36.666 -4.218 -34.165 1.00 82.00 831 GLN A N 1
ATOM 6364 C CA . GLN A 1 831 ? 36.306 -5.502 -33.556 1.00 82.00 831 GLN A CA 1
ATOM 6365 C C . GLN A 1 831 ? 37.479 -6.491 -33.493 1.00 82.00 831 GLN A C 1
ATOM 6367 O O . GLN A 1 831 ? 37.648 -7.171 -32.487 1.00 82.00 831 GLN A O 1
ATOM 6372 N N . CYS A 1 832 ? 38.266 -6.612 -34.568 1.00 88.75 832 CYS A N 1
ATOM 6373 C CA . CYS A 1 832 ? 39.372 -7.579 -34.651 1.00 88.75 832 CYS A CA 1
ATOM 6374 C C . CYS A 1 832 ? 40.756 -6.934 -34.802 1.00 88.75 832 CYS A C 1
ATOM 6376 O O . CYS A 1 832 ? 41.743 -7.644 -34.981 1.00 88.75 832 CYS A O 1
ATOM 6378 N N . SER A 1 833 ? 40.832 -5.601 -34.787 1.00 88.25 833 SER A N 1
ATOM 6379 C CA . SER A 1 833 ? 42.063 -4.812 -34.951 1.00 88.25 833 SER A CA 1
ATOM 6380 C C . SER A 1 833 ? 42.823 -5.058 -36.260 1.00 88.25 833 SER A C 1
ATOM 6382 O O . SER A 1 833 ? 43.952 -4.600 -36.420 1.00 88.25 833 SER A O 1
ATOM 6384 N N . PHE A 1 834 ? 42.218 -5.750 -37.232 1.00 91.56 834 PHE A N 1
ATOM 6385 C CA . PHE A 1 834 ? 42.841 -6.003 -38.525 1.00 91.56 834 PHE A CA 1
ATOM 6386 C C . PHE A 1 834 ? 42.973 -4.708 -39.331 1.00 91.56 834 PHE A C 1
ATOM 6388 O O . PHE A 1 834 ? 41.971 -4.044 -39.615 1.00 91.56 834 PHE A O 1
ATOM 6395 N N . ALA A 1 835 ? 44.209 -4.373 -39.706 1.00 89.25 835 ALA A N 1
ATOM 6396 C CA . ALA A 1 835 ? 44.544 -3.230 -40.543 1.00 89.25 835 ALA A CA 1
ATOM 6397 C C . ALA A 1 835 ? 44.595 -3.640 -42.023 1.00 89.25 835 ALA A C 1
ATOM 6399 O O . ALA A 1 835 ? 45.452 -4.424 -42.444 1.00 89.25 835 ALA A O 1
ATOM 6400 N N . PHE A 1 836 ? 43.687 -3.100 -42.831 1.00 88.25 836 PHE A N 1
ATOM 6401 C CA . PHE A 1 836 ? 43.528 -3.458 -44.237 1.00 88.25 836 PHE A CA 1
ATOM 6402 C C . PHE A 1 836 ? 43.393 -2.236 -45.144 1.00 88.25 836 PHE A C 1
ATOM 6404 O O . PHE A 1 836 ? 43.050 -1.138 -44.709 1.00 88.25 836 PHE A O 1
ATOM 6411 N N . CYS A 1 837 ? 43.680 -2.439 -46.427 1.00 83.81 837 CYS A N 1
ATOM 6412 C CA . CYS A 1 837 ? 43.493 -1.441 -47.473 1.00 83.81 837 CYS A CA 1
ATOM 6413 C C . CYS A 1 837 ? 42.030 -1.436 -47.945 1.00 83.81 837 CYS A C 1
ATOM 6415 O O . CYS A 1 837 ? 41.504 -2.486 -48.326 1.00 83.81 837 CYS A O 1
ATOM 6417 N N . CYS A 1 838 ? 41.373 -0.271 -47.970 1.00 78.50 838 CYS A N 1
ATOM 6418 C CA . CYS A 1 838 ? 39.974 -0.144 -48.397 1.00 78.50 838 CYS A CA 1
ATOM 6419 C C . CYS A 1 838 ? 39.740 -0.544 -49.868 1.00 78.50 838 CYS A C 1
ATOM 6421 O O . CYS A 1 838 ? 38.631 -0.948 -50.214 1.00 78.50 838 CYS A O 1
ATOM 6423 N N . TYR A 1 839 ? 40.778 -0.491 -50.712 1.00 76.69 839 TYR A N 1
ATOM 6424 C CA . TYR A 1 839 ? 40.686 -0.830 -52.135 1.00 76.69 839 TYR A CA 1
ATOM 6425 C C . TYR A 1 839 ? 40.853 -2.331 -52.404 1.00 76.69 839 TYR A C 1
ATOM 6427 O O . TYR A 1 839 ? 39.936 -2.965 -52.924 1.00 76.69 839 TYR A O 1
ATOM 6435 N N . CYS A 1 840 ? 41.985 -2.941 -52.027 1.00 76.31 840 CYS A N 1
ATOM 6436 C CA . CYS A 1 840 ? 42.216 -4.371 -52.293 1.00 76.31 840 CYS A CA 1
ATOM 6437 C C . CYS A 1 840 ? 41.687 -5.316 -51.216 1.00 76.31 840 CYS A C 1
ATOM 6439 O O . CYS A 1 840 ? 41.708 -6.528 -51.428 1.00 76.31 840 CYS A O 1
ATOM 6441 N N . ARG A 1 841 ? 41.258 -4.795 -50.060 1.00 80.19 841 ARG A N 1
ATOM 6442 C CA . ARG A 1 841 ? 40.807 -5.581 -48.899 1.00 80.19 841 ARG A CA 1
ATOM 6443 C C . ARG A 1 841 ? 41.845 -6.595 -48.388 1.00 80.19 841 ARG A C 1
ATOM 6445 O O . ARG A 1 841 ? 41.489 -7.545 -47.701 1.00 80.19 841 ARG A O 1
ATOM 6452 N N . ARG A 1 842 ? 43.129 -6.397 -48.709 1.00 82.88 842 ARG A N 1
ATOM 6453 C CA . ARG A 1 842 ? 44.269 -7.132 -48.130 1.00 82.88 842 ARG A CA 1
ATOM 6454 C C . ARG A 1 842 ? 44.902 -6.321 -47.003 1.00 82.88 842 ARG A C 1
ATOM 6456 O O . ARG A 1 842 ? 44.534 -5.163 -46.798 1.00 82.88 842 ARG A O 1
ATOM 6463 N N . THR A 1 843 ? 45.864 -6.919 -46.303 1.00 86.44 843 THR A N 1
ATOM 6464 C CA . THR A 1 843 ? 46.684 -6.240 -45.291 1.00 86.44 843 THR A CA 1
ATOM 6465 C C . THR A 1 843 ? 47.206 -4.909 -45.828 1.00 86.44 843 THR A C 1
ATOM 6467 O O . THR A 1 843 ? 47.634 -4.825 -46.983 1.00 86.44 843 THR A O 1
ATOM 6470 N N . TYR A 1 844 ? 47.127 -3.863 -45.007 1.00 86.38 844 TYR A N 1
ATOM 6471 C CA . TYR A 1 844 ? 47.596 -2.536 -45.392 1.00 86.38 844 TYR A CA 1
ATOM 6472 C C . TYR A 1 844 ? 49.079 -2.580 -45.792 1.00 86.38 844 TYR A C 1
ATOM 6474 O O . TYR A 1 844 ? 49.908 -3.113 -45.060 1.00 86.38 844 TYR A O 1
ATOM 6482 N N . HIS A 1 845 ? 49.396 -2.034 -46.967 1.00 81.94 845 HIS A N 1
ATOM 6483 C CA . HIS A 1 845 ? 50.725 -2.111 -47.585 1.00 81.94 845 HIS A CA 1
ATOM 6484 C C . HIS A 1 845 ? 51.482 -0.771 -47.561 1.00 81.94 845 HIS A C 1
ATOM 6486 O O . HIS A 1 845 ? 52.450 -0.594 -48.291 1.00 81.94 845 HIS A O 1
ATOM 6492 N N . GLY A 1 846 ? 51.076 0.165 -46.698 1.00 74.62 846 GLY A N 1
ATOM 6493 C CA . GLY A 1 846 ? 51.730 1.466 -46.557 1.00 74.62 846 GLY A CA 1
ATOM 6494 C C . GLY A 1 846 ? 51.272 2.504 -47.589 1.00 74.62 846 GLY A C 1
ATOM 6495 O O . GLY A 1 846 ? 50.558 2.165 -48.539 1.00 74.62 846 GLY A O 1
ATOM 6496 N N . PRO A 1 847 ? 51.675 3.774 -47.405 1.00 68.94 847 PRO A N 1
ATOM 6497 C CA . PRO A 1 847 ? 51.159 4.870 -48.213 1.00 68.94 847 PRO A CA 1
ATOM 6498 C C . PRO A 1 847 ? 51.768 4.940 -49.621 1.00 68.94 847 PRO A C 1
ATOM 6500 O O . PRO A 1 847 ? 51.086 5.292 -50.581 1.00 68.94 847 PRO A O 1
ATOM 6503 N N . VAL A 1 848 ? 53.034 4.534 -49.753 1.00 67.38 848 VAL A N 1
ATOM 6504 C CA . VAL A 1 848 ? 53.814 4.647 -50.998 1.00 67.38 848 VAL A CA 1
ATOM 6505 C C . VAL A 1 848 ? 53.664 3.415 -51.899 1.00 67.38 848 VAL A C 1
ATOM 6507 O O . VAL A 1 848 ? 53.748 3.522 -53.121 1.00 67.38 848 VAL A O 1
ATOM 6510 N N . ALA A 1 849 ? 53.427 2.226 -51.330 1.00 67.31 849 ALA A N 1
ATOM 6511 C CA . ALA A 1 849 ? 53.375 0.999 -52.121 1.00 67.31 849 ALA A CA 1
ATOM 6512 C C . ALA A 1 849 ? 52.087 0.913 -52.957 1.00 67.31 849 ALA A C 1
ATOM 6514 O O . ALA A 1 849 ? 50.969 1.033 -52.437 1.00 67.31 849 ALA A O 1
ATOM 6515 N N . ALA A 1 850 ? 52.250 0.646 -54.256 1.00 66.31 850 ALA A N 1
ATOM 6516 C CA . ALA A 1 850 ? 51.143 0.432 -55.178 1.00 66.31 850 ALA A CA 1
ATOM 6517 C C . ALA A 1 850 ? 50.297 -0.785 -54.773 1.00 66.31 850 ALA A C 1
ATOM 6519 O O . ALA A 1 850 ? 50.798 -1.789 -54.264 1.00 66.31 850 ALA A O 1
ATOM 6520 N N . CYS A 1 851 ? 48.989 -0.691 -55.005 1.00 68.25 851 CYS A N 1
ATOM 6521 C CA . CYS A 1 851 ? 48.046 -1.732 -54.628 1.00 68.25 851 CYS A CA 1
ATOM 6522 C C . CYS A 1 851 ? 48.176 -2.960 -55.560 1.00 68.25 851 CYS A C 1
ATOM 6524 O O . CYS A 1 851 ? 47.967 -2.817 -56.763 1.00 68.25 851 CYS A O 1
ATOM 6526 N N . PRO A 1 852 ? 48.488 -4.168 -55.053 1.00 64.00 852 PRO A N 1
ATOM 6527 C CA . PRO A 1 852 ? 48.960 -5.281 -55.887 1.00 64.00 852 PRO A CA 1
ATOM 6528 C C . PRO A 1 852 ? 47.857 -6.133 -56.559 1.00 64.00 852 PRO A C 1
ATOM 6530 O O . PRO A 1 852 ? 48.109 -7.296 -56.872 1.00 64.00 852 PRO A O 1
ATOM 6533 N N . VAL A 1 853 ? 46.620 -5.643 -56.746 1.00 55.00 853 VAL A N 1
ATOM 6534 C CA . VAL A 1 853 ? 45.489 -6.490 -57.206 1.00 55.00 853 VAL A CA 1
ATOM 6535 C C . VAL A 1 853 ? 44.692 -5.885 -58.365 1.00 55.00 853 VAL A C 1
ATOM 6537 O O . VAL A 1 853 ? 44.332 -4.714 -58.347 1.00 55.00 853 VAL A O 1
ATOM 6540 N N . SER A 1 854 ? 44.331 -6.754 -59.317 1.00 53.53 854 SER A N 1
ATOM 6541 C CA . SER A 1 854 ? 43.490 -6.551 -60.510 1.00 53.53 854 SER A CA 1
ATOM 6542 C C . SER A 1 854 ? 42.068 -6.016 -60.269 1.00 53.53 854 SER A C 1
ATOM 6544 O O . SER A 1 854 ? 41.346 -5.766 -61.232 1.00 53.53 854 SER A O 1
ATOM 6546 N N . THR A 1 855 ? 41.650 -5.798 -59.019 1.00 52.69 855 THR A N 1
ATOM 6547 C CA . THR A 1 855 ? 40.357 -5.179 -58.682 1.00 52.69 855 THR A CA 1
ATOM 6548 C C . THR A 1 855 ? 40.288 -3.726 -59.158 1.00 52.69 855 THR A C 1
ATOM 6550 O O . THR A 1 855 ? 39.205 -3.264 -59.509 1.00 52.69 855 THR A O 1
ATOM 6553 N N . THR A 1 856 ? 41.439 -3.047 -59.257 1.00 60.50 856 THR A N 1
ATOM 6554 C CA . THR A 1 856 ? 41.566 -1.697 -59.825 1.00 60.50 856 THR A CA 1
ATOM 6555 C C . THR A 1 856 ? 40.986 -1.607 -61.232 1.00 60.50 856 THR A C 1
ATOM 6557 O O . THR A 1 856 ? 40.222 -0.697 -61.523 1.00 60.50 856 THR A O 1
ATOM 6560 N N . LEU A 1 857 ? 41.228 -2.616 -62.075 1.00 63.09 857 LEU A N 1
ATOM 6561 C CA . LEU A 1 857 ? 40.688 -2.656 -63.437 1.00 63.09 857 LEU A CA 1
ATOM 6562 C C . LEU A 1 857 ? 39.158 -2.745 -63.467 1.00 63.09 857 LEU A C 1
ATOM 6564 O O . LEU A 1 857 ? 38.540 -2.194 -64.370 1.00 63.09 857 LEU A O 1
ATOM 6568 N N . HIS A 1 858 ? 38.531 -3.429 -62.506 1.00 66.50 858 HIS A N 1
ATOM 6569 C CA . HIS A 1 858 ? 37.081 -3.636 -62.515 1.00 66.50 858 HIS A CA 1
ATOM 6570 C C . HIS A 1 858 ? 36.315 -2.324 -62.312 1.00 66.50 858 HIS A C 1
ATOM 6572 O O . HIS A 1 858 ? 35.432 -2.001 -63.102 1.00 66.50 858 HIS A O 1
ATOM 6578 N N . TYR A 1 859 ? 36.650 -1.550 -61.274 1.00 68.62 859 TYR A N 1
ATOM 6579 C CA . TYR A 1 859 ? 35.958 -0.283 -61.021 1.00 68.62 859 TYR A CA 1
ATOM 6580 C C . TYR A 1 859 ? 36.446 0.854 -61.924 1.00 68.62 859 TYR A C 1
ATOM 6582 O O . TYR A 1 859 ? 35.655 1.741 -62.213 1.00 68.62 859 TYR A O 1
ATOM 6590 N N . VAL A 1 860 ? 37.682 0.808 -62.438 1.00 75.75 860 VAL A N 1
ATOM 6591 C CA . VAL A 1 860 ? 38.146 1.756 -63.469 1.00 75.75 860 VAL A CA 1
ATOM 6592 C C . VAL A 1 860 ? 37.394 1.546 -64.784 1.00 75.75 860 VAL A C 1
ATOM 6594 O O . VAL A 1 860 ? 36.940 2.518 -65.374 1.00 75.75 860 VAL A O 1
ATOM 6597 N N . ARG A 1 861 ? 37.157 0.293 -65.203 1.00 77.19 861 ARG A N 1
ATOM 6598 C CA . ARG A 1 861 ? 36.299 -0.016 -66.363 1.00 77.19 861 ARG A CA 1
ATOM 6599 C C . ARG A 1 861 ? 34.847 0.401 -66.139 1.00 77.19 861 ARG A C 1
ATOM 6601 O O . ARG A 1 861 ? 34.240 0.974 -67.033 1.00 77.19 861 ARG A O 1
ATOM 6608 N N . ALA A 1 862 ? 34.299 0.143 -64.949 1.00 76.06 862 ALA A N 1
ATOM 6609 C CA . ALA A 1 862 ? 32.949 0.588 -64.601 1.00 76.06 862 ALA A CA 1
ATOM 6610 C C . ALA A 1 862 ? 32.830 2.123 -64.606 1.00 76.06 862 ALA A C 1
ATOM 6612 O O . ALA A 1 862 ? 31.817 2.656 -65.044 1.00 76.06 862 ALA A O 1
ATOM 6613 N N . TYR A 1 863 ? 33.874 2.826 -64.160 1.00 80.12 863 TYR A N 1
ATOM 6614 C CA . TYR A 1 863 ? 33.947 4.284 -64.179 1.00 80.12 863 TYR A CA 1
ATOM 6615 C C . TYR A 1 863 ? 34.077 4.843 -65.604 1.00 80.12 863 TYR A C 1
ATOM 6617 O O . TYR A 1 863 ? 33.345 5.765 -65.949 1.00 80.12 863 TYR A O 1
ATOM 6625 N N . ALA A 1 864 ? 34.922 4.243 -66.452 1.00 78.38 864 ALA A N 1
ATOM 6626 C CA . ALA A 1 864 ? 35.023 4.577 -67.876 1.00 78.38 864 ALA A CA 1
ATOM 6627 C C . ALA A 1 864 ? 33.659 4.455 -68.576 1.00 78.38 864 ALA A C 1
ATOM 6629 O O . ALA A 1 864 ? 33.186 5.398 -69.200 1.00 78.38 864 ALA A O 1
ATOM 6630 N N . HIS A 1 865 ? 32.971 3.333 -68.361 1.00 79.19 865 HIS A N 1
ATOM 6631 C CA . HIS A 1 865 ? 31.645 3.082 -68.919 1.00 79.19 865 HIS A CA 1
ATOM 6632 C C . HIS A 1 865 ? 30.571 4.044 -68.376 1.00 79.19 865 HIS A C 1
ATOM 6634 O O . HIS A 1 865 ? 29.684 4.468 -69.114 1.00 79.19 865 HIS A O 1
ATOM 6640 N N . ALA A 1 866 ? 30.633 4.420 -67.092 1.00 81.19 866 ALA A N 1
ATOM 6641 C CA . ALA A 1 866 ? 29.715 5.406 -66.515 1.00 81.19 866 ALA A CA 1
ATOM 6642 C C . ALA A 1 866 ? 29.895 6.802 -67.140 1.00 81.19 866 ALA A C 1
ATOM 6644 O O . ALA A 1 866 ? 28.898 7.485 -67.386 1.00 81.19 866 ALA A O 1
ATOM 6645 N N . LEU A 1 867 ? 31.141 7.197 -67.431 1.00 78.88 867 LEU A N 1
ATOM 6646 C CA . LEU A 1 867 ? 31.461 8.436 -68.147 1.00 78.88 867 LEU A CA 1
ATOM 6647 C C . LEU A 1 867 ? 30.975 8.389 -69.604 1.00 78.88 867 LEU A C 1
ATOM 6649 O O . LEU A 1 867 ? 30.338 9.336 -70.057 1.00 78.88 867 LEU A O 1
ATOM 6653 N N . GLU A 1 868 ? 31.196 7.276 -70.310 1.00 72.44 868 GLU A N 1
ATOM 6654 C CA . GLU A 1 868 ? 30.728 7.067 -71.691 1.00 72.44 868 GLU A CA 1
ATOM 6655 C C . GLU A 1 868 ? 29.199 7.147 -71.808 1.00 72.44 868 GLU A C 1
ATOM 6657 O O . GLU A 1 868 ? 28.667 7.790 -72.712 1.00 72.44 868 GLU A O 1
ATOM 6662 N N . GLN A 1 869 ? 28.471 6.537 -70.869 1.00 75.44 869 GLN A N 1
ATOM 6663 C CA . GLN A 1 869 ? 27.005 6.543 -70.860 1.00 75.44 869 GLN A CA 1
ATOM 6664 C C . GLN A 1 869 ? 26.390 7.830 -70.294 1.00 75.44 869 GLN A C 1
ATOM 6666 O O . GLN A 1 869 ? 25.167 7.911 -70.174 1.00 75.44 869 GLN A O 1
ATOM 6671 N N . SER A 1 870 ? 27.203 8.826 -69.916 1.00 77.19 870 SER A N 1
ATOM 6672 C CA . SER A 1 870 ? 26.747 10.037 -69.213 1.00 77.19 870 SER A CA 1
ATOM 6673 C C . SER A 1 870 ? 25.888 9.724 -67.974 1.00 77.19 870 SER A C 1
ATOM 6675 O O . SER A 1 870 ? 24.981 10.477 -67.607 1.00 77.19 870 SER A O 1
ATOM 6677 N N . ASN A 1 871 ? 26.144 8.589 -67.315 1.00 77.50 871 ASN A N 1
ATOM 6678 C CA . ASN A 1 871 ? 25.364 8.132 -66.172 1.00 77.50 871 ASN A CA 1
ATOM 6679 C C . ASN A 1 871 ? 25.867 8.817 -64.894 1.00 77.50 871 ASN A C 1
ATOM 6681 O O . ASN A 1 871 ? 26.680 8.278 -64.139 1.00 77.50 871 ASN A O 1
ATOM 6685 N N . SER A 1 872 ? 25.347 10.024 -64.652 1.00 76.25 872 SER A N 1
ATOM 6686 C CA . SER A 1 872 ? 25.757 10.888 -63.538 1.00 76.25 872 SER A CA 1
ATOM 6687 C C . SER A 1 872 ? 25.617 10.214 -62.165 1.00 76.25 872 SER A C 1
ATOM 6689 O O . SER A 1 872 ? 26.437 10.444 -61.279 1.00 76.25 872 SER A O 1
ATOM 6691 N N . ARG A 1 873 ? 24.627 9.328 -61.982 1.00 79.62 873 ARG A N 1
ATOM 6692 C CA . ARG A 1 873 ? 24.399 8.637 -60.704 1.00 79.62 873 ARG A CA 1
ATOM 6693 C C . ARG A 1 873 ? 25.521 7.652 -60.380 1.00 79.62 873 ARG A C 1
ATOM 6695 O O . ARG A 1 873 ? 26.030 7.664 -59.259 1.00 79.62 873 ARG A O 1
ATOM 6702 N N . ASP A 1 874 ? 25.903 6.818 -61.342 1.00 74.56 874 ASP A N 1
ATOM 6703 C CA . ASP A 1 874 ? 26.948 5.809 -61.141 1.00 74.56 874 ASP A CA 1
ATOM 6704 C C . ASP A 1 874 ? 28.339 6.449 -61.088 1.00 74.56 874 ASP A C 1
ATOM 6706 O O . ASP A 1 874 ? 29.168 6.050 -60.267 1.00 74.56 874 ASP A O 1
ATOM 6710 N N . GLN A 1 875 ? 28.561 7.509 -61.875 1.00 77.50 875 GLN A N 1
ATOM 6711 C CA . GLN A 1 875 ? 29.760 8.341 -61.791 1.00 77.50 875 GLN A CA 1
ATOM 6712 C C . GLN A 1 875 ? 29.929 8.932 -60.381 1.00 77.50 875 GLN A C 1
ATOM 6714 O O . GLN A 1 875 ? 30.948 8.687 -59.736 1.00 77.50 875 GLN A O 1
ATOM 6719 N N . LEU A 1 876 ? 28.920 9.640 -59.859 1.00 76.50 876 LEU A N 1
ATOM 6720 C CA . LEU A 1 876 ? 28.971 10.261 -58.528 1.00 76.50 876 LEU A CA 1
ATOM 6721 C C . LEU A 1 876 ? 29.106 9.223 -57.404 1.00 76.50 876 LEU A C 1
ATOM 6723 O O . LEU A 1 876 ? 29.816 9.456 -56.423 1.00 76.50 876 LEU A O 1
ATOM 6727 N N . ALA A 1 877 ? 28.467 8.056 -57.538 1.00 74.19 877 ALA A N 1
ATOM 6728 C CA . ALA A 1 877 ? 28.598 6.967 -56.573 1.00 74.19 877 ALA A CA 1
ATOM 6729 C C . ALA A 1 877 ? 30.032 6.414 -56.516 1.00 74.19 877 ALA A C 1
ATOM 6731 O O . ALA A 1 877 ? 30.545 6.139 -55.428 1.00 74.19 877 ALA A O 1
ATOM 6732 N N . LEU A 1 878 ? 30.693 6.265 -57.667 1.00 74.44 878 LEU A N 1
ATOM 6733 C CA . LEU A 1 878 ? 32.086 5.820 -57.752 1.00 74.44 878 LEU A CA 1
ATOM 6734 C C . LEU A 1 878 ? 33.054 6.906 -57.257 1.00 74.44 878 LEU A C 1
ATOM 6736 O O . LEU A 1 878 ? 33.933 6.603 -56.447 1.00 74.44 878 LEU A O 1
ATOM 6740 N N . GLU A 1 879 ? 32.861 8.166 -57.654 1.00 79.31 879 GLU A N 1
ATOM 6741 C CA . GLU A 1 879 ? 33.671 9.307 -57.199 1.00 79.31 879 GLU A CA 1
ATOM 6742 C C . GLU A 1 879 ? 33.583 9.512 -55.683 1.00 79.31 879 GLU A C 1
ATOM 6744 O O . GLU A 1 879 ? 34.605 9.737 -55.033 1.00 79.31 879 GLU A O 1
ATOM 6749 N N . SER A 1 880 ? 32.393 9.366 -55.095 1.00 66.25 880 SER A N 1
ATOM 6750 C CA . SER A 1 880 ? 32.193 9.480 -53.645 1.00 66.25 880 SER A CA 1
ATOM 6751 C C . SER A 1 880 ? 32.868 8.345 -52.863 1.00 66.25 880 SER A C 1
ATOM 6753 O O . SER A 1 880 ? 33.384 8.570 -51.764 1.00 66.25 880 SER A O 1
ATOM 6755 N N . ARG A 1 881 ? 32.910 7.134 -53.443 1.00 66.12 881 ARG A N 1
ATOM 6756 C CA . ARG A 1 881 ? 33.511 5.927 -52.848 1.00 66.12 881 ARG A CA 1
ATOM 6757 C C . ARG A 1 881 ? 35.033 5.905 -52.905 1.00 66.12 881 ARG A C 1
ATOM 6759 O O . ARG A 1 881 ? 35.673 5.542 -51.919 1.00 66.12 881 ARG A O 1
ATOM 6766 N N . TYR A 1 882 ? 35.606 6.239 -54.059 1.00 70.00 882 TYR A N 1
ATOM 6767 C CA . TYR A 1 882 ? 37.032 6.036 -54.337 1.00 70.00 882 TYR A CA 1
ATOM 6768 C C . TYR A 1 882 ? 37.831 7.340 -54.448 1.00 70.00 882 TYR A C 1
ATOM 6770 O O . TYR A 1 882 ? 39.055 7.292 -54.336 1.00 70.00 882 TYR A O 1
ATOM 6778 N N . GLY A 1 883 ? 37.155 8.483 -54.598 1.00 67.94 883 GLY A N 1
ATOM 6779 C CA . GLY A 1 883 ? 37.756 9.798 -54.806 1.00 67.94 883 GLY A CA 1
ATOM 6780 C C . GLY A 1 883 ? 37.940 10.121 -56.292 1.00 67.94 883 GLY A C 1
ATOM 6781 O O . GLY A 1 883 ? 38.543 9.349 -57.036 1.00 67.94 883 GLY A O 1
ATOM 6782 N N . ARG A 1 884 ? 37.452 11.292 -56.723 1.00 75.25 884 ARG A N 1
ATOM 6783 C CA . ARG A 1 884 ? 37.478 11.736 -58.130 1.00 75.25 884 ARG A CA 1
ATOM 6784 C C . ARG A 1 884 ? 38.890 11.778 -58.729 1.00 75.25 884 ARG A C 1
ATOM 6786 O O . ARG A 1 884 ? 39.124 11.141 -59.751 1.00 75.25 884 ARG A O 1
ATOM 6793 N N . LYS A 1 885 ? 39.837 12.465 -58.073 1.00 68.81 885 LYS A N 1
ATOM 6794 C CA . LYS A 1 885 ? 41.230 12.604 -58.555 1.00 68.81 885 LYS A CA 1
ATOM 6795 C C . LYS A 1 885 ? 41.923 11.243 -58.727 1.00 68.81 885 LYS A C 1
ATOM 6797 O O . LYS A 1 885 ? 42.584 10.997 -59.732 1.00 68.81 885 LYS A O 1
ATOM 6802 N N . TYR A 1 886 ? 41.702 10.329 -57.781 1.00 69.94 886 TYR A N 1
ATOM 6803 C CA . TYR A 1 886 ? 42.265 8.979 -57.816 1.00 69.94 886 TYR A CA 1
ATOM 6804 C C . TYR A 1 886 ? 41.706 8.144 -58.979 1.00 69.94 886 TYR A C 1
ATOM 6806 O O . TYR A 1 886 ? 42.469 7.497 -59.696 1.00 69.94 886 TYR A O 1
ATOM 6814 N N . LEU A 1 887 ? 40.387 8.189 -59.207 1.00 72.62 887 LEU A N 1
ATOM 6815 C CA . LEU A 1 887 ? 39.752 7.493 -60.332 1.00 72.62 887 LEU A CA 1
ATOM 6816 C C . LEU A 1 887 ? 40.181 8.056 -61.690 1.00 72.62 887 LEU A C 1
ATOM 6818 O O . LEU A 1 887 ? 40.410 7.276 -62.610 1.00 72.62 887 LEU A O 1
ATOM 6822 N N . GLN A 1 888 ? 40.328 9.378 -61.813 1.00 76.00 888 GLN A N 1
ATOM 6823 C CA . GLN A 1 888 ? 40.811 10.018 -63.040 1.00 76.00 888 GLN A CA 1
ATOM 6824 C C . GLN A 1 888 ? 42.239 9.582 -63.388 1.00 76.00 888 GLN A C 1
ATOM 6826 O O . GLN A 1 888 ? 42.494 9.215 -64.532 1.00 76.00 888 GLN A O 1
ATOM 6831 N N . ARG A 1 889 ? 43.146 9.536 -62.403 1.00 75.38 889 ARG A N 1
ATOM 6832 C CA . ARG A 1 889 ? 44.520 9.056 -62.614 1.00 75.38 889 ARG A CA 1
ATOM 6833 C C . ARG A 1 889 ? 44.560 7.597 -63.064 1.00 75.38 889 ARG A C 1
ATOM 6835 O O . ARG A 1 889 ? 45.216 7.271 -64.042 1.00 75.38 889 ARG A O 1
ATOM 6842 N N . LEU A 1 890 ? 43.818 6.725 -62.383 1.00 73.06 890 LEU A N 1
ATOM 6843 C CA . LEU A 1 890 ? 43.756 5.311 -62.753 1.00 73.06 890 LEU A CA 1
ATOM 6844 C C . LEU A 1 890 ? 43.127 5.078 -64.132 1.00 73.06 890 LEU A C 1
ATOM 6846 O O . LEU A 1 890 ? 43.504 4.131 -64.818 1.00 73.06 890 LEU A O 1
ATOM 6850 N N . LEU A 1 891 ? 42.153 5.906 -64.519 1.00 78.69 891 LEU A N 1
ATOM 6851 C CA . LEU A 1 891 ? 41.563 5.871 -65.851 1.00 78.69 891 LEU A CA 1
ATOM 6852 C C . LEU A 1 891 ? 42.589 6.277 -66.914 1.00 78.69 891 LEU A C 1
ATOM 6854 O O . LEU A 1 891 ? 42.683 5.590 -67.924 1.00 78.69 891 LEU A O 1
ATOM 6858 N N . ALA A 1 892 ? 43.384 7.321 -66.665 1.00 74.69 892 ALA A N 1
ATOM 6859 C CA . ALA A 1 892 ? 44.468 7.728 -67.558 1.00 74.69 892 ALA A CA 1
ATOM 6860 C C . ALA A 1 892 ? 45.495 6.597 -67.751 1.00 74.69 892 ALA A C 1
ATOM 6862 O O . ALA A 1 892 ? 45.719 6.178 -68.886 1.00 74.69 892 ALA A O 1
ATOM 6863 N N . ASP A 1 893 ? 46.004 6.015 -66.658 1.00 70.62 893 ASP A N 1
ATOM 6864 C CA . ASP A 1 893 ? 46.951 4.887 -66.703 1.00 70.62 893 ASP A CA 1
ATOM 6865 C C . ASP A 1 893 ? 46.363 3.676 -67.465 1.00 70.62 893 ASP A C 1
ATOM 6867 O O . ASP A 1 893 ? 47.058 2.976 -68.211 1.00 70.62 893 ASP A O 1
ATOM 6871 N N . PHE A 1 894 ? 45.063 3.404 -67.279 1.00 75.94 894 PHE A N 1
ATOM 6872 C CA . PHE A 1 894 ? 44.356 2.314 -67.956 1.00 75.94 894 PHE A CA 1
ATOM 6873 C C . PHE A 1 894 ? 44.212 2.563 -69.461 1.00 75.94 894 PHE A C 1
AT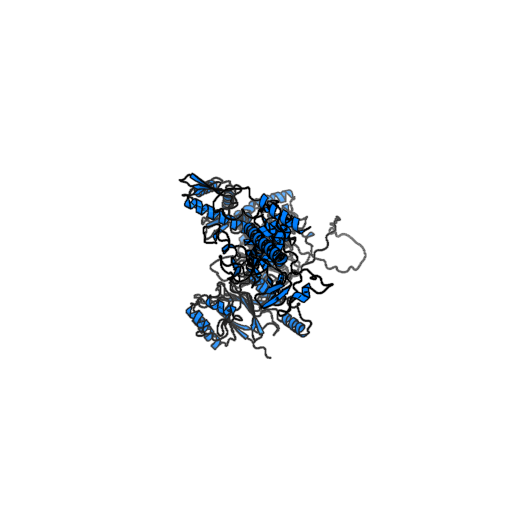OM 6875 O O . PHE A 1 894 ? 44.487 1.658 -70.251 1.00 75.94 894 PHE A O 1
ATOM 6882 N N . LEU A 1 895 ? 43.808 3.772 -69.860 1.00 74.25 895 LEU A N 1
ATOM 6883 C CA . LEU A 1 895 ? 43.662 4.156 -71.264 1.00 74.25 895 LEU A CA 1
ATOM 6884 C C . LEU A 1 895 ? 45.014 4.147 -71.984 1.00 74.25 895 LEU A C 1
ATOM 6886 O O . LEU A 1 895 ? 45.105 3.607 -73.084 1.00 74.25 895 LEU A O 1
ATOM 6890 N N . GLU A 1 896 ? 46.072 4.651 -71.348 1.00 73.50 896 GLU A N 1
ATOM 6891 C CA . GLU A 1 896 ? 47.436 4.617 -71.887 1.00 73.50 896 GLU A CA 1
ATOM 6892 C C . GLU A 1 896 ? 47.944 3.176 -72.060 1.00 73.50 896 GLU A C 1
ATOM 6894 O O . GLU A 1 896 ? 48.530 2.826 -73.090 1.00 73.50 896 GLU A O 1
ATOM 6899 N N . SER A 1 897 ? 47.658 2.302 -71.089 1.00 69.88 897 SER A N 1
ATOM 6900 C CA . SER A 1 897 ? 48.002 0.878 -71.164 1.00 69.88 897 SER A CA 1
ATOM 6901 C C . SER A 1 897 ? 47.247 0.153 -72.287 1.00 69.88 897 SER A C 1
ATOM 6903 O O . SER A 1 897 ? 47.837 -0.664 -72.996 1.00 69.88 897 SER A O 1
ATOM 6905 N N . GLU A 1 898 ? 45.955 0.438 -72.477 1.00 71.06 898 GLU A N 1
ATOM 6906 C CA . GLU A 1 898 ? 45.145 -0.120 -73.572 1.00 71.06 898 GLU A CA 1
ATOM 6907 C C . GLU A 1 898 ? 45.583 0.419 -74.942 1.00 71.06 898 GLU A C 1
ATOM 6909 O O . GLU A 1 898 ? 45.689 -0.354 -75.897 1.00 71.06 898 GLU A O 1
ATOM 6914 N N . ALA A 1 899 ? 45.907 1.711 -75.041 1.00 73.00 899 ALA A N 1
ATOM 6915 C CA . ALA A 1 899 ? 46.458 2.321 -76.249 1.00 73.00 899 ALA A CA 1
ATOM 6916 C C . ALA A 1 899 ? 47.809 1.690 -76.618 1.00 73.00 899 ALA A C 1
ATOM 6918 O O . ALA A 1 899 ? 47.990 1.223 -77.741 1.00 73.00 899 ALA A O 1
ATOM 6919 N N . SER A 1 900 ? 48.716 1.559 -75.646 1.00 75.31 900 SER A N 1
ATOM 6920 C CA . SER A 1 900 ? 49.998 0.870 -75.821 1.00 75.31 900 SER A CA 1
ATOM 6921 C C . SER A 1 900 ? 49.799 -0.579 -76.264 1.00 75.31 900 SER A C 1
ATOM 6923 O O . SER A 1 900 ? 50.449 -1.041 -77.202 1.00 75.31 900 SER A O 1
ATOM 6925 N N . ARG A 1 901 ? 48.859 -1.305 -75.645 1.00 76.44 901 ARG A N 1
ATOM 6926 C CA . ARG A 1 901 ? 48.537 -2.690 -76.014 1.00 76.44 901 ARG A CA 1
ATOM 6927 C C . ARG A 1 901 ? 48.060 -2.797 -77.462 1.00 76.44 901 ARG A C 1
ATOM 6929 O O . ARG A 1 901 ? 48.537 -3.682 -78.171 1.00 76.44 901 ARG A O 1
ATOM 6936 N N . ARG A 1 902 ? 47.175 -1.899 -77.904 1.00 74.94 902 ARG A N 1
ATOM 6937 C CA . ARG A 1 902 ? 46.676 -1.842 -79.288 1.00 74.94 902 ARG A CA 1
ATOM 6938 C C . ARG A 1 902 ? 47.775 -1.502 -80.285 1.00 74.94 902 ARG A C 1
ATOM 6940 O O . ARG A 1 902 ? 47.864 -2.156 -81.318 1.00 74.94 902 ARG A O 1
ATOM 6947 N N . THR A 1 903 ? 48.652 -0.554 -79.963 1.00 75.38 903 THR A N 1
ATOM 6948 C CA . THR A 1 903 ? 49.811 -0.242 -80.807 1.00 75.38 903 THR A CA 1
ATOM 6949 C C . THR A 1 903 ? 50.682 -1.477 -80.989 1.00 75.38 903 THR A C 1
ATOM 6951 O O . THR A 1 903 ? 50.942 -1.861 -82.120 1.00 75.38 903 THR A O 1
ATOM 6954 N N . ILE A 1 904 ? 51.034 -2.185 -79.910 1.00 79.38 904 ILE A N 1
ATOM 6955 C CA . ILE A 1 904 ? 51.840 -3.413 -80.005 1.00 79.38 904 ILE A CA 1
ATOM 6956 C C . ILE A 1 904 ? 51.064 -4.538 -80.730 1.00 79.38 904 ILE A C 1
ATOM 6958 O O . ILE A 1 904 ? 51.665 -5.361 -81.415 1.00 79.38 904 ILE A O 1
ATOM 6962 N N . GLU A 1 905 ? 49.735 -4.605 -80.613 1.00 74.50 905 GLU A N 1
ATOM 6963 C CA . GLU A 1 905 ? 48.898 -5.532 -81.393 1.00 74.50 905 GLU A CA 1
ATOM 6964 C C . GLU A 1 905 ? 48.924 -5.239 -82.898 1.00 74.50 905 GLU A C 1
ATOM 6966 O O . GLU A 1 905 ? 48.969 -6.185 -83.685 1.00 74.50 905 GLU A O 1
ATOM 6971 N N . ASN A 1 906 ? 48.963 -3.963 -83.280 1.00 74.69 906 ASN A N 1
ATOM 6972 C CA . ASN A 1 906 ? 48.922 -3.516 -84.670 1.00 74.69 906 ASN A CA 1
ATOM 6973 C C . ASN A 1 906 ? 50.308 -3.452 -85.332 1.00 74.69 906 ASN A C 1
ATOM 6975 O O . ASN A 1 906 ? 50.417 -3.668 -86.537 1.00 74.69 906 ASN A O 1
ATOM 6979 N N . THR A 1 907 ? 51.370 -3.162 -84.574 1.00 79.31 907 THR A N 1
ATOM 6980 C CA . THR A 1 907 ? 52.729 -2.954 -85.107 1.00 79.31 907 THR A CA 1
ATOM 6981 C C . THR A 1 907 ? 53.676 -4.129 -84.866 1.00 79.31 907 THR A C 1
ATOM 6983 O O . THR A 1 907 ? 54.734 -4.200 -85.494 1.00 79.31 907 THR A O 1
ATOM 6986 N N . ALA A 1 908 ? 53.325 -5.084 -83.997 1.00 85.19 908 ALA A N 1
ATOM 6987 C CA . ALA A 1 908 ? 54.197 -6.202 -83.649 1.00 85.19 908 ALA A CA 1
ATOM 6988 C C . ALA A 1 908 ? 53.506 -7.569 -83.755 1.00 85.19 908 ALA A C 1
ATOM 6990 O O . ALA A 1 908 ? 52.447 -7.832 -83.182 1.00 85.19 908 ALA A O 1
ATOM 6991 N N . GLN A 1 909 ? 54.190 -8.508 -84.411 1.00 89.31 909 GLN A N 1
ATOM 6992 C CA . GLN A 1 909 ? 53.716 -9.877 -84.587 1.00 89.31 909 GLN A CA 1
ATOM 6993 C C . GLN A 1 909 ? 54.233 -10.778 -83.456 1.00 89.31 909 GLN A C 1
ATOM 6995 O O . GLN A 1 909 ? 55.413 -10.744 -83.091 1.00 89.31 909 GLN A O 1
ATOM 7000 N N . ALA A 1 910 ? 53.362 -11.622 -82.899 1.00 89.19 910 ALA A N 1
ATOM 7001 C CA . ALA A 1 910 ? 53.743 -12.577 -81.860 1.00 89.19 910 ALA A CA 1
ATOM 7002 C C . ALA A 1 910 ? 54.564 -13.743 -82.436 1.00 89.19 910 ALA A C 1
ATOM 7004 O O . ALA A 1 910 ? 54.187 -14.355 -83.437 1.00 89.19 910 ALA A O 1
ATOM 7005 N N . CYS A 1 911 ? 55.670 -14.090 -81.773 1.00 88.69 911 CYS A N 1
ATOM 7006 C CA . CYS A 1 911 ? 56.442 -15.278 -82.127 1.00 88.69 911 CYS A CA 1
ATOM 7007 C C . CYS A 1 911 ? 55.617 -16.560 -81.876 1.00 88.69 911 CYS A C 1
ATOM 7009 O O . CYS A 1 911 ? 55.164 -16.763 -80.748 1.00 88.69 911 CYS A O 1
ATOM 7011 N N . PRO A 1 912 ? 55.513 -17.498 -82.838 1.00 90.56 912 PRO A N 1
ATOM 7012 C CA . PRO A 1 912 ? 54.727 -18.729 -82.684 1.00 90.56 912 PRO A CA 1
ATOM 7013 C C . PRO A 1 912 ? 55.304 -19.738 -81.674 1.00 90.56 912 PRO A C 1
ATOM 7015 O O . PRO A 1 912 ? 54.749 -20.818 -81.504 1.00 90.56 912 PRO A O 1
ATOM 7018 N N . HIS A 1 913 ? 56.445 -19.443 -81.042 1.00 87.94 913 HIS A N 1
ATOM 7019 C CA . HIS A 1 913 ? 57.054 -20.301 -80.022 1.00 87.94 913 HIS A CA 1
ATOM 7020 C C . HIS A 1 913 ? 56.949 -19.718 -78.614 1.00 87.94 913 HIS A C 1
ATOM 7022 O O . HIS A 1 913 ? 56.441 -20.377 -77.717 1.00 87.94 913 HIS A O 1
ATOM 7028 N N . CYS A 1 914 ? 57.448 -18.495 -78.407 1.00 90.44 914 CYS A N 1
ATOM 7029 C CA . CYS A 1 914 ? 57.498 -17.877 -77.080 1.00 90.44 914 CYS A CA 1
ATOM 7030 C C . CYS A 1 914 ? 56.463 -16.765 -76.870 1.00 90.44 914 CYS A C 1
ATOM 7032 O O . CYS A 1 914 ? 56.473 -16.144 -75.814 1.00 90.44 914 CYS A O 1
ATOM 7034 N N . ALA A 1 915 ? 55.624 -16.471 -77.869 1.00 87.12 915 ALA A N 1
ATOM 7035 C CA . ALA A 1 915 ? 54.603 -15.418 -77.858 1.00 87.12 915 ALA A CA 1
ATOM 7036 C C . ALA A 1 915 ? 55.106 -13.978 -77.622 1.00 87.12 915 ALA A C 1
ATOM 7038 O O . ALA A 1 915 ? 54.304 -13.046 -77.631 1.00 87.12 915 ALA A O 1
ATOM 7039 N N . VAL A 1 916 ? 56.419 -13.759 -77.480 1.00 89.19 916 VAL A N 1
ATOM 7040 C CA . VAL A 1 916 ? 57.000 -12.412 -77.405 1.00 89.19 916 VAL A CA 1
ATOM 7041 C C . VAL A 1 916 ? 56.653 -11.653 -78.688 1.00 89.19 916 VAL A C 1
ATOM 7043 O O . VAL A 1 916 ? 56.968 -12.110 -79.795 1.00 89.19 916 VAL A O 1
ATOM 7046 N N . ARG A 1 917 ? 55.990 -10.503 -78.533 1.00 87.69 917 ARG A N 1
ATOM 7047 C CA . ARG A 1 917 ? 55.644 -9.606 -79.640 1.00 87.69 917 ARG A CA 1
ATOM 7048 C C . ARG A 1 917 ? 56.915 -8.960 -80.177 1.00 87.69 917 ARG A C 1
ATOM 7050 O O . ARG A 1 917 ? 57.710 -8.417 -79.415 1.00 87.69 917 ARG A O 1
ATOM 7057 N N . THR A 1 918 ? 57.135 -9.099 -81.477 1.00 84.25 918 THR A N 1
ATOM 7058 C CA . THR A 1 918 ? 58.341 -8.627 -82.158 1.00 84.25 918 THR A CA 1
ATOM 7059 C C . THR A 1 918 ? 57.928 -7.647 -83.243 1.00 84.25 918 THR A C 1
ATOM 7061 O O . THR A 1 918 ? 57.157 -8.002 -84.132 1.00 84.25 918 THR A O 1
ATOM 7064 N N . GLU A 1 919 ? 58.435 -6.426 -83.157 1.00 85.38 919 GLU A N 1
ATOM 7065 C CA . GLU A 1 919 ? 58.233 -5.383 -84.160 1.00 85.38 919 GLU A CA 1
ATOM 7066 C C . GLU A 1 919 ? 59.249 -5.527 -85.300 1.00 85.38 919 GLU A C 1
ATOM 7068 O O . GLU A 1 919 ? 60.390 -5.959 -85.095 1.00 85.38 919 GLU A O 1
ATOM 7073 N N . LYS A 1 920 ? 58.829 -5.179 -86.515 1.00 80.88 920 LYS A N 1
ATOM 7074 C CA . LYS A 1 920 ? 59.683 -5.166 -87.701 1.00 80.88 920 LYS A CA 1
ATOM 7075 C C . LYS A 1 920 ? 60.166 -3.738 -87.957 1.00 80.88 920 LYS A C 1
ATOM 7077 O O . LYS A 1 920 ? 59.385 -2.898 -88.374 1.00 80.88 920 LYS A O 1
ATOM 7082 N N . SER A 1 921 ? 61.460 -3.481 -87.770 1.00 76.38 921 SER A N 1
ATOM 7083 C CA . SER A 1 921 ? 62.043 -2.148 -87.993 1.00 76.38 921 SER A CA 1
ATOM 7084 C C . SER A 1 921 ? 62.408 -1.866 -89.457 1.00 76.38 921 SER A C 1
ATOM 7086 O O . SER A 1 921 ? 62.292 -0.737 -89.917 1.00 76.38 921 SER A O 1
ATOM 7088 N N . SER A 1 922 ? 62.872 -2.872 -90.207 1.00 75.12 922 SER A N 1
ATOM 7089 C CA . SER A 1 922 ? 63.169 -2.792 -91.649 1.00 75.12 922 SER A CA 1
ATOM 7090 C C . SER A 1 922 ? 63.402 -4.196 -92.238 1.00 75.12 922 SER A C 1
ATOM 7092 O O . SER A 1 922 ? 63.496 -5.176 -91.499 1.00 75.12 922 SER A O 1
ATOM 7094 N N . GLY A 1 923 ? 63.491 -4.325 -93.568 1.00 82.56 923 GLY A N 1
ATOM 7095 C CA . GLY A 1 923 ? 63.837 -5.587 -94.241 1.00 82.56 923 GLY A CA 1
ATOM 7096 C C . GLY A 1 923 ? 62.647 -6.499 -94.582 1.00 82.56 923 GLY A C 1
ATOM 7097 O O . GLY A 1 923 ? 61.506 -6.055 -94.690 1.00 82.56 923 GLY A O 1
ATOM 7098 N N . CYS A 1 924 ? 62.909 -7.782 -94.839 1.00 84.62 924 CYS A N 1
ATOM 7099 C CA . CYS A 1 924 ? 61.900 -8.734 -95.324 1.00 84.62 924 CYS A CA 1
ATOM 7100 C C . CYS A 1 924 ? 60.928 -9.212 -94.229 1.00 84.62 924 CYS A C 1
ATOM 7102 O O . CYS A 1 924 ? 61.205 -9.096 -93.041 1.00 84.62 924 CYS A O 1
ATOM 7104 N N . ASN A 1 925 ? 59.803 -9.811 -94.621 1.00 88.44 925 ASN A N 1
ATOM 7105 C CA . ASN A 1 925 ? 58.780 -10.359 -93.718 1.00 88.44 925 ASN A CA 1
ATOM 7106 C C . ASN A 1 925 ? 59.184 -11.678 -93.028 1.00 88.44 925 ASN A C 1
ATOM 7108 O O . ASN A 1 925 ? 58.347 -12.333 -92.412 1.00 88.44 925 ASN A O 1
ATOM 7112 N N . HIS A 1 926 ? 60.449 -12.085 -93.114 1.00 90.38 926 HIS A N 1
ATOM 7113 C CA . HIS A 1 926 ? 61.014 -13.194 -92.353 1.00 90.38 926 HIS A CA 1
ATOM 7114 C C . HIS A 1 926 ? 61.697 -12.649 -91.092 1.00 90.38 926 HIS A C 1
ATOM 7116 O O . HIS A 1 926 ? 62.692 -11.933 -91.175 1.00 90.38 926 HIS A O 1
ATOM 7122 N N . MET A 1 927 ? 61.154 -13.009 -89.931 1.00 90.38 927 MET A N 1
ATOM 7123 C CA . MET A 1 927 ? 61.600 -12.559 -88.617 1.00 90.38 927 MET A CA 1
ATOM 7124 C C . MET A 1 927 ? 62.332 -13.674 -87.878 1.00 90.38 927 MET A C 1
ATOM 7126 O O . MET A 1 927 ? 61.898 -14.826 -87.896 1.00 90.38 927 MET A O 1
ATOM 7130 N N . SER A 1 928 ? 63.386 -13.307 -87.152 1.00 90.12 928 SER A N 1
ATOM 7131 C CA . SER A 1 928 ? 64.088 -14.183 -86.211 1.00 90.12 928 SER A CA 1
ATOM 7132 C C . SER A 1 928 ? 63.826 -13.690 -84.793 1.00 90.12 928 SER A C 1
ATOM 7134 O O . SER A 1 928 ? 64.271 -12.608 -84.411 1.00 90.12 928 SER A O 1
ATOM 7136 N N . CYS A 1 929 ? 63.087 -14.458 -83.998 1.00 89.31 929 CYS A N 1
ATOM 7137 C CA . CYS A 1 929 ? 62.850 -14.106 -82.601 1.00 89.31 929 CYS A CA 1
ATOM 7138 C C . CYS A 1 929 ? 64.110 -14.353 -81.753 1.00 89.31 929 CYS A C 1
ATOM 7140 O O . CYS A 1 929 ? 64.893 -15.255 -82.049 1.00 89.31 929 CYS A O 1
ATOM 7142 N N . ARG A 1 930 ? 64.257 -13.644 -80.623 1.00 88.19 930 ARG A N 1
ATOM 7143 C CA . ARG A 1 930 ? 65.337 -13.886 -79.640 1.00 88.19 930 ARG A CA 1
ATOM 7144 C C . ARG A 1 930 ? 65.355 -15.319 -79.095 1.00 88.19 930 ARG A C 1
ATOM 7146 O O . ARG A 1 930 ? 66.395 -15.780 -78.649 1.00 88.19 930 ARG A O 1
ATOM 7153 N N . CYS A 1 931 ? 64.228 -16.034 -79.149 1.00 89.19 931 CYS A N 1
ATOM 7154 C CA . CYS A 1 931 ? 64.164 -17.453 -78.783 1.00 89.19 931 CYS A CA 1
ATOM 7155 C C . CYS A 1 931 ? 64.728 -18.405 -79.860 1.00 89.19 931 CYS A C 1
ATOM 7157 O O . CYS A 1 931 ? 64.650 -19.618 -79.694 1.00 89.19 931 CYS A O 1
ATOM 7159 N N . GLY A 1 932 ? 65.232 -17.880 -80.982 1.00 86.75 932 GLY A N 1
ATOM 7160 C CA . GLY A 1 932 ? 65.775 -18.654 -82.103 1.00 86.75 932 GLY A CA 1
ATOM 7161 C C . GLY A 1 932 ? 64.729 -19.163 -83.100 1.00 86.75 932 GLY A C 1
ATOM 7162 O O . GLY A 1 932 ? 65.081 -19.805 -84.085 1.00 86.75 932 GLY A O 1
ATOM 7163 N N . THR A 1 933 ? 63.437 -18.891 -82.885 1.00 91.56 933 THR A N 1
ATOM 7164 C CA . THR A 1 933 ? 62.385 -19.285 -83.836 1.00 91.56 933 THR A CA 1
ATOM 7165 C C . THR A 1 933 ? 62.289 -18.288 -84.985 1.00 91.56 933 THR A C 1
ATOM 7167 O O . THR A 1 933 ? 62.101 -17.091 -84.760 1.00 91.56 933 THR A O 1
ATOM 7170 N N . HIS A 1 934 ? 62.344 -18.808 -86.209 1.00 92.75 934 HIS A N 1
ATOM 7171 C CA . HIS A 1 934 ? 62.093 -18.058 -87.433 1.00 92.75 934 HIS A CA 1
ATOM 7172 C C . HIS A 1 934 ? 60.598 -18.097 -87.767 1.00 92.75 934 HIS A C 1
ATOM 7174 O O . HIS A 1 934 ? 59.968 -19.154 -87.669 1.00 92.75 934 HIS A O 1
ATOM 7180 N N . PHE A 1 935 ? 60.002 -16.965 -88.129 1.00 93.44 935 PHE A N 1
ATOM 7181 C CA . PHE A 1 935 ? 58.571 -16.874 -88.425 1.00 93.44 935 PHE A CA 1
ATOM 7182 C C . PHE A 1 935 ? 58.252 -15.759 -89.427 1.00 93.44 935 PHE A C 1
ATOM 7184 O O . PHE A 1 935 ? 59.045 -14.842 -89.630 1.00 93.44 935 PHE A O 1
ATOM 7191 N N . CYS A 1 936 ? 57.103 -15.855 -90.091 1.00 91.19 936 CYS A N 1
ATOM 7192 C CA . CYS A 1 936 ? 56.622 -14.831 -91.011 1.00 91.19 936 CYS A CA 1
ATOM 7193 C C . CYS A 1 936 ? 55.933 -13.704 -90.231 1.00 91.19 936 CYS A C 1
ATOM 7195 O O . CYS A 1 936 ? 55.026 -13.971 -89.446 1.00 91.19 936 CYS A O 1
ATOM 7197 N N . PHE A 1 937 ? 56.314 -12.451 -90.480 1.00 90.06 937 PHE A N 1
ATOM 7198 C CA . PHE A 1 937 ? 55.695 -11.277 -89.861 1.00 90.06 937 PHE A CA 1
ATOM 7199 C C . PHE A 1 937 ? 54.224 -11.102 -90.270 1.00 90.06 937 PHE A C 1
ATOM 7201 O O . PHE A 1 937 ? 53.421 -10.681 -89.454 1.00 90.06 937 PHE A O 1
ATOM 7208 N N . LEU A 1 938 ? 53.855 -11.478 -91.503 1.00 87.88 938 LEU A N 1
ATOM 7209 C CA . LEU A 1 938 ? 52.501 -11.264 -92.033 1.00 87.88 938 LEU A CA 1
ATOM 7210 C C . LEU A 1 938 ? 51.461 -12.233 -91.465 1.00 87.88 938 LEU A C 1
ATOM 7212 O O . LEU A 1 938 ? 50.320 -11.851 -91.242 1.00 87.88 938 LEU A O 1
ATOM 7216 N N . CYS A 1 939 ? 51.826 -13.507 -91.298 1.00 87.00 939 CYS A N 1
ATOM 7217 C CA . CYS A 1 939 ? 50.881 -14.548 -90.882 1.00 87.00 939 CYS A CA 1
ATOM 7218 C C . CYS A 1 939 ? 51.205 -15.164 -89.515 1.00 87.00 939 CYS A C 1
ATOM 7220 O O . CYS A 1 939 ? 50.474 -16.033 -89.049 1.00 87.00 939 CYS A O 1
ATOM 7222 N N . GLY A 1 940 ? 52.327 -14.792 -88.892 1.00 87.19 940 GLY A N 1
ATOM 7223 C CA . GLY A 1 940 ? 52.809 -15.403 -87.650 1.00 87.19 940 GLY A CA 1
ATOM 7224 C C . GLY A 1 940 ? 53.280 -16.857 -87.792 1.00 87.19 940 GLY A C 1
ATOM 7225 O O . GLY A 1 940 ? 53.689 -17.465 -86.805 1.00 87.19 940 GLY A O 1
ATOM 7226 N N . GLY A 1 941 ? 53.234 -17.434 -88.997 1.00 87.50 941 GLY A N 1
ATOM 7227 C CA . GLY A 1 941 ? 53.565 -18.833 -89.251 1.00 87.50 941 GLY A CA 1
ATOM 7228 C C . GLY A 1 941 ? 55.047 -19.137 -89.034 1.00 87.50 941 GLY A C 1
ATOM 7229 O O . GLY A 1 941 ? 55.917 -18.357 -89.420 1.00 87.50 941 GLY A O 1
ATOM 7230 N N . ARG A 1 942 ? 55.348 -20.290 -88.430 1.00 90.94 942 ARG A N 1
ATOM 7231 C CA . ARG A 1 942 ? 56.725 -20.760 -88.215 1.00 90.94 942 ARG A CA 1
ATOM 7232 C C . ARG A 1 942 ? 57.412 -21.048 -89.557 1.00 90.94 942 ARG A C 1
ATOM 7234 O O . ARG A 1 942 ? 56.854 -21.739 -90.405 1.00 90.94 942 ARG A O 1
ATOM 7241 N N . LEU A 1 943 ? 58.640 -20.559 -89.714 1.00 90.56 943 LEU A N 1
ATOM 7242 C CA . LEU A 1 943 ? 59.487 -20.760 -90.890 1.00 90.56 943 LEU A CA 1
ATOM 7243 C C . LEU A 1 943 ? 60.639 -21.716 -90.574 1.00 90.56 943 LEU A C 1
ATOM 7245 O O . LEU A 1 943 ? 61.116 -21.795 -89.441 1.00 90.56 943 LEU A O 1
ATOM 7249 N N . VAL A 1 944 ? 61.079 -22.460 -91.589 1.00 86.88 944 VAL A N 1
ATOM 7250 C CA . VAL A 1 944 ? 62.203 -23.394 -91.471 1.00 86.88 944 VAL A CA 1
ATOM 7251 C C . VAL A 1 944 ? 63.516 -22.603 -91.576 1.00 86.88 944 VAL A C 1
ATOM 7253 O O . VAL A 1 944 ? 63.736 -21.978 -92.614 1.00 86.88 944 VAL A O 1
ATOM 7256 N N . PRO A 1 945 ? 64.410 -22.633 -90.566 1.00 86.25 945 PRO A N 1
ATOM 7257 C CA . PRO A 1 945 ? 65.623 -21.807 -90.561 1.00 86.25 945 PRO A CA 1
ATOM 7258 C C . PRO A 1 945 ? 66.579 -22.085 -91.729 1.00 86.25 945 PRO A C 1
ATOM 7260 O O . PRO A 1 945 ? 67.222 -21.169 -92.229 1.00 86.25 945 PRO A O 1
ATOM 7263 N N . SER A 1 946 ? 66.666 -23.341 -92.185 1.00 84.75 946 SER A N 1
ATOM 7264 C CA . SER A 1 946 ? 67.552 -23.742 -93.286 1.00 84.75 946 SER A CA 1
ATOM 7265 C C . SER A 1 946 ? 67.066 -23.290 -94.666 1.00 84.75 946 SER A C 1
ATOM 7267 O O . SER A 1 946 ? 67.881 -23.169 -95.577 1.00 84.75 946 SER A O 1
ATOM 7269 N N . ASN A 1 947 ? 65.761 -23.045 -94.840 1.00 84.69 947 ASN A N 1
ATOM 7270 C CA . ASN A 1 947 ? 65.194 -22.520 -96.082 1.00 84.69 947 ASN A CA 1
ATOM 7271 C C . ASN A 1 947 ? 63.824 -21.848 -95.827 1.00 84.69 947 ASN A C 1
ATOM 7273 O O . ASN A 1 947 ? 62.789 -22.507 -95.951 1.00 84.69 947 ASN A O 1
ATOM 7277 N N . PRO A 1 948 ? 63.787 -20.552 -95.461 1.00 83.19 948 PRO A N 1
ATOM 7278 C CA . PRO A 1 948 ? 62.553 -19.860 -95.066 1.00 83.19 948 PRO A CA 1
ATOM 7279 C C . PRO A 1 948 ? 61.707 -19.351 -96.250 1.00 83.19 948 PRO A C 1
ATOM 7281 O O . PRO A 1 948 ? 60.526 -19.047 -96.084 1.00 83.19 948 PRO A O 1
ATOM 7284 N N . TYR A 1 949 ? 62.280 -19.267 -97.454 1.00 86.19 949 TYR A N 1
ATOM 7285 C CA . TYR A 1 949 ? 61.656 -18.653 -98.635 1.00 86.19 949 TYR A CA 1
ATOM 7286 C C . TYR A 1 949 ? 60.519 -19.437 -99.326 1.00 86.19 949 TYR A C 1
ATOM 7288 O O . TYR A 1 949 ? 59.671 -18.780 -99.933 1.00 86.19 949 TYR A O 1
ATOM 7296 N N . PRO A 1 950 ? 60.400 -20.782 -99.239 1.00 86.31 950 PRO A N 1
ATOM 7297 C CA . PRO A 1 950 ? 59.274 -21.514 -99.827 1.00 86.31 950 PRO A CA 1
ATOM 7298 C C . PRO A 1 950 ? 57.907 -21.006 -99.357 1.00 86.31 950 PRO A C 1
ATOM 7300 O O . PRO A 1 950 ? 56.965 -20.979 -100.144 1.00 86.31 950 PRO A O 1
ATOM 7303 N N . HIS A 1 951 ? 57.812 -20.513 -98.116 1.00 87.00 951 HIS A N 1
ATOM 7304 C CA . HIS A 1 951 ? 56.595 -19.899 -97.579 1.00 87.00 951 HIS A CA 1
ATOM 7305 C C . HIS A 1 951 ? 56.098 -18.704 -98.409 1.00 87.00 951 HIS A C 1
ATOM 7307 O O . HIS A 1 951 ? 54.896 -18.496 -98.523 1.00 87.00 951 HIS A O 1
ATOM 7313 N N . PHE A 1 952 ? 57.013 -17.946 -99.019 1.00 87.19 952 PHE A N 1
ATOM 7314 C CA . PHE A 1 952 ? 56.686 -16.797 -99.863 1.00 87.19 952 PHE A CA 1
ATOM 7315 C C . PHE A 1 952 ? 56.661 -17.142 -101.357 1.00 87.19 952 PHE A C 1
ATOM 7317 O O . PHE A 1 952 ? 56.157 -16.361 -102.151 1.00 87.19 952 PHE A O 1
ATOM 7324 N N . ASN A 1 953 ? 57.164 -18.309 -101.761 1.00 85.19 953 ASN A N 1
ATOM 7325 C CA . ASN A 1 953 ? 57.265 -18.707 -103.169 1.00 85.19 953 ASN A CA 1
ATOM 7326 C C . ASN A 1 953 ? 56.259 -19.801 -103.571 1.00 85.19 953 ASN A C 1
ATOM 7328 O O . ASN A 1 953 ? 56.292 -20.257 -104.710 1.00 85.19 953 ASN A O 1
ATOM 7332 N N . THR A 1 954 ? 55.363 -20.215 -102.668 1.00 83.44 954 THR A N 1
ATOM 7333 C CA . THR A 1 954 ? 54.327 -21.226 -102.944 1.00 83.44 954 THR A CA 1
ATOM 7334 C C . THR A 1 954 ? 53.028 -20.571 -103.443 1.00 83.44 954 THR A C 1
ATOM 7336 O O . THR A 1 954 ? 52.380 -19.868 -102.656 1.00 83.44 954 THR A O 1
ATOM 7339 N N . PRO A 1 955 ? 52.615 -20.793 -104.710 1.00 79.25 955 PRO A N 1
ATOM 7340 C CA . PRO A 1 955 ? 51.387 -20.219 -105.264 1.00 79.25 955 PRO A CA 1
ATOM 7341 C C . PRO A 1 955 ? 50.139 -20.638 -104.473 1.00 79.25 955 PRO A C 1
ATOM 7343 O O . PRO A 1 955 ? 50.037 -21.779 -104.029 1.00 79.25 955 PRO A O 1
ATOM 7346 N N . GLY A 1 956 ? 49.179 -19.721 -104.307 1.00 77.38 956 GLY A N 1
ATOM 7347 C CA . GLY A 1 956 ? 47.899 -19.985 -103.629 1.00 77.38 956 GLY A CA 1
ATOM 7348 C C . GLY A 1 956 ? 47.894 -19.784 -102.106 1.00 77.38 956 GLY A C 1
ATOM 7349 O O . GLY A 1 956 ? 46.862 -19.989 -101.474 1.00 77.38 956 GLY A O 1
ATOM 7350 N N . THR A 1 957 ? 49.010 -19.359 -101.504 1.00 81.12 957 THR A N 1
ATOM 7351 C CA . THR A 1 957 ? 49.094 -19.019 -100.070 1.00 81.12 957 THR A CA 1
ATOM 7352 C C . THR A 1 957 ? 48.998 -17.506 -99.838 1.00 81.12 957 THR A C 1
ATOM 7354 O O . THR A 1 957 ? 49.425 -16.724 -100.685 1.00 81.12 957 THR A O 1
ATOM 7357 N N . TYR A 1 958 ? 48.475 -17.073 -98.679 1.00 84.19 958 TYR A N 1
ATOM 7358 C CA . TYR A 1 958 ? 48.322 -15.644 -98.331 1.00 84.19 958 TYR A CA 1
ATOM 7359 C C . TYR A 1 958 ? 49.630 -14.840 -98.446 1.00 84.19 958 TYR A C 1
ATOM 7361 O O . TYR A 1 958 ? 49.608 -13.663 -98.800 1.00 84.19 958 TYR A O 1
ATOM 7369 N N . CYS A 1 959 ? 50.770 -15.486 -98.190 1.00 88.44 959 CYS A N 1
ATOM 7370 C CA . CYS A 1 959 ? 52.094 -14.868 -98.207 1.00 88.44 959 CYS A CA 1
ATOM 7371 C C . CYS A 1 959 ? 52.829 -14.994 -99.555 1.00 88.44 959 CYS A C 1
ATOM 7373 O O . CYS A 1 959 ? 53.994 -14.598 -99.646 1.00 88.44 959 CYS A O 1
ATOM 7375 N N . PHE A 1 960 ? 52.194 -15.544 -100.598 1.00 88.62 960 PHE A N 1
ATOM 7376 C CA . PHE A 1 960 ? 52.823 -15.738 -101.906 1.00 88.62 960 PHE A CA 1
ATOM 7377 C C . PHE A 1 960 ? 53.255 -14.406 -102.537 1.00 88.62 960 PHE A C 1
ATOM 7379 O O . PHE A 1 960 ? 52.464 -13.477 -102.637 1.00 88.62 960 PHE A O 1
ATOM 7386 N N . GLN A 1 961 ? 54.521 -14.326 -102.952 1.00 85.19 961 GLN A N 1
ATOM 7387 C CA . GLN A 1 961 ? 55.228 -13.143 -103.460 1.00 85.19 961 GLN A CA 1
ATOM 7388 C C . GLN A 1 961 ? 55.279 -11.944 -102.499 1.00 85.19 961 GLN A C 1
ATOM 7390 O O . GLN A 1 961 ? 55.726 -10.867 -102.884 1.00 85.19 961 GLN A O 1
ATOM 7395 N N . LYS A 1 962 ? 54.934 -12.132 -101.217 1.00 86.75 962 LYS A N 1
ATOM 7396 C CA . LYS A 1 962 ? 54.891 -11.057 -100.214 1.00 86.75 962 LYS A CA 1
ATOM 7397 C C . LYS A 1 962 ? 56.103 -10.995 -99.283 1.00 86.75 962 LYS A C 1
ATOM 7399 O O . LYS A 1 962 ? 56.014 -10.504 -98.160 1.00 86.75 962 LYS A O 1
ATOM 7404 N N . LEU A 1 963 ? 57.264 -11.490 -99.716 1.00 84.12 963 LEU A N 1
ATOM 7405 C CA . LEU A 1 963 ? 58.482 -11.488 -98.889 1.00 84.12 963 LEU A CA 1
ATOM 7406 C C . LEU A 1 963 ? 58.949 -10.069 -98.532 1.00 84.12 963 LEU A C 1
ATOM 7408 O O . LEU A 1 963 ? 59.409 -9.834 -97.415 1.00 84.12 963 LEU A O 1
ATOM 7412 N N . PHE A 1 964 ? 58.813 -9.139 -99.474 1.00 83.75 964 PHE A N 1
ATOM 7413 C CA . PHE A 1 964 ? 59.157 -7.727 -99.306 1.00 83.75 964 PHE A CA 1
ATOM 7414 C C . PHE A 1 964 ? 57.926 -6.818 -99.389 1.00 83.75 964 PHE A C 1
ATOM 7416 O O . PHE A 1 964 ? 58.072 -5.609 -99.498 1.00 83.75 964 PHE A O 1
ATOM 7423 N N . ASP A 1 965 ? 56.719 -7.386 -99.337 1.00 72.50 965 ASP A N 1
ATOM 7424 C CA . ASP A 1 965 ? 55.493 -6.589 -99.323 1.00 72.50 965 ASP A CA 1
ATOM 7425 C C . ASP A 1 965 ? 55.506 -5.666 -98.096 1.00 72.50 965 ASP A C 1
ATOM 7427 O O . ASP A 1 965 ? 55.834 -6.107 -96.985 1.00 72.50 965 ASP A O 1
ATOM 7431 N N . GLY A 1 966 ? 55.255 -4.377 -98.332 1.00 67.94 966 GLY A N 1
ATOM 7432 C CA . GLY A 1 966 ? 55.491 -3.297 -97.369 1.00 67.94 966 GLY A CA 1
ATOM 7433 C C . GLY A 1 966 ? 56.911 -2.695 -97.355 1.00 67.94 966 GLY A C 1
ATOM 7434 O O . GLY A 1 966 ? 57.260 -2.036 -96.379 1.00 67.94 966 GLY A O 1
ATOM 7435 N N . LEU A 1 967 ? 57.747 -2.901 -98.387 1.00 60.97 967 LEU A N 1
ATOM 7436 C CA . LEU A 1 967 ? 59.041 -2.213 -98.566 1.00 60.97 967 LEU A CA 1
ATOM 7437 C C . LEU A 1 967 ? 59.089 -1.385 -99.871 1.00 60.97 967 LEU A C 1
ATOM 7439 O O . LEU A 1 967 ? 59.171 -1.961 -100.952 1.00 60.97 967 LEU A O 1
ATOM 7443 N N . LEU A 1 968 ? 59.197 -0.051 -99.712 1.00 44.03 968 LEU A N 1
ATOM 7444 C CA . LEU A 1 968 ? 59.415 1.034 -100.707 1.00 44.03 968 LEU A CA 1
ATOM 7445 C C . LEU A 1 968 ? 58.126 1.507 -101.429 1.00 44.03 968 LEU A C 1
ATOM 7447 O O . LEU A 1 968 ? 57.418 0.691 -101.996 1.00 44.03 968 LEU A O 1
ATOM 7451 N N . GLN A 1 969 ? 57.744 2.797 -101.454 1.00 42.62 969 GLN A N 1
ATOM 7452 C CA . GLN A 1 969 ? 58.544 4.011 -101.698 1.00 42.62 969 GLN A CA 1
ATOM 7453 C C . GLN A 1 969 ? 58.047 5.244 -100.902 1.00 42.62 969 GLN A C 1
ATOM 7455 O O . GLN A 1 969 ? 56.920 5.686 -101.089 1.00 42.62 969 GLN A O 1
ATOM 7460 N N . ASN A 1 970 ? 58.932 5.869 -100.114 1.00 37.72 970 ASN A N 1
ATOM 7461 C CA . ASN A 1 970 ? 58.873 7.310 -99.828 1.00 37.72 970 ASN A CA 1
ATOM 7462 C C . ASN A 1 970 ? 59.812 8.014 -100.820 1.00 37.72 970 ASN A C 1
ATOM 7464 O O . ASN A 1 970 ? 60.974 8.260 -100.504 1.00 37.72 970 ASN A O 1
ATOM 7468 N N . GLN A 1 971 ? 59.332 8.274 -102.034 1.00 38.56 971 GLN A N 1
ATOM 7469 C CA . GLN A 1 971 ? 59.895 9.264 -102.957 1.00 38.56 971 GLN A CA 1
ATOM 7470 C C . GLN A 1 971 ? 58.729 9.880 -103.726 1.00 38.56 971 GLN A C 1
ATOM 7472 O O . GLN A 1 971 ? 58.317 9.349 -104.745 1.00 38.56 971 GLN A O 1
ATOM 7477 N N . ASP A 1 972 ? 58.123 10.905 -103.134 1.00 33.25 972 ASP A N 1
ATOM 7478 C CA . ASP A 1 972 ? 57.831 12.192 -103.768 1.00 33.25 972 ASP A CA 1
ATOM 7479 C C . ASP A 1 972 ? 57.199 13.102 -102.709 1.00 33.25 972 ASP A C 1
ATOM 7481 O O . ASP A 1 972 ? 56.373 12.680 -101.901 1.00 33.25 972 ASP A O 1
ATOM 7485 N N . GLY A 1 973 ? 57.692 14.337 -102.639 1.00 42.03 973 GLY A N 1
ATOM 7486 C CA . GLY A 1 973 ? 57.374 15.287 -101.583 1.00 42.03 973 GLY A CA 1
ATOM 7487 C C . GLY A 1 973 ? 55.892 15.647 -101.533 1.00 42.03 973 GLY A C 1
ATOM 7488 O O . GLY A 1 973 ? 55.416 16.455 -102.322 1.00 42.03 973 GLY A O 1
ATOM 7489 N N . ALA A 1 974 ? 55.207 15.128 -100.523 1.00 29.70 974 ALA A N 1
ATOM 7490 C CA . ALA A 1 974 ? 54.147 15.835 -99.831 1.00 29.70 974 ALA A CA 1
ATOM 7491 C C . ALA A 1 974 ? 54.542 15.846 -98.355 1.00 29.70 974 ALA A C 1
ATOM 7493 O O . ALA A 1 974 ? 54.614 14.797 -97.715 1.00 29.70 974 ALA A O 1
ATOM 7494 N N . GLN A 1 975 ? 54.856 17.029 -97.825 1.00 33.50 975 GLN A N 1
ATOM 7495 C CA . GLN A 1 975 ? 54.805 17.241 -96.387 1.00 33.50 975 GLN A CA 1
ATOM 7496 C C . GLN A 1 975 ? 53.359 16.972 -95.970 1.00 33.50 975 GLN A C 1
ATOM 7498 O O . GLN A 1 975 ? 52.485 17.810 -96.160 1.00 33.50 975 GLN A O 1
ATOM 7503 N N . VAL A 1 976 ? 53.097 15.772 -95.467 1.00 31.78 976 VAL A N 1
ATOM 7504 C CA . VAL A 1 976 ? 51.995 15.583 -94.539 1.00 31.78 976 VAL A CA 1
ATOM 7505 C C . VAL A 1 976 ? 52.580 16.013 -93.207 1.00 31.78 976 VAL A C 1
ATOM 7507 O O . VAL A 1 976 ? 53.360 15.278 -92.602 1.00 31.78 976 VAL A O 1
ATOM 7510 N N . GLU A 1 977 ? 52.277 17.245 -92.805 1.00 32.62 977 GLU A N 1
ATOM 7511 C CA . GLU A 1 977 ? 52.263 17.601 -91.391 1.00 32.62 977 GLU A CA 1
ATOM 7512 C C . GLU A 1 977 ? 51.345 16.580 -90.709 1.00 32.62 977 GLU A C 1
ATOM 7514 O O . GLU A 1 977 ? 50.122 16.653 -90.778 1.00 32.62 977 GLU A O 1
ATOM 7519 N N . GLN A 1 978 ? 51.945 15.531 -90.146 1.00 35.69 978 GLN A N 1
ATOM 7520 C CA . GLN A 1 978 ? 51.305 14.789 -89.079 1.00 35.69 978 GLN A CA 1
ATOM 7521 C C . GLN A 1 978 ? 51.408 15.696 -87.866 1.00 35.69 978 GLN A C 1
ATOM 7523 O O . GLN A 1 978 ? 52.400 15.661 -87.136 1.00 35.69 978 GLN A O 1
ATOM 7528 N N . ASP A 1 979 ? 50.389 16.534 -87.700 1.00 32.22 979 ASP A N 1
ATOM 7529 C CA . ASP A 1 979 ? 50.040 17.078 -86.402 1.00 32.22 979 ASP A CA 1
ATOM 7530 C C . ASP A 1 979 ? 49.896 15.885 -85.459 1.00 32.22 979 ASP A C 1
ATOM 7532 O O . ASP A 1 979 ? 48.919 15.139 -85.490 1.00 32.22 979 ASP A O 1
ATOM 7536 N N . ASN A 1 980 ? 50.949 15.639 -84.689 1.00 35.53 980 ASN A N 1
ATOM 7537 C CA . ASN A 1 980 ? 50.929 14.762 -83.541 1.00 35.53 980 ASN A CA 1
ATOM 7538 C C . ASN A 1 980 ? 50.507 15.634 -82.353 1.00 35.53 980 ASN A C 1
ATOM 7540 O O . ASN A 1 980 ? 51.357 16.353 -81.822 1.00 35.53 980 ASN A O 1
ATOM 7544 N N . PRO A 1 981 ? 49.241 15.590 -81.902 1.00 37.62 981 PRO A N 1
ATOM 7545 C CA . PRO A 1 981 ? 48.806 16.405 -80.775 1.00 37.62 981 PRO A CA 1
ATOM 7546 C C . PRO A 1 981 ? 49.346 15.885 -79.429 1.00 37.62 981 PRO A C 1
ATOM 7548 O O . PRO A 1 981 ? 49.044 16.457 -78.388 1.00 37.62 981 PRO A O 1
ATOM 7551 N N . TYR A 1 982 ? 50.160 14.820 -79.415 1.00 41.78 982 TYR A N 1
ATOM 7552 C CA . TYR A 1 982 ? 50.662 14.187 -78.192 1.00 41.78 982 TYR A CA 1
ATOM 7553 C C . TYR A 1 982 ? 52.077 14.604 -77.773 1.00 41.78 982 TYR A C 1
ATOM 7555 O O . TYR A 1 982 ? 52.609 14.033 -76.823 1.00 41.78 982 TYR A O 1
ATOM 7563 N N . ASN A 1 983 ? 52.698 15.592 -78.427 1.00 32.94 983 ASN A N 1
ATOM 7564 C CA . ASN A 1 983 ? 54.055 16.020 -78.063 1.00 32.94 983 ASN A CA 1
ATOM 7565 C C . ASN A 1 983 ? 54.126 17.176 -77.040 1.00 32.94 983 ASN A C 1
ATOM 7567 O O . ASN A 1 983 ? 55.232 17.547 -76.662 1.00 32.94 983 ASN A O 1
ATOM 7571 N N . ASP A 1 984 ? 52.988 17.690 -76.552 1.00 35.56 984 ASP A N 1
ATOM 7572 C CA . ASP A 1 984 ? 52.934 18.838 -75.620 1.00 35.56 984 ASP A CA 1
ATOM 7573 C C . ASP A 1 984 ? 52.516 18.496 -74.172 1.00 35.56 984 ASP A C 1
ATOM 7575 O O . ASP A 1 984 ? 52.300 19.391 -73.359 1.00 35.56 984 ASP A O 1
ATOM 7579 N N . ILE A 1 985 ? 52.457 17.215 -73.781 1.00 38.94 985 ILE A N 1
ATOM 7580 C CA . ILE A 1 985 ? 52.144 16.819 -72.383 1.00 38.94 985 ILE A CA 1
ATOM 7581 C C . ILE A 1 985 ? 53.375 16.259 -71.654 1.00 38.94 985 ILE A C 1
ATOM 7583 O O . ILE A 1 985 ? 53.285 15.407 -70.772 1.00 38.94 985 ILE A O 1
ATOM 7587 N N . ALA A 1 986 ? 54.563 16.745 -72.004 1.00 39.44 986 ALA A N 1
ATOM 7588 C CA . ALA A 1 986 ? 55.765 16.493 -71.225 1.00 39.44 986 ALA A CA 1
ATOM 7589 C C . ALA A 1 986 ? 56.514 17.808 -70.993 1.00 39.44 986 ALA A C 1
ATOM 7591 O O . ALA A 1 986 ? 57.001 18.421 -71.933 1.00 39.44 986 ALA A O 1
ATOM 7592 N N . TYR A 1 987 ? 56.654 18.158 -69.710 1.00 36.72 987 TYR A N 1
ATOM 7593 C CA . TYR A 1 987 ? 57.409 19.282 -69.141 1.00 36.72 987 TYR A CA 1
ATOM 7594 C C . TYR A 1 987 ? 56.711 20.647 -69.058 1.00 36.72 987 TYR A C 1
ATOM 7596 O O . TYR A 1 987 ? 57.089 21.588 -69.741 1.00 36.72 987 TYR A O 1
ATOM 7604 N N . HIS A 1 988 ? 55.869 20.816 -68.033 1.00 30.61 988 HIS A N 1
ATOM 7605 C CA . HIS A 1 988 ? 55.914 22.036 -67.219 1.00 30.61 988 HIS A CA 1
ATOM 7606 C C . HIS A 1 988 ? 55.657 21.725 -65.735 1.00 30.61 988 HIS A C 1
ATOM 7608 O O . HIS A 1 988 ? 54.534 21.503 -65.299 1.00 30.61 988 HIS A O 1
ATOM 7614 N N . ASN A 1 989 ? 56.745 21.706 -64.957 1.00 38.03 989 ASN A N 1
ATOM 7615 C CA . ASN A 1 989 ? 56.716 21.891 -63.508 1.00 38.03 989 ASN A CA 1
ATOM 7616 C C . ASN A 1 989 ? 56.576 23.399 -63.242 1.00 38.03 989 ASN A C 1
ATOM 7618 O O . ASN A 1 989 ? 57.517 24.142 -63.525 1.00 38.03 989 ASN A O 1
ATOM 7622 N N . GLY A 1 990 ? 55.444 23.853 -62.709 1.00 30.08 990 GLY A N 1
ATOM 7623 C CA . GLY A 1 990 ? 55.244 25.250 -62.312 1.00 30.08 990 GLY A CA 1
ATOM 7624 C C . GLY A 1 990 ? 53.811 25.517 -61.854 1.00 30.08 990 GLY A C 1
ATOM 7625 O O . GLY A 1 990 ? 52.878 25.154 -62.550 1.00 30.08 990 GLY A O 1
ATOM 7626 N N . PHE A 1 991 ? 53.687 26.089 -60.662 1.00 32.53 991 PHE A N 1
ATOM 7627 C CA . PHE A 1 991 ? 52.485 26.326 -59.860 1.00 32.53 991 PHE A CA 1
ATOM 7628 C C . PHE A 1 991 ? 51.388 27.233 -60.477 1.00 32.53 991 PHE A C 1
ATOM 7630 O O . PHE A 1 991 ? 51.698 28.160 -61.220 1.00 32.53 991 PHE A O 1
ATOM 7637 N N . ASP A 1 992 ? 50.167 26.979 -59.982 1.00 32.06 992 ASP A N 1
ATOM 7638 C CA . ASP A 1 992 ? 49.028 27.867 -59.658 1.00 32.06 992 ASP A CA 1
ATOM 7639 C C . ASP A 1 992 ? 47.973 28.335 -60.694 1.00 32.06 992 ASP A C 1
ATOM 7641 O O . ASP A 1 992 ? 48.262 28.750 -61.813 1.00 32.06 992 ASP A O 1
ATOM 7645 N N . ASP A 1 993 ? 46.738 28.297 -60.166 1.00 32.91 993 ASP A N 1
ATOM 7646 C CA . ASP A 1 993 ? 45.446 28.910 -60.518 1.00 32.91 993 ASP A CA 1
ATOM 7647 C C . ASP A 1 993 ? 44.546 28.328 -61.640 1.00 32.91 993 ASP A C 1
ATOM 7649 O O . ASP A 1 993 ? 44.768 28.468 -62.839 1.00 32.91 993 ASP A O 1
ATOM 7653 N N . ASP A 1 994 ? 43.462 27.704 -61.155 1.00 40.12 994 ASP A N 1
ATOM 7654 C CA . ASP A 1 994 ? 42.046 27.849 -61.529 1.00 40.12 994 ASP A CA 1
ATOM 7655 C C . ASP A 1 994 ? 41.558 27.680 -62.996 1.00 40.12 994 ASP A C 1
ATOM 7657 O O . ASP A 1 994 ? 41.789 28.473 -63.905 1.00 40.12 994 ASP A O 1
ATOM 7661 N N . ASP A 1 995 ? 40.693 26.664 -63.149 1.00 44.66 995 ASP A N 1
ATOM 7662 C CA . ASP A 1 995 ? 39.448 26.678 -63.942 1.00 44.66 995 ASP A CA 1
ATOM 7663 C C . ASP A 1 995 ? 39.422 26.557 -65.484 1.00 44.66 995 ASP A C 1
ATOM 7665 O O . ASP A 1 995 ? 38.365 26.788 -66.073 1.00 44.66 995 ASP A O 1
ATOM 7669 N N . VAL A 1 996 ? 40.463 26.066 -66.180 1.00 39.12 996 VAL A N 1
ATOM 7670 C CA . VAL A 1 996 ? 40.356 25.885 -67.662 1.00 39.12 996 VAL A CA 1
ATOM 7671 C C . VAL A 1 996 ? 40.671 24.484 -68.225 1.00 39.12 996 VAL A C 1
ATOM 7673 O O . VAL A 1 996 ? 40.252 24.169 -69.333 1.00 39.12 996 VAL A O 1
ATOM 7676 N N . LEU A 1 997 ? 41.266 23.549 -67.480 1.00 39.66 997 LEU A N 1
ATOM 7677 C CA . LEU A 1 997 ? 41.731 22.269 -68.069 1.00 39.66 997 LEU A CA 1
ATOM 7678 C C . LEU A 1 997 ? 40.715 21.102 -68.071 1.00 39.66 997 LEU A C 1
ATOM 7680 O O . LEU A 1 997 ? 41.060 19.968 -68.402 1.00 39.66 997 LEU A O 1
ATOM 7684 N N . GLY A 1 998 ? 39.454 21.344 -67.698 1.00 42.22 998 GLY A N 1
ATOM 7685 C CA . GLY A 1 998 ? 38.438 20.287 -67.590 1.00 42.22 998 GLY A CA 1
ATOM 7686 C C . GLY A 1 998 ? 37.808 19.858 -68.919 1.00 42.22 998 GLY A C 1
ATOM 7687 O O . GLY A 1 998 ? 37.482 18.684 -69.085 1.00 42.22 998 GLY A O 1
ATOM 7688 N N . LEU A 1 999 ? 37.636 20.789 -69.862 1.00 42.53 999 LEU A N 1
ATOM 7689 C CA . LEU A 1 999 ? 36.872 20.537 -71.088 1.00 42.53 999 LEU A CA 1
ATOM 7690 C C . LEU A 1 999 ? 37.713 19.835 -72.162 1.00 42.53 999 LEU A C 1
ATOM 7692 O O . LEU A 1 999 ? 37.217 18.915 -72.804 1.00 42.53 999 LEU A O 1
ATOM 7696 N N . ASP A 1 1000 ? 38.991 20.195 -72.294 1.00 42.91 1000 ASP A N 1
ATOM 7697 C CA . ASP A 1 1000 ? 39.878 19.645 -73.328 1.00 42.91 1000 ASP A CA 1
ATOM 7698 C C . ASP A 1 1000 ? 40.261 18.185 -73.056 1.00 42.91 1000 ASP A C 1
ATOM 7700 O O . ASP A 1 1000 ? 40.273 17.362 -73.969 1.00 42.91 1000 ASP A O 1
ATOM 7704 N N . LEU A 1 1001 ? 40.468 17.815 -71.786 1.00 45.88 1001 LEU A N 1
ATOM 7705 C CA . LEU A 1 1001 ? 40.699 16.419 -71.400 1.00 45.88 1001 LEU A CA 1
ATOM 7706 C C . LEU A 1 1001 ? 39.432 15.568 -71.590 1.00 45.88 1001 LEU A C 1
ATOM 7708 O O . LEU A 1 1001 ? 39.506 14.410 -71.995 1.00 45.88 1001 LEU A O 1
ATOM 7712 N N . GLN A 1 1002 ? 38.258 16.142 -71.322 1.00 45.31 1002 GLN A N 1
ATOM 7713 C CA . GLN A 1 1002 ? 36.971 15.465 -71.471 1.00 45.31 1002 GLN A CA 1
ATOM 7714 C C . GLN A 1 1002 ? 36.584 15.298 -72.951 1.00 45.31 1002 GLN A C 1
ATOM 7716 O O . GLN A 1 1002 ? 36.093 14.236 -73.332 1.00 45.31 1002 GLN A O 1
ATOM 7721 N N . LEU A 1 1003 ? 36.889 16.286 -73.797 1.00 46.41 1003 LEU A N 1
ATOM 7722 C CA . LEU A 1 1003 ? 36.762 16.209 -75.255 1.00 46.41 1003 LEU A CA 1
ATOM 7723 C C . LEU A 1 1003 ? 37.746 15.198 -75.855 1.00 46.41 1003 LEU A C 1
ATOM 7725 O O . LEU A 1 1003 ? 37.326 14.373 -76.661 1.00 46.41 1003 LEU A O 1
ATOM 7729 N N . ALA A 1 1004 ? 39.003 15.168 -75.401 1.00 46.69 1004 ALA A N 1
ATOM 7730 C CA . ALA A 1 1004 ? 39.987 14.177 -75.842 1.00 46.69 1004 ALA A CA 1
ATOM 7731 C C . ALA A 1 1004 ? 39.554 12.737 -75.504 1.00 46.69 1004 ALA A C 1
ATOM 7733 O O . ALA A 1 1004 ? 39.651 11.844 -76.343 1.00 46.69 1004 ALA A O 1
ATOM 7734 N N . ILE A 1 1005 ? 38.999 12.509 -74.307 1.00 47.88 1005 ILE A N 1
ATOM 7735 C CA . ILE A 1 1005 ? 38.465 11.198 -73.897 1.00 47.88 1005 ILE A CA 1
ATOM 7736 C C . ILE A 1 1005 ? 37.244 10.803 -74.745 1.00 47.88 1005 ILE A C 1
ATOM 7738 O O . ILE A 1 1005 ? 37.140 9.652 -75.173 1.00 47.88 1005 ILE A O 1
ATOM 7742 N N . MET A 1 1006 ? 36.335 11.742 -75.031 1.00 45.75 1006 MET A N 1
ATOM 7743 C CA . MET A 1 1006 ? 35.162 11.484 -75.877 1.00 45.75 1006 MET A CA 1
ATOM 7744 C C . MET A 1 1006 ? 35.531 11.216 -77.342 1.00 45.75 1006 MET A C 1
ATOM 7746 O O . MET A 1 1006 ? 34.886 10.397 -77.994 1.00 45.75 1006 MET A O 1
ATOM 7750 N N . GLN A 1 1007 ? 36.574 11.865 -77.854 1.00 43.44 1007 GLN A N 1
ATOM 7751 C CA . GLN A 1 1007 ? 37.027 11.718 -79.235 1.00 43.44 1007 GLN A CA 1
ATOM 7752 C C . GLN A 1 1007 ? 37.737 10.372 -79.457 1.00 43.44 1007 GLN A C 1
ATOM 7754 O O . GLN A 1 1007 ? 37.420 9.669 -80.414 1.00 43.44 1007 GLN A O 1
ATOM 7759 N N . ILE A 1 1008 ? 38.558 9.932 -78.494 1.00 47.53 1008 ILE A N 1
ATOM 7760 C CA . ILE A 1 1008 ? 39.168 8.590 -78.482 1.00 47.53 1008 ILE A CA 1
ATOM 7761 C C . ILE A 1 1008 ? 38.095 7.490 -78.379 1.00 47.53 1008 ILE A C 1
ATOM 7763 O O . ILE A 1 1008 ? 38.197 6.453 -79.033 1.00 47.53 1008 ILE A O 1
ATOM 7767 N N . ALA A 1 1009 ? 37.036 7.702 -77.589 1.00 41.75 1009 ALA A N 1
ATOM 7768 C CA . ALA A 1 1009 ? 35.926 6.753 -77.484 1.00 41.75 1009 ALA A CA 1
ATOM 7769 C C . ALA A 1 1009 ? 35.076 6.680 -78.770 1.00 41.75 1009 ALA A C 1
ATOM 7771 O O . ALA A 1 1009 ? 34.605 5.602 -79.136 1.00 41.75 1009 ALA A O 1
ATOM 7772 N N . HIS A 1 1010 ? 34.905 7.800 -79.483 1.00 41.38 1010 HIS A N 1
ATOM 7773 C CA . HIS A 1 1010 ? 34.163 7.854 -80.745 1.00 41.38 1010 HIS A CA 1
ATOM 7774 C C . HIS A 1 1010 ? 34.902 7.147 -81.894 1.00 41.38 1010 HIS A C 1
ATOM 7776 O O . HIS A 1 1010 ? 34.283 6.396 -82.647 1.00 41.38 1010 HIS A O 1
ATOM 7782 N N . GLU A 1 1011 ? 36.225 7.308 -81.980 1.00 42.69 1011 GLU A N 1
ATOM 7783 C CA . GLU A 1 1011 ? 37.077 6.627 -82.969 1.00 42.69 1011 GLU A CA 1
ATOM 7784 C C . GLU A 1 1011 ? 37.164 5.103 -82.753 1.00 42.69 1011 GLU A C 1
ATOM 7786 O O . GLU A 1 1011 ? 37.538 4.373 -83.663 1.00 42.69 1011 GLU A O 1
ATOM 7791 N N . HIS A 1 1012 ? 36.761 4.593 -81.582 1.00 45.59 1012 HIS A N 1
ATOM 7792 C CA . HIS A 1 1012 ? 36.705 3.156 -81.284 1.00 45.59 1012 HIS A CA 1
ATOM 7793 C C . HIS A 1 1012 ? 35.421 2.433 -81.714 1.00 45.59 1012 HIS A C 1
ATOM 7795 O O . HIS A 1 1012 ? 35.363 1.207 -81.585 1.00 45.59 1012 HIS A O 1
ATOM 7801 N N . MET A 1 1013 ? 34.400 3.151 -82.192 1.00 38.19 1013 MET A N 1
ATOM 7802 C CA . MET A 1 1013 ? 33.125 2.562 -82.635 1.00 38.19 1013 MET A CA 1
ATOM 7803 C C . MET A 1 1013 ? 32.895 2.586 -84.155 1.00 38.19 1013 MET A C 1
ATOM 7805 O O . MET A 1 1013 ? 31.847 2.116 -84.603 1.00 38.19 1013 MET A O 1
ATOM 7809 N N . GLN A 1 1014 ? 33.841 3.101 -84.942 1.00 31.27 1014 GLN A N 1
ATOM 7810 C CA . GLN A 1 1014 ? 33.933 2.826 -86.384 1.00 31.27 1014 GLN A CA 1
ATOM 7811 C C . GLN A 1 1014 ? 35.003 1.764 -86.624 1.00 31.27 1014 GLN A C 1
ATOM 7813 O O . GLN A 1 1014 ? 34.812 0.963 -87.568 1.00 31.27 1014 GLN A O 1
#

Secondary structure (DSSP, 8-state):
---PPEEEEEEPPBSS-HHHHHHHHHHHHHHH--SEEEESS-SSTT--HHHHHHHHTTSS--SS-EEEE--SSPPPHHHHHHHTTSTTEEETTEEEEPSEEEEE-TT--EEEEE-SB--GGG----SS--TT--B--HHHHHHHHGGG-TTTT-SS---HHHHHHHHHHHTT-S-SEEEESSPBTTTTTT--SPPP--SS---GGGSSBHHHHHHHHHH--SEEEE-TT---EEPPPEE-TTS-EEEEEE-PPBT-TT----EEEEEE--TTSS--PPPTTPEEPSSPP----------------------------------------PPPPPPPGGG-TT-TTSTTS-GGGEEEE-SSEEEE--SS-SS-TTT-SSTT---EEEEESS--SSGGGS-HHHHHHHHHHHHHHHHHHHHHHHHTTEEEEEEEEE--SSSPPPP-EEEEEEETTTHHHHHHHHHHHHHHHT----SSHHHHHHT--TT-EEEEEE-TTS-EEEEEE-SS---TTHHHHHHHHHTT-GGGSSGGGG---HHHHHHHHHHHHHHHTTTS-TTHHHHHHHHHH-TTSEEEETTEEEEEEEEE-SS-EEEEETTT--EEEE--SEEEEEEEEEEEPSSSS-PEEEEEEE-TT--HHHHHHHHHHHHH---TT--HHHHHHHHHHHS--SEEEESSHHHHHHHHHHHHHHHHHHHHHHHHHSEEE-TTT--EEEGGGEEE-TTS-EEEHHHHHHHHHHHHHHT-GGG-B--STT--PBPPHHHHHHHHHHHHHHHHHHHHHHHHHHH-TT-EE-TTT--EEPPPPGGGS---STT-TTGGGEEE-TTT--EEETTT-SBP--SSSPP-STHHHHHHHHHHHHHHTT-HHHHHHHHHHH-HHHHHHHHHHHHHHHHHHHHHHHHEEEPTTT--EEE--SS-SEEE-TTS-EEETTT--B--TT--THHHHSTTSTTTT-SSTT-----S--------TTSSSS--------S-THHHHHHHHHHHHHHT--

Foldseek 3Di:
DPQDWAKEKEFFEAPDELLVVLVVQVVVCVVPVHAEYEYQEDNCPNYDPVSLVCQQVVVDDHPHAYEYEYEAAFDDPLQPVVCVVDDQDRGDRYGYDFLADWDQDPSRAIETHNAADEDPVPQDPPVDPPSRHRYDYPVSLVSNLVLQDLPPPPPDDPDPVSVVVSVVCVQQRAHAEYRYAFDAAQQCPQFPDDDDPQVDDDPRRPGTDPSVLSSCLSRVYQEYEYRNSLAWDWTAWEAHPVRHTYTYTYAHHHPDPVPGHRMDIDIDGHHNPDDDDDDPPYAHDSRAHDDPPPPDDDDDDDDDDDDDDDDDDDDDDDDDDDDDDDDDDDDDDAQDLCRAQPAPPNPNHLPLQWQADDDFKTKGADLQALADCVPALQQLQLWIKIFTNDFDLELVRDRSVSSVVSVVVVVLVQQLSQVLLVVSQWGWKKKWKRAQPPRRHGYIIIIHTHHNVLQVCLVVLCVVLCVVQVFDWDPDQVVCVSPPDDGWIKMWMAGRVRDITIGTDDPDDDDPLSVSCSVCVSVVNNCSSPSVSRGDPSVVSSSSSVRNSVSSVVSSPPPPPQVVCCVVQNNPQWDDDPQKIKGKHKEFDDQFAWEAEPPPRDIDTDDFGIAHIKMWMWGFDPDPDTQTHTDDTRDGLPDPPVRVVLVVCLVPPDDPDDHSNVSSVCSRHVCPHNYHYDHDPVSVVVSRVVRVVVRVVVVLVVQQQDWDQALQPRDIDGSVQWDQAPVRDIHGLVRLQVVLVVCLVVLVQCPQADSDPPGGHHGDLVSCCVRNNDVSSVSSVVSVVQVVLVVQLQWAAQPPPRDTWHFPDPVVDPDPDPPQPLNRQWTQDPPPRQIAGRQPSHGRPGRPDDDDDPSLVVVLVVLLVCLLVVVVVSNVSSCSHNNDVRSVVSNVVVVVVVVVVVCLVVQFAAAPPPRPTHGDPDAWQWDQDPVRWIAGRVPNHTADPVDRCCQQCPPPHPNDVVRVPVDDDPPDDDPPPPPPVPPPPPDDDDDDDDDDPPVVVSVVSNVVVVVVVD